Protein 6Q1S (pdb70)

Solvent-accessible surface area: 44877 Å² total; per-residue (Å²): 60,27,14,3,12,15,124,45,94,74,30,146,97,53,44,50,30,4,41,5,10,3,15,1,0,2,64,0,4,0,0,3,0,18,0,1,3,44,87,30,105,2,4,12,24,84,37,2,0,107,32,0,46,80,1,0,173,66,0,68,14,76,150,7,73,42,88,89,1,85,134,2,4,90,57,0,4,50,71,18,15,8,30,28,47,75,41,0,6,0,14,0,1,8,0,50,0,74,49,87,48,107,82,52,25,19,1,0,0,0,11,88,25,44,86,96,0,91,19,10,68,155,75,11,18,22,1,22,29,15,38,70,0,7,17,8,94,2,24,102,63,5,76,33,8,14,26,46,10,18,10,0,19,23,0,45,32,42,6,0,17,51,33,0,68,156,99,66,9,36,7,0,0,6,18,3,55,82,20,58,0,2,28,3,2,79,14,11,0,0,0,3,52,132,100,17,1,4,1,4,4,24,154,20,8,5,25,118,6,15,3,6,69,15,0,1,117,25,0,105,93,133,59,37,104,9,69,76,124,51,3,104,48,64,57,1,44,113,23,84,12,1,6,2,2,21,17,21,13,6,10,3,39,2,62,21,0,62,64,141,201,29,114,136,33,112,23,11,110,51,0,52,112,8,0,58,42,0,2,51,62,75,102,138,18,32,18,1,31,16,89,14,103,56,57,140,102,49,118,38,43,4,36,6,12,3,30,1,0,1,50,0,4,0,0,15,0,24,0,2,3,43,127,32,130,10,5,14,34,82,34,3,2,122,38,0,41,80,1,0,158,56,0,68,13,67,146,4,73,46,92,99,1,95,118,0,6,88,41,0,8,107,119,19,58,92,76,42,108,104,46,0,6,0,18,0,1,9,0,47,0,88,78,85,52,107,81,45,27,21,1,0,0,0,8,83,36,55,86,93,2,108,18,12,58,177,88,16,20,28,2,26,30,18,57,64,1,11,24,14,84,1,19,105,66,12,64,37,13,13,22,48,8,26,10,0,19,27,0,45,35,38,6,0,15,53,28,0,64,156,116,65,7,39,9,0,0,9,15,5,81,82,20,63,0,2,25,4,3,85,13,13,0,0,4,0,48,146,93,14,0,16,2,3,3,45,148,11,7,7,34,124,9,10,3,7,65,9,0,2,114,25,0,118,92,126,63,36,102,14,53,74,118,53,2,101,45,66,60,1,36,118,16,22,5,1,6,3,1,22,16,25,18,5,10,4,47,0,36,18,0,55,67,140,169,16,98,77,39,112,22,20,118,42,0,47,106,5,1,59,48,0,4,56,48,74,93,60,43,33,3,20,10,112,47,106,68,72,74,106,49,130,40,59,4,47,7,11,3,22,1,0,3,63,0,3,0,0,11,0,22,0,1,3,43,124,29,108,2,3,13,28,92,36,3,0,98,41,0,44,53,1,0,129,62,0,64,12,75,146,5,74,46,88,86,2,96,128,3,5,86,54,0,2,81,115,17,49,90,70,42,110,100,41,0,6,0,16,0,0,8,0,48,0,100,46,91,51,107,81,49,28,20,0,0,0,0,12,80,24,51,86,107,0,89,20,13,66,169,79,11,20,27,1,31,32,13,39,73,0,6,20,8,100,2,21,100,66,13,77,35,10,17,23,48,8,21,12,0,20,22,0,44,31,24,5,0,20,48,25,0,66,152,112,67,9,36,7,0,0,9,19,3,62,61,19,67,0,2,23,3,3,80,13,12,0,0,2,0,52,139,96,19,0,7,1,4,4,11,81,16,7,8,35,52,8,9,4,7,53,12,0,2,106,20,0,100,90,135,59,42,104,10,62,27,121,55,5,95,47,66,59,1,43,108,21,70,10,1,6,3,2,21,16,23,16,7,10,4,42,2,59,18,0,64,65,139,201,25,114,170,26,115,18,17,102,50,0,50,111,9,1,60,43,0,2,53,67,68,97,78,32,17,0,17,19,116,50,95,60,48,114,129,63,98,35,36,4,44,7,11,3,16,1,0,1,58,0,3,0,0,8,0,25,0,1,3,43,132,30,113,1,3,13,22,84,34,4,0,119,38,0,42,34,1,0,171,64,0,62,12,76,145,4,69,44,93,109,0,88,56,5,6,101,57,0,3,91,126,18,56,93,77,41,107,106,47,0,5,0,22,0,1,8,0,49,1,86,54,92,51,108,81,46,28,19,2,0,1,0,16,86,34,64,87,101,3,110,22,5,76,162,82,12,21,26,2,29,31,16,75,66,3,11,26,15,92,1,16,106,62,11,71,38,16,15,28,49,10,15,11,0,21,23,0,49,32,30,4,0,22,50,30,0,69,143,109,66,8,38,8,0,0,12,9,2,93,83,17,67,0,3,32,4,3,72,15,11,0,0,1,6,41,154,95,18,1,16,1,3,4,35,148,16,8,5,32,122,7,8,4,8,47,6,0,3,113,18,0,127,90,120,60,35,102,12,56,63,113,51,3,93,42,62,57,0,38,103,6,86,3,0,5,3,3,23,13,28,12,6,11,5,33,1,58,21,0,55,63,143,205,20,86,149,29,107,22,13,86,48,1,45,112,8,1,41,40,0,4,47,48,77,108

Radius of gyration: 37.39 Å; Cα contacts (8 Å, |Δi|>4): 2649; chains: 4; bounding box: 88×108×65 Å

B-factor: mean 25.41, std 7.67, range [14.29, 70.74]

Organism: Mycobacterium tuberculosis (strain ATCC 25618 / H37Rv) (NCBI:txid83332)

Foldseek 3Di:
DWKAWLVGDTDDPPDDDADPQWCCPPPLAWAKFKWKQAPQATFPLVLRLVLNQVLCVLSVHPRDDVVSVVVLRNVQSNVVVVVDNAMKIKMWTWGCTGVVDHDITTMMDIDHQDPLLVCLLVPFWAEEEDEPAAAQQCLVVPVVVVLQHRTSPLPVLVVVCVVVVVVRTRWYFYAYPVFWTEATSAFFKWFCAPLEIEGADSSGSHYDALLVVLLCVLSVVVPYHYDHDGHGVVCVQPTQWIWGAHRRSGTGTHQHYNNRGHDHDPVSVCSSVSSVCSRRVVD/DKWKAFLVGDIDDPPDDDADPQFCCPPPLQWAKFKWKQAPQATFPLVLRLVLRQVLCVLSVHPRDDVVSVVNQRNSVSNVVVVVDNAMKIKMWTWHCTGVPDGDIDIMIMIHHFDPVLVCLLPPFWAEEEDEPAAAQQCVPVPSVVVLQRRTSPLPVLVVVCVVVVVVVTRWYFYAYPVQFTEATSAFFKWFAAPNEIEGADPSGSHYDALLVVLLCVLCVVVPHHYDHDGHGPVNQQPTLWIWGAHNRSGTGIHQHYNNRGHDHDPVSVVSSVSSVCSRVVVD/DWKAWLVGDTDDPPDDDADPQWCCPPPLAWAKFKWKQAPQATFPPVLRLVLNQVLCVLSVHPRDDVVSVVVLRNVRSNVVVVVDNAMKIKMWTWGCTGVVDGDITTMIDIHHQDPLLVCQLPPFWAEEEDEPAAAQQCLVVPSVVVLQHRTSPLPVLVVVCVVVVVVVGRWYFYAYPVFWTEATSAFFKWFAAPNEIEGADSSGSHYDALLVVLLCVLCVVVPYHYDHDGHGPVCVQPTQWIWGAHRHSGTGTHQHYNRRGHDHHPVPVVSSVSSVCSRVVVD/DWKAFLVGDTDDPPDDDADPQFCCNVPLQWAKFKWKQAPQATFPLVLRLVLRQVLCVLSVHPRDPVVSVVSLRNVVSVVVVVVDNAMKIKMWTWGCTGVVDHDIGIMIDIHHDDPVLVCLLPPFWAEEEDEPAAAQQCVPVPSNVVLQRRTSPLPVLVVQQVVVVVVVTRWYWYAYPVAFTEATSAFFKWFCVPVEIEGADCSGSHYDAPLVVLLCVLCVVVPYHYDHDRHGPVNQQPTQWIWGAHNHSGTGIHQHYNNRGHDHDPVSVVSSVSSVCSRVVVD

Sequence (1133 aa):
AMVVTLDGEILQPGMPLLHADDLAAVRGDGVFETLLVRDGRACLVEAHLQRLTQSARLMDLPEPDLPRWRRAVEVATQRWVASTADEGALRLIYSRGREGGSAPTAYVMVSPVPARVIGARRDGVSAITLDRGLPADGGDAMPWLIASAKTLSYAVNMAVLRHAARQGAGDVIFVSTDGYVLEGPRSTVVIATDPCLLTPPPWYPILRGTTQQALFEVARAKGYDCDYRALRVADLFDSQGIWLVSSMTLAARVHTLDGRRLPRTPIAEVFAELVDAAIVSDRNAMVVTLDGEILQPGMPLLHADDLAAVRGDGVFETLLVRDGRACLVEAHLQRLTQSARLMDLPEPDLPRWRRAVEVATQRWVASTADEGALRLIYSRGREGGSAPTAYVMVSPVPARVIGARRDGVSAITLDRGLPADGGDAMPWLIASAKTLSYAVNMAVLRHAARQGAGDVIFVSTDGYVLEGPRSTVVIATDPCLLTPPPWYPILRGTTQQALFEVARAKGYDCDYRALRVADLFDSQGIWLVSSMTLAARVHTLDGRRLPRTPIAEVFAELVDAAIVSDRAMVVTLDGEILQPGMPLLHADDLAAVRGDGVFETLLVRDGRACLVEAHLQRLTQSARLMDLPEPDLPRWRRAVEVATQRWVASTADEGALRLIYSRGREGGSAPTAYVMVSPVPARVIGARRDGVSAITLDRGLPADGGDAMPWLIASAKTLSYAVNMAVLRHAARQGAGDVIFVSTDGYVLEGPRSTVVIATDPCLLTPPPWYPILRGTTQQALFEVARAKGYDCDYRALRVADLFDSQGIWLVSSMTLAARVHTLDGRRLPRTPIAEVFAELVDAAIVSDRAMVVTLDGEILQPGMPLLHADDLAAVRGDGVFETLLVRDGRACLVEAHLQRLTQSARLMDLPEPDLPRWRRAVEVATQRWVASTADEGALRLIYSRGREGGSAPTAYVMVSPVPARVIGARRDGVSAITLDRGLPADGGDAMPWLIASAKTLSYAVNMAVLRHAARQGAGDVIFVSTDGYVLEGPRSTVVIATDPCLLTPPPWYPILRGTTQQALFEVARAKGYDCDYRALRVADLFDSQGIWLVSSMTLAARVHTLDGRRLPRTPIAEVFAELVDAAIVSDR

Structure (mmCIF, N/CA/C/O backbone):
data_6Q1S
#
_entry.id   6Q1S
#
_cell.length_a   66.545
_cell.length_b   202.257
_cell.length_c   48.121
_cell.angle_alpha   90.000
_cell.angle_beta   90.050
_cell.angle_gamma   90.000
#
_symmetry.space_group_name_H-M   'P 1 21 1'
#
loop_
_entity.id
_entity.type
_entity.pdbx_description
1 polymer 'Probable amino acid aminotransferase'
2 non-polymer "4'-DEOXY-4'-AMINOPYRIDOXAL-5'-PHOSPHATE"
3 non-polymer '2-OXOGLUTARIC ACID'
4 non-polymer 'CITRIC ACID'
5 water water
#
loop_
_atom_site.group_PDB
_atom_site.id
_atom_site.type_symbol
_atom_site.label_atom_id
_atom_site.label_alt_id
_atom_site.label_comp_id
_atom_site.label_asym_id
_atom_site.label_entity_id
_atom_site.label_seq_id
_atom_site.pdbx_PDB_ins_code
_atom_site.Cartn_x
_atom_site.Cartn_y
_atom_site.Cartn_z
_atom_site.occupancy
_atom_site.B_iso_or_equiv
_atom_site.auth_seq_id
_atom_site.auth_comp_id
_atom_site.auth_asym_id
_atom_site.auth_atom_id
_atom_site.pdbx_PDB_model_num
ATOM 1 N N . ALA A 1 2 ? 6.902 -14.574 -30.944 1.00 27.25 0 ALA A N 1
ATOM 2 C CA . ALA A 1 2 ? 8.309 -14.461 -31.308 1.00 27.18 0 ALA A CA 1
ATOM 3 C C . ALA A 1 2 ? 8.505 -14.624 -32.811 1.00 27.03 0 ALA A C 1
ATOM 4 O O . ALA A 1 2 ? 7.854 -15.453 -33.447 1.00 31.85 0 ALA A O 1
ATOM 6 N N . MET A 1 3 ? 9.408 -13.823 -33.370 1.00 22.90 1 MET A N 1
ATOM 7 C CA . MET A 1 3 ? 9.721 -13.830 -34.791 1.00 20.76 1 MET A CA 1
ATOM 8 C C . MET A 1 3 ? 11.222 -14.008 -34.950 1.00 17.10 1 MET A C 1
ATOM 9 O O . MET A 1 3 ? 12.001 -13.402 -34.211 1.00 17.22 1 MET A O 1
ATOM 14 N N . VAL A 1 4 ? 11.628 -14.830 -35.913 1.00 16.08 2 VAL A N 1
ATOM 15 C CA . VAL A 1 4 ? 13.031 -15.183 -36.095 1.00 16.26 2 VAL A CA 1
ATOM 16 C C . VAL A 1 4 ? 13.448 -14.870 -37.524 1.00 16.42 2 VAL A C 1
ATOM 17 O O . VAL A 1 4 ? 12.725 -15.193 -38.474 1.00 16.56 2 VAL A O 1
ATOM 21 N N . VAL A 1 5 ? 14.611 -14.239 -37.671 1.00 16.43 3 VAL A N 1
ATOM 22 C CA . VAL A 1 5 ? 15.199 -13.917 -38.966 1.00 16.63 3 VAL A CA 1
ATOM 23 C C . VAL A 1 5 ? 16.655 -14.351 -38.899 1.00 16.87 3 VAL A C 1
ATOM 24 O O . VAL A 1 5 ? 17.456 -13.741 -38.181 1.00 16.76 3 VAL A O 1
ATOM 28 N N . THR A 1 6 ? 17.001 -15.400 -39.639 1.00 18.01 4 THR A N 1
ATOM 29 C CA . THR A 1 6 ? 18.369 -15.889 -39.638 1.00 19.11 4 THR A CA 1
ATOM 30 C C . THR A 1 6 ? 19.252 -15.025 -40.532 1.00 21.60 4 THR A C 1
ATOM 31 O O . THR A 1 6 ? 18.774 -14.296 -41.406 1.00 28.05 4 THR A O 1
ATOM 35 N N . LEU A 1 7 ? 20.566 -15.118 -40.304 1.00 18.07 5 LEU A N 1
ATOM 36 C CA . LEU A 1 7 ? 21.505 -14.376 -41.137 1.00 18.01 5 LEU A CA 1
ATOM 37 C C . LEU A 1 7 ? 21.513 -14.890 -42.566 1.00 20.85 5 LEU A C 1
ATOM 38 O O . LEU A 1 7 ? 21.934 -14.165 -43.474 1.00 21.14 5 LEU A O 1
ATOM 43 N N . ASP A 1 8 ? 21.052 -16.121 -42.780 1.00 25.43 6 ASP A N 1
ATOM 44 C CA . ASP A 1 8 ? 20.873 -16.637 -44.128 1.00 31.01 6 ASP A CA 1
ATOM 45 C C . ASP A 1 8 ? 19.786 -15.884 -44.879 1.00 32.43 6 ASP A C 1
ATOM 46 O O . ASP A 1 8 ? 19.729 -15.958 -46.107 1.00 32.89 6 ASP A O 1
ATOM 51 N N . GLY A 1 9 ? 18.930 -15.162 -44.172 1.00 32.71 7 GLY A N 1
ATOM 52 C CA . GLY A 1 9 ? 17.925 -14.340 -44.802 1.00 32.75 7 GLY A CA 1
ATOM 53 C C . GLY A 1 9 ? 16.514 -14.879 -44.791 1.00 32.74 7 GLY A C 1
ATOM 54 O O . GLY A 1 9 ? 15.646 -14.291 -45.446 1.00 33.77 7 GLY A O 1
ATOM 55 N N . GLU A 1 10 ? 16.246 -15.954 -44.061 1.00 32.56 8 GLU A N 1
ATOM 56 C CA . GLU A 1 10 ? 14.928 -16.565 -44.052 1.00 32.22 8 GLU A CA 1
ATOM 57 C C . GLU A 1 10 ? 14.187 -16.192 -42.780 1.00 30.05 8 GLU A C 1
ATOM 58 O O . GLU A 1 10 ? 14.785 -16.089 -41.706 1.00 27.58 8 GLU A O 1
ATOM 64 N N . ILE A 1 11 ? 12.891 -15.948 -42.923 1.00 32.12 9 ILE A N 1
ATOM 65 C CA . ILE A 1 11 ? 12.011 -15.616 -41.813 1.00 30.84 9 ILE A CA 1
ATOM 66 C C . ILE A 1 11 ? 11.227 -16.880 -41.495 1.00 30.05 9 ILE A C 1
ATOM 67 O O . ILE A 1 11 ? 10.409 -17.330 -42.305 1.00 29.28 9 ILE A O 1
ATOM 72 N N . LEU A 1 12 ? 11.466 -17.464 -40.328 1.00 31.35 10 LEU A N 1
ATOM 73 C CA . LEU A 1 12 ? 10.912 -18.777 -40.047 1.00 32.69 10 LEU A CA 1
ATOM 74 C C . LEU A 1 12 ? 9.448 -18.702 -39.653 1.00 37.35 10 LEU A C 1
ATOM 75 O O . LEU A 1 12 ? 9.006 -17.742 -39.013 1.00 39.36 10 LEU A O 1
ATOM 80 N N . GLN A 1 13 ? 8.698 -19.710 -40.059 1.00 39.58 11 GLN A N 1
ATOM 81 C CA . GLN A 1 13 ? 7.308 -19.780 -39.665 1.00 40.58 11 GLN A CA 1
ATOM 82 C C . GLN A 1 13 ? 7.314 -20.063 -38.170 1.00 42.60 11 GLN A C 1
ATOM 83 O O . GLN A 1 13 ? 7.853 -21.096 -37.753 1.00 45.69 11 GLN A O 1
ATOM 89 N N . PRO A 1 14 ? 6.712 -19.215 -37.341 1.00 41.58 12 PRO A N 1
ATOM 90 C CA . PRO A 1 14 ? 6.794 -19.420 -35.890 1.00 42.65 12 PRO A CA 1
ATOM 91 C C . PRO A 1 14 ? 6.064 -20.672 -35.428 1.00 45.96 12 PRO A C 1
ATOM 92 O O . PRO A 1 14 ? 5.076 -21.112 -36.023 1.00 48.56 12 PRO A O 1
ATOM 96 N N . GLY A 1 15 ? 6.574 -21.245 -34.341 1.00 44.92 13 GLY A N 1
ATOM 97 C CA . GLY A 1 15 ? 6.083 -22.502 -33.822 1.00 42.70 13 GLY A CA 1
ATOM 98 C C . GLY A 1 15 ? 6.747 -23.723 -34.412 1.00 42.27 13 GLY A C 1
ATOM 99 O O . GLY A 1 15 ? 6.282 -24.842 -34.165 1.00 43.96 13 GLY A O 1
ATOM 100 N N . MET A 1 16 ? 7.822 -23.543 -35.179 1.00 40.58 14 MET A N 1
ATOM 101 C CA . MET A 1 16 ? 8.602 -24.591 -35.807 1.00 38.13 14 MET A CA 1
ATOM 102 C C . MET A 1 16 ? 10.029 -24.557 -35.275 1.00 36.42 14 MET A C 1
ATOM 103 O O . MET A 1 16 ? 10.593 -23.472 -35.095 1.00 38.81 14 MET A O 1
ATOM 105 N N . PRO A 1 17 ? 10.634 -25.713 -35.008 1.00 31.49 15 PRO A N 1
ATOM 106 C CA . PRO A 1 17 ? 11.992 -25.715 -34.453 1.00 29.59 15 PRO A CA 1
ATOM 107 C C . PRO A 1 17 ? 13.012 -25.204 -35.458 1.00 30.62 15 PRO A C 1
ATOM 108 O O . PRO A 1 17 ? 12.903 -25.441 -36.663 1.00 34.43 15 PRO A O 1
ATOM 112 N N . LEU A 1 18 ? 14.016 -24.501 -34.942 1.00 27.03 16 LEU A N 1
ATOM 113 C CA . LEU A 1 18 ? 15.109 -23.953 -35.735 1.00 21.98 16 LEU A CA 1
ATOM 114 C C . LEU A 1 18 ? 16.434 -24.653 -35.499 1.00 22.81 16 LEU A C 1
ATOM 115 O O . LEU A 1 18 ? 17.200 -24.855 -36.445 1.00 24.87 16 LEU A O 1
ATOM 120 N N . LEU A 1 19 ? 16.723 -25.030 -34.259 1.00 19.92 17 LEU A N 1
ATOM 121 C CA . LEU A 1 19 ? 18.027 -25.550 -33.882 1.00 19.09 17 LEU A CA 1
ATOM 122 C C . LEU A 1 19 ? 17.994 -27.068 -33.780 1.00 19.58 17 LEU A C 1
ATOM 123 O O . LEU A 1 19 ? 16.997 -27.654 -33.348 1.00 19.64 17 LEU A O 1
ATOM 128 N N . HIS A 1 20 ? 19.089 -27.698 -34.192 1.00 19.96 18 HIS A N 1
ATOM 129 C CA . HIS A 1 20 ? 19.242 -29.133 -34.039 1.00 20.47 18 HIS A CA 1
ATOM 130 C C . HIS A 1 20 ? 19.605 -29.465 -32.595 1.00 20.48 18 HIS A C 1
ATOM 131 O O . HIS A 1 20 ? 19.994 -28.600 -31.805 1.00 21.20 18 HIS A O 1
ATOM 138 N N . ALA A 1 21 ? 19.485 -30.747 -32.254 1.00 20.91 19 ALA A N 1
ATOM 139 C CA . ALA A 1 21 ? 19.732 -31.176 -30.883 1.00 20.99 19 ALA A CA 1
ATOM 140 C C . ALA A 1 21 ? 21.199 -31.067 -30.487 1.00 21.08 19 ALA A C 1
ATOM 141 O O . ALA A 1 21 ? 21.505 -31.092 -29.290 1.00 21.04 19 ALA A O 1
ATOM 143 N N . ASP A 1 22 ? 22.107 -30.942 -31.453 1.00 21.23 20 ASP A N 1
ATOM 144 C CA . ASP A 1 22 ? 23.537 -30.900 -31.175 1.00 23.87 20 ASP A CA 1
ATOM 145 C C . ASP A 1 22 ? 24.134 -29.507 -31.337 1.00 21.84 20 ASP A C 1
ATOM 146 O O . ASP A 1 22 ? 25.360 -29.374 -31.396 1.00 23.20 20 ASP A O 1
ATOM 151 N N . ASP A 1 23 ? 23.305 -28.469 -31.407 1.00 20.50 21 ASP A N 1
ATOM 152 C CA . ASP A 1 23 ? 23.823 -27.110 -31.496 1.00 20.13 21 ASP A CA 1
ATOM 153 C C . ASP A 1 23 ? 24.534 -26.733 -30.202 1.00 21.02 21 ASP A C 1
ATOM 154 O O . ASP A 1 23 ? 24.003 -26.939 -29.107 1.00 24.04 21 ASP A O 1
ATOM 159 N N . LEU A 1 24 ? 25.738 -26.169 -30.334 1.00 20.07 22 LEU A N 1
ATOM 160 C CA . LEU A 1 24 ? 26.563 -25.867 -29.169 1.00 20.05 22 LEU A CA 1
ATOM 161 C C . LEU A 1 24 ? 25.957 -24.793 -28.275 1.00 19.57 22 LEU A C 1
ATOM 162 O O . LEU A 1 24 ? 26.399 -24.642 -27.131 1.00 19.55 22 LEU A O 1
ATOM 167 N N . ALA A 1 25 ? 24.982 -24.029 -28.769 1.00 19.20 23 ALA A N 1
ATOM 168 C CA . ALA A 1 25 ? 24.268 -23.109 -27.892 1.00 18.78 23 ALA A CA 1
ATOM 169 C C . ALA A 1 25 ? 23.444 -23.856 -26.853 1.00 18.81 23 ALA A C 1
ATOM 170 O O . ALA A 1 25 ? 23.308 -23.389 -25.717 1.00 18.64 23 ALA A O 1
ATOM 172 N N . ALA A 1 26 ? 22.899 -25.016 -27.217 1.00 19.07 24 ALA A N 1
ATOM 173 C CA . ALA A 1 26 ? 22.018 -25.763 -26.331 1.00 21.04 24 ALA A CA 1
ATOM 174 C C . ALA A 1 26 ? 22.761 -26.783 -25.477 1.00 23.55 24 ALA A C 1
ATOM 175 O O . ALA A 1 26 ? 22.424 -26.967 -24.302 1.00 24.81 24 ALA A O 1
ATOM 177 N N . VAL A 1 27 ? 23.770 -27.447 -26.037 1.00 22.86 25 VAL A N 1
ATOM 178 C CA . VAL A 1 27 ? 24.453 -28.511 -25.311 1.00 21.01 25 VAL A CA 1
ATOM 179 C C . VAL A 1 27 ? 25.557 -27.974 -24.404 1.00 20.36 25 VAL A C 1
ATOM 180 O O . VAL A 1 27 ? 25.915 -28.628 -23.417 1.00 20.64 25 VAL A O 1
ATOM 184 N N . ARG A 1 28 ? 26.122 -26.802 -24.719 1.00 20.09 26 ARG A N 1
ATOM 185 C CA . ARG A 1 28 ? 27.214 -26.253 -23.924 1.00 20.12 26 ARG A CA 1
ATOM 186 C C . ARG A 1 28 ? 27.049 -24.767 -23.622 1.00 19.66 26 ARG A C 1
ATOM 187 O O . ARG A 1 28 ? 27.965 -24.170 -23.041 1.00 19.68 26 ARG A O 1
ATOM 195 N N . GLY A 1 29 ? 25.923 -24.154 -23.981 1.00 19.28 27 GLY A N 1
ATOM 196 C CA . GLY A 1 29 ? 25.775 -22.718 -23.812 1.00 18.88 27 GLY A CA 1
ATOM 197 C C . GLY A 1 29 ? 26.865 -21.932 -24.502 1.00 18.89 27 GLY A C 1
ATOM 198 O O . GLY A 1 29 ? 27.231 -20.844 -24.044 1.00 19.98 27 GLY A O 1
ATOM 199 N N . ASP A 1 30 ? 27.390 -22.461 -25.606 1.00 19.13 28 ASP A N 1
ATOM 200 C CA . ASP A 1 30 ? 28.612 -21.968 -26.237 1.00 19.28 28 ASP A CA 1
ATOM 201 C C . ASP A 1 30 ? 28.262 -20.970 -27.334 1.00 19.01 28 ASP A C 1
ATOM 202 O O . ASP A 1 30 ? 28.078 -21.331 -28.498 1.00 19.11 28 ASP A O 1
ATOM 207 N N . GLY A 1 31 ? 28.184 -19.699 -26.962 1.00 18.71 29 GLY A N 1
ATOM 208 C CA . GLY A 1 31 ? 27.899 -18.655 -27.931 1.00 18.47 29 GLY A CA 1
ATOM 209 C C . GLY A 1 31 ? 27.824 -17.314 -27.240 1.00 18.18 29 GLY A C 1
ATOM 210 O O . GLY A 1 31 ? 27.941 -17.212 -26.015 1.00 18.16 29 GLY A O 1
ATOM 211 N N . VAL A 1 32 ? 27.627 -16.274 -28.050 1.00 17.99 30 VAL A N 1
ATOM 212 C CA . VAL A 1 32 ? 27.490 -14.910 -27.559 1.00 17.74 30 VAL A CA 1
ATOM 213 C C . VAL A 1 32 ? 26.174 -14.347 -28.076 1.00 17.39 30 VAL A C 1
ATOM 214 O O . VAL A 1 32 ? 25.601 -14.840 -29.051 1.00 17.39 30 VAL A O 1
ATOM 218 N N . PHE A 1 33 ? 25.692 -13.299 -27.412 1.00 17.13 31 PHE A N 1
ATOM 219 C CA . PHE A 1 33 ? 24.437 -12.691 -27.827 1.00 16.82 31 PHE A CA 1
ATOM 220 C C . PHE A 1 33 ? 24.416 -11.213 -27.462 1.00 16.65 31 PHE A C 1
ATOM 221 O O . PHE A 1 33 ? 25.300 -10.705 -26.769 1.00 16.77 31 PHE A O 1
ATOM 229 N N . GLU A 1 34 ? 23.403 -10.522 -27.981 1.00 16.40 32 GLU A N 1
ATOM 230 C CA . GLU A 1 34 ? 23.147 -9.119 -27.697 1.00 16.23 32 GLU A CA 1
ATOM 231 C C . GLU A 1 34 ? 21.644 -8.913 -27.597 1.00 15.95 32 GLU A C 1
ATOM 232 O O . GLU A 1 34 ? 20.866 -9.636 -28.221 1.00 15.88 32 GLU A O 1
ATOM 238 N N . THR A 1 35 ? 21.238 -7.916 -26.815 1.00 15.80 33 THR A N 1
ATOM 239 C CA . THR A 1 35 ? 19.828 -7.580 -26.668 1.00 15.56 33 THR A CA 1
ATOM 240 C C . THR A 1 35 ? 19.641 -6.103 -26.970 1.00 16.17 33 THR A C 1
ATOM 241 O O . THR A 1 35 ? 20.321 -5.254 -26.383 1.00 15.55 33 THR A O 1
ATOM 245 N N . LEU A 1 36 ? 18.720 -5.803 -27.881 1.00 15.32 34 LEU A N 1
ATOM 246 C CA . LEU A 1 36 ? 18.462 -4.445 -28.333 1.00 15.26 34 LEU A CA 1
ATOM 247 C C . LEU A 1 36 ? 16.991 -4.113 -28.147 1.00 15.05 34 LEU A C 1
ATOM 248 O O . LEU A 1 36 ? 16.129 -4.996 -28.170 1.00 14.96 34 LEU A O 1
ATOM 253 N N . LEU A 1 37 ? 16.714 -2.829 -27.959 1.00 15.00 35 LEU A N 1
ATOM 254 C CA . LEU A 1 37 ? 15.355 -2.342 -27.783 1.00 14.84 35 LEU A CA 1
ATOM 255 C C . LEU A 1 37 ? 14.878 -1.702 -29.077 1.00 14.80 35 LEU A C 1
ATOM 256 O O . LEU A 1 37 ? 15.584 -0.874 -29.664 1.00 14.91 35 LEU A O 1
ATOM 261 N N . VAL A 1 38 ? 13.697 -2.106 -29.532 1.00 14.68 36 VAL A N 1
ATOM 262 C CA . VAL A 1 38 ? 13.050 -1.471 -30.671 1.00 14.65 36 VAL A CA 1
ATOM 263 C C . VAL A 1 38 ? 12.121 -0.396 -30.128 1.00 14.57 36 VAL A C 1
ATOM 264 O O . VAL A 1 38 ? 11.189 -0.693 -29.372 1.00 14.47 36 VAL A O 1
ATOM 268 N N . ARG A 1 39 ? 12.390 0.855 -30.488 1.00 14.64 37 ARG A N 1
ATOM 269 C CA . ARG A 1 39 ? 11.593 1.989 -30.037 1.00 14.62 37 ARG A CA 1
ATOM 270 C C . ARG A 1 39 ? 11.481 2.998 -31.167 1.00 18.10 37 ARG A C 1
ATOM 271 O O . ARG A 1 39 ? 12.494 3.384 -31.758 1.00 21.46 37 ARG A O 1
ATOM 279 N N . ASP A 1 40 ? 10.249 3.418 -31.459 1.00 19.09 38 ASP A N 1
ATOM 280 C CA . ASP A 1 40 ? 9.972 4.426 -32.483 1.00 19.95 38 ASP A CA 1
ATOM 281 C C . ASP A 1 40 ? 10.533 4.008 -33.842 1.00 16.74 38 ASP A C 1
ATOM 282 O O . ASP A 1 40 ? 11.216 4.773 -34.525 1.00 15.00 38 ASP A O 1
ATOM 287 N N . GLY A 1 41 ? 10.244 2.765 -34.225 1.00 14.74 39 GLY A N 1
ATOM 288 C CA . GLY A 1 41 ? 10.481 2.283 -35.567 1.00 14.83 39 GLY A CA 1
ATOM 289 C C . GLY A 1 41 ? 11.855 1.712 -35.844 1.00 15.09 39 GLY A C 1
ATOM 290 O O . GLY A 1 41 ? 12.111 1.296 -36.982 1.00 15.08 39 GLY A O 1
ATOM 291 N N . ARG A 1 42 ? 12.750 1.675 -34.860 1.00 18.06 40 ARG A N 1
ATOM 292 C CA . ARG A 1 42 ? 14.094 1.179 -35.120 1.00 19.60 40 ARG A CA 1
ATOM 293 C C . ARG A 1 42 ? 14.707 0.677 -33.819 1.00 15.06 40 ARG A C 1
ATOM 294 O O . ARG A 1 42 ? 14.372 1.157 -32.733 1.00 16.83 40 ARG A O 1
ATOM 302 N N . ALA A 1 43 ? 15.587 -0.315 -33.944 1.00 19.68 41 ALA A N 1
ATOM 303 C CA . ALA A 1 43 ? 16.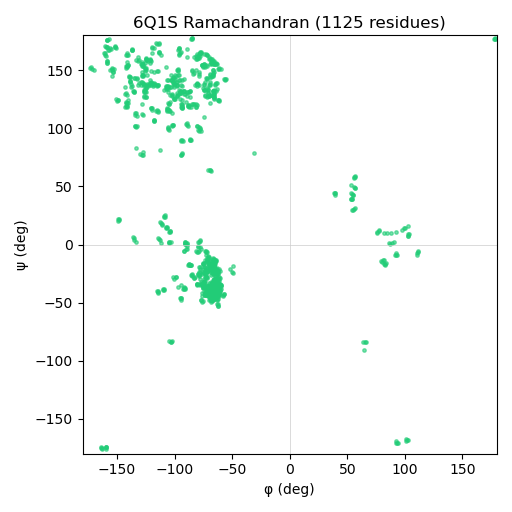357 -0.787 -32.802 1.00 16.82 41 ALA A CA 1
ATOM 304 C C . ALA A 1 43 ? 17.363 0.267 -32.362 1.00 15.32 41 ALA A C 1
ATOM 305 O O . ALA A 1 43 ? 17.942 0.981 -33.185 1.00 15.50 41 ALA A O 1
ATOM 307 N N . CYS A 1 44 ? 17.572 0.359 -31.051 1.00 15.28 42 CYS A N 1
ATOM 308 C CA . CYS A 1 44 ? 18.350 1.439 -30.463 1.00 15.44 42 CYS A CA 1
ATOM 309 C C . CYS A 1 44 ? 19.812 1.034 -30.332 1.00 15.66 42 CYS A C 1
ATOM 310 O O . CYS A 1 44 ? 20.119 -0.054 -29.831 1.00 15.64 42 CYS A O 1
ATOM 313 N N . LEU A 1 45 ? 20.706 1.919 -30.779 1.00 16.11 43 LEU A N 1
ATOM 314 C CA . LEU A 1 45 ? 22.152 1.735 -30.659 1.00 16.18 43 LEU A CA 1
ATOM 315 C C . LEU A 1 45 ? 22.587 0.419 -31.307 1.00 16.21 43 LEU A C 1
ATOM 316 O O . LEU A 1 45 ? 23.176 -0.458 -30.673 1.00 16.26 43 LEU A O 1
ATOM 321 N N . VAL A 1 46 ? 22.268 0.295 -32.596 1.00 16.22 44 VAL A N 1
ATOM 322 C CA . VAL A 1 46 ? 22.600 -0.922 -33.331 1.00 16.29 44 VAL A CA 1
ATOM 323 C C . VAL A 1 46 ? 24.109 -1.063 -33.475 1.00 16.63 44 VAL A C 1
ATOM 324 O O . VAL A 1 46 ? 24.674 -2.137 -33.240 1.00 17.28 44 VAL A O 1
ATOM 328 N N . GLU A 1 47 ? 24.785 0.022 -33.862 1.00 16.88 45 GLU A N 1
ATOM 329 C CA . GLU A 1 47 ? 26.225 -0.047 -34.085 1.00 17.25 45 GLU A CA 1
ATOM 330 C C . GLU A 1 47 ? 26.972 -0.385 -32.799 1.00 17.30 45 GLU A C 1
ATOM 331 O O . GLU A 1 47 ? 27.888 -1.216 -32.806 1.00 22.50 45 GLU A O 1
ATOM 337 N N . ALA A 1 48 ? 26.595 0.245 -31.682 1.00 17.16 46 ALA A N 1
ATOM 338 C CA . ALA A 1 48 ? 27.273 -0.030 -30.419 1.00 17.24 46 ALA A CA 1
ATOM 339 C C . ALA A 1 48 ? 27.065 -1.470 -29.970 1.00 17.08 46 ALA A C 1
ATOM 340 O O . ALA A 1 48 ? 27.935 -2.045 -29.307 1.00 17.25 46 ALA A O 1
ATOM 342 N N . HIS A 1 49 ? 25.922 -2.066 -30.312 1.00 16.79 47 HIS A N 1
ATOM 343 C CA . HIS A 1 49 ? 25.681 -3.464 -29.973 1.00 16.69 47 HIS A CA 1
ATOM 344 C C . HIS A 1 49 ? 26.426 -4.409 -30.905 1.00 16.91 47 HIS A C 1
ATOM 345 O O . HIS A 1 49 ? 26.831 -5.498 -30.483 1.00 16.99 47 HIS A O 1
ATOM 352 N N . LEU A 1 50 ? 26.602 -4.022 -32.170 1.00 17.05 48 LEU A N 1
ATOM 353 C CA . LEU A 1 50 ? 27.386 -4.847 -33.080 1.00 17.32 48 LEU A CA 1
ATOM 354 C C . LEU A 1 50 ? 28.871 -4.745 -32.768 1.00 17.69 48 LEU A C 1
ATOM 355 O O . LEU A 1 50 ? 29.634 -5.670 -33.072 1.00 17.93 48 LEU A O 1
ATOM 360 N N . GLN A 1 51 ? 29.296 -3.635 -32.161 1.00 17.76 49 GLN A N 1
ATOM 361 C CA . GLN A 1 51 ? 30.676 -3.514 -31.703 1.00 18.12 49 GLN A CA 1
ATOM 362 C C . GLN A 1 51 ? 30.946 -4.433 -30.520 1.00 18.09 49 GLN A C 1
ATOM 363 O O . GLN A 1 51 ? 31.961 -5.139 -30.491 1.00 25.73 49 GLN A O 1
ATOM 369 N N . ARG A 1 52 ? 30.046 -4.447 -29.532 1.00 17.78 50 ARG A N 1
ATOM 370 C CA . ARG A 1 52 ? 30.222 -5.356 -28.405 1.00 18.45 50 ARG A CA 1
ATOM 371 C C . ARG A 1 52 ? 30.066 -6.809 -28.836 1.00 18.54 50 ARG A C 1
ATOM 372 O O . ARG A 1 52 ? 30.723 -7.694 -28.276 1.00 18.34 50 ARG A O 1
ATOM 380 N N . LEU A 1 53 ? 29.200 -7.074 -29.818 1.00 18.97 51 LEU A N 1
ATOM 381 C CA . LEU A 1 53 ? 29.094 -8.425 -30.361 1.00 17.65 51 LEU A CA 1
ATOM 382 C C . LEU A 1 53 ? 30.417 -8.869 -30.971 1.00 18.07 51 LEU A C 1
ATOM 383 O O . LEU A 1 53 ? 30.817 -10.030 -30.831 1.00 18.24 51 LEU A O 1
ATOM 388 N N . THR A 1 54 ? 31.114 -7.954 -31.650 1.00 19.65 52 THR A N 1
ATOM 389 C CA . THR A 1 54 ? 32.423 -8.279 -32.206 1.00 22.74 52 THR A CA 1
ATOM 390 C C . THR A 1 54 ? 33.436 -8.567 -31.103 1.00 25.29 52 THR A C 1
ATOM 391 O O . THR A 1 54 ? 34.277 -9.464 -31.242 1.00 28.62 52 THR A O 1
ATOM 395 N N . GLN A 1 55 ? 33.364 -7.827 -29.995 1.00 23.32 53 GLN A N 1
ATOM 396 C CA . GLN A 1 55 ? 34.325 -8.027 -28.916 1.00 22.33 53 GLN A CA 1
ATOM 397 C C . GLN A 1 55 ? 34.047 -9.318 -28.155 1.00 22.28 53 GLN A C 1
ATOM 398 O O . GLN A 1 55 ? 34.980 -10.055 -27.818 1.00 22.86 53 GLN A O 1
ATOM 404 N N . SER A 1 56 ? 32.774 -9.611 -27.875 1.00 21.51 54 SER A N 1
ATOM 405 C CA . SER A 1 56 ? 32.438 -10.864 -27.205 1.00 21.25 54 SER A CA 1
ATOM 406 C C . SER A 1 56 ? 32.820 -12.064 -28.061 1.00 19.49 54 SER A C 1
ATOM 407 O O . SER A 1 56 ? 33.241 -13.103 -27.538 1.00 19.00 54 SER A O 1
ATOM 410 N N . ALA A 1 57 ? 32.675 -11.940 -29.381 1.00 18.82 55 ALA A N 1
ATOM 411 C CA . ALA A 1 57 ? 33.061 -13.024 -30.278 1.00 19.11 55 ALA A CA 1
ATOM 412 C C . ALA A 1 57 ? 34.570 -13.229 -30.279 1.00 19.59 55 ALA A C 1
ATOM 413 O O . ALA A 1 57 ? 35.048 -14.364 -30.390 1.00 19.87 55 ALA A O 1
ATOM 415 N N . ARG A 1 58 ? 35.336 -12.141 -30.167 1.00 26.85 56 ARG A N 1
ATOM 416 C CA . ARG A 1 58 ? 36.790 -12.259 -30.155 1.00 26.94 56 ARG A CA 1
ATOM 417 C C . ARG A 1 58 ? 37.281 -12.941 -28.884 1.00 25.48 56 ARG A C 1
ATOM 418 O O . ARG A 1 58 ? 38.185 -13.783 -28.934 1.00 24.73 56 ARG A O 1
ATOM 426 N N . LEU A 1 59 ? 36.697 -12.590 -27.737 1.00 20.04 57 LEU A N 1
ATOM 427 C CA . LEU A 1 59 ? 37.046 -13.255 -26.487 1.00 20.29 57 LEU A CA 1
ATOM 428 C C . LEU A 1 59 ? 36.656 -14.727 -26.492 1.00 20.34 57 LEU A C 1
ATOM 429 O O . LEU A 1 59 ? 37.214 -15.508 -25.713 1.00 20.77 57 LEU A O 1
ATOM 434 N N . MET A 1 60 ? 35.725 -15.123 -27.358 1.00 19.98 58 MET A N 1
ATOM 435 C CA . MET A 1 60 ? 35.226 -16.489 -27.417 1.00 20.02 58 MET A CA 1
ATOM 436 C C . MET A 1 60 ? 35.790 -17.280 -28.589 1.00 20.38 58 MET A C 1
ATOM 437 O O . MET A 1 60 ? 35.291 -18.373 -28.877 1.00 20.49 58 MET A O 1
ATOM 442 N N . ASP A 1 61 ? 36.810 -16.752 -29.269 1.00 20.67 59 ASP A N 1
ATOM 443 C CA . ASP A 1 61 ? 37.454 -17.440 -30.392 1.00 21.09 59 ASP A CA 1
ATOM 444 C C . ASP A 1 61 ? 36.434 -17.869 -31.443 1.00 20.92 59 ASP A C 1
ATOM 445 O O . ASP A 1 61 ? 36.521 -18.954 -32.023 1.00 21.20 59 ASP A O 1
ATOM 450 N N . LEU A 1 62 ? 35.447 -16.997 -31.691 1.00 20.49 60 LEU A N 1
ATOM 451 C CA . LEU A 1 62 ? 34.400 -17.144 -32.688 1.00 20.29 60 LEU A CA 1
ATOM 452 C C . LEU A 1 62 ? 34.771 -16.398 -33.963 1.00 20.45 60 LEU A C 1
ATOM 453 O O . LEU A 1 62 ? 35.505 -15.405 -33.916 1.00 20.53 60 LEU A O 1
ATOM 458 N N . PRO A 1 63 ? 34.298 -16.867 -35.118 1.00 20.54 61 PRO A N 1
ATOM 459 C CA . PRO A 1 63 ? 34.542 -16.127 -36.361 1.00 20.69 61 PRO A CA 1
ATOM 460 C C . PRO A 1 63 ? 34.031 -14.699 -36.249 1.00 20.30 61 PRO A C 1
ATOM 461 O O . PRO A 1 63 ? 32.987 -14.437 -35.647 1.00 19.86 61 PRO A O 1
ATOM 465 N N . GLU A 1 64 ? 34.786 -13.776 -36.830 1.00 20.52 62 GLU A N 1
ATOM 466 C CA . GLU A 1 64 ? 34.461 -12.362 -36.740 1.00 22.12 62 GLU A CA 1
ATOM 467 C C . GLU A 1 64 ? 33.108 -12.103 -37.395 1.00 21.40 62 GLU A C 1
ATOM 468 O O . GLU A 1 64 ? 32.915 -12.469 -38.565 1.00 24.23 62 GLU A O 1
ATOM 474 N N . PRO A 1 65 ? 32.147 -11.512 -36.684 1.00 19.43 63 PRO A N 1
ATOM 475 C CA . PRO A 1 65 ? 30.794 -11.377 -37.240 1.00 21.26 63 PRO A CA 1
ATOM 476 C C . PRO A 1 65 ? 30.757 -10.477 -38.468 1.00 23.03 63 PRO A C 1
ATOM 477 O O . PRO A 1 65 ? 31.402 -9.427 -38.520 1.00 25.33 63 PRO A O 1
ATOM 481 N N . ASP A 1 66 ? 29.991 -10.913 -39.467 1.00 21.03 64 ASP A N 1
ATOM 482 C CA . ASP A 1 66 ? 29.771 -10.155 -40.697 1.00 19.72 64 ASP A CA 1
ATOM 483 C C . ASP A 1 66 ? 28.728 -9.080 -40.417 1.00 18.91 64 ASP A C 1
ATOM 484 O O . ASP A 1 66 ? 27.525 -9.349 -40.422 1.00 18.61 64 ASP A O 1
ATOM 489 N N . LEU A 1 67 ? 29.186 -7.854 -40.168 1.00 18.91 65 LEU A N 1
ATOM 490 C CA . LEU A 1 67 ? 28.261 -6.797 -39.768 1.00 18.53 65 LEU A CA 1
ATOM 491 C C . LEU A 1 67 ? 27.225 -6.447 -40.834 1.00 19.02 65 LEU A C 1
ATOM 492 O O . LEU A 1 67 ? 26.060 -6.222 -40.463 1.00 19.51 65 LEU A O 1
ATOM 497 N N . PRO A 1 68 ? 27.551 -6.371 -42.132 1.00 18.79 66 PRO A N 1
ATOM 498 C CA . PRO A 1 68 ? 26.483 -6.121 -43.117 1.00 18.71 66 PRO A CA 1
ATOM 499 C C . PRO A 1 68 ? 25.394 -7.181 -43.132 1.00 18.49 66 PRO A C 1
ATOM 500 O O . PRO A 1 68 ? 24.223 -6.843 -43.345 1.00 18.24 66 PRO A O 1
ATOM 504 N N . ARG A 1 69 ? 25.733 -8.457 -42.922 1.00 18.60 67 ARG A N 1
ATOM 505 C CA . ARG A 1 69 ? 24.684 -9.472 -42.866 1.00 18.42 67 ARG A CA 1
ATOM 506 C C . ARG A 1 69 ? 23.889 -9.363 -41.572 1.00 17.96 67 ARG A C 1
ATOM 507 O O . ARG A 1 69 ? 22.674 -9.586 -41.565 1.00 17.72 67 ARG A O 1
ATOM 515 N N . TRP A 1 70 ? 24.560 -9.028 -40.467 1.00 19.06 68 TRP A N 1
ATOM 516 C CA . TRP A 1 70 ? 23.848 -8.853 -39.206 1.00 17.47 68 TRP A CA 1
ATOM 517 C C . TRP A 1 70 ? 22.887 -7.678 -39.287 1.00 17.19 68 TRP A C 1
ATOM 518 O O . TRP A 1 70 ? 21.772 -7.740 -38.757 1.00 16.88 68 TRP A O 1
ATOM 529 N N . ARG A 1 71 ? 23.296 -6.605 -39.966 1.00 17.34 69 ARG A N 1
ATOM 530 C CA . ARG A 1 71 ? 22.438 -5.432 -40.092 1.00 17.13 69 ARG A CA 1
ATOM 531 C C . ARG A 1 71 ? 21.184 -5.744 -40.894 1.00 17.03 69 ARG A C 1
ATOM 532 O O . ARG A 1 71 ? 20.123 -5.166 -40.637 1.00 16.76 69 ARG A O 1
ATOM 540 N N . ARG A 1 72 ? 21.277 -6.665 -41.858 1.00 17.28 70 ARG A N 1
ATOM 541 C CA . ARG A 1 72 ? 20.107 -7.019 -42.651 1.00 17.23 70 ARG A CA 1
ATOM 542 C C . ARG A 1 72 ? 19.107 -7.806 -41.819 1.00 16.94 70 ARG A C 1
ATOM 543 O O . ARG A 1 72 ? 17.902 -7.529 -41.865 1.00 16.73 70 ARG A O 1
ATOM 551 N N . ALA A 1 73 ? 19.587 -8.777 -41.040 1.00 16.95 71 ALA A N 1
ATOM 552 C CA . ALA A 1 73 ? 18.688 -9.539 -40.180 1.00 16.72 71 ALA A CA 1
ATOM 553 C C . ALA A 1 73 ? 18.050 -8.643 -39.129 1.00 16.36 71 ALA A C 1
ATOM 554 O O . ALA A 1 73 ? 16.879 -8.819 -38.777 1.00 16.15 71 ALA A O 1
ATOM 556 N N . VAL A 1 74 ? 18.808 -7.674 -38.616 1.00 16.32 72 VAL A N 1
ATOM 557 C CA . VAL A 1 74 ? 18.258 -6.749 -37.633 1.00 16.03 72 VAL A CA 1
ATOM 558 C C . VAL A 1 74 ? 17.217 -5.841 -38.273 1.00 15.92 72 VAL A C 1
ATOM 559 O O . VAL A 1 74 ? 16.132 -5.635 -37.718 1.00 25.13 72 VAL A O 1
ATOM 563 N N . GLU A 1 75 ? 17.515 -5.303 -39.457 1.00 16.12 73 GLU A N 1
ATOM 564 C CA . GLU A 1 75 ? 16.574 -4.393 -40.103 1.00 16.05 73 GLU A CA 1
ATOM 565 C C . GLU A 1 75 ? 15.316 -5.128 -40.542 1.00 20.92 73 GLU A C 1
ATOM 566 O O . GLU A 1 75 ? 14.204 -4.606 -40.404 1.00 21.98 73 GLU A O 1
ATOM 572 N N . VAL A 1 76 ? 15.474 -6.346 -41.060 1.00 20.96 74 VAL A N 1
ATOM 573 C CA . VAL A 1 76 ? 14.323 -7.138 -41.483 1.00 20.16 74 VAL A CA 1
ATOM 574 C C . VAL A 1 76 ? 13.461 -7.508 -40.281 1.00 21.11 74 VAL A C 1
ATOM 575 O O . VAL A 1 76 ? 12.231 -7.393 -40.318 1.00 24.73 74 VAL A O 1
ATOM 579 N N . ALA A 1 77 ? 14.093 -7.962 -39.197 1.00 15.79 75 ALA A N 1
ATOM 580 C CA . ALA A 1 77 ? 13.334 -8.335 -38.007 1.00 15.57 75 ALA A CA 1
ATOM 581 C C . ALA A 1 77 ? 12.677 -7.123 -37.358 1.00 15.33 75 ALA A C 1
ATOM 582 O O . ALA A 1 77 ? 11.562 -7.222 -36.835 1.00 15.17 75 ALA A O 1
ATOM 584 N N . THR A 1 78 ? 13.352 -5.972 -37.376 1.00 15.32 76 THR A N 1
ATOM 585 C CA . THR A 1 78 ? 12.776 -4.765 -36.790 1.00 15.13 76 THR A CA 1
ATOM 586 C C . THR A 1 78 ? 11.500 -4.351 -37.513 1.00 15.08 76 THR A C 1
ATOM 587 O O . THR A 1 78 ? 10.449 -4.163 -36.888 1.00 25.58 76 THR A O 1
ATOM 591 N N . GLN A 1 79 ? 11.568 -4.221 -38.840 1.00 15.34 77 GLN A N 1
ATOM 592 C CA . GLN A 1 79 ? 10.408 -3.765 -39.601 1.00 15.80 77 GLN A CA 1
ATOM 593 C C . GLN A 1 79 ? 9.257 -4.761 -39.566 1.00 17.21 77 GLN A C 1
ATOM 594 O O . GLN A 1 79 ? 8.100 -4.363 -39.737 1.00 21.78 77 GLN A O 1
ATOM 600 N N . ARG A 1 80 ? 9.538 -6.045 -39.347 1.00 15.27 78 ARG A N 1
ATOM 601 C CA . ARG A 1 80 ? 8.445 -6.997 -39.185 1.00 15.26 78 ARG A CA 1
ATOM 602 C C . ARG A 1 80 ? 7.721 -6.761 -37.867 1.00 15.03 78 ARG A C 1
ATOM 603 O O . ARG A 1 80 ? 6.494 -6.899 -37.789 1.00 15.00 78 ARG A O 1
ATOM 611 N N . TRP A 1 81 ? 8.465 -6.387 -36.823 1.00 14.91 79 TRP A N 1
ATOM 612 C CA . TRP A 1 81 ? 7.831 -6.054 -35.553 1.00 14.74 79 TRP A CA 1
ATOM 613 C C . TRP A 1 81 ? 7.124 -4.709 -35.639 1.00 14.64 79 TRP A C 1
ATOM 614 O O . TRP A 1 81 ? 5.998 -4.559 -35.150 1.00 14.56 79 TRP A O 1
ATOM 625 N N . VAL A 1 82 ? 7.775 -3.718 -36.255 1.00 14.67 80 VAL A N 1
ATOM 626 C CA . VAL A 1 82 ? 7.189 -2.387 -36.382 1.00 14.62 80 VAL A CA 1
ATOM 627 C C . VAL A 1 82 ? 5.921 -2.433 -37.224 1.00 15.79 80 VAL A C 1
ATOM 628 O O . VAL A 1 82 ? 4.973 -1.676 -36.978 1.00 15.78 80 VAL A O 1
ATOM 632 N N . ALA A 1 83 ? 5.872 -3.319 -38.221 1.00 15.60 81 ALA A N 1
ATOM 633 C CA . ALA A 1 83 ? 4.657 -3.455 -39.019 1.00 15.19 81 ALA A CA 1
ATOM 634 C C . ALA A 1 83 ? 3.501 -4.034 -38.211 1.00 14.81 81 ALA A C 1
ATOM 635 O O . ALA A 1 83 ? 2.344 -3.667 -38.443 1.00 14.83 81 ALA A O 1
ATOM 637 N N . SER A 1 84 ? 3.790 -4.919 -37.253 1.00 15.63 82 SER A N 1
ATOM 638 C CA . SER A 1 84 ? 2.731 -5.582 -36.496 1.00 18.67 82 SER A CA 1
ATOM 639 C C . SER A 1 84 ? 2.173 -4.722 -35.369 1.00 18.34 82 SER A C 1
ATOM 640 O O . SER A 1 84 ? 0.980 -4.817 -35.061 1.00 21.79 82 SER A O 1
ATOM 643 N N . THR A 1 85 ? 3.000 -3.897 -34.735 1.00 17.74 83 THR A N 1
ATOM 644 C CA . THR A 1 85 ? 2.548 -3.131 -33.584 1.00 15.20 83 THR A CA 1
ATOM 645 C C . THR A 1 85 ? 3.461 -1.930 -33.400 1.00 14.91 83 THR A C 1
ATOM 646 O O . THR A 1 85 ? 4.603 -1.917 -33.865 1.00 17.07 83 THR A O 1
ATOM 650 N N . ALA A 1 86 ? 2.934 -0.918 -32.719 1.00 14.29 84 ALA A N 1
ATOM 651 C CA . ALA A 1 86 ? 3.718 0.245 -32.331 1.00 14.61 84 ALA A CA 1
ATOM 652 C C . ALA A 1 86 ? 4.374 0.070 -30.970 1.00 15.80 84 ALA A C 1
ATOM 653 O O . ALA A 1 86 ? 5.134 0.946 -30.546 1.00 15.71 84 ALA A O 1
ATOM 655 N N . ASP A 1 87 ? 4.101 -1.034 -30.279 1.00 18.36 85 ASP A N 1
ATOM 656 C CA . ASP A 1 87 ? 4.732 -1.285 -28.995 1.00 18.93 85 ASP A CA 1
ATOM 657 C C . ASP A 1 87 ? 6.222 -1.559 -29.179 1.00 18.16 85 ASP A C 1
ATOM 658 O O . ASP A 1 87 ? 6.690 -1.919 -30.262 1.00 19.31 85 ASP A O 1
ATOM 663 N N . GLU A 1 88 ? 6.967 -1.387 -28.091 1.00 16.94 86 GLU A N 1
ATOM 664 C CA . GLU A 1 88 ? 8.389 -1.685 -28.097 1.00 17.84 86 GLU A CA 1
ATOM 665 C C . GLU A 1 88 ? 8.626 -3.187 -28.240 1.00 18.74 86 GLU A C 1
ATOM 666 O O . GLU A 1 88 ? 7.775 -4.016 -27.904 1.00 24.40 86 GLU A O 1
ATOM 672 N N . GLY A 1 89 ? 9.805 -3.533 -28.758 1.00 14.84 87 GLY A N 1
ATOM 673 C CA . GLY A 1 89 ? 10.160 -4.916 -28.971 1.00 14.44 87 GLY A CA 1
ATOM 674 C C . GLY A 1 89 ? 11.513 -5.237 -28.368 1.00 14.53 87 GLY A C 1
ATOM 675 O O . GLY A 1 89 ? 12.370 -4.369 -28.198 1.00 14.57 87 GLY A O 1
ATOM 676 N N . ALA A 1 90 ? 11.693 -6.517 -28.055 1.00 14.61 88 ALA A N 1
ATOM 677 C CA . ALA A 1 90 ? 12.941 -7.045 -27.510 1.00 14.73 88 ALA A CA 1
ATOM 678 C C . ALA A 1 90 ? 13.636 -7.834 -28.614 1.00 14.85 88 ALA A C 1
ATOM 679 O O . ALA A 1 90 ? 13.265 -8.975 -28.899 1.00 14.92 88 ALA A O 1
ATOM 681 N N . LEU A 1 91 ? 14.631 -7.216 -29.240 1.00 14.91 89 LEU A N 1
ATOM 682 C CA . LEU A 1 91 ? 15.387 -7.828 -30.323 1.00 15.07 89 LEU A CA 1
ATOM 683 C C . LEU A 1 91 ? 16.689 -8.408 -29.780 1.00 15.24 89 LEU A C 1
ATOM 684 O O . LEU A 1 91 ? 17.426 -7.726 -29.059 1.00 15.26 89 LEU A O 1
ATOM 689 N N . ARG A 1 92 ? 16.963 -9.665 -30.121 1.00 15.40 90 ARG A N 1
ATOM 690 C CA . ARG A 1 92 ? 18.146 -10.365 -29.645 1.00 17.92 90 ARG A CA 1
ATOM 691 C C . ARG A 1 92 ? 18.906 -10.968 -30.815 1.00 17.00 90 ARG A C 1
ATOM 692 O O . ARG A 1 92 ? 18.304 -11.494 -31.755 1.00 15.85 90 ARG A O 1
ATOM 700 N N . LEU A 1 93 ? 20.234 -10.875 -30.752 1.00 17.77 91 LEU A N 1
ATOM 701 C CA . LEU A 1 93 ? 21.125 -11.472 -31.741 1.00 16.97 91 LEU A CA 1
ATOM 702 C C . LEU A 1 93 ? 21.747 -12.715 -31.120 1.00 16.49 91 LEU A C 1
ATOM 703 O O . LEU A 1 93 ? 22.502 -12.611 -30.152 1.00 20.64 91 LEU A O 1
ATOM 708 N N . ILE A 1 94 ? 21.443 -13.884 -31.672 1.00 20.55 92 ILE A N 1
ATOM 709 C CA . ILE A 1 94 ? 21.969 -15.142 -31.155 1.00 16.88 92 ILE A CA 1
ATOM 710 C C . ILE A 1 94 ? 23.066 -15.617 -32.097 1.00 17.22 92 ILE A C 1
ATOM 711 O O . ILE A 1 94 ? 22.826 -15.820 -33.293 1.00 17.33 92 ILE A O 1
ATOM 716 N N . TYR A 1 95 ? 24.270 -15.785 -31.555 1.00 17.43 93 TYR A N 1
ATOM 717 C CA . TYR A 1 95 ? 25.459 -16.141 -32.325 1.00 17.80 93 TYR A CA 1
ATOM 718 C C . TYR A 1 95 ? 26.188 -17.255 -31.580 1.00 18.08 93 TYR A C 1
ATOM 719 O O . TYR A 1 95 ? 26.880 -16.996 -30.592 1.00 18.10 93 TYR A O 1
ATOM 728 N N . SER A 1 96 ? 26.033 -18.489 -32.045 1.00 18.32 94 SER A N 1
ATOM 729 C CA . SER A 1 96 ? 26.631 -19.646 -31.397 1.00 19.59 94 SER A CA 1
ATOM 730 C C . SER A 1 96 ? 27.700 -20.256 -32.295 1.00 22.03 94 SER A C 1
ATOM 731 O O . SER A 1 96 ? 27.791 -19.962 -33.490 1.00 23.66 94 SER A O 1
ATOM 734 N N . ARG A 1 97 ? 28.514 -21.128 -31.696 1.00 21.08 95 ARG A N 1
ATOM 735 C CA . ARG A 1 97 ? 29.603 -21.786 -32.410 1.00 19.89 95 ARG A CA 1
ATOM 736 C C . ARG A 1 97 ? 29.109 -22.733 -33.497 1.00 20.13 95 ARG A C 1
ATOM 737 O O . ARG A 1 97 ? 29.916 -23.176 -34.323 1.00 20.54 95 ARG A O 1
ATOM 745 N N . GLY A 1 98 ? 27.822 -23.046 -33.521 1.00 19.92 96 GLY A N 1
ATOM 746 C CA . GLY A 1 98 ? 27.270 -23.952 -34.505 1.00 20.17 96 GLY A CA 1
ATOM 747 C C . GLY A 1 98 ? 27.028 -25.326 -33.919 1.00 20.83 96 GLY A C 1
ATOM 748 O O . GLY A 1 98 ? 27.087 -25.549 -32.707 1.00 23.35 96 GLY A O 1
ATOM 749 N N . ARG A 1 99 ? 26.761 -26.270 -34.812 1.00 21.00 97 ARG A N 1
ATOM 750 C CA . ARG A 1 99 ? 26.471 -27.623 -34.374 1.00 23.38 97 ARG A CA 1
ATOM 751 C C . ARG A 1 99 ? 27.736 -28.300 -33.864 1.00 26.77 97 ARG A C 1
ATOM 752 O O . ARG A 1 99 ? 28.855 -27.957 -34.256 1.00 28.77 97 ARG A O 1
ATOM 760 N N . GLU A 1 100 ? 27.548 -29.265 -32.970 1.00 26.25 98 GLU A N 1
ATOM 761 C CA . GLU A 1 100 ? 28.673 -30.036 -32.464 1.00 30.28 98 GLU A CA 1
ATOM 762 C C . GLU A 1 100 ? 29.271 -30.852 -33.600 1.00 32.60 98 GLU A C 1
ATOM 763 O O . GLU A 1 100 ? 28.562 -31.597 -34.283 1.00 32.02 98 GLU A O 1
ATOM 769 N N . GLY A 1 101 ? 30.577 -30.701 -33.813 1.00 35.61 99 GLY A N 1
ATOM 770 C CA . GLY A 1 101 ? 31.252 -31.349 -34.913 1.00 37.71 99 GLY A CA 1
ATOM 771 C C . GLY A 1 101 ? 31.129 -30.639 -36.242 1.00 39.38 99 GLY A C 1
ATOM 772 O O . GLY A 1 101 ? 31.912 -30.927 -37.156 1.00 42.41 99 GLY A O 1
ATOM 773 N N . GLY A 1 102 ? 30.180 -29.710 -36.379 1.00 38.22 100 GLY A N 1
ATOM 774 C CA . GLY A 1 102 ? 30.029 -28.942 -37.595 1.00 37.59 100 GLY A CA 1
ATOM 775 C C . GLY A 1 102 ? 30.942 -27.730 -37.629 1.00 38.16 100 GLY A C 1
ATOM 776 O O . GLY A 1 102 ? 31.671 -27.430 -36.685 1.00 39.54 100 GLY A O 1
ATOM 777 N N . SER A 1 103 ? 30.885 -27.016 -38.750 1.00 39.15 101 SER A N 1
ATOM 778 C CA . SER A 1 103 ? 31.747 -25.864 -38.983 1.00 41.79 101 SER A CA 1
ATOM 779 C C . SER A 1 103 ? 30.997 -24.545 -39.061 1.00 42.49 101 SER A C 1
ATOM 780 O O . SER A 1 103 ? 31.476 -23.541 -38.527 1.00 46.34 101 SER A O 1
ATOM 783 N N . ALA A 1 104 ? 29.841 -24.513 -39.709 1.00 37.88 102 ALA A N 1
ATOM 784 C CA . ALA A 1 104 ? 29.112 -23.260 -39.863 1.00 34.12 102 ALA A CA 1
ATOM 785 C C . ALA A 1 104 ? 28.558 -22.808 -38.515 1.00 30.63 102 ALA A C 1
ATOM 786 O O . ALA A 1 104 ? 27.897 -23.595 -37.828 1.00 30.71 102 ALA A O 1
ATOM 788 N N . PRO A 1 105 ? 28.805 -21.568 -38.102 1.00 27.69 103 PRO A N 1
ATOM 789 C CA . PRO A 1 105 ? 28.229 -21.078 -36.849 1.00 26.00 103 PRO A CA 1
ATOM 790 C C . PRO A 1 105 ? 26.754 -20.746 -36.997 1.00 24.72 103 PRO A C 1
ATOM 791 O O . PRO A 1 105 ? 26.262 -20.441 -38.085 1.00 26.51 103 PRO A O 1
ATOM 795 N N . THR A 1 106 ? 26.045 -20.821 -35.873 1.00 23.08 104 THR A N 1
ATOM 796 C CA . THR A 1 106 ? 24.626 -20.498 -35.828 1.00 21.36 104 THR A CA 1
ATOM 797 C C . THR A 1 106 ? 24.448 -19.008 -35.576 1.00 18.52 104 THR A C 1
ATOM 798 O O . THR A 1 106 ? 25.064 -18.450 -34.663 1.00 18.40 104 THR A O 1
ATOM 802 N N . ALA A 1 107 ? 23.602 -18.369 -36.380 1.00 18.33 105 ALA A N 1
ATOM 803 C CA . ALA A 1 107 ? 23.396 -16.929 -36.279 1.00 17.99 105 ALA A CA 1
ATOM 804 C C . ALA A 1 107 ? 21.973 -16.605 -36.702 1.00 17.73 105 ALA A C 1
ATOM 805 O O . ALA A 1 107 ? 21.566 -16.944 -37.817 1.00 17.89 105 ALA A O 1
ATOM 807 N N . TYR A 1 108 ? 21.224 -15.951 -35.821 1.00 17.36 106 TYR A N 1
ATOM 808 C CA . TYR A 1 108 ? 19.878 -15.515 -36.162 1.00 17.11 106 TYR A CA 1
ATOM 809 C C . TYR A 1 108 ? 19.485 -14.358 -35.256 1.00 16.75 106 TYR A C 1
ATOM 810 O O . TYR A 1 108 ? 20.133 -14.081 -34.243 1.00 16.69 106 TYR A O 1
ATOM 819 N N . VAL A 1 109 ? 18.400 -13.695 -35.637 1.00 16.53 107 VAL A N 1
ATOM 820 C CA . VAL A 1 109 ? 17.859 -12.552 -34.916 1.00 16.21 107 VAL A CA 1
ATOM 821 C C . VAL A 1 109 ? 16.425 -12.875 -34.531 1.00 16.03 107 VAL A C 1
ATOM 822 O O . VAL A 1 109 ? 15.673 -13.445 -35.327 1.00 16.12 107 VAL A O 1
ATOM 826 N N . MET A 1 110 ? 16.052 -12.519 -33.306 1.00 15.83 108 MET A N 1
ATOM 827 C CA . MET A 1 110 ? 14.737 -12.842 -32.775 1.00 15.69 108 MET A CA 1
ATOM 828 C C . MET A 1 110 ? 14.158 -11.618 -32.088 1.00 15.42 108 MET A C 1
ATOM 829 O O . MET A 1 110 ? 14.840 -10.973 -31.285 1.00 15.36 108 MET A O 1
ATOM 834 N N . VAL A 1 111 ? 12.908 -11.298 -32.408 1.00 15.30 109 VAL A N 1
ATOM 835 C CA . VAL A 1 111 ? 12.179 -10.218 -31.755 1.00 18.16 109 VAL A CA 1
ATOM 836 C C . VAL A 1 111 ? 11.011 -10.822 -30.993 1.00 20.65 109 VAL A C 1
ATOM 837 O O . VAL A 1 111 ? 10.317 -11.713 -31.498 1.00 23.46 109 VAL A O 1
ATOM 841 N N . SER A 1 112 ? 10.794 -10.328 -29.782 1.00 19.35 110 SER A N 1
ATOM 842 C CA . SER A 1 112 ? 9.765 -10.819 -28.879 1.00 19.71 110 SER A CA 1
ATOM 843 C C . SER A 1 112 ? 9.148 -9.623 -28.165 1.00 15.73 110 SER A C 1
ATOM 844 O O . SER A 1 112 ? 9.695 -8.514 -28.232 1.00 14.66 110 SER A O 1
ATOM 847 N N . PRO A 1 113 ? 7.994 -9.783 -27.522 1.00 17.95 111 PRO A N 1
ATOM 848 C CA . PRO A 1 113 ? 7.431 -8.671 -26.753 1.00 18.99 111 PRO A CA 1
ATOM 849 C C . PRO A 1 113 ? 8.299 -8.320 -25.556 1.00 19.67 111 PRO A C 1
ATOM 850 O O . PRO A 1 113 ? 8.965 -9.173 -24.964 1.00 19.75 111 PRO A O 1
ATOM 854 N N . VAL A 1 114 ? 8.283 -7.042 -25.207 1.00 19.75 112 VAL A N 1
ATOM 855 C CA . VAL A 1 114 ? 8.977 -6.600 -23.995 1.00 20.08 112 VAL A CA 1
ATOM 856 C C . VAL A 1 114 ? 8.214 -7.117 -22.780 1.00 21.73 112 VAL A C 1
ATOM 857 O O . VAL A 1 114 ? 6.988 -6.922 -22.696 1.00 25.92 112 VAL A O 1
ATOM 861 N N . PRO A 1 115 ? 8.872 -7.792 -21.839 1.00 16.35 113 PRO A N 1
ATOM 862 C CA . PRO A 1 115 ? 8.149 -8.372 -20.702 1.00 16.73 113 PRO A CA 1
ATOM 863 C C . PRO A 1 115 ? 7.513 -7.301 -19.829 1.00 18.81 113 PRO A C 1
ATOM 864 O O . PRO A 1 115 ? 7.931 -6.141 -19.808 1.00 20.69 113 PRO A O 1
ATOM 868 N N . ALA A 1 116 ? 6.468 -7.711 -19.106 1.00 19.35 114 ALA A N 1
ATOM 869 C CA . ALA A 1 116 ? 5.746 -6.788 -18.240 1.00 19.38 114 ALA A CA 1
ATOM 870 C C . ALA A 1 116 ? 6.593 -6.304 -17.071 1.00 19.09 114 ALA A C 1
ATOM 871 O O . ALA A 1 116 ? 6.308 -5.237 -16.518 1.00 20.01 114 ALA A O 1
ATOM 873 N N . ARG A 1 117 ? 7.618 -7.066 -16.677 1.00 20.17 115 ARG A N 1
ATOM 874 C CA . ARG A 1 117 ? 8.517 -6.621 -15.618 1.00 21.17 115 ARG A CA 1
ATOM 875 C C . ARG A 1 117 ? 9.270 -5.352 -16.001 1.00 21.00 115 ARG A C 1
ATOM 876 O O . ARG A 1 117 ? 9.760 -4.640 -15.117 1.00 21.80 115 ARG A O 1
ATOM 884 N N . VAL A 1 118 ? 9.389 -5.068 -17.298 1.00 18.46 116 VAL A N 1
ATOM 885 C CA . VAL A 1 118 ? 10.152 -3.914 -17.758 1.00 15.91 116 VAL A CA 1
ATOM 886 C C . VAL A 1 118 ? 9.385 -2.623 -17.503 1.00 16.71 116 VAL A C 1
ATOM 887 O O . VAL A 1 118 ? 9.968 -1.607 -17.108 1.00 19.84 116 VAL A O 1
ATOM 891 N N . ILE A 1 119 ? 8.071 -2.637 -17.732 1.00 15.05 117 ILE A N 1
ATOM 892 C CA . ILE A 1 119 ? 7.272 -1.433 -17.534 1.00 22.51 117 ILE A CA 1
ATOM 893 C C . ILE A 1 119 ? 7.242 -1.050 -16.061 1.00 20.81 117 ILE A C 1
ATOM 894 O O . ILE A 1 119 ? 7.263 0.136 -15.712 1.00 21.13 117 ILE A O 1
ATOM 899 N N . GLY A 1 120 ? 7.221 -2.045 -15.173 1.00 21.31 118 GLY A N 1
ATOM 900 C CA . GLY A 1 120 ? 7.238 -1.750 -13.751 1.00 15.71 118 GLY A CA 1
ATOM 901 C C . GLY A 1 120 ? 8.585 -1.257 -13.262 1.00 18.47 118 GLY A C 1
ATOM 902 O O . GLY A 1 120 ? 8.657 -0.334 -12.446 1.00 18.08 118 GLY A O 1
ATOM 903 N N . ALA A 1 121 ? 9.671 -1.856 -13.756 1.00 16.83 119 ALA A N 1
ATOM 904 C CA . ALA A 1 121 ? 11.003 -1.448 -13.317 1.00 21.24 119 ALA A CA 1
ATOM 905 C C . ALA A 1 121 ? 11.316 -0.025 -13.757 1.00 15.86 119 ALA A C 1
ATOM 906 O O . ALA A 1 121 ? 11.933 0.740 -13.007 1.00 16.39 119 ALA A O 1
ATOM 908 N N . ARG A 1 122 ? 10.902 0.351 -14.968 1.00 15.64 120 ARG A N 1
ATOM 909 C CA . ARG A 1 122 ? 11.091 1.728 -15.411 1.00 15.66 120 ARG A CA 1
ATOM 910 C C . ARG A 1 122 ? 10.256 2.681 -14.571 1.00 15.83 120 ARG A C 1
ATOM 911 O O . ARG A 1 122 ? 10.756 3.703 -14.087 1.00 17.99 120 ARG A O 1
ATOM 919 N N . ARG A 1 123 ? 8.982 2.345 -14.369 1.00 15.80 121 ARG A N 1
ATOM 920 C CA . ARG A 1 123 ? 8.064 3.249 -13.691 1.00 15.98 121 ARG A CA 1
ATOM 921 C C . ARG A 1 123 ? 8.310 3.264 -12.190 1.00 16.29 121 ARG A C 1
ATOM 922 O O . ARG A 1 123 ? 8.439 4.333 -11.584 1.00 16.53 121 ARG A O 1
ATOM 930 N N . ASP A 1 124 ? 8.392 2.086 -11.579 1.00 16.34 122 ASP A N 1
ATOM 931 C CA . ASP A 1 124 ? 8.435 1.976 -10.129 1.00 16.67 122 ASP A CA 1
ATOM 932 C C . ASP A 1 124 ? 9.831 1.756 -9.574 1.00 16.91 122 ASP A C 1
ATOM 933 O O . ASP A 1 124 ? 10.108 2.168 -8.443 1.00 18.14 122 ASP A O 1
ATOM 938 N N . GLY A 1 125 ? 10.711 1.122 -10.329 1.00 16.62 123 GLY A N 1
ATOM 939 C CA . GLY A 1 125 ? 11.986 0.734 -9.784 1.00 16.79 123 GLY A CA 1
ATOM 940 C C . GLY A 1 125 ? 11.930 -0.672 -9.228 1.00 16.84 123 GLY A C 1
ATOM 941 O O . GLY A 1 125 ? 10.973 -1.423 -9.432 1.00 16.73 123 GLY A O 1
ATOM 942 N N . VAL A 1 126 ? 12.993 -1.037 -8.509 1.00 17.06 124 VAL A N 1
ATOM 943 C CA . VAL A 1 126 ? 13.156 -2.391 -7.997 1.00 17.16 124 VAL A CA 1
ATOM 944 C C . VAL A 1 126 ? 13.767 -2.347 -6.603 1.00 17.56 124 VAL A C 1
ATOM 945 O O . VAL A 1 126 ? 14.405 -1.371 -6.203 1.00 17.75 124 VAL A O 1
ATOM 949 N N . SER A 1 127 ? 13.527 -3.416 -5.852 1.00 17.74 125 SER A N 1
ATOM 950 C CA . SER A 1 127 ? 14.222 -3.674 -4.602 1.00 18.13 125 SER A CA 1
ATOM 951 C C . SER A 1 127 ? 15.315 -4.696 -4.883 1.00 25.01 125 SER A C 1
ATOM 952 O O . SER A 1 127 ? 15.041 -5.768 -5.432 1.00 27.09 125 SER A O 1
ATOM 955 N N . ALA A 1 128 ? 16.549 -4.358 -4.529 1.00 18.31 126 ALA A N 1
ATOM 956 C CA . ALA A 1 128 ? 17.691 -5.197 -4.849 1.00 18.32 126 ALA A CA 1
ATOM 957 C C . ALA A 1 128 ? 18.418 -5.622 -3.582 1.00 18.76 126 ALA A C 1
ATOM 958 O O . ALA A 1 128 ? 18.309 -4.988 -2.529 1.00 19.08 126 ALA A O 1
ATOM 960 N N . ILE A 1 129 ? 19.167 -6.715 -3.703 1.00 18.82 127 ILE A N 1
ATOM 961 C CA . ILE A 1 129 ? 20.030 -7.196 -2.636 1.00 19.34 127 ILE A CA 1
ATOM 962 C C . ILE A 1 129 ? 21.425 -7.398 -3.204 1.00 19.25 127 ILE A C 1
ATOM 963 O O . ILE A 1 129 ? 21.597 -7.781 -4.365 1.00 18.94 127 ILE A O 1
ATOM 968 N N . THR A 1 130 ? 22.426 -7.126 -2.377 1.00 19.62 128 THR A N 1
ATOM 969 C CA . THR A 1 130 ? 23.802 -7.404 -2.752 1.00 19.72 128 THR A CA 1
ATOM 970 C C . THR A 1 130 ? 24.106 -8.877 -2.524 1.00 19.87 128 THR A C 1
ATOM 971 O O . THR A 1 130 ? 23.705 -9.460 -1.514 1.00 20.15 128 THR A O 1
ATOM 975 N N . LEU A 1 131 ? 24.811 -9.482 -3.473 1.00 19.73 129 LEU A N 1
ATOM 976 C CA . LEU A 1 131 ? 25.165 -10.889 -3.386 1.00 19.89 129 LEU A CA 1
ATOM 977 C C . LEU A 1 131 ? 26.599 -11.067 -3.851 1.00 20.02 129 LEU A C 1
ATOM 978 O O . LEU A 1 131 ? 27.036 -10.421 -4.807 1.00 19.80 129 LEU A O 1
ATOM 983 N N . ASP A 1 132 ? 27.328 -11.938 -3.161 1.00 20.41 130 ASP A N 1
ATOM 984 C CA . ASP A 1 132 ? 28.702 -12.219 -3.542 1.00 20.59 130 ASP A CA 1
ATOM 985 C C . ASP A 1 132 ? 28.726 -12.895 -4.908 1.00 20.28 130 ASP A C 1
ATOM 986 O O . ASP A 1 132 ? 28.019 -13.881 -5.139 1.00 20.18 130 ASP A O 1
ATOM 991 N N . ARG A 1 133 ? 29.548 -12.358 -5.810 1.00 20.18 131 ARG A N 1
ATOM 992 C CA . ARG A 1 133 ? 29.668 -12.898 -7.160 1.00 19.94 131 ARG A CA 1
ATOM 993 C C . ARG A 1 133 ? 30.542 -14.143 -7.197 1.00 20.24 131 ARG A C 1
ATOM 994 O O . ARG A 1 133 ? 30.377 -14.989 -8.085 1.00 20.10 131 ARG A O 1
ATOM 1002 N N . GLY A 1 134 ? 31.464 -14.277 -6.251 1.00 21.22 132 GLY A N 1
ATOM 1003 C CA . GLY A 1 134 ? 32.393 -15.379 -6.239 1.00 23.71 132 GLY A CA 1
ATOM 1004 C C . GLY A 1 134 ? 33.696 -15.098 -6.946 1.00 25.52 132 GLY A C 1
ATOM 1005 O O . GLY A 1 134 ? 34.612 -15.925 -6.872 1.00 28.71 132 GLY A O 1
ATOM 1006 N N . LEU A 1 135 ? 33.799 -13.974 -7.648 1.00 20.91 133 LEU A N 1
ATOM 1007 C CA . LEU A 1 135 ? 34.995 -13.514 -8.325 1.00 21.05 133 LEU A CA 1
ATOM 1008 C C . LEU A 1 135 ? 35.618 -12.352 -7.562 1.00 23.80 133 LEU A C 1
ATOM 1009 O O . LEU A 1 135 ? 34.890 -11.511 -7.024 1.00 26.10 133 LEU A O 1
ATOM 1014 N N . PRO A 1 136 ? 36.942 -12.278 -7.484 1.00 22.37 134 PRO A N 1
ATOM 1015 C CA . PRO A 1 136 ? 37.581 -11.076 -6.942 1.00 21.98 134 PRO A CA 1
ATOM 1016 C C . PRO A 1 136 ? 37.645 -9.976 -7.993 1.00 21.70 134 PRO A C 1
ATOM 1017 O O . PRO A 1 136 ? 37.547 -10.220 -9.197 1.00 21.44 134 PRO A O 1
ATOM 1021 N N . ALA A 1 137 ? 37.806 -8.742 -7.509 1.00 21.83 135 ALA A N 1
ATOM 1022 C CA . ALA A 1 137 ? 37.801 -7.597 -8.413 1.00 21.64 135 ALA A CA 1
ATOM 1023 C C . ALA A 1 137 ? 38.988 -7.617 -9.371 1.00 23.53 135 ALA A C 1
ATOM 1024 O O . ALA A 1 137 ? 38.883 -7.105 -10.492 1.00 21.61 135 ALA A O 1
ATOM 1026 N N . ASP A 1 138 ? 40.115 -8.195 -8.957 1.00 25.77 136 ASP A N 1
ATOM 1027 C CA . ASP A 1 138 ? 41.271 -8.330 -9.835 1.00 24.75 136 ASP A CA 1
ATOM 1028 C C . ASP A 1 138 ? 41.143 -9.495 -10.808 1.00 24.73 136 ASP A C 1
ATOM 1029 O O . ASP A 1 138 ? 42.057 -9.716 -11.609 1.00 24.50 136 ASP A O 1
ATOM 1034 N N . GLY A 1 139 ? 40.047 -10.254 -10.741 1.00 25.34 137 GLY A N 1
ATOM 1035 C CA . GLY A 1 139 ? 39.921 -11.470 -11.523 1.00 26.92 137 GLY A CA 1
ATOM 1036 C C . GLY A 1 139 ? 39.826 -11.242 -13.015 1.00 29.00 137 GLY A C 1
ATOM 1037 O O . GLY A 1 139 ? 40.165 -12.140 -13.794 1.00 33.21 137 GLY A O 1
ATOM 1038 N N . GLY A 1 140 ? 39.372 -10.061 -13.433 1.00 24.73 138 GLY A N 1
ATOM 1039 C CA . GLY A 1 140 ? 39.239 -9.795 -14.853 1.00 24.79 138 GLY A CA 1
ATOM 1040 C C . GLY A 1 140 ? 40.586 -9.731 -15.542 1.00 26.75 138 GLY A C 1
ATOM 1041 O O . GLY A 1 140 ? 40.749 -10.232 -16.658 1.00 28.95 138 GLY A O 1
ATOM 1042 N N . ASP A 1 141 ? 41.572 -9.120 -14.884 1.00 27.70 139 ASP A N 1
ATOM 1043 C CA . ASP A 1 141 ? 42.897 -8.965 -15.463 1.00 30.25 139 ASP A CA 1
ATOM 1044 C C . ASP A 1 141 ? 43.811 -10.128 -15.107 1.00 29.66 139 ASP A C 1
ATOM 1045 O O . ASP A 1 141 ? 44.605 -10.571 -15.944 1.00 31.59 139 ASP A O 1
ATOM 1050 N N . ALA A 1 142 ? 43.709 -10.643 -13.881 1.00 28.67 140 ALA A N 1
ATOM 1051 C CA . ALA A 1 142 ? 44.554 -11.757 -13.476 1.00 28.58 140 ALA A CA 1
ATOM 1052 C C . ALA A 1 142 ? 44.110 -13.066 -14.108 1.00 29.68 140 ALA A C 1
ATOM 1053 O O . ALA A 1 142 ? 44.924 -13.987 -14.238 1.00 32.05 140 ALA A O 1
ATOM 1055 N N . MET A 1 143 ? 42.836 -13.177 -14.483 1.00 28.39 141 MET A N 1
ATOM 1056 C CA . MET A 1 143 ? 42.278 -14.394 -15.070 1.00 27.09 141 MET A CA 1
ATOM 1057 C C . MET A 1 143 ? 41.511 -14.060 -16.343 1.00 26.46 141 MET A C 1
ATOM 1058 O O . MET A 1 143 ? 40.273 -14.024 -16.343 1.00 27.68 141 MET A O 1
ATOM 1063 N N . PRO A 1 144 ? 42.213 -13.821 -17.454 1.00 24.16 142 PRO A N 1
ATOM 1064 C CA . PRO A 1 144 ? 41.503 -13.544 -18.712 1.00 24.05 142 PRO A CA 1
ATOM 1065 C C . PRO A 1 144 ? 40.787 -14.761 -19.262 1.00 23.71 142 PRO A C 1
ATOM 1066 O O . PRO A 1 144 ? 39.865 -14.605 -20.073 1.00 24.26 142 PRO A O 1
ATOM 1070 N N . TRP A 1 145 ? 41.184 -15.965 -18.843 1.00 21.95 143 TRP A N 1
ATOM 1071 C CA . TRP A 1 145 ? 40.548 -17.191 -19.309 1.00 21.85 143 TRP A CA 1
ATOM 1072 C C . TRP A 1 145 ? 39.103 -17.312 -18.848 1.00 26.22 143 TRP A C 1
ATOM 1073 O O . TRP A 1 145 ? 38.348 -18.103 -19.424 1.00 23.73 143 TRP A O 1
ATOM 1084 N N . LEU A 1 146 ? 38.703 -16.558 -17.824 1.00 24.48 144 LEU A N 1
ATOM 1085 C CA . LEU A 1 146 ? 37.325 -16.584 -17.356 1.00 20.82 144 LEU A CA 1
ATOM 1086 C C . LEU A 1 146 ? 36.386 -15.763 -18.225 1.00 20.36 144 LEU A C 1
ATOM 1087 O O . LEU A 1 146 ? 35.173 -15.800 -17.989 1.00 20.02 144 LEU A O 1
ATOM 1092 N N . ILE A 1 147 ? 36.921 -15.034 -19.210 1.00 20.38 145 ILE A N 1
ATOM 1093 C CA . ILE A 1 147 ? 36.177 -14.260 -20.207 1.00 20.02 145 ILE A CA 1
ATOM 1094 C C . ILE A 1 147 ? 34.967 -13.571 -19.589 1.00 20.90 145 ILE A C 1
ATOM 1095 O O . ILE A 1 147 ? 33.881 -13.540 -20.181 1.00 22.39 145 ILE A O 1
ATOM 1100 N N . ALA A 1 148 ? 35.152 -12.998 -18.398 1.00 19.71 146 ALA A N 1
ATOM 1101 C CA . ALA A 1 148 ? 34.050 -12.353 -17.696 1.00 19.37 146 ALA A CA 1
ATOM 1102 C C . ALA A 1 148 ? 33.548 -11.109 -18.416 1.00 19.07 146 ALA A C 1
ATOM 1103 O O . ALA A 1 148 ? 32.455 -10.626 -18.104 1.00 18.77 146 ALA A O 1
ATOM 1105 N N . SER A 1 149 ? 34.318 -10.580 -19.363 1.00 19.20 147 SER A N 1
ATOM 1106 C CA . SER A 1 149 ? 33.919 -9.414 -20.138 1.00 18.98 147 SER A CA 1
ATOM 1107 C C . SER A 1 149 ? 33.148 -9.782 -21.397 1.00 19.17 147 SER A C 1
ATOM 1108 O O . SER A 1 149 ? 32.769 -8.887 -22.161 1.00 20.37 147 SER A O 1
ATOM 1111 N N . ALA A 1 150 ? 32.915 -11.070 -21.634 1.00 18.71 148 ALA A N 1
ATOM 1112 C CA . ALA A 1 150 ? 32.196 -11.548 -22.806 1.00 18.51 148 ALA A CA 1
ATOM 1113 C C . ALA A 1 150 ? 30.729 -11.769 -22.463 1.00 18.15 148 ALA A C 1
ATOM 1114 O O . ALA A 1 150 ? 30.410 -12.381 -21.438 1.00 18.35 148 ALA A O 1
ATOM 1116 N N . LYS A 1 151 ? 29.841 -11.267 -23.320 1.00 17.86 149 LYS A N 1
ATOM 1117 C CA . LYS A 1 151 ? 28.400 -11.476 -23.173 1.00 17.53 149 LYS A CA 1
ATOM 1118 C C . LYS A 1 151 ? 28.046 -12.805 -23.828 1.00 17.57 149 LYS A C 1
ATOM 1119 O O . LYS A 1 151 ? 27.724 -12.872 -25.014 1.00 17.49 149 LYS A O 1
ATOM 1125 N N . THR A 1 152 ? 28.097 -13.875 -23.044 1.00 17.71 150 THR A N 1
ATOM 1126 C CA . THR A 1 152 ? 27.879 -15.218 -23.556 1.00 17.83 150 THR A CA 1
ATOM 1127 C C . THR A 1 152 ? 26.440 -15.667 -23.326 1.00 17.60 150 THR A C 1
ATOM 1128 O O . THR A 1 152 ? 25.678 -15.060 -22.572 1.00 17.38 150 THR A O 1
ATOM 1132 N N . LEU A 1 153 ? 26.083 -16.768 -23.984 1.00 17.69 151 LEU A N 1
ATOM 1133 C CA . LEU A 1 153 ? 24.781 -17.395 -23.811 1.00 17.55 151 LEU A CA 1
ATOM 1134 C C . LEU A 1 153 ? 24.699 -18.242 -22.553 1.00 17.72 151 LEU A C 1
ATOM 1135 O O . LEU A 1 153 ? 23.664 -18.870 -22.320 1.00 19.49 151 LEU A O 1
ATOM 1140 N N . SER A 1 154 ? 25.762 -18.293 -21.751 1.00 17.96 152 SER A N 1
ATOM 1141 C CA . SER A 1 154 ? 25.804 -19.146 -20.565 1.00 18.18 152 SER A CA 1
ATOM 1142 C C . SER A 1 154 ? 25.387 -18.324 -19.348 1.00 18.03 152 SER A C 1
ATOM 1143 O O . SER A 1 154 ? 26.200 -17.920 -18.515 1.00 18.16 152 SER A O 1
ATOM 1146 N N . TYR A 1 155 ? 24.075 -18.112 -19.234 1.00 17.77 153 TYR A N 1
ATOM 1147 C CA . TYR A 1 155 ? 23.484 -17.241 -18.226 1.00 17.60 153 TYR A CA 1
ATOM 1148 C C . TYR A 1 155 ? 22.750 -18.022 -17.138 1.00 17.74 153 TYR A C 1
ATOM 1149 O O . TYR A 1 155 ? 21.841 -17.492 -16.497 1.00 17.58 153 TYR A O 1
ATOM 1158 N N . ALA A 1 156 ? 23.135 -19.282 -16.915 1.00 18.06 154 ALA A N 1
ATOM 1159 C CA . ALA A 1 156 ? 22.448 -20.088 -15.909 1.00 18.24 154 ALA A CA 1
ATOM 1160 C C . ALA A 1 156 ? 22.633 -19.503 -14.516 1.00 18.33 154 ALA A C 1
ATOM 1161 O O . ALA A 1 156 ? 21.692 -19.485 -13.714 1.00 23.77 154 ALA A O 1
ATOM 1163 N N . VAL A 1 157 ? 23.840 -19.029 -14.205 1.00 18.45 155 VAL A N 1
ATOM 1164 C CA . VAL A 1 157 ? 24.081 -18.442 -12.892 1.00 18.57 155 VAL A CA 1
ATOM 1165 C C . VAL A 1 157 ? 23.355 -17.108 -12.765 1.00 18.24 155 VAL A C 1
ATOM 1166 O O . VAL A 1 157 ? 22.785 -16.794 -11.714 1.00 20.59 155 VAL A O 1
ATOM 1170 N N . ASN A 1 158 ? 23.353 -16.309 -13.836 1.00 17.95 156 ASN A N 1
ATOM 1171 C CA . ASN A 1 158 ? 22.652 -15.029 -13.810 1.00 17.66 156 ASN A CA 1
ATOM 1172 C C . ASN A 1 158 ? 21.173 -15.214 -13.496 1.00 17.54 156 ASN A C 1
ATOM 1173 O O . ASN A 1 158 ? 20.603 -14.476 -12.684 1.00 17.49 156 ASN A O 1
ATOM 1178 N N . MET A 1 159 ? 20.535 -16.196 -14.134 1.00 17.51 157 MET A N 1
ATOM 1179 C CA . MET A 1 159 ? 19.109 -16.421 -13.929 1.00 17.42 157 MET A CA 1
ATOM 1180 C C . MET A 1 159 ? 18.825 -17.082 -12.587 1.00 17.72 157 MET A C 1
ATOM 1181 O O . MET A 1 159 ? 17.803 -16.792 -11.957 1.00 17.69 157 MET A O 1
ATOM 1186 N N . ALA A 1 160 ? 19.702 -17.984 -12.141 1.00 18.05 158 ALA A N 1
ATOM 1187 C CA . ALA A 1 160 ? 19.499 -18.613 -10.840 1.00 18.39 158 ALA A CA 1
ATOM 1188 C C . ALA A 1 160 ? 19.633 -17.598 -9.715 1.00 18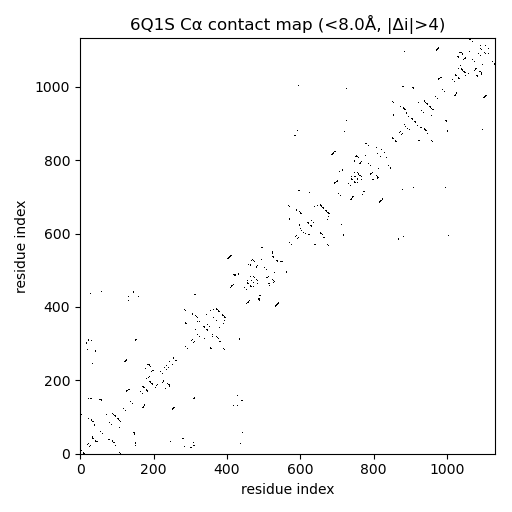.44 158 ALA A C 1
ATOM 1189 O O . ALA A 1 160 ? 18.878 -17.644 -8.736 1.00 24.86 158 ALA A O 1
ATOM 1191 N N . VAL A 1 161 ? 20.577 -16.664 -9.845 1.00 18.35 159 VAL A N 1
ATOM 1192 C CA . VAL A 1 161 ? 20.753 -15.627 -8.832 1.00 20.28 159 VAL A CA 1
ATOM 1193 C C . VAL A 1 161 ? 19.508 -14.752 -8.741 1.00 18.36 159 VAL A C 1
ATOM 1194 O O . VAL A 1 161 ? 19.073 -14.376 -7.645 1.00 18.34 159 VAL A O 1
ATOM 1198 N N . LEU A 1 162 ? 18.898 -14.439 -9.886 1.00 17.83 160 LEU A N 1
ATOM 1199 C CA . LEU A 1 162 ? 17.692 -13.618 -9.872 1.00 17.62 160 LEU A CA 1
ATOM 1200 C C . LEU A 1 162 ? 16.528 -14.356 -9.222 1.00 17.77 160 LEU A C 1
ATOM 1201 O O . LEU A 1 162 ? 15.711 -13.743 -8.526 1.00 19.91 160 LEU A O 1
ATOM 1206 N N . ARG A 1 163 ? 16.428 -15.668 -9.444 1.00 17.91 161 ARG A N 1
ATOM 1207 C CA . ARG A 1 163 ? 15.372 -16.442 -8.798 1.00 18.12 161 ARG A CA 1
ATOM 1208 C C . ARG A 1 163 ? 15.578 -16.518 -7.290 1.00 18.50 161 ARG A C 1
ATOM 1209 O O . ARG A 1 163 ? 14.606 -16.506 -6.525 1.00 18.64 161 ARG A O 1
ATOM 1217 N N . HIS A 1 164 ? 16.834 -16.596 -6.844 1.00 18.69 162 HIS A N 1
ATOM 1218 C CA . HIS A 1 164 ? 17.107 -16.629 -5.410 1.00 19.08 162 HIS A CA 1
ATOM 1219 C C . HIS A 1 164 ? 16.619 -15.355 -4.732 1.00 19.39 162 HIS A C 1
ATOM 1220 O O . HIS A 1 164 ? 16.025 -15.406 -3.649 1.00 19.87 162 HIS A O 1
ATOM 1227 N N . ALA A 1 165 ? 16.853 -14.201 -5.360 1.00 19.20 163 ALA A N 1
ATOM 1228 C CA . ALA A 1 165 ? 16.398 -12.943 -4.781 1.00 18.71 163 ALA A CA 1
ATOM 1229 C C . ALA A 1 165 ? 14.888 -12.792 -4.884 1.00 19.60 163 ALA A C 1
ATOM 1230 O O . ALA A 1 165 ? 14.277 -12.116 -4.049 1.00 19.28 163 ALA A O 1
ATOM 1232 N N . ALA A 1 166 ? 14.269 -13.416 -5.890 1.00 20.34 164 ALA A N 1
ATOM 1233 C CA . ALA A 1 166 ? 12.818 -13.343 -6.017 1.00 19.41 164 ALA A CA 1
ATOM 1234 C C . ALA A 1 166 ? 12.135 -14.014 -4.835 1.00 19.32 164 ALA A C 1
ATOM 1235 O O . ALA A 1 166 ? 11.091 -13.549 -4.363 1.00 21.75 164 ALA A O 1
ATOM 1237 N N . ARG A 1 167 ? 12.708 -15.115 -4.345 1.00 19.05 165 ARG A N 1
ATOM 1238 C CA . ARG A 1 167 ? 12.186 -15.776 -3.158 1.00 19.42 165 ARG A CA 1
ATOM 1239 C C . ARG A 1 167 ? 12.345 -14.932 -1.900 1.00 23.97 165 ARG A C 1
ATOM 1240 O O . ARG A 1 167 ? 11.732 -15.257 -0.878 1.00 27.43 165 ARG A O 1
ATOM 1248 N N . GLN A 1 168 ? 13.137 -13.859 -1.953 1.00 22.92 166 GLN A N 1
ATOM 1249 C CA . GLN A 1 168 ? 13.354 -12.978 -0.813 1.00 19.79 166 GLN A CA 1
ATOM 1250 C C . GLN A 1 168 ? 12.719 -11.606 -1.010 1.00 19.57 166 GLN A C 1
ATOM 1251 O O . GLN A 1 168 ? 13.088 -10.651 -0.319 1.00 37.12 166 GLN A O 1
ATOM 1257 N N . GLY A 1 169 ? 11.783 -11.481 -1.947 1.00 19.23 167 GLY A N 1
ATOM 1258 C CA . GLY A 1 169 ? 11.104 -10.219 -2.148 1.00 19.04 167 GLY A CA 1
ATOM 1259 C C . GLY A 1 169 ? 11.911 -9.163 -2.865 1.00 23.12 167 GLY A C 1
ATOM 1260 O O . GLY A 1 169 ? 11.491 -8.001 -2.896 1.00 24.31 167 GLY A O 1
ATOM 1261 N N . ALA A 1 170 ? 13.054 -9.524 -3.440 1.00 22.19 168 ALA A N 1
ATOM 1262 C CA . ALA A 1 170 ? 13.914 -8.581 -4.139 1.00 20.31 168 ALA A CA 1
ATOM 1263 C C . ALA A 1 170 ? 13.704 -8.702 -5.642 1.00 17.94 168 ALA A C 1
ATOM 1264 O O . ALA A 1 170 ? 13.574 -9.807 -6.175 1.00 17.86 168 ALA A O 1
ATOM 1266 N N . GLY A 1 171 ? 13.675 -7.559 -6.319 1.00 17.69 169 GLY A N 1
ATOM 1267 C CA . GLY A 1 171 ? 13.409 -7.530 -7.743 1.00 17.30 169 GLY A CA 1
ATOM 1268 C C . GLY A 1 171 ? 14.636 -7.692 -8.615 1.00 17.16 169 GLY A C 1
ATOM 1269 O O . GLY A 1 171 ? 14.513 -7.980 -9.811 1.00 16.89 169 GLY A O 1
ATOM 1270 N N . ASP A 1 172 ? 15.821 -7.498 -8.044 1.00 17.37 170 ASP A N 1
ATOM 1271 C CA . ASP A 1 172 ? 17.063 -7.636 -8.797 1.00 17.30 170 ASP A CA 1
ATOM 1272 C C . ASP A 1 172 ? 18.207 -7.856 -7.811 1.00 17.65 170 ASP A C 1
ATOM 1273 O O . ASP A 1 172 ? 17.989 -8.011 -6.604 1.00 17.94 170 ASP A O 1
ATOM 1278 N N . VAL A 1 173 ? 19.435 -7.883 -8.330 1.00 17.66 171 VAL A N 1
ATOM 1279 C CA . VAL A 1 173 ? 20.625 -8.221 -7.555 1.00 18.00 171 VAL A CA 1
ATOM 1280 C C . VAL A 1 173 ? 21.755 -7.287 -7.967 1.00 18.02 171 VAL A C 1
ATOM 1281 O O . VAL A 1 173 ? 21.856 -6.898 -9.135 1.00 17.76 171 VAL A O 1
ATOM 1285 N N . ILE A 1 174 ? 22.599 -6.913 -7.009 1.00 18.36 172 ILE A N 1
ATOM 1286 C CA . ILE A 1 174 ? 23.838 -6.197 -7.287 1.00 18.48 172 ILE A CA 1
ATOM 1287 C C . ILE A 1 174 ? 24.991 -7.107 -6.888 1.00 18.79 172 ILE A C 1
ATOM 1288 O O . ILE A 1 174 ? 25.159 -7.432 -5.706 1.00 19.12 172 ILE A O 1
ATOM 1293 N N . PHE A 1 175 ? 25.790 -7.518 -7.870 1.00 18.71 173 PHE A N 1
ATOM 1294 C CA . PHE A 1 175 ? 26.916 -8.401 -7.598 1.00 19.01 173 PHE A CA 1
ATOM 1295 C C . PHE A 1 175 ? 28.030 -7.633 -6.904 1.00 19.38 173 PHE A C 1
ATOM 1296 O O . PHE A 1 175 ? 28.397 -6.532 -7.324 1.00 19.35 173 PHE A O 1
ATOM 1304 N N . VAL A 1 176 ? 28.565 -8.215 -5.838 1.00 19.76 174 VAL A N 1
ATOM 1305 C CA . VAL A 1 176 ? 29.724 -7.678 -5.142 1.00 21.43 174 VAL A CA 1
ATOM 1306 C C . VAL A 1 176 ? 30.820 -8.730 -5.189 1.00 21.26 174 VAL A C 1
ATOM 1307 O O . VAL A 1 176 ? 30.550 -9.930 -5.061 1.00 20.86 174 VAL A O 1
ATOM 1311 N N . SER A 1 177 ? 32.052 -8.286 -5.406 1.00 20.67 175 SER A N 1
ATOM 1312 C CA . SER A 1 177 ? 33.150 -9.230 -5.454 1.00 20.96 175 SER A CA 1
ATOM 1313 C C . SER A 1 177 ? 33.447 -9.751 -4.054 1.00 21.41 175 SER A C 1
ATOM 1314 O O . SER A 1 177 ? 33.031 -9.173 -3.046 1.00 27.04 175 SER A O 1
ATOM 1317 N N . THR A 1 178 ? 34.175 -10.869 -3.999 1.00 21.66 176 THR A N 1
ATOM 1318 C CA . THR A 1 178 ? 34.596 -11.400 -2.708 1.00 22.80 176 THR A CA 1
ATOM 1319 C C . THR A 1 178 ? 35.456 -10.387 -1.973 1.00 22.89 176 THR A C 1
ATOM 1320 O O . THR A 1 178 ? 35.473 -10.358 -0.737 1.00 22.90 176 THR A O 1
ATOM 1324 N N . ASP A 1 179 ? 36.166 -9.545 -2.725 1.00 24.15 177 ASP A N 1
ATOM 1325 C CA . ASP A 1 179 ? 36.935 -8.448 -2.160 1.00 28.58 177 ASP A CA 1
ATOM 1326 C C . ASP A 1 179 ? 36.040 -7.338 -1.622 1.00 22.77 177 ASP A C 1
ATOM 1327 O O . ASP A 1 179 ? 36.514 -6.492 -0.858 1.00 23.15 177 ASP A O 1
ATOM 1332 N N . GLY A 1 180 ? 34.768 -7.315 -2.005 1.00 22.30 178 GLY A N 1
ATOM 1333 C CA . GLY A 1 180 ? 33.830 -6.332 -1.505 1.00 22.20 178 GLY A CA 1
ATOM 1334 C C . GLY A 1 180 ? 33.554 -5.143 -2.399 1.00 21.90 178 GLY A C 1
ATOM 1335 O O . GLY A 1 180 ? 32.961 -4.167 -1.927 1.00 21.92 178 GLY A O 1
ATOM 1336 N N . TYR A 1 181 ? 33.938 -5.194 -3.669 1.00 21.65 179 TYR A N 1
ATOM 1337 C CA . TYR A 1 181 ? 33.698 -4.099 -4.597 1.00 21.38 179 TYR A CA 1
ATOM 1338 C C . TYR A 1 181 ? 32.437 -4.343 -5.415 1.00 20.82 179 TYR A C 1
ATOM 1339 O O . TYR A 1 181 ? 32.106 -5.481 -5.761 1.00 20.61 179 TYR A O 1
ATOM 1348 N N . VAL A 1 182 ? 31.733 -3.253 -5.722 1.00 20.62 180 VAL A N 1
ATOM 1349 C CA . VAL A 1 182 ? 30.524 -3.348 -6.528 1.00 20.11 180 VAL A CA 1
ATOM 1350 C C . VAL A 1 182 ? 30.914 -3.689 -7.958 1.00 19.86 180 VAL A C 1
ATOM 1351 O O . VAL A 1 182 ? 31.799 -3.054 -8.546 1.00 19.99 180 VAL A O 1
ATOM 1355 N N . LEU A 1 183 ? 30.259 -4.702 -8.522 1.00 19.53 181 LEU A N 1
ATOM 1356 C CA . LEU A 1 183 ? 30.545 -5.137 -9.882 1.00 19.31 181 LEU A CA 1
ATOM 1357 C C . LEU A 1 183 ? 29.458 -4.683 -10.848 1.00 18.87 181 LEU A C 1
ATOM 1358 O O . LEU A 1 183 ? 29.603 -3.666 -11.532 1.00 18.81 181 LEU A O 1
ATOM 1363 N N . GLU A 1 184 ? 28.369 -5.442 -10.912 1.00 18.59 182 GLU A N 1
ATOM 1364 C CA . GLU A 1 184 ? 27.274 -5.170 -11.832 1.00 18.19 182 GLU A CA 1
ATOM 1365 C C . GLU A 1 184 ? 26.059 -5.955 -11.360 1.00 18.02 182 GLU A C 1
ATOM 1366 O O . GLU A 1 184 ? 26.080 -6.595 -10.307 1.00 18.23 182 GLU A O 1
ATOM 1372 N N . GLY A 1 185 ? 24.992 -5.899 -12.149 1.00 17.67 183 GLY A N 1
ATOM 1373 C CA . GLY A 1 185 ? 23.844 -6.739 -11.923 1.00 17.51 183 GLY A CA 1
ATOM 1374 C C . GLY A 1 185 ? 23.924 -7.986 -12.778 1.00 17.41 183 GLY A C 1
ATOM 1375 O O . GLY A 1 185 ? 24.717 -8.065 -13.721 1.00 17.40 183 GLY A O 1
ATOM 1376 N N . PRO A 1 186 ? 23.113 -8.997 -12.456 1.00 17.37 184 PRO A N 1
ATOM 1377 C CA . PRO A 1 186 ? 23.074 -10.197 -13.307 1.00 17.30 184 PRO A CA 1
ATOM 1378 C C . PRO A 1 186 ? 22.541 -9.923 -14.696 1.00 16.98 184 PRO A C 1
ATOM 1379 O O . PRO A 1 186 ? 22.717 -10.761 -15.589 1.00 16.95 184 PRO A O 1
ATOM 1383 N N . ARG A 1 187 ? 21.900 -8.766 -14.910 1.00 16.78 185 ARG A N 1
ATOM 1384 C CA . ARG A 1 187 ? 21.376 -8.426 -16.229 1.00 16.50 185 ARG A CA 1
ATOM 1385 C C . ARG A 1 187 ? 21.404 -6.921 -16.489 1.00 16.78 185 ARG A C 1
ATOM 1386 O O . ARG A 1 187 ? 20.639 -6.442 -17.334 1.00 16.18 185 ARG A O 1
ATOM 1394 N N . SER A 1 188 ? 22.245 -6.163 -15.791 1.00 17.87 186 SER A N 1
ATOM 1395 C CA . SER A 1 188 ? 22.236 -4.712 -15.921 1.00 16.59 186 SER A CA 1
ATOM 1396 C C . SER A 1 188 ? 23.569 -4.155 -15.440 1.00 16.89 186 SER A C 1
ATOM 1397 O O . SER A 1 188 ? 24.396 -4.868 -14.868 1.00 17.12 186 SER A O 1
ATOM 1400 N N . THR A 1 189 ? 23.766 -2.865 -15.696 1.00 16.92 187 THR A N 1
ATOM 1401 C CA . THR A 1 189 ? 24.960 -2.138 -15.288 1.00 17.46 187 THR A CA 1
ATOM 1402 C C . THR A 1 189 ? 24.604 -1.198 -14.143 1.00 17.39 187 THR A C 1
ATOM 1403 O O . THR A 1 189 ? 23.571 -0.523 -14.181 1.00 17.23 187 THR A O 1
ATOM 1407 N N . VAL A 1 190 ? 25.456 -1.162 -13.123 1.00 17.73 188 VAL A N 1
ATOM 1408 C CA . VAL A 1 190 ? 25.204 -0.369 -11.924 1.00 17.94 188 VAL A CA 1
ATOM 1409 C C . VAL A 1 190 ? 25.757 1.038 -12.113 1.00 22.90 188 VAL A C 1
ATOM 1410 O O . VAL A 1 190 ? 26.963 1.221 -12.312 1.00 23.80 188 VAL A O 1
ATOM 1414 N N . VAL A 1 191 ? 24.879 2.034 -12.031 1.00 18.08 189 VAL A N 1
ATOM 1415 C CA . VAL A 1 191 ? 25.261 3.439 -12.079 1.00 18.31 189 VAL A CA 1
ATOM 1416 C C . VAL A 1 191 ? 24.701 4.117 -10.838 1.00 18.53 189 VAL A C 1
ATOM 1417 O O . VAL A 1 191 ? 23.522 3.945 -10.508 1.00 18.34 189 VAL A O 1
ATOM 1421 N N . ILE A 1 192 ? 25.546 4.880 -10.150 1.00 18.96 190 ILE A N 1
ATOM 1422 C CA . ILE A 1 192 ? 25.151 5.601 -8.951 1.00 19.26 190 ILE A CA 1
ATOM 1423 C C . ILE A 1 192 ? 25.352 7.095 -9.182 1.00 19.50 190 ILE A C 1
ATOM 1424 O O . ILE A 1 192 ? 25.966 7.521 -10.160 1.00 19.50 190 ILE A O 1
ATOM 1429 N N . ALA A 1 193 ? 24.829 7.888 -8.249 1.00 19.76 191 ALA A N 1
ATOM 1430 C CA . ALA A 1 193 ? 24.798 9.345 -8.353 1.00 20.03 191 ALA A CA 1
ATOM 1431 C C . ALA A 1 193 ? 25.403 9.937 -7.088 1.00 20.61 191 ALA A C 1
ATOM 1432 O O . ALA A 1 193 ? 24.834 9.800 -6.001 1.00 22.18 191 ALA A O 1
ATOM 1434 N N . THR A 1 194 ? 26.572 10.556 -7.226 1.00 22.51 192 THR A N 1
ATOM 1435 C CA . THR A 1 194 ? 27.298 11.180 -6.131 1.00 26.72 192 THR A CA 1
ATOM 1436 C C . THR A 1 194 ? 27.563 12.639 -6.484 1.00 34.25 192 THR A C 1
ATOM 1437 O O . THR A 1 194 ? 27.502 13.034 -7.651 1.00 38.14 192 THR A O 1
ATOM 1441 N N . ASP A 1 195 ? 27.815 13.453 -5.463 1.00 39.29 193 ASP A N 1
ATOM 1442 C CA . ASP A 1 195 ? 28.118 14.865 -5.667 1.00 43.94 193 ASP A CA 1
ATOM 1443 C C . ASP A 1 195 ? 29.609 15.074 -5.915 1.00 45.52 193 ASP A C 1
ATOM 1444 O O . ASP A 1 195 ? 30.226 14.359 -6.706 1.00 46.97 193 ASP A O 1
ATOM 1449 N N . PRO A 1 203 ? 26.140 16.649 -8.707 1.00 33.98 201 PRO A N 1
ATOM 1450 C CA . PRO A 1 203 ? 25.691 15.990 -9.938 1.00 31.87 201 PRO A CA 1
ATOM 1451 C C . PRO A 1 203 ? 26.804 15.235 -10.665 1.00 31.10 201 PRO A C 1
ATOM 1452 O O . PRO A 1 203 ? 27.352 15.736 -11.646 1.00 30.14 201 PRO A O 1
ATOM 1456 N N . CYS A 1 204 ? 27.133 14.040 -10.177 1.00 31.01 202 CYS A N 1
ATOM 1457 C CA . CYS A 1 204 ? 28.189 13.222 -10.756 1.00 30.89 202 CYS A CA 1
ATOM 1458 C C . CYS A 1 204 ? 27.716 11.778 -10.812 1.00 26.96 202 CYS A C 1
ATOM 1459 O O . CYS A 1 204 ? 27.147 11.266 -9.843 1.00 23.97 202 CYS A O 1
ATOM 1462 N N . LEU A 1 205 ? 27.957 11.125 -11.944 1.00 20.40 203 LEU A N 1
ATOM 1463 C CA . LEU A 1 205 ? 27.549 9.743 -12.158 1.00 19.93 203 LEU A CA 1
ATOM 1464 C C . LEU A 1 205 ? 28.769 8.833 -12.137 1.00 20.05 203 LEU A C 1
ATOM 1465 O O . LEU A 1 205 ? 29.788 9.137 -12.766 1.00 20.28 203 LEU A O 1
ATOM 1470 N N . LEU A 1 206 ? 28.665 7.726 -11.406 1.00 19.94 204 LEU A N 1
ATOM 1471 C CA . LEU A 1 206 ? 29.766 6.789 -11.256 1.00 20.08 204 LEU A CA 1
ATOM 1472 C C . LEU A 1 206 ? 29.302 5.383 -11.603 1.00 19.64 204 LEU A C 1
ATOM 1473 O O . LEU A 1 206 ? 28.121 5.053 -11.481 1.00 19.31 204 LEU A O 1
ATOM 1478 N N . THR A 1 207 ? 30.252 4.556 -12.031 1.00 19.68 205 THR A N 1
ATOM 1479 C CA . THR A 1 207 ? 29.997 3.172 -12.398 1.00 19.35 205 THR A CA 1
ATOM 1480 C C . THR A 1 207 ? 31.292 2.396 -12.216 1.00 20.49 205 THR A C 1
ATOM 1481 O O . THR A 1 207 ? 32.378 2.982 -12.306 1.00 21.05 205 THR A O 1
ATOM 1485 N N . PRO A 1 208 ? 31.217 1.100 -11.919 1.00 19.51 206 PRO A N 1
ATOM 1486 C CA . PRO A 1 208 ? 32.441 0.326 -11.729 1.00 19.81 206 PRO A CA 1
ATOM 1487 C C . PRO A 1 208 ? 33.275 0.303 -12.994 1.00 27.38 206 PRO A C 1
ATOM 1488 O O . PRO A 1 208 ? 32.739 0.370 -14.117 1.00 19.51 206 PRO A O 1
ATOM 1492 N N . PRO A 1 209 ? 34.600 0.193 -12.861 1.00 20.25 207 PRO A N 1
ATOM 1493 C CA . PRO A 1 209 ? 35.461 0.278 -14.039 1.00 20.35 207 PRO A CA 1
ATOM 1494 C C . PRO A 1 209 ? 35.396 -0.995 -14.857 1.00 20.10 207 PRO A C 1
ATOM 1495 O O . PRO A 1 209 ? 35.119 -2.082 -14.323 1.00 20.00 207 PRO A O 1
ATOM 1499 N N . PRO A 1 210 ? 35.646 -0.916 -16.170 1.00 20.03 208 PRO A N 1
ATOM 1500 C CA . PRO A 1 210 ? 35.437 -2.088 -17.035 1.00 19.78 208 PRO A CA 1
ATOM 1501 C C . PRO A 1 210 ? 36.483 -3.175 -16.875 1.00 20.28 208 PRO A C 1
ATOM 1502 O O . PRO A 1 210 ? 36.219 -4.312 -17.282 1.00 22.08 208 PRO A O 1
ATOM 1506 N N . TRP A 1 211 ? 37.662 -2.878 -16.318 1.00 20.55 209 TRP A N 1
ATOM 1507 C CA . TRP A 1 211 ? 38.629 -3.951 -16.112 1.00 20.85 209 TRP A CA 1
ATOM 1508 C C . TRP A 1 211 ? 38.221 -4.889 -14.985 1.00 22.49 209 TRP A C 1
ATOM 1509 O O . TRP A 1 211 ? 38.885 -5.911 -14.779 1.00 21.73 209 TRP A O 1
ATOM 1520 N N . TYR A 1 212 ? 37.157 -4.564 -14.255 1.00 22.49 210 TYR A N 1
ATOM 1521 C CA . TYR A 1 212 ? 36.538 -5.510 -13.350 1.00 20.42 210 TYR A CA 1
ATOM 1522 C C . TYR A 1 212 ? 35.913 -6.643 -14.162 1.00 20.09 210 TYR A C 1
ATOM 1523 O O . TYR A 1 212 ? 35.620 -6.477 -15.348 1.00 19.86 210 TYR A O 1
ATOM 1532 N N . PRO A 1 213 ? 35.705 -7.813 -13.551 1.00 20.11 211 PRO A N 1
ATOM 1533 C CA . PRO A 1 213 ? 35.058 -8.909 -14.285 1.00 19.84 211 PRO A CA 1
ATOM 1534 C C . PRO A 1 213 ? 33.592 -8.626 -14.578 1.00 20.57 211 PRO A C 1
ATOM 1535 O O . PRO A 1 213 ? 32.705 -9.334 -14.091 1.00 20.84 211 PRO A O 1
ATOM 1539 N N . ILE A 1 214 ? 33.326 -7.591 -15.378 1.00 19.17 212 ILE A N 1
ATOM 1540 C CA . ILE A 1 214 ? 31.973 -7.141 -15.679 1.00 18.76 212 ILE A CA 1
ATOM 1541 C C . ILE A 1 214 ? 31.876 -6.840 -17.169 1.00 18.56 212 ILE A C 1
ATOM 1542 O O . ILE A 1 214 ? 32.877 -6.768 -17.883 1.00 18.78 212 ILE A O 1
ATOM 1547 N N . LEU A 1 215 ? 30.642 -6.671 -17.632 1.00 18.19 213 LEU A N 1
ATOM 1548 C CA . LEU A 1 215 ? 30.380 -6.244 -18.998 1.00 18.00 213 LEU A CA 1
ATOM 1549 C C . LEU A 1 215 ? 30.438 -4.725 -19.106 1.00 18.02 213 LEU A C 1
ATOM 1550 O O . LEU A 1 215 ? 30.120 -4.003 -18.157 1.00 19.32 213 LEU A O 1
ATOM 1555 N N . ARG A 1 216 ? 30.841 -4.238 -20.279 1.00 18.05 214 ARG A N 1
ATOM 1556 C CA . ARG A 1 216 ? 30.750 -2.811 -20.565 1.00 18.05 214 ARG A CA 1
ATOM 1557 C C . ARG A 1 216 ? 29.334 -2.518 -21.039 1.00 17.66 214 ARG A C 1
ATOM 1558 O O . ARG A 1 216 ? 28.873 -3.101 -22.027 1.00 20.07 214 ARG A O 1
ATOM 1566 N N . GLY A 1 217 ? 28.636 -1.639 -20.331 1.00 17.57 215 GLY A N 1
ATOM 1567 C CA . GLY A 1 217 ? 27.255 -1.372 -20.670 1.00 17.22 215 GLY A CA 1
ATOM 1568 C C . GLY A 1 217 ? 27.108 -0.395 -21.815 1.00 17.17 215 GLY A C 1
ATOM 1569 O O . GLY A 1 217 ? 27.536 0.757 -21.710 1.00 17.93 215 GLY A O 1
ATOM 1570 N N . THR A 1 218 ? 26.497 -0.842 -22.916 1.00 16.95 216 THR A N 1
ATOM 1571 C CA . THR A 1 218 ? 26.249 0.060 -24.036 1.00 16.91 216 THR A CA 1
ATOM 1572 C C . THR A 1 218 ? 25.337 1.205 -23.621 1.00 16.79 216 THR A C 1
ATOM 1573 O O . THR A 1 218 ? 25.562 2.359 -24.003 1.00 16.94 216 THR A O 1
ATOM 1577 N N . THR A 1 219 ? 24.302 0.905 -22.835 1.00 16.57 217 THR A N 1
ATOM 1578 C CA . THR A 1 219 ? 23.401 1.954 -22.375 1.00 16.50 217 THR A CA 1
ATOM 1579 C C . THR A 1 219 ? 24.107 2.882 -21.397 1.00 19.15 217 THR A C 1
ATOM 1580 O O . THR A 1 219 ? 23.907 4.101 -21.432 1.00 17.80 217 THR A O 1
ATOM 1584 N N . GLN A 1 220 ? 24.943 2.320 -20.521 1.00 20.72 218 GLN A N 1
ATOM 1585 C CA . GLN A 1 220 ? 25.666 3.144 -19.560 1.00 22.92 218 GLN A CA 1
ATOM 1586 C C . GLN A 1 220 ? 26.636 4.086 -20.262 1.00 17.61 218 GLN A C 1
ATOM 1587 O O . GLN A 1 220 ? 26.745 5.263 -19.896 1.00 17.83 218 GLN A O 1
ATOM 1593 N N . GLN A 1 221 ? 27.364 3.585 -21.265 1.00 17.65 219 GLN A N 1
ATOM 1594 C CA . GLN A 1 221 ? 28.319 4.438 -21.968 1.00 17.97 219 GLN A CA 1
ATOM 1595 C C . GLN A 1 221 ? 27.608 5.529 -22.757 1.00 17.90 219 GLN A C 1
ATOM 1596 O O . GLN A 1 221 ? 28.030 6.691 -22.734 1.00 18.34 219 GLN A O 1
ATOM 1602 N N . ALA A 1 222 ? 26.530 5.177 -23.462 1.00 17.54 220 ALA A N 1
ATOM 1603 C CA . ALA A 1 222 ? 25.754 6.194 -24.162 1.00 17.47 220 ALA A CA 1
ATOM 1604 C C . ALA A 1 222 ? 25.150 7.187 -23.182 1.00 20.98 220 ALA A C 1
ATOM 1605 O O . ALA A 1 222 ? 24.962 8.362 -23.520 1.00 21.82 220 ALA A O 1
ATOM 1607 N N . LEU A 1 223 ? 24.828 6.729 -21.971 1.00 17.45 221 LEU A N 1
ATOM 1608 C CA . LEU A 1 223 ? 24.372 7.633 -20.923 1.00 17.57 221 LEU A CA 1
ATOM 1609 C C . LEU A 1 223 ? 25.467 8.602 -20.498 1.00 18.04 221 LEU A C 1
ATOM 1610 O O . LEU A 1 223 ? 25.203 9.793 -20.295 1.00 18.23 221 LEU A O 1
ATOM 1615 N N . PHE A 1 224 ? 26.700 8.114 -20.346 1.00 18.26 222 PHE A N 1
ATOM 1616 C CA . PHE A 1 224 ? 27.793 8.998 -19.951 1.00 18.76 222 PHE A CA 1
ATOM 1617 C C . PHE A 1 224 ? 28.048 10.084 -20.984 1.00 18.97 222 PHE A C 1
ATOM 1618 O O . PHE A 1 224 ? 28.399 11.213 -20.623 1.00 23.56 222 PHE A O 1
ATOM 1626 N N . GLU A 1 225 ? 27.858 9.773 -22.265 1.00 18.76 223 GLU A N 1
ATOM 1627 C CA . GLU A 1 225 ? 28.117 10.755 -23.311 1.00 19.00 223 GLU A CA 1
ATOM 1628 C C . GLU A 1 225 ? 27.109 11.896 -23.256 1.00 18.99 223 GLU A C 1
ATOM 1629 O O . GLU A 1 225 ? 27.484 13.073 -23.312 1.00 19.38 223 GLU A O 1
ATOM 1635 N N . VAL A 1 226 ? 25.821 11.568 -23.145 1.00 18.57 224 VAL A N 1
ATOM 1636 C CA . VAL A 1 226 ? 24.798 12.608 -23.129 1.00 18.56 224 VAL A CA 1
ATOM 1637 C C . VAL A 1 226 ? 24.854 13.396 -21.827 1.00 20.40 224 VAL A C 1
ATOM 1638 O O . VAL A 1 226 ? 24.639 14.613 -21.814 1.00 20.70 224 VAL A O 1
ATOM 1642 N N . ALA A 1 227 ? 25.172 12.722 -20.718 1.00 21.03 225 ALA A N 1
ATOM 1643 C CA . ALA A 1 227 ? 25.186 13.380 -19.414 1.00 20.05 225 ALA A CA 1
ATOM 1644 C C . ALA A 1 227 ? 26.331 14.380 -19.293 1.00 21.20 225 ALA A C 1
ATOM 1645 O O . ALA A 1 227 ? 26.174 15.435 -18.666 1.00 24.22 225 ALA A O 1
ATOM 1647 N N . ARG A 1 228 ? 27.495 14.063 -19.865 1.00 19.89 226 ARG A N 1
ATOM 1648 C CA . ARG A 1 228 ? 28.619 14.992 -19.802 1.00 20.48 226 ARG A CA 1
ATOM 1649 C C . ARG A 1 228 ? 28.306 16.295 -20.526 1.00 20.71 226 ARG A C 1
ATOM 1650 O O . ARG A 1 228 ? 28.712 17.375 -20.082 1.00 22.24 226 ARG A O 1
ATOM 1658 N N . ALA A 1 229 ? 27.584 16.214 -21.643 1.00 22.14 227 ALA A N 1
ATOM 1659 C CA . ALA A 1 229 ? 27.214 17.398 -22.408 1.00 25.28 227 ALA A CA 1
ATOM 1660 C C . ALA A 1 229 ? 26.152 18.245 -21.721 1.00 28.01 227 ALA A C 1
ATOM 1661 O O . ALA A 1 229 ? 25.911 19.374 -22.159 1.00 31.10 227 ALA A O 1
ATOM 1663 N N . LYS A 1 230 ? 25.518 17.737 -20.667 1.00 26.53 228 LYS A N 1
ATOM 1664 C CA . LYS A 1 230 ? 24.485 18.471 -19.951 1.00 25.21 228 LYS A CA 1
ATOM 1665 C C . LYS A 1 230 ? 24.983 19.059 -18.638 1.00 23.58 228 LYS A C 1
ATOM 1666 O O . LYS A 1 230 ? 24.194 19.664 -17.905 1.00 23.00 228 LYS A O 1
ATOM 1672 N N . GLY A 1 231 ? 26.265 18.889 -18.322 1.00 24.15 229 GLY A N 1
ATOM 1673 C CA . GLY A 1 231 ? 26.872 19.459 -17.137 1.00 25.94 229 GLY A CA 1
ATOM 1674 C C . GLY A 1 231 ? 27.247 18.446 -16.080 1.00 27.79 229 GLY A C 1
ATOM 1675 O O . GLY A 1 231 ? 27.916 18.811 -15.105 1.00 27.31 229 GLY A O 1
ATOM 1676 N N . TYR A 1 232 ? 26.838 17.192 -16.236 1.00 28.47 230 TYR A N 1
ATOM 1677 C CA . TYR A 1 232 ? 27.187 16.158 -15.277 1.00 26.37 230 TYR A CA 1
ATOM 1678 C C . TYR A 1 232 ? 28.581 15.621 -15.556 1.00 26.36 230 TYR A C 1
ATOM 1679 O O . TYR A 1 232 ? 28.952 15.383 -16.709 1.00 30.88 230 TYR A O 1
ATOM 1688 N N . ASP A 1 233 ? 29.353 15.426 -14.495 1.00 22.01 231 ASP A N 1
ATOM 1689 C CA . ASP A 1 233 ? 30.645 14.768 -14.603 1.00 23.05 231 ASP A CA 1
ATOM 1690 C C . ASP A 1 233 ? 30.447 13.279 -14.366 1.00 22.20 231 ASP A C 1
ATOM 1691 O O . ASP A 1 233 ? 29.760 12.878 -13.422 1.00 24.06 231 ASP A O 1
ATOM 1696 N N . CYS A 1 234 ? 31.020 12.465 -15.241 1.00 21.83 232 CYS A N 1
ATOM 1697 C CA . CYS A 1 234 ? 30.910 11.022 -15.131 1.00 20.66 232 CYS A CA 1
ATOM 1698 C C . CYS A 1 234 ? 32.309 10.432 -15.089 1.00 20.95 232 CYS A C 1
ATOM 1699 O O . CYS A 1 234 ? 33.237 10.954 -15.714 1.00 27.18 232 CYS A O 1
ATOM 1702 N N . ASP A 1 235 ? 32.461 9.346 -14.339 1.00 20.85 233 ASP A N 1
ATOM 1703 C CA . ASP A 1 235 ? 33.782 8.767 -14.172 1.00 21.17 233 ASP A CA 1
ATOM 1704 C C . ASP A 1 235 ? 33.632 7.335 -13.686 1.00 20.89 233 ASP A C 1
ATOM 1705 O O . ASP A 1 235 ? 32.559 6.918 -13.242 1.00 20.55 233 ASP A O 1
ATOM 1710 N N . TYR A 1 236 ? 34.724 6.586 -13.790 1.00 21.08 234 TYR A N 1
ATOM 1711 C CA . TYR A 1 236 ? 34.780 5.185 -13.394 1.00 20.91 234 TYR A CA 1
ATOM 1712 C C . TYR A 1 236 ? 35.570 5.071 -12.099 1.00 21.36 234 TYR A C 1
ATOM 1713 O O . TYR A 1 236 ? 36.753 5.425 -12.058 1.00 21.83 234 TYR A O 1
ATOM 1722 N N . ARG A 1 237 ? 34.913 4.600 -11.041 1.00 22.21 235 ARG A N 1
ATOM 1723 C CA . ARG A 1 237 ? 35.522 4.539 -9.724 1.00 22.16 235 ARG A CA 1
ATOM 1724 C C . ARG A 1 237 ? 35.301 3.164 -9.108 1.00 21.53 235 ARG A C 1
ATOM 1725 O O . ARG A 1 237 ? 34.387 2.427 -9.485 1.00 21.06 235 ARG A O 1
ATOM 1733 N N . ALA A 1 238 ? 36.165 2.829 -8.151 1.00 27.11 236 ALA A N 1
ATOM 1734 C CA . ALA A 1 238 ? 36.056 1.599 -7.369 1.00 24.94 236 ALA A CA 1
ATOM 1735 C C . ALA A 1 238 ? 35.025 1.815 -6.269 1.00 21.89 236 ALA A C 1
ATOM 1736 O O . ALA A 1 238 ? 35.306 2.456 -5.255 1.00 23.37 236 ALA A O 1
ATOM 1738 N N . LEU A 1 239 ? 33.823 1.283 -6.469 1.00 21.41 237 LEU A N 1
ATOM 1739 C CA . LEU A 1 239 ? 32.715 1.478 -5.545 1.00 21.35 237 LEU A CA 1
ATOM 1740 C C . LEU A 1 239 ? 32.606 0.326 -4.555 1.00 21.44 237 LEU A C 1
ATOM 1741 O O . LEU A 1 239 ? 32.820 -0.838 -4.908 1.00 21.29 237 LEU A O 1
ATOM 1746 N N . ARG A 1 240 ? 32.277 0.662 -3.311 1.00 21.73 238 ARG A N 1
ATOM 1747 C CA . ARG A 1 240 ? 31.978 -0.311 -2.274 1.00 24.62 238 ARG A CA 1
ATOM 1748 C C . ARG A 1 240 ? 30.524 -0.159 -1.843 1.00 22.83 238 ARG A C 1
ATOM 1749 O O . ARG A 1 240 ? 29.822 0.767 -2.259 1.00 23.77 238 ARG A O 1
ATOM 1757 N N . VAL A 1 241 ? 30.077 -1.085 -0.991 1.00 24.15 239 VAL A N 1
ATOM 1758 C CA . VAL A 1 241 ? 28.679 -1.101 -0.566 1.00 24.53 239 VAL A CA 1
ATOM 1759 C C . VAL A 1 241 ? 28.320 0.182 0.171 1.00 26.51 239 VAL A C 1
ATOM 1760 O O . VAL A 1 241 ? 27.190 0.677 0.061 1.00 21.58 239 VAL A O 1
ATOM 1764 N N . ALA A 1 242 ? 29.270 0.751 0.919 1.00 28.38 240 ALA A N 1
ATOM 1765 C CA . ALA A 1 242 ? 29.012 2.018 1.596 1.00 22.66 240 ALA A CA 1
ATOM 1766 C C . ALA A 1 242 ? 28.680 3.115 0.594 1.00 23.57 240 ALA A C 1
ATOM 1767 O O . ALA A 1 242 ? 27.805 3.951 0.845 1.00 26.48 240 ALA A O 1
ATOM 1769 N N . ASP A 1 243 ? 29.362 3.121 -0.554 1.00 22.16 241 ASP A N 1
ATOM 1770 C CA . ASP A 1 243 ? 29.059 4.099 -1.592 1.00 21.90 241 ASP A CA 1
ATOM 1771 C C . ASP A 1 243 ? 27.649 3.927 -2.140 1.00 21.38 241 ASP A C 1
ATOM 1772 O O . ASP A 1 243 ? 27.078 4.889 -2.665 1.00 21.24 241 ASP A O 1
ATOM 1777 N N . LEU A 1 244 ? 27.081 2.723 -2.032 1.00 21.12 242 LEU A N 1
ATOM 1778 C CA . LEU A 1 244 ? 25.714 2.499 -2.490 1.00 20.67 242 LEU A CA 1
ATOM 1779 C C . LEU A 1 244 ? 24.704 3.181 -1.576 1.00 20.85 242 LEU A C 1
ATOM 1780 O O . LEU A 1 244 ? 23.752 3.810 -2.053 1.00 27.43 242 LEU A O 1
ATOM 1785 N N . PHE A 1 245 ? 24.898 3.074 -0.260 1.00 21.31 243 PHE A N 1
ATOM 1786 C CA . PHE A 1 245 ? 23.928 3.632 0.676 1.00 21.54 243 PHE A CA 1
ATOM 1787 C C . PHE A 1 245 ? 24.095 5.134 0.853 1.00 21.86 243 PHE A C 1
ATOM 1788 O O . PHE A 1 245 ? 23.126 5.823 1.191 1.00 21.93 243 PHE A O 1
ATOM 1796 N N . ASP A 1 246 ? 25.295 5.659 0.626 1.00 22.09 244 ASP A N 1
ATOM 1797 C CA . ASP A 1 246 ? 25.553 7.086 0.755 1.00 22.80 244 ASP A CA 1
ATOM 1798 C C . ASP A 1 246 ? 25.350 7.850 -0.546 1.00 24.02 244 ASP A C 1
ATOM 1799 O O . ASP A 1 246 ? 25.597 9.060 -0.580 1.00 27.51 244 ASP A O 1
ATOM 1804 N N . SER A 1 247 ? 24.924 7.178 -1.610 1.00 22.44 245 SER A N 1
ATOM 1805 C CA . SER A 1 247 ? 24.734 7.816 -2.903 1.00 21.21 245 SER A CA 1
ATOM 1806 C C . SER A 1 247 ? 23.401 8.558 -2.951 1.00 21.09 245 SER A C 1
ATOM 1807 O O . SER A 1 247 ? 22.514 8.357 -2.116 1.00 21.15 245 SER A O 1
ATOM 1810 N N . GLN A 1 248 ? 23.274 9.440 -3.944 1.00 20.94 246 GLN A N 1
ATOM 1811 C CA . GLN A 1 248 ? 22.007 10.114 -4.197 1.00 23.21 246 GLN A CA 1
ATOM 1812 C C . GLN A 1 248 ? 21.012 9.229 -4.934 1.00 22.38 246 GLN A C 1
ATOM 1813 O O . GLN A 1 248 ? 19.807 9.497 -4.884 1.00 23.69 246 GLN A O 1
ATOM 1819 N N . GLY A 1 249 ? 21.488 8.194 -5.622 1.00 19.88 247 GLY A N 1
ATOM 1820 C CA . GLY A 1 249 ? 20.611 7.277 -6.320 1.00 19.37 247 GLY A CA 1
ATOM 1821 C C . GLY A 1 249 ? 21.352 6.094 -6.904 1.00 19.13 247 GLY A C 1
ATOM 1822 O O . GLY A 1 249 ? 22.538 6.203 -7.226 1.00 19.27 247 GLY A O 1
ATOM 1823 N N . ILE A 1 250 ? 20.673 4.957 -7.040 1.00 18.81 248 ILE A N 1
ATOM 1824 C CA . ILE A 1 250 ? 21.227 3.778 -7.696 1.00 18.57 248 ILE A CA 1
ATOM 1825 C C . ILE A 1 250 ? 20.279 3.357 -8.808 1.00 18.10 248 ILE A C 1
ATOM 1826 O O . ILE A 1 250 ? 19.058 3.328 -8.615 1.00 17.97 248 ILE A O 1
ATOM 1831 N N . TRP A 1 251 ? 20.840 3.029 -9.969 1.00 17.88 249 TRP A N 1
ATOM 1832 C CA . TRP A 1 251 ? 20.060 2.548 -11.099 1.00 17.46 249 TRP A CA 1
ATOM 1833 C C . TRP A 1 251 ? 20.737 1.332 -11.708 1.00 17.32 249 TRP A C 1
ATOM 1834 O O . TRP A 1 251 ? 21.968 1.262 -11.775 1.00 17.51 249 TRP A O 1
ATOM 1845 N N . LEU A 1 252 ? 19.925 0.379 -12.148 1.00 17.04 250 LEU A N 1
ATOM 1846 C CA . LEU A 1 252 ? 20.390 -0.767 -12.923 1.00 16.89 250 LEU A CA 1
ATOM 1847 C C . LEU A 1 252 ? 20.027 -0.493 -14.380 1.00 16.60 250 LEU A C 1
ATOM 1848 O O . LEU A 1 252 ? 18.866 -0.622 -14.774 1.00 16.36 250 LEU A O 1
ATOM 1853 N N . VAL A 1 253 ? 21.020 -0.095 -15.174 1.00 18.85 251 VAL A N 1
ATOM 1854 C CA . VAL A 1 253 ? 20.803 0.355 -16.545 1.00 16.45 251 VAL A CA 1
ATOM 1855 C C . VAL A 1 253 ? 21.097 -0.789 -17.506 1.00 16.30 251 VAL A C 1
ATOM 1856 O O . VAL A 1 253 ? 22.036 -1.568 -17.299 1.00 32.20 251 VAL A O 1
ATOM 1860 N N . SER A 1 254 ? 20.267 -0.916 -18.540 1.00 16.04 252 SER A N 1
ATOM 1861 C CA . SER A 1 254 ? 20.423 -1.975 -19.530 1.00 15.93 252 SER A CA 1
ATOM 1862 C C . SER A 1 254 ? 19.700 -1.564 -20.809 1.00 17.30 252 SER A C 1
ATOM 1863 O O . SER A 1 254 ? 19.035 -0.529 -20.867 1.00 18.58 252 SER A O 1
ATOM 1866 N N . SER A 1 255 ? 19.828 -2.404 -21.840 1.00 16.47 253 SER A N 1
ATOM 1867 C CA . SER A 1 255 ? 19.352 -2.028 -23.170 1.00 17.09 253 SER A CA 1
ATOM 1868 C C . SER A 1 255 ? 17.834 -2.099 -23.274 1.00 15.26 253 SER A C 1
ATOM 1869 O O . SER A 1 255 ? 17.220 -1.284 -23.973 1.00 15.17 253 SER A O 1
ATOM 1872 N N . MET A 1 256 ? 17.213 -3.078 -22.613 1.00 17.27 254 MET A N 1
ATOM 1873 C CA . MET A 1 256 ? 15.767 -3.261 -22.690 1.00 19.79 254 MET A CA 1
ATOM 1874 C C . MET A 1 256 ? 15.027 -2.573 -21.546 1.00 19.46 254 MET A C 1
ATOM 1875 O O . MET A 1 256 ? 14.022 -1.892 -21.775 1.00 20.26 254 MET A O 1
ATOM 1880 N N . THR A 1 257 ? 15.493 -2.759 -20.309 1.00 15.19 255 THR A N 1
ATOM 1881 C CA . THR A 1 257 ? 14.868 -2.117 -19.157 1.00 15.25 255 THR A CA 1
ATOM 1882 C C . THR A 1 257 ? 15.213 -0.637 -19.055 1.00 15.34 255 THR A C 1
ATOM 1883 O O . THR A 1 257 ? 14.532 0.095 -18.328 1.00 15.39 255 THR A O 1
ATOM 1887 N N . LEU A 1 258 ? 16.246 -0.187 -19.769 1.00 15.40 256 LEU A N 1
ATOM 1888 C CA . LEU A 1 258 ? 16.695 1.202 -19.755 1.00 15.54 256 LEU A CA 1
ATOM 1889 C C . LEU A 1 258 ? 17.245 1.589 -18.389 1.00 17.64 256 LEU A C 1
ATOM 1890 O O . LEU A 1 258 ? 18.460 1.552 -18.176 1.00 17.21 256 LEU A O 1
ATOM 1895 N N . ALA A 1 259 ? 16.370 1.967 -17.462 1.00 19.71 257 ALA A N 1
ATOM 1896 C CA . ALA A 1 259 ? 16.791 2.441 -16.149 1.00 16.10 257 ALA A CA 1
ATOM 1897 C C . ALA A 1 259 ? 15.813 1.933 -15.104 1.00 16.11 257 ALA A C 1
ATOM 1898 O O . ALA A 1 259 ? 14.623 2.257 -15.157 1.00 16.85 257 ALA A O 1
ATOM 1900 N N . ALA A 1 260 ? 16.314 1.139 -14.161 1.00 16.26 258 ALA A N 1
ATOM 1901 C CA . ALA A 1 260 ? 15.520 0.627 -13.050 1.00 16.35 258 ALA A CA 1
ATOM 1902 C C . ALA A 1 260 ? 16.119 1.167 -11.759 1.00 16.70 258 ALA A C 1
ATOM 1903 O O . ALA A 1 260 ? 17.193 0.727 -11.336 1.00 16.87 258 ALA A O 1
ATOM 1905 N N . ARG A 1 261 ? 15.432 2.128 -11.150 1.00 19.04 259 ARG A N 1
ATOM 1906 C CA . ARG A 1 261 ? 15.890 2.704 -9.894 1.00 17.22 259 ARG A CA 1
ATOM 1907 C C . ARG A 1 261 ? 15.758 1.696 -8.761 1.00 17.39 259 ARG A C 1
ATOM 1908 O O . ARG A 1 261 ? 14.754 0.990 -8.649 1.00 17.27 259 ARG A O 1
ATOM 1916 N N . VAL A 1 262 ? 16.776 1.634 -7.909 1.00 17.70 260 VAL A N 1
ATOM 1917 C CA . VAL A 1 262 ? 16.754 0.762 -6.738 1.00 17.93 260 VAL A CA 1
ATOM 1918 C C . VAL A 1 262 ? 16.155 1.566 -5.588 1.00 20.88 260 VAL A C 1
ATOM 1919 O O . VAL A 1 262 ? 16.814 2.433 -5.011 1.00 23.25 260 VAL A O 1
ATOM 1923 N N . HIS A 1 263 ? 14.892 1.287 -5.255 1.00 18.22 261 HIS A N 1
ATOM 1924 C CA . HIS A 1 263 ? 14.253 1.978 -4.142 1.00 19.44 261 HIS A CA 1
ATOM 1925 C C . HIS A 1 263 ? 14.517 1.315 -2.797 1.00 18.95 261 HIS A C 1
ATOM 1926 O O . HIS A 1 263 ? 14.335 1.960 -1.759 1.00 47.99 261 HIS A O 1
ATOM 1933 N N . THR A 1 264 ? 14.949 0.055 -2.788 1.00 18.89 262 THR A N 1
ATOM 1934 C CA . THR A 1 264 ? 15.246 -0.663 -1.553 1.00 19.27 262 THR A CA 1
ATOM 1935 C C . THR A 1 264 ? 16.471 -1.532 -1.784 1.00 26.15 262 THR A C 1
ATOM 1936 O O . THR A 1 264 ? 16.479 -2.362 -2.698 1.00 24.19 262 THR A O 1
ATOM 1940 N N . LEU A 1 265 ? 17.507 -1.336 -0.970 1.00 19.62 263 LEU A N 1
ATOM 1941 C CA . LEU A 1 265 ? 18.749 -2.090 -1.081 1.00 19.66 263 LEU A CA 1
ATOM 1942 C C . LEU A 1 265 ? 18.984 -2.850 0.215 1.00 20.10 263 LEU A C 1
ATOM 1943 O O . LEU A 1 265 ? 19.181 -2.235 1.268 1.00 20.53 263 LEU A O 1
ATOM 1948 N N . ASP A 1 266 ? 18.974 -4.182 0.130 1.00 20.03 264 ASP A N 1
ATOM 1949 C CA . ASP A 1 266 ? 19.169 -5.047 1.294 1.00 20.45 264 ASP A CA 1
ATOM 1950 C C . ASP A 1 266 ? 18.190 -4.687 2.408 1.00 20.78 264 ASP A C 1
ATOM 1951 O O . ASP A 1 266 ? 18.558 -4.574 3.580 1.00 21.26 264 ASP A O 1
ATOM 1956 N N . GLY A 1 267 ? 16.929 -4.471 2.031 1.00 23.17 265 GLY A N 1
ATOM 1957 C CA . GLY A 1 267 ? 15.894 -4.144 2.985 1.00 20.83 265 GLY A CA 1
ATOM 1958 C C . GLY A 1 267 ? 15.833 -2.695 3.417 1.00 21.04 265 GLY A C 1
ATOM 1959 O O . GLY A 1 267 ? 14.840 -2.298 4.041 1.00 21.25 265 GLY A O 1
ATOM 1960 N N . ARG A 1 268 ? 16.854 -1.893 3.127 1.00 21.03 266 ARG A N 1
ATOM 1961 C CA . ARG A 1 268 ? 16.878 -0.497 3.546 1.00 21.28 266 ARG A CA 1
ATOM 1962 C C . ARG A 1 268 ? 16.323 0.378 2.426 1.00 20.86 266 ARG A C 1
ATOM 1963 O O . ARG A 1 268 ? 16.862 0.393 1.315 1.00 20.49 266 ARG A O 1
ATOM 1971 N N . ARG A 1 269 ? 15.244 1.099 2.722 1.00 20.96 267 ARG A N 1
ATOM 1972 C CA . ARG A 1 269 ? 14.608 1.948 1.723 1.00 20.61 267 ARG A CA 1
ATOM 1973 C C . ARG A 1 269 ? 15.435 3.201 1.468 1.00 20.71 267 ARG A C 1
ATOM 1974 O O . ARG A 1 269 ? 15.948 3.826 2.400 1.00 21.18 267 ARG A O 1
ATOM 1982 N N . LEU A 1 270 ? 15.558 3.572 0.191 1.00 29.55 268 LEU A N 1
ATOM 1983 C CA . LEU A 1 270 ? 16.367 4.716 -0.209 1.00 26.01 268 LEU A CA 1
ATOM 1984 C C . LEU A 1 270 ? 15.496 5.895 -0.619 1.00 25.85 268 LEU A C 1
ATOM 1985 O O . LEU A 1 270 ? 14.526 5.718 -1.366 1.00 19.94 268 LEU A O 1
ATOM 1990 N N . PRO A 1 271 ? 15.819 7.101 -0.160 1.00 27.72 269 PRO A N 1
ATOM 1991 C CA . PRO A 1 271 ? 15.008 8.273 -0.503 1.00 29.29 269 PRO A CA 1
ATOM 1992 C C . PRO A 1 271 ? 15.152 8.648 -1.971 1.00 29.15 269 PRO A C 1
ATOM 1993 O O . PRO A 1 271 ? 16.117 8.284 -2.647 1.00 27.92 269 PRO A O 1
ATOM 1997 N N . ARG A 1 272 ? 14.165 9.395 -2.460 1.00 31.06 270 ARG A N 1
ATOM 1998 C CA . ARG A 1 272 ? 14.149 9.853 -3.841 1.00 30.43 270 ARG A CA 1
ATOM 1999 C C . ARG A 1 272 ? 14.760 11.246 -3.936 1.00 29.54 270 ARG A C 1
ATOM 2000 O O . ARG A 1 272 ? 14.484 12.119 -3.109 1.00 30.27 270 ARG A O 1
ATOM 2008 N N . THR A 1 2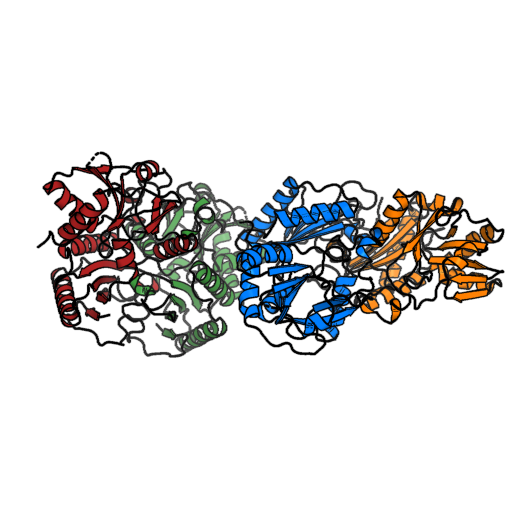73 ? 15.596 11.445 -4.954 1.00 30.01 271 THR A N 1
ATOM 2009 C CA . THR A 1 273 ? 16.361 12.661 -5.178 1.00 30.06 271 THR A CA 1
ATOM 2010 C C . THR A 1 273 ? 15.899 13.324 -6.472 1.00 27.29 271 THR A C 1
ATOM 2011 O O . THR A 1 273 ? 15.441 12.635 -7.389 1.00 25.44 271 THR A O 1
ATOM 2015 N N . PRO A 1 274 ? 15.963 14.664 -6.564 1.00 28.00 272 PRO A N 1
ATOM 2016 C CA . PRO A 1 274 ? 15.637 15.333 -7.833 1.00 28.08 272 PRO A CA 1
ATOM 2017 C C . PRO A 1 274 ? 16.357 14.755 -9.044 1.00 26.91 272 PRO A C 1
ATOM 2018 O O . PRO A 1 274 ? 15.871 14.892 -10.171 1.00 27.92 272 PRO A O 1
ATOM 2022 N N . ILE A 1 275 ? 17.502 14.097 -8.836 1.00 25.56 273 ILE A N 1
ATOM 2023 C CA . ILE A 1 275 ? 18.188 13.467 -9.956 1.00 25.81 273 ILE A CA 1
ATOM 2024 C C . ILE A 1 275 ? 17.416 12.261 -10.471 1.00 26.10 273 ILE A C 1
ATOM 2025 O O . ILE A 1 275 ? 17.647 11.816 -11.602 1.00 29.22 273 ILE A O 1
ATOM 2030 N N . ALA A 1 276 ? 16.477 11.736 -9.683 1.00 22.80 274 ALA A N 1
ATOM 2031 C CA . ALA A 1 276 ? 15.714 10.576 -10.123 1.00 21.12 274 ALA A CA 1
ATOM 2032 C C . ALA A 1 276 ? 14.731 10.969 -11.212 1.00 24.67 274 ALA A C 1
ATOM 2033 O O . ALA A 1 276 ? 14.376 10.143 -12.062 1.00 26.87 274 ALA A O 1
ATOM 2035 N N . GLU A 1 277 ? 14.287 12.227 -11.200 1.00 28.15 275 GLU A N 1
ATOM 2036 C CA . GLU A 1 277 ? 13.357 12.700 -12.215 1.00 31.43 275 GLU A CA 1
ATOM 2037 C C . GLU A 1 277 ? 14.069 12.886 -13.548 1.00 31.04 275 GLU A C 1
ATOM 2038 O O . GLU A 1 277 ? 13.503 12.609 -14.612 1.00 35.25 275 GLU A O 1
ATOM 2044 N N . VAL A 1 278 ? 15.320 13.347 -13.498 1.00 26.80 276 VAL A N 1
ATOM 2045 C CA . VAL A 1 278 ? 16.107 13.637 -14.693 1.00 23.07 276 VAL A CA 1
ATOM 2046 C C . VAL A 1 278 ? 16.769 12.388 -15.279 1.00 22.39 276 VAL A C 1
ATOM 2047 O O . VAL A 1 278 ? 16.975 12.309 -16.498 1.00 25.09 276 VAL A O 1
ATOM 2051 N N . PHE A 1 279 ? 17.061 11.381 -14.450 1.00 17.80 277 PHE A N 1
ATOM 2052 C CA . PHE A 1 279 ? 17.860 10.247 -14.913 1.00 17.60 277 PHE A CA 1
ATOM 2053 C C . PHE A 1 279 ? 17.174 9.482 -16.036 1.00 17.16 277 PHE A C 1
ATOM 2054 O O . PHE A 1 279 ? 17.824 9.087 -17.011 1.00 17.04 277 PHE A O 1
ATOM 2062 N N . ALA A 1 280 ? 15.865 9.258 -15.919 1.00 16.96 278 ALA A N 1
ATOM 2063 C CA . ALA A 1 280 ? 15.150 8.535 -16.964 1.00 16.58 278 ALA A CA 1
ATOM 2064 C C . ALA A 1 280 ? 15.196 9.288 -18.287 1.00 16.54 278 ALA A C 1
ATOM 2065 O O . ALA A 1 280 ? 15.332 8.677 -19.353 1.00 17.14 278 ALA A O 1
ATOM 2067 N N . GLU A 1 281 ? 15.088 10.618 -18.238 1.00 16.78 279 GLU A N 1
ATOM 2068 C CA . GLU A 1 281 ? 15.195 11.419 -19.454 1.00 16.81 279 GLU A CA 1
ATOM 2069 C C . GLU A 1 281 ? 16.580 11.314 -20.077 1.00 16.90 279 GLU A C 1
ATOM 2070 O O . GLU A 1 281 ? 16.718 11.309 -21.305 1.00 16.80 279 GLU A O 1
ATOM 2076 N N . LEU A 1 282 ? 17.619 11.226 -19.246 1.00 17.14 280 LEU A N 1
ATOM 2077 C CA . LEU A 1 282 ? 18.974 11.091 -19.771 1.00 17.27 280 LEU A CA 1
ATOM 2078 C C . LEU A 1 282 ? 19.165 9.770 -20.508 1.00 16.96 280 LEU A C 1
ATOM 2079 O O . LEU A 1 282 ? 19.837 9.723 -21.546 1.00 17.06 280 LEU A O 1
ATOM 2084 N N . VAL A 1 283 ? 18.572 8.688 -20.000 1.00 16.71 281 VAL A N 1
ATOM 2085 C CA . VAL A 1 283 ? 18.710 7.402 -20.674 1.00 16.45 281 VAL A CA 1
ATOM 2086 C C . VAL A 1 283 ? 17.856 7.359 -21.932 1.00 16.83 281 VAL A C 1
ATOM 2087 O O . VAL A 1 283 ? 18.229 6.716 -22.922 1.00 16.22 281 VAL A O 1
ATOM 2091 N N . ASP A 1 284 ? 16.711 8.045 -21.930 1.00 17.23 282 ASP A N 1
ATOM 2092 C CA . ASP A 1 284 ? 15.871 8.077 -23.123 1.00 15.93 282 ASP A CA 1
ATOM 2093 C C . ASP A 1 284 ? 16.599 8.748 -24.280 1.00 16.08 282 ASP A C 1
ATOM 2094 O O . ASP A 1 284 ? 16.609 8.237 -25.406 1.00 16.81 282 ASP A O 1
ATOM 2099 N N . ALA A 1 285 ? 17.224 9.897 -24.020 1.00 16.39 283 ALA A N 1
ATOM 2100 C CA . ALA A 1 285 ? 17.978 10.578 -25.063 1.00 16.60 283 ALA A CA 1
ATOM 2101 C C . ALA A 1 285 ? 19.262 9.841 -25.417 1.00 16.67 283 ALA A C 1
ATOM 2102 O O . ALA A 1 285 ? 19.780 10.019 -26.524 1.00 16.77 283 ALA A O 1
ATOM 2104 N N . ALA A 1 286 ? 19.783 9.021 -24.505 1.00 17.49 284 ALA A N 1
ATOM 2105 C CA . ALA A 1 286 ? 21.011 8.282 -24.774 1.00 18.55 284 ALA A CA 1
ATOM 2106 C C . ALA A 1 286 ? 20.798 7.215 -25.843 1.00 16.50 284 ALA A C 1
ATOM 2107 O O . ALA A 1 286 ? 21.612 7.073 -26.763 1.00 16.62 284 ALA A O 1
ATOM 2109 N N . ILE A 1 287 ? 19.721 6.433 -25.722 1.00 16.17 285 ILE A N 1
ATOM 2110 C CA . ILE A 1 287 ? 19.480 5.320 -26.636 1.00 15.96 285 ILE A CA 1
ATOM 2111 C C . ILE A 1 287 ? 19.086 5.755 -28.041 1.00 15.94 285 ILE A C 1
ATOM 2112 O O . ILE A 1 287 ? 19.010 4.908 -28.938 1.00 15.83 285 ILE A O 1
ATOM 2117 N N . VAL A 1 288 ? 18.800 7.039 -28.254 1.00 16.07 286 VAL A N 1
ATOM 2118 C CA . VAL A 1 288 ? 18.531 7.568 -29.585 1.00 16.12 286 VAL A CA 1
ATOM 2119 C C . VAL A 1 288 ? 19.603 8.556 -30.025 1.00 16.48 286 VAL A C 1
ATOM 2120 O O . VAL A 1 288 ? 19.479 9.168 -31.090 1.00 16.60 286 VAL A O 1
ATOM 2124 N N . SER A 1 289 ? 20.663 8.723 -29.230 1.00 16.70 287 SER A N 1
ATOM 2125 C CA . SER A 1 289 ? 21.729 9.658 -29.570 1.00 17.11 287 SER A CA 1
ATOM 2126 C C . SER A 1 289 ? 22.447 9.286 -30.863 1.00 18.12 287 SER A C 1
ATOM 2127 O O . SER A 1 289 ? 23.032 10.163 -31.510 1.00 17.74 287 SER A O 1
ATOM 2130 N N . ASP A 1 290 ? 22.419 8.008 -31.254 1.00 19.45 288 ASP A N 1
ATOM 2131 C CA . ASP A 1 290 ? 22.965 7.614 -32.549 1.00 19.36 288 ASP A CA 1
ATOM 2132 C C . ASP A 1 290 ? 22.191 8.242 -33.702 1.00 20.01 288 ASP A C 1
ATOM 2133 O O . ASP A 1 290 ? 22.758 8.469 -34.776 1.00 23.87 288 ASP A O 1
ATOM 2138 N N . ARG A 1 291 ? 20.906 8.518 -33.507 1.00 18.02 289 ARG A N 1
ATOM 2139 C CA . ARG A 1 291 ? 20.097 9.163 -34.533 1.00 16.94 289 ARG A CA 1
ATOM 2140 C C . ARG A 1 291 ? 20.235 10.679 -34.473 1.00 17.24 289 ARG A C 1
ATOM 2141 O O . ARG A 1 291 ? 21.266 11.231 -34.853 1.00 17.61 289 ARG A O 1
ATOM 2149 N N . ASN B 1 1 ? 25.080 -39.846 -37.882 1.00 40.66 -1 ASN B N 1
ATOM 2150 C CA . ASN B 1 1 ? 25.859 -38.977 -37.007 1.00 40.39 -1 ASN B CA 1
ATOM 2151 C C . ASN B 1 1 ? 25.264 -38.916 -35.601 1.00 39.82 -1 ASN B C 1
ATOM 2152 O O . ASN B 1 1 ? 25.672 -39.656 -34.706 1.00 39.63 -1 ASN B O 1
ATOM 2157 N N . ALA B 1 2 ? 24.291 -38.032 -35.422 1.00 39.47 0 ALA B N 1
ATOM 2158 C CA . ALA B 1 2 ? 23.671 -37.776 -34.132 1.00 38.23 0 ALA B CA 1
ATOM 2159 C C . ALA B 1 2 ? 22.308 -38.454 -34.062 1.00 37.26 0 ALA B C 1
ATOM 2160 O O . ALA B 1 2 ? 21.570 -38.490 -35.051 1.00 39.79 0 ALA B O 1
ATOM 2162 N N . MET B 1 3 ? 21.979 -38.997 -32.892 1.00 33.05 1 MET B N 1
ATOM 2163 C CA . MET B 1 3 ? 20.712 -39.681 -32.676 1.00 29.65 1 MET B CA 1
ATOM 2164 C C . MET B 1 3 ? 20.000 -39.055 -31.487 1.00 24.59 1 MET B C 1
ATOM 2165 O O . MET B 1 3 ? 20.623 -38.777 -30.459 1.00 24.42 1 MET B O 1
ATOM 2170 N N . VAL B 1 4 ? 18.691 -38.847 -31.626 1.00 24.39 2 VAL B N 1
ATOM 2171 C CA . VAL B 1 4 ? 17.883 -38.149 -30.633 1.00 24.31 2 VAL B CA 1
ATOM 2172 C C . VAL B 1 4 ? 16.720 -39.043 -30.233 1.00 24.57 2 VAL B C 1
ATOM 2173 O O . VAL B 1 4 ? 16.064 -39.642 -31.092 1.00 25.46 2 VAL B O 1
ATOM 2177 N N . VAL B 1 5 ? 16.466 -39.129 -28.930 1.00 24.54 3 VAL B N 1
ATOM 2178 C CA . VAL B 1 5 ? 15.370 -39.920 -28.381 1.00 28.01 3 VAL B CA 1
ATOM 2179 C C . VAL B 1 5 ? 14.636 -39.067 -27.355 1.00 28.99 3 VAL B C 1
ATOM 2180 O O . VAL B 1 5 ? 15.202 -38.723 -26.310 1.00 29.95 3 VAL B O 1
ATOM 2184 N N . THR B 1 6 ? 13.390 -38.715 -27.658 1.00 27.68 4 THR B N 1
ATOM 2185 C CA . THR B 1 6 ? 12.555 -37.937 -26.758 1.00 28.29 4 THR B CA 1
ATOM 2186 C C . THR B 1 6 ? 12.008 -38.824 -25.641 1.00 29.69 4 THR B C 1
ATOM 2187 O O . THR B 1 6 ? 12.043 -40.055 -25.716 1.00 30.50 4 THR B O 1
ATOM 2191 N N . LEU B 1 7 ? 11.497 -38.177 -24.589 1.00 29.04 5 LEU B N 1
ATOM 2192 C CA . LEU B 1 7 ? 10.999 -38.916 -23.432 1.00 28.79 5 LEU B CA 1
ATOM 2193 C C . LEU B 1 7 ? 9.798 -39.796 -23.755 1.00 28.53 5 LEU B C 1
ATOM 2194 O O . LEU B 1 7 ? 9.518 -40.731 -22.998 1.00 28.36 5 LEU B O 1
ATOM 2199 N N . ASP B 1 8 ? 9.071 -39.520 -24.841 1.00 31.28 6 ASP B N 1
ATOM 2200 C CA . ASP B 1 8 ? 8.042 -40.459 -25.270 1.00 34.70 6 ASP B CA 1
ATOM 2201 C C . ASP B 1 8 ? 8.640 -41.760 -25.790 1.00 34.76 6 ASP B C 1
ATOM 2202 O O . ASP B 1 8 ? 7.939 -42.778 -25.829 1.00 37.13 6 ASP B O 1
ATOM 2207 N N . GLY B 1 9 ? 9.912 -41.752 -26.188 1.00 33.06 7 GLY B N 1
ATOM 2208 C CA . GLY B 1 9 ? 10.602 -42.965 -26.583 1.00 34.59 7 GLY B CA 1
ATOM 2209 C C . GLY B 1 9 ? 10.801 -43.219 -28.059 1.00 37.77 7 GLY B C 1
ATOM 2210 O O . GLY B 1 9 ? 11.280 -44.304 -28.416 1.00 39.26 7 GLY B O 1
ATOM 2211 N N . GLU B 1 10 ? 10.476 -42.266 -28.925 1.00 39.83 8 GLU B N 1
ATOM 2212 C CA . GLU B 1 10 ? 10.597 -42.460 -30.365 1.00 40.88 8 GLU B CA 1
ATOM 2213 C C . GLU B 1 10 ? 11.847 -41.744 -30.872 1.00 40.69 8 GLU B C 1
ATOM 2214 O O . GLU B 1 10 ? 12.210 -40.665 -30.380 1.00 37.76 8 GLU B O 1
ATOM 2220 N N . ILE B 1 11 ? 12.477 -42.336 -31.886 1.00 42.85 9 ILE B N 1
ATOM 2221 C CA . ILE B 1 11 ? 13.758 -41.872 -32.391 1.00 42.49 9 ILE B CA 1
ATOM 2222 C C . ILE B 1 11 ? 13.545 -40.914 -33.552 1.00 42.94 9 ILE B C 1
ATOM 2223 O O . ILE B 1 11 ? 12.936 -41.267 -34.566 1.00 45.32 9 ILE B O 1
ATOM 2228 N N . LEU B 1 12 ? 14.050 -39.696 -33.396 1.00 40.12 10 LEU B N 1
ATOM 2229 C CA . LEU B 1 12 ? 13.789 -38.617 -34.335 1.00 37.88 10 LEU B CA 1
ATOM 2230 C C . LEU B 1 12 ? 14.666 -38.761 -35.571 1.00 39.01 10 LEU B C 1
ATOM 2231 O O . LEU B 1 12 ? 15.794 -39.258 -35.509 1.00 40.23 10 LEU B O 1
ATOM 2236 N N . GLN B 1 13 ? 14.127 -38.308 -36.698 1.00 39.35 11 GLN B N 1
ATOM 2237 C CA . GLN B 1 13 ? 14.802 -38.425 -37.984 1.00 41.09 11 GLN B CA 1
ATOM 2238 C C . GLN B 1 13 ? 16.096 -37.620 -38.008 1.00 41.52 11 GLN B C 1
ATOM 2239 O O . GLN B 1 13 ? 16.099 -36.447 -37.606 1.00 43.60 11 GLN B O 1
ATOM 2245 N N . PRO B 1 14 ? 17.203 -38.202 -38.463 1.00 39.42 12 PRO B N 1
ATOM 2246 C CA . PRO B 1 14 ? 18.463 -37.454 -38.503 1.00 38.16 12 PRO B CA 1
ATOM 2247 C C . PRO B 1 14 ? 18.392 -36.316 -39.509 1.00 38.14 12 PRO B C 1
ATOM 2248 O O . PRO B 1 14 ? 17.738 -36.411 -40.551 1.00 39.11 12 PRO B O 1
ATOM 2252 N N . GLY B 1 15 ? 19.076 -35.223 -39.183 1.00 36.36 13 GLY B N 1
ATOM 2253 C CA . GLY B 1 15 ? 19.064 -34.059 -40.042 1.00 35.15 13 GLY B CA 1
ATOM 2254 C C . GLY B 1 15 ? 17.893 -33.123 -39.853 1.00 33.73 13 GLY B C 1
ATOM 2255 O O . GLY B 1 15 ? 17.713 -32.215 -40.673 1.00 33.15 13 GLY B O 1
ATOM 2256 N N . MET B 1 16 ? 17.087 -33.311 -38.810 1.00 34.83 14 MET B N 1
ATOM 2257 C CA . MET B 1 16 ? 15.946 -32.442 -38.591 1.00 35.97 14 MET B CA 1
ATOM 2258 C C . MET B 1 16 ? 16.073 -31.704 -37.264 1.00 33.20 14 MET B C 1
ATOM 2259 O O . MET B 1 16 ? 16.484 -32.296 -36.260 1.00 33.19 14 MET B O 1
ATOM 2264 N N . PRO B 1 17 ? 15.738 -30.416 -37.230 1.00 30.56 15 PRO B N 1
ATOM 2265 C CA . PRO B 1 17 ? 15.858 -29.656 -35.983 1.00 27.57 15 PRO B CA 1
ATOM 2266 C C . PRO B 1 17 ? 14.835 -30.103 -34.952 1.00 27.46 15 PRO B C 1
ATOM 2267 O O . PRO B 1 17 ? 13.713 -30.494 -35.282 1.00 29.98 15 PRO B O 1
ATOM 2271 N N . LEU B 1 18 ? 15.245 -30.055 -33.689 1.00 24.20 16 LEU B N 1
ATOM 2272 C CA . LEU B 1 18 ? 14.378 -30.384 -32.564 1.00 21.61 16 LEU B CA 1
ATOM 2273 C C . LEU B 1 18 ? 14.000 -29.178 -31.721 1.00 19.84 16 LEU B C 1
ATOM 2274 O O . LEU B 1 18 ? 12.856 -29.079 -31.270 1.00 19.72 16 LEU B O 1
ATOM 2279 N N . LEU B 1 19 ? 14.924 -28.246 -31.515 1.00 19.53 17 LEU B N 1
ATOM 2280 C CA . LEU B 1 19 ? 14.732 -27.156 -30.573 1.00 19.11 17 LEU B CA 1
ATOM 2281 C C . LEU B 1 19 ? 14.316 -25.885 -31.298 1.00 20.03 17 LEU B C 1
ATOM 2282 O O . LEU B 1 19 ? 14.793 -25.595 -32.400 1.00 20.20 17 LEU B O 1
ATOM 2287 N N . HIS B 1 20 ? 13.423 -25.130 -30.668 1.00 20.16 18 HIS B N 1
ATOM 2288 C CA . HIS B 1 20 ? 12.992 -23.849 -31.195 1.00 22.34 18 HIS B CA 1
ATOM 2289 C C . HIS B 1 20 ? 14.042 -22.776 -30.913 1.00 22.48 18 HIS B C 1
ATOM 2290 O O . HIS B 1 20 ? 14.954 -22.953 -30.101 1.00 23.60 18 HIS B O 1
ATOM 2297 N N . ALA B 1 21 ? 13.906 -21.646 -31.608 1.00 20.35 19 ALA B N 1
ATOM 2298 C CA . ALA B 1 21 ? 14.874 -20.566 -31.468 1.00 18.39 19 ALA B CA 1
ATOM 2299 C C . ALA B 1 21 ? 14.790 -19.881 -30.112 1.00 16.90 19 ALA B C 1
ATOM 2300 O O . ALA B 1 21 ? 15.730 -19.176 -29.729 1.00 16.79 19 ALA B O 1
ATOM 2302 N N . ASP B 1 22 ? 13.688 -20.064 -29.385 1.00 18.12 20 ASP B N 1
ATOM 2303 C CA . ASP B 1 22 ? 13.484 -19.417 -28.096 1.00 20.26 20 ASP B CA 1
ATOM 2304 C C . ASP B 1 22 ? 13.605 -20.385 -26.925 1.00 20.48 20 ASP B C 1
ATOM 2305 O O . ASP B 1 22 ? 13.188 -20.048 -25.811 1.00 24.46 20 ASP B O 1
ATOM 2310 N N . ASP B 1 23 ? 14.153 -21.578 -27.146 1.00 17.20 21 ASP B N 1
ATOM 2311 C CA . ASP B 1 23 ? 14.379 -22.506 -26.047 1.00 17.46 21 ASP B CA 1
ATOM 2312 C C . ASP B 1 23 ? 15.435 -21.932 -25.113 1.00 17.37 21 ASP B C 1
ATOM 2313 O O . ASP B 1 23 ? 16.483 -21.460 -25.561 1.00 17.33 21 ASP B O 1
ATOM 2318 N N . LEU B 1 24 ? 15.151 -21.961 -23.810 1.00 19.15 22 LEU B N 1
ATOM 2319 C CA . LEU B 1 24 ? 16.036 -21.323 -22.844 1.00 18.19 22 LEU B CA 1
ATOM 2320 C C . LEU B 1 24 ? 17.396 -22.002 -22.752 1.00 17.60 22 LEU B C 1
ATOM 2321 O O . LEU B 1 24 ? 18.340 -21.398 -22.233 1.00 19.17 22 LEU B O 1
ATOM 2326 N N . ALA B 1 25 ? 17.524 -23.234 -23.250 1.00 17.93 23 ALA B N 1
ATOM 2327 C CA . ALA B 1 25 ? 18.840 -23.859 -23.320 1.00 18.22 23 ALA B CA 1
ATOM 2328 C C . ALA B 1 25 ? 19.755 -23.124 -24.285 1.00 18.10 23 ALA B C 1
ATOM 2329 O O . ALA B 1 25 ? 20.969 -23.060 -24.061 1.00 18.23 23 ALA B O 1
ATOM 2331 N N . ALA B 1 26 ? 19.197 -22.566 -25.356 1.00 17.88 24 ALA B N 1
ATOM 2332 C CA . ALA B 1 26 ? 19.996 -21.913 -26.383 1.00 17.81 24 ALA B CA 1
ATOM 2333 C C . ALA B 1 26 ? 20.187 -20.424 -26.128 1.00 18.59 24 ALA B C 1
ATOM 2334 O O . ALA B 1 26 ? 21.270 -19.890 -26.389 1.00 22.29 24 ALA B O 1
ATOM 2336 N N . VAL B 1 27 ? 19.164 -19.734 -25.625 1.00 18.06 25 VAL B N 1
ATOM 2337 C CA . VAL B 1 27 ? 19.287 -18.290 -25.466 1.00 16.88 25 VAL B CA 1
ATOM 2338 C C . VAL B 1 27 ? 19.961 -17.933 -24.146 1.00 18.83 25 VAL B C 1
ATOM 2339 O O . VAL B 1 27 ? 20.587 -16.873 -24.036 1.00 22.38 25 VAL B O 1
ATOM 2343 N N . ARG B 1 28 ? 19.845 -18.789 -23.125 1.00 17.09 26 ARG B N 1
ATOM 2344 C CA . ARG B 1 28 ? 20.416 -18.473 -21.821 1.00 17.15 26 ARG B CA 1
ATOM 2345 C C . ARG B 1 28 ? 21.157 -19.639 -21.173 1.00 17.82 26 ARG B C 1
ATOM 2346 O O . ARG B 1 28 ? 21.596 -19.503 -20.023 1.00 17.62 26 ARG B O 1
ATOM 2354 N N . GLY B 1 29 ? 21.332 -20.762 -21.866 1.00 19.37 27 GLY B N 1
ATOM 2355 C CA . GLY B 1 29 ? 21.957 -21.923 -21.251 1.00 18.15 27 GLY B CA 1
ATOM 2356 C C . GLY B 1 29 ? 21.258 -22.408 -20.002 1.00 18.25 27 GLY B C 1
ATOM 2357 O O . GLY B 1 29 ? 21.913 -22.928 -19.091 1.00 18.54 27 GLY B O 1
ATOM 2358 N N . ASP B 1 30 ? 19.939 -22.248 -19.934 1.00 18.74 28 ASP B N 1
ATOM 2359 C CA . ASP B 1 30 ? 19.178 -22.465 -18.705 1.00 21.07 28 ASP B CA 1
ATOM 2360 C C . ASP B 1 30 ? 18.683 -23.905 -18.697 1.00 20.87 28 ASP B C 1
ATOM 2361 O O . ASP B 1 30 ? 17.584 -24.213 -19.160 1.00 24.22 28 ASP B O 1
ATOM 2366 N N . GLY B 1 31 ? 19.501 -24.796 -18.153 1.00 18.85 29 GLY B N 1
ATOM 2367 C CA . GLY B 1 31 ? 19.126 -26.195 -18.060 1.00 19.25 29 GLY B CA 1
ATOM 2368 C C . GLY B 1 31 ? 20.253 -26.992 -17.446 1.00 19.66 29 GLY B C 1
ATOM 2369 O O . GLY B 1 31 ? 21.328 -26.464 -17.149 1.00 19.63 29 GLY B O 1
ATOM 2370 N N . VAL B 1 32 ? 19.989 -28.284 -17.255 1.00 20.07 30 VAL B N 1
ATOM 2371 C CA . VAL B 1 32 ? 20.970 -29.204 -16.700 1.00 20.54 30 VAL B CA 1
ATOM 2372 C C . VAL B 1 32 ? 21.140 -30.368 -17.666 1.00 20.87 30 VAL B C 1
ATOM 2373 O O . VAL B 1 32 ? 20.279 -30.640 -18.507 1.00 20.82 30 VAL B O 1
ATOM 2377 N N . PHE B 1 33 ? 22.269 -31.063 -17.539 1.00 21.26 31 PHE B N 1
ATOM 2378 C CA . PHE B 1 33 ? 22.530 -32.199 -18.408 1.00 21.65 31 PHE B CA 1
ATOM 2379 C C . PHE B 1 33 ? 23.424 -33.204 -17.698 1.00 22.20 31 PHE B C 1
ATOM 2380 O O . PHE B 1 33 ? 23.973 -32.941 -16.626 1.00 22.26 31 PHE B O 1
ATOM 2388 N N . GLU B 1 34 ? 23.554 -34.374 -18.322 1.00 22.65 32 GLU B N 1
ATOM 2389 C CA . GLU B 1 34 ? 24.415 -35.445 -17.851 1.00 23.24 32 GLU B CA 1
ATOM 2390 C C . GLU B 1 34 ? 25.068 -36.103 -19.054 1.00 23.53 32 GLU B C 1
ATOM 2391 O O . GLU B 1 34 ? 24.520 -36.088 -20.158 1.00 23.39 32 GLU B O 1
ATOM 2397 N N . THR B 1 35 ? 26.244 -36.685 -18.835 1.00 23.96 33 THR B N 1
ATOM 2398 C CA . THR B 1 35 ? 26.977 -37.377 -19.887 1.00 24.33 33 THR B CA 1
ATOM 2399 C C . THR B 1 35 ? 27.282 -38.793 -19.430 1.00 25.05 33 THR B C 1
ATOM 2400 O O . THR B 1 35 ? 27.846 -38.993 -18.350 1.00 25.28 33 THR B O 1
ATOM 2404 N N . LEU B 1 36 ? 26.909 -39.768 -20.255 1.00 25.42 34 LEU B N 1
ATOM 2405 C CA . LEU B 1 36 ? 27.086 -41.173 -19.934 1.00 26.16 34 LEU B CA 1
ATOM 2406 C C . LEU B 1 36 ? 27.870 -41.849 -21.046 1.00 26.88 34 LEU B C 1
ATOM 2407 O O . LEU B 1 36 ? 27.801 -41.446 -22.210 1.00 28.75 34 LEU B O 1
ATOM 2412 N N . LEU B 1 37 ? 28.617 -42.881 -20.673 1.00 27.25 35 LEU B N 1
ATOM 2413 C CA . LEU B 1 37 ? 29.406 -43.661 -21.615 1.00 27.78 35 LEU B CA 1
ATOM 2414 C C . LEU B 1 37 ? 28.713 -44.990 -21.882 1.00 28.39 35 LEU B C 1
ATOM 2415 O O . LEU B 1 37 ? 28.339 -45.701 -20.943 1.00 28.74 35 LEU B O 1
ATOM 2420 N N . VAL B 1 38 ? 28.531 -45.314 -23.157 1.00 28.55 36 VAL B N 1
ATOM 2421 C CA . VAL B 1 38 ? 28.019 -46.616 -23.564 1.00 29.22 36 VAL B CA 1
ATOM 2422 C C . VAL B 1 38 ? 29.211 -47.520 -23.847 1.00 31.84 36 VAL B C 1
ATOM 2423 O O . VAL B 1 38 ? 30.012 -47.240 -24.745 1.00 35.01 36 VAL B O 1
ATOM 2427 N N . ARG B 1 39 ? 29.328 -48.605 -23.085 1.00 31.64 37 ARG B N 1
ATOM 2428 C CA . ARG B 1 39 ? 30.439 -49.535 -23.235 1.00 33.55 37 ARG B CA 1
ATOM 2429 C C . ARG B 1 39 ? 29.930 -50.956 -23.063 1.00 36.39 37 ARG B C 1
ATOM 2430 O O . ARG B 1 39 ? 29.249 -51.259 -22.078 1.00 38.76 37 ARG B O 1
ATOM 2438 N N . ASP B 1 40 ? 30.260 -51.814 -24.030 1.00 37.29 38 ASP B N 1
ATOM 2439 C CA . ASP B 1 40 ? 29.909 -53.234 -23.998 1.00 37.70 38 ASP B CA 1
ATOM 2440 C C . ASP B 1 40 ? 28.403 -53.434 -23.836 1.00 38.39 38 ASP B C 1
ATOM 2441 O O . ASP B 1 40 ? 27.937 -54.195 -22.986 1.00 39.34 38 ASP B O 1
ATOM 2446 N N . GLY B 1 41 ? 27.637 -52.726 -24.663 1.00 38.62 39 GLY B N 1
ATOM 2447 C CA . GLY B 1 41 ? 26.220 -52.978 -24.807 1.00 39.04 39 GLY B CA 1
ATOM 2448 C C . GLY B 1 41 ? 25.299 -52.238 -23.862 1.00 38.32 39 GLY B C 1
ATOM 2449 O O . GLY B 1 41 ? 24.079 -52.425 -23.953 1.00 37.88 39 GLY B O 1
ATOM 2450 N N . ARG B 1 42 ? 25.822 -51.387 -22.981 1.00 37.03 40 ARG B N 1
ATOM 2451 C CA . ARG B 1 42 ? 24.974 -50.718 -22.004 1.00 34.42 40 ARG B CA 1
ATOM 2452 C C . ARG B 1 42 ? 25.598 -49.396 -21.583 1.00 30.57 40 ARG B C 1
ATOM 2453 O O . ARG B 1 42 ? 26.824 -49.249 -21.559 1.00 30.63 40 ARG B O 1
ATOM 2461 N N . ALA B 1 43 ? 24.738 -48.431 -21.265 1.00 29.88 41 ALA B N 1
ATOM 2462 C CA . ALA B 1 43 ? 25.201 -47.196 -20.651 1.00 29.20 41 ALA B CA 1
ATOM 2463 C C . ALA B 1 43 ? 25.619 -47.460 -19.211 1.00 29.45 41 ALA B C 1
ATOM 2464 O O . ALA B 1 43 ? 24.996 -48.255 -18.501 1.00 30.37 41 ALA B O 1
ATOM 2466 N N . CYS B 1 44 ? 26.684 -46.792 -18.782 1.00 29.20 42 CYS B N 1
ATOM 2467 C CA . CYS B 1 44 ? 27.308 -47.074 -17.497 1.00 29.52 42 CYS B CA 1
ATOM 2468 C C . CYS B 1 44 ? 26.773 -46.150 -16.410 1.00 28.99 42 CYS B C 1
ATOM 2469 O O . CYS B 1 44 ? 26.691 -44.934 -16.606 1.00 28.28 42 CYS B O 1
ATOM 2472 N N . LEU B 1 45 ? 26.410 -46.737 -15.267 1.00 29.38 43 LEU B N 1
ATOM 2473 C CA . LEU B 1 45 ? 26.016 -45.995 -14.069 1.00 29.03 43 LEU B CA 1
ATOM 2474 C C . LEU B 1 45 ? 24.851 -45.045 -14.356 1.00 29.56 43 LEU B C 1
ATOM 2475 O O . LEU B 1 45 ? 24.945 -43.829 -14.175 1.00 30.91 43 LEU B O 1
ATOM 2480 N N . VAL B 1 46 ? 23.739 -45.627 -14.808 1.00 28.55 44 VAL B N 1
ATOM 2481 C CA . VAL B 1 46 ? 22.576 -44.817 -15.159 1.00 27.92 44 VAL B CA 1
ATOM 2482 C C . VAL B 1 46 ? 22.000 -44.140 -13.921 1.00 27.63 44 VAL B C 1
ATOM 2483 O O . VAL B 1 46 ? 21.720 -42.935 -13.929 1.00 26.96 44 VAL B O 1
ATOM 2487 N N . GLU B 1 47 ? 21.839 -44.897 -12.832 1.00 28.18 45 GLU B N 1
ATOM 2488 C CA . GLU B 1 47 ? 21.211 -44.350 -11.631 1.00 28.01 45 GLU B CA 1
ATOM 2489 C C . GLU B 1 47 ? 22.015 -43.194 -11.047 1.00 27.77 45 GLU B C 1
ATOM 2490 O O . GLU B 1 47 ? 21.442 -42.173 -10.650 1.00 28.90 45 GLU B O 1
ATOM 2496 N N . ALA B 1 48 ? 23.341 -43.332 -10.985 1.00 27.70 46 ALA B N 1
ATOM 2497 C CA . ALA B 1 48 ? 24.160 -42.265 -10.421 1.00 27.31 46 ALA B CA 1
ATOM 2498 C C . ALA B 1 48 ? 24.070 -40.991 -11.249 1.00 26.52 46 ALA B C 1
ATOM 2499 O O . ALA B 1 48 ? 24.191 -39.887 -10.706 1.00 26.07 46 ALA B O 1
ATOM 2501 N N . HIS B 1 49 ? 23.868 -41.119 -12.561 1.00 26.37 47 HIS B N 1
ATOM 2502 C CA . HIS B 1 49 ? 23.706 -39.936 -13.397 1.00 25.66 47 HIS B CA 1
ATOM 2503 C C . HIS B 1 49 ? 22.306 -39.349 -13.264 1.00 25.26 47 HIS B C 1
ATOM 2504 O O . HIS B 1 49 ? 22.137 -38.126 -13.313 1.00 24.66 47 HIS B O 1
ATOM 2511 N N . LEU B 1 50 ? 21.292 -40.201 -13.094 1.00 25.62 48 LEU B N 1
ATOM 2512 C CA . LEU B 1 50 ? 19.937 -39.706 -12.876 1.00 25.32 48 LEU B CA 1
ATOM 2513 C C . LEU B 1 50 ? 19.741 -39.182 -11.461 1.00 25.37 48 LEU B C 1
ATOM 2514 O O . LEU B 1 50 ? 18.871 -38.334 -11.234 1.00 26.03 48 LEU B O 1
ATOM 2519 N N . GLN B 1 51 ? 20.526 -39.674 -10.501 1.00 26.07 49 GLN B N 1
ATOM 2520 C CA . GLN B 1 51 ? 20.475 -39.117 -9.153 1.00 26.34 49 GLN B CA 1
ATOM 2521 C C . GLN B 1 51 ? 21.041 -37.704 -9.133 1.00 25.06 49 GLN B C 1
ATOM 2522 O O . GLN B 1 51 ? 20.451 -36.794 -8.540 1.00 24.73 49 GLN B O 1
ATOM 2528 N N . ARG B 1 52 ? 22.192 -37.504 -9.776 1.00 24.94 50 ARG B N 1
ATOM 2529 C CA . ARG B 1 52 ? 22.758 -36.166 -9.880 1.00 24.37 50 ARG B CA 1
ATOM 2530 C C . ARG B 1 52 ? 21.901 -35.268 -10.763 1.00 23.76 50 ARG B C 1
ATOM 2531 O O . ARG B 1 52 ? 21.797 -34.063 -10.506 1.00 23.29 50 ARG B O 1
ATOM 2539 N N . LEU B 1 53 ? 21.286 -35.834 -11.805 1.00 23.78 51 LEU B N 1
ATOM 2540 C CA . LEU B 1 53 ? 20.366 -35.060 -12.631 1.00 23.25 51 LEU B CA 1
ATOM 2541 C C . LEU B 1 53 ? 19.180 -34.566 -11.815 1.00 24.24 51 LEU B C 1
ATOM 2542 O O . LEU B 1 53 ? 18.719 -33.432 -11.999 1.00 24.86 51 LEU B O 1
ATOM 2547 N N . THR B 1 54 ? 18.675 -35.401 -10.904 1.00 23.74 52 THR B N 1
ATOM 2548 C CA . THR B 1 54 ? 17.587 -34.969 -10.034 1.00 23.50 52 THR B CA 1
ATOM 2549 C C . THR B 1 54 ? 18.040 -33.834 -9.126 1.00 23.22 52 THR B C 1
ATOM 2550 O O . THR B 1 54 ? 17.285 -32.888 -8.871 1.00 24.82 52 THR B O 1
ATOM 2554 N N . GLN B 1 55 ? 19.286 -33.895 -8.656 1.00 23.40 53 GLN B N 1
ATOM 2555 C CA . GLN B 1 55 ? 19.792 -32.853 -7.771 1.00 23.20 53 GLN B CA 1
ATOM 2556 C C . GLN B 1 55 ? 20.053 -31.562 -8.536 1.00 22.56 53 GLN B C 1
ATOM 2557 O O . GLN B 1 55 ? 19.746 -30.470 -8.044 1.00 22.24 53 GLN B O 1
ATOM 2563 N N . SER B 1 56 ? 20.618 -31.668 -9.742 1.00 22.40 54 SER B N 1
ATOM 2564 C CA . SER B 1 56 ? 20.846 -30.480 -10.558 1.00 21.84 54 SER B CA 1
ATOM 2565 C C . SER B 1 56 ? 19.531 -29.795 -10.904 1.00 21.43 54 SER B C 1
ATOM 2566 O O . SER B 1 56 ? 19.465 -28.563 -10.978 1.00 20.99 54 SER B O 1
ATOM 2569 N N . ALA B 1 57 ? 18.473 -30.578 -11.119 1.00 21.60 55 ALA B N 1
ATOM 2570 C CA . ALA B 1 57 ? 17.167 -29.993 -11.404 1.00 21.27 55 ALA B CA 1
ATOM 2571 C C . ALA B 1 57 ? 16.614 -29.256 -10.189 1.00 24.03 55 ALA B C 1
ATOM 2572 O O . ALA B 1 57 ? 15.970 -28.210 -10.331 1.00 25.56 55 ALA B O 1
ATOM 2574 N N . ARG B 1 58 ? 16.856 -29.784 -8.986 1.00 26.00 56 ARG B N 1
ATOM 2575 C CA . ARG B 1 58 ? 16.368 -29.120 -7.781 1.00 28.19 56 ARG B CA 1
ATOM 2576 C C . ARG B 1 58 ? 17.100 -27.808 -7.538 1.00 28.67 56 ARG B C 1
ATOM 2577 O O . ARG B 1 58 ? 16.477 -26.796 -7.196 1.00 32.04 56 ARG B O 1
ATOM 2585 N N . LEU B 1 59 ? 18.422 -27.805 -7.716 1.00 25.65 57 LEU B N 1
ATOM 2586 C CA . LEU B 1 59 ? 19.200 -26.582 -7.567 1.00 22.93 57 LEU B CA 1
ATOM 2587 C C . LEU B 1 59 ? 18.845 -25.536 -8.611 1.00 22.43 57 LEU B C 1
ATOM 2588 O O . LEU B 1 59 ? 19.103 -24.348 -8.393 1.00 21.71 57 LEU B O 1
ATOM 2593 N N . MET B 1 60 ? 18.259 -25.944 -9.733 1.00 24.13 58 MET B N 1
ATOM 2594 C CA . MET B 1 60 ? 17.924 -25.030 -10.814 1.00 22.00 58 MET B CA 1
ATOM 2595 C C . MET B 1 60 ? 16.439 -24.714 -10.877 1.00 22.04 58 MET B C 1
ATOM 2596 O O . MET B 1 60 ? 15.989 -24.112 -11.858 1.00 23.20 58 MET B O 1
ATOM 2601 N N . ASP B 1 61 ? 15.676 -25.097 -9.852 1.00 20.82 59 ASP B N 1
ATOM 2602 C CA . ASP B 1 61 ? 14.240 -24.827 -9.789 1.00 20.07 59 ASP B CA 1
ATOM 2603 C C . ASP B 1 61 ? 13.536 -25.331 -11.044 1.00 19.69 59 ASP B C 1
ATOM 2604 O O . ASP B 1 61 ? 12.636 -24.686 -11.587 1.00 19.38 59 ASP B O 1
ATOM 2609 N N . LEU B 1 62 ? 13.959 -26.473 -11.505 1.00 19.96 60 LEU B N 1
ATOM 2610 C CA . LEU B 1 62 ? 13.432 -27.214 -12.632 1.00 20.00 60 LEU B CA 1
ATOM 2611 C C . LEU B 1 62 ? 12.464 -28.282 -12.146 1.00 20.44 60 LEU B C 1
ATOM 2612 O O . LEU B 1 62 ? 12.605 -28.793 -11.031 1.00 21.92 60 LEU B O 1
ATOM 2617 N N . PRO B 1 63 ? 11.462 -28.629 -12.953 1.00 20.43 61 PRO B N 1
ATOM 2618 C CA . PRO B 1 63 ? 10.552 -29.710 -12.562 1.00 20.91 61 PRO B CA 1
ATOM 2619 C C . PRO B 1 63 ? 11.322 -30.985 -12.266 1.00 21.42 61 PRO B C 1
ATOM 2620 O O . PRO B 1 63 ? 12.319 -31.299 -12.921 1.00 21.42 61 PRO B O 1
ATOM 2624 N N . GLU B 1 64 ? 10.860 -31.707 -11.257 1.00 22.36 62 GLU B N 1
ATOM 2625 C CA . GLU B 1 64 ? 11.538 -32.912 -10.812 1.00 25.02 62 GLU B CA 1
ATOM 2626 C C . GLU B 1 64 ? 11.561 -33.931 -11.944 1.00 24.69 62 GLU B C 1
ATOM 2627 O O . GLU B 1 64 ? 10.496 -34.272 -12.482 1.00 24.18 62 GLU B O 1
ATOM 2633 N N . PRO B 1 65 ? 12.732 -34.415 -12.356 1.00 23.52 63 PRO B N 1
ATOM 2634 C CA . PRO B 1 65 ? 12.788 -35.301 -13.525 1.00 23.68 63 PRO B CA 1
ATOM 2635 C C . PRO B 1 65 ? 12.059 -36.612 -13.272 1.00 24.84 63 PRO B C 1
ATOM 2636 O O . PRO B 1 65 ? 12.171 -37.218 -12.204 1.00 25.55 63 PRO B O 1
ATOM 2640 N N . ASP B 1 66 ? 11.301 -37.042 -14.277 1.00 25.83 64 ASP B N 1
ATOM 2641 C CA . ASP B 1 66 ? 10.573 -38.307 -14.235 1.00 28.38 64 ASP B CA 1
ATOM 2642 C C . ASP B 1 66 ? 11.558 -39.433 -14.517 1.00 24.86 64 ASP B C 1
ATOM 2643 O O . ASP B 1 66 ? 11.877 -39.717 -15.673 1.00 24.85 64 ASP B O 1
ATOM 2648 N N . LEU B 1 67 ? 12.052 -40.078 -13.460 1.00 25.32 65 LEU B N 1
ATOM 2649 C CA . LEU B 1 67 ? 13.085 -41.094 -13.646 1.00 25.80 65 LEU B CA 1
ATOM 2650 C C . LEU B 1 67 ? 12.618 -42.293 -14.465 1.00 26.34 65 LEU B C 1
ATOM 2651 O O . LEU B 1 67 ? 13.411 -42.777 -15.293 1.00 26.49 65 LEU B O 1
ATOM 2656 N N . PRO B 1 68 ? 11.403 -42.830 -14.293 1.00 26.70 66 PRO B N 1
ATOM 2657 C CA . PRO B 1 68 ? 10.965 -43.909 -15.195 1.00 27.46 66 PRO B CA 1
ATOM 2658 C C . PRO B 1 68 ? 10.919 -43.488 -16.652 1.00 27.19 66 PRO B C 1
ATOM 2659 O O . PRO B 1 68 ? 11.203 -44.307 -17.536 1.00 28.33 66 PRO B O 1
ATOM 2663 N N . ARG B 1 69 ? 10.566 -42.231 -16.929 1.00 26.55 67 ARG B N 1
ATOM 2664 C CA . ARG B 1 69 ? 10.547 -41.743 -18.304 1.00 25.70 67 ARG B CA 1
ATOM 2665 C C . ARG B 1 69 ? 11.960 -41.581 -18.853 1.00 25.52 67 ARG B C 1
ATOM 2666 O O . ARG B 1 69 ? 12.212 -41.864 -20.030 1.00 25.58 67 ARG B O 1
ATOM 2674 N N . TRP B 1 70 ? 12.894 -41.120 -18.017 1.00 25.32 68 TRP B N 1
ATOM 2675 C CA . TRP B 1 70 ? 14.281 -40.985 -18.454 1.00 25.20 68 TRP B CA 1
ATOM 2676 C C . TRP B 1 70 ? 14.935 -42.343 -18.685 1.00 25.91 68 TRP B C 1
ATOM 2677 O O . TRP B 1 70 ? 15.736 -42.499 -19.612 1.00 25.95 68 TRP B O 1
ATOM 2688 N N . ARG B 1 71 ? 14.626 -43.335 -17.842 1.00 26.53 69 ARG B N 1
ATOM 2689 C CA . ARG B 1 71 ? 15.235 -44.652 -18.013 1.00 27.26 69 ARG B CA 1
ATOM 2690 C C . ARG B 1 71 ? 14.795 -45.318 -19.311 1.00 28.30 69 ARG B C 1
ATOM 2691 O O . ARG B 1 71 ? 15.549 -46.111 -19.884 1.00 30.37 69 ARG B O 1
ATOM 2699 N N . ARG B 1 72 ? 13.576 -45.040 -19.774 1.00 27.43 70 ARG B N 1
ATOM 2700 C CA . ARG B 1 72 ? 13.136 -45.617 -21.040 1.00 28.59 70 ARG B CA 1
ATOM 2701 C C . ARG B 1 72 ? 13.835 -44.954 -22.221 1.00 27.22 70 ARG B C 1
ATOM 2702 O O . ARG B 1 72 ? 14.240 -45.635 -23.170 1.00 27.60 70 ARG B O 1
ATOM 2710 N N . ALA B 1 73 ? 13.969 -43.625 -22.189 1.00 26.45 71 ALA B N 1
ATOM 2711 C CA . ALA B 1 73 ? 14.638 -42.926 -23.281 1.00 26.03 71 ALA B CA 1
ATOM 2712 C C . ALA B 1 73 ? 16.099 -43.346 -23.401 1.00 26.29 71 ALA B C 1
ATOM 2713 O O . ALA B 1 73 ? 16.617 -43.499 -24.513 1.00 26.48 71 ALA B O 1
ATOM 2715 N N . VAL B 1 74 ? 16.778 -43.546 -22.268 1.00 26.44 72 VAL B N 1
ATOM 2716 C CA . VAL B 1 74 ? 18.164 -44.003 -22.317 1.00 26.75 72 VAL B CA 1
ATOM 2717 C C . VAL B 1 74 ? 18.233 -45.445 -22.806 1.00 27.58 72 VAL B C 1
ATOM 2718 O O . VAL B 1 74 ? 19.134 -45.813 -23.568 1.00 27.84 72 VAL B O 1
ATOM 2722 N N . GLU B 1 75 ? 17.293 -46.289 -22.368 1.00 29.34 73 GLU B N 1
ATOM 2723 C CA . GLU B 1 75 ? 17.305 -47.688 -22.782 1.00 30.79 73 GLU B CA 1
ATOM 2724 C C . GLU B 1 75 ? 17.018 -47.822 -24.271 1.00 31.10 73 GLU B C 1
ATOM 2725 O O . GLU B 1 75 ? 17.638 -48.643 -24.958 1.00 33.46 73 GLU B O 1
ATOM 2731 N N . VAL B 1 76 ? 16.088 -47.020 -24.787 1.00 29.13 74 VAL B N 1
ATOM 2732 C CA . VAL B 1 76 ? 15.796 -47.043 -26.216 1.00 30.54 74 VAL B CA 1
ATOM 2733 C C . VAL B 1 76 ? 17.004 -46.554 -27.005 1.00 31.05 74 VAL B C 1
ATOM 2734 O O . VAL B 1 76 ? 17.408 -47.167 -28.001 1.00 31.96 74 VAL B O 1
ATOM 2738 N N . ALA B 1 77 ? 17.604 -45.447 -26.564 1.00 31.04 75 ALA B N 1
ATOM 2739 C CA . ALA B 1 77 ? 18.771 -44.910 -27.254 1.00 31.83 75 ALA B CA 1
ATOM 2740 C C . ALA B 1 77 ? 19.964 -45.851 -27.144 1.00 34.77 75 ALA B C 1
ATOM 2741 O O . ALA B 1 77 ? 20.743 -45.988 -28.094 1.00 37.61 75 ALA B O 1
ATOM 2743 N N . THR B 1 78 ? 20.121 -46.510 -25.993 1.00 33.29 76 THR B N 1
ATOM 2744 C CA . THR B 1 78 ? 21.223 -47.452 -25.820 1.00 31.01 76 THR B CA 1
ATOM 2745 C C . THR B 1 78 ? 21.108 -48.618 -26.793 1.00 31.43 76 THR B C 1
ATOM 2746 O O . THR B 1 78 ? 22.067 -48.949 -27.499 1.00 31.05 76 THR B O 1
ATOM 2750 N N . GLN B 1 79 ? 19.935 -49.257 -26.845 1.00 33.08 77 GLN B N 1
ATOM 2751 C CA . GLN B 1 79 ? 19.766 -50.407 -27.727 1.00 35.06 77 GLN B CA 1
ATOM 2752 C C . GLN B 1 79 ? 19.879 -50.019 -29.194 1.00 35.32 77 GLN B C 1
ATOM 2753 O O . GLN B 1 79 ? 20.251 -50.852 -30.027 1.00 35.63 77 GLN B O 1
ATOM 2759 N N . ARG B 1 80 ? 19.563 -48.767 -29.528 1.00 34.78 78 ARG B N 1
ATOM 2760 C CA . ARG B 1 80 ? 19.718 -48.313 -30.904 1.00 36.01 78 ARG B CA 1
ATOM 2761 C C . ARG B 1 80 ? 21.185 -48.113 -31.262 1.00 36.20 78 ARG B C 1
ATOM 2762 O O . ARG B 1 80 ? 21.602 -48.412 -32.388 1.00 37.51 78 ARG B O 1
ATOM 2770 N N . TRP B 1 81 ? 21.986 -47.623 -30.315 1.00 35.23 79 TRP B N 1
ATOM 2771 C CA . TRP B 1 81 ? 23.408 -47.430 -30.579 1.00 33.98 79 TRP B CA 1
ATOM 2772 C C . TRP B 1 81 ? 24.152 -48.758 -30.615 1.00 34.24 79 TRP B C 1
ATOM 2773 O O . TRP B 1 81 ? 24.999 -48.977 -31.490 1.00 35.37 79 TRP B O 1
ATOM 2784 N N . VAL B 1 82 ? 23.860 -49.652 -29.668 1.00 33.16 80 VAL B N 1
ATOM 2785 C CA . VAL B 1 82 ? 24.551 -50.937 -29.622 1.00 34.78 80 VAL B CA 1
ATOM 2786 C C . VAL B 1 82 ? 24.234 -51.756 -30.867 1.00 36.44 80 VAL B C 1
ATOM 2787 O O . VAL B 1 82 ? 25.091 -52.480 -31.389 1.00 39.19 80 VAL B O 1
ATOM 2791 N N . ALA B 1 83 ? 23.003 -51.647 -31.369 1.00 34.51 81 ALA B N 1
ATOM 2792 C CA . ALA B 1 83 ? 22.651 -52.328 -32.608 1.00 33.37 81 ALA B CA 1
ATOM 2793 C C . ALA B 1 83 ? 23.377 -51.724 -33.802 1.00 34.50 81 ALA B C 1
ATOM 2794 O O . ALA B 1 83 ? 23.696 -52.440 -34.759 1.00 37.61 81 ALA B O 1
ATOM 2796 N N . SER B 1 84 ? 23.648 -50.419 -33.765 1.00 33.03 82 SER B N 1
ATOM 2797 C CA . SER B 1 84 ? 24.275 -49.750 -34.898 1.00 32.95 82 SER B CA 1
ATOM 2798 C C . SER B 1 84 ? 25.783 -49.963 -34.941 1.00 33.60 82 SER B C 1
ATOM 2799 O O . SER B 1 84 ? 26.359 -50.049 -36.031 1.00 35.15 82 SER B O 1
ATOM 2802 N N . THR B 1 85 ? 26.441 -50.049 -33.787 1.00 31.95 83 THR B N 1
ATOM 2803 C CA . THR B 1 85 ? 27.893 -50.158 -33.766 1.00 32.24 83 THR B CA 1
ATOM 2804 C C . THR B 1 85 ? 28.339 -50.754 -32.440 1.00 32.51 83 THR B C 1
ATOM 2805 O O . THR B 1 85 ? 27.631 -50.682 -31.432 1.00 32.22 83 THR B O 1
ATOM 2809 N N . ALA B 1 86 ? 29.530 -51.352 -32.463 1.00 33.10 84 ALA B N 1
ATOM 2810 C CA . ALA B 1 86 ? 30.171 -51.853 -31.256 1.00 33.39 84 ALA B CA 1
ATOM 2811 C C . ALA B 1 86 ? 31.093 -50.833 -30.604 1.00 32.81 84 ALA B C 1
ATOM 2812 O O . ALA B 1 86 ? 31.617 -51.102 -29.518 1.00 32.96 84 ALA B O 1
ATOM 2814 N N . ASP B 1 87 ? 31.303 -49.679 -31.232 1.00 32.20 85 ASP B N 1
ATOM 2815 C CA . ASP B 1 87 ? 32.135 -48.648 -30.634 1.00 31.65 85 ASP B CA 1
ATOM 2816 C C . ASP B 1 87 ? 31.447 -48.049 -29.415 1.00 31.02 85 ASP B C 1
ATOM 2817 O O . ASP B 1 87 ? 30.227 -48.135 -29.248 1.00 30.82 85 ASP B O 1
ATOM 2822 N N . GLU B 1 88 ? 32.251 -47.430 -28.556 1.00 30.73 86 GLU B N 1
ATOM 2823 C CA . GLU B 1 88 ? 31.690 -46.729 -27.416 1.00 30.11 86 GLU B CA 1
ATOM 2824 C C . GLU B 1 88 ? 30.911 -45.510 -27.898 1.00 29.30 86 GLU B C 1
ATOM 2825 O O . GLU B 1 88 ? 31.148 -44.978 -28.987 1.00 29.75 86 GLU B O 1
ATOM 2831 N N . GLY B 1 89 ? 29.958 -45.073 -27.075 1.00 28.81 87 GLY B N 1
ATOM 2832 C CA . GLY B 1 89 ? 29.118 -43.955 -27.428 1.00 28.06 87 GLY B CA 1
ATOM 2833 C C . GLY B 1 89 ? 29.099 -42.910 -26.330 1.00 27.43 87 GLY B C 1
ATOM 2834 O O . GLY B 1 89 ? 29.349 -43.195 -25.159 1.00 27.58 87 GLY B O 1
ATOM 2835 N N . ALA B 1 90 ? 28.800 -41.684 -26.739 1.00 26.76 88 ALA B N 1
ATOM 2836 C CA . ALA B 1 90 ? 28.665 -40.551 -25.830 1.00 26.12 88 ALA B CA 1
ATOM 2837 C C . ALA B 1 90 ? 27.177 -40.248 -25.707 1.00 26.25 88 ALA B C 1
ATOM 2838 O O . ALA B 1 90 ? 26.595 -39.591 -26.574 1.00 27.32 88 ALA B O 1
ATOM 2840 N N . LEU B 1 91 ? 26.565 -40.731 -24.630 1.00 26.08 89 LEU B N 1
ATOM 2841 C CA . LEU B 1 91 ? 25.144 -40.537 -24.379 1.00 25.69 89 LEU B CA 1
ATOM 2842 C C . LEU B 1 91 ? 24.961 -39.363 -23.427 1.00 25.73 89 LEU B C 1
ATOM 2843 O O . LEU B 1 91 ? 25.573 -39.327 -22.354 1.00 26.74 89 LEU B O 1
ATOM 2848 N N . ARG B 1 92 ? 24.116 -38.412 -23.818 1.00 24.95 90 ARG B N 1
ATOM 2849 C CA . ARG B 1 92 ? 23.897 -37.203 -23.038 1.00 24.83 90 ARG B CA 1
ATOM 2850 C C . ARG B 1 92 ? 22.406 -36.982 -22.830 1.00 23.47 90 ARG B C 1
ATOM 2851 O O . ARG B 1 92 ? 21.605 -37.207 -23.740 1.00 23.48 90 ARG B O 1
ATOM 2859 N N . LEU B 1 93 ? 22.043 -36.558 -21.621 1.00 23.26 91 LEU B N 1
ATOM 2860 C CA . LEU B 1 93 ? 20.670 -36.214 -21.265 1.00 22.99 91 LEU B CA 1
ATOM 2861 C C . LEU B 1 93 ? 20.550 -34.699 -21.181 1.00 22.31 91 LEU B C 1
ATOM 2862 O O . LEU B 1 93 ? 21.184 -34.078 -20.326 1.00 22.15 91 LEU B O 1
ATOM 2867 N N . ILE B 1 94 ? 19.737 -34.108 -22.050 1.00 21.96 92 ILE B N 1
ATOM 2868 C CA . ILE B 1 94 ? 19.552 -32.661 -22.085 1.00 21.34 92 ILE B CA 1
ATOM 2869 C C . ILE B 1 94 ? 18.207 -32.334 -21.452 1.00 21.13 92 ILE B C 1
ATOM 2870 O O . ILE B 1 94 ? 17.165 -32.822 -21.903 1.00 21.25 92 ILE B O 1
ATOM 2875 N N . TYR B 1 95 ? 18.228 -31.508 -20.407 1.00 20.86 93 TYR B N 1
ATOM 2876 C CA . TYR B 1 95 ? 17.033 -31.157 -19.641 1.00 20.69 93 TYR B CA 1
ATOM 2877 C C . TYR B 1 95 ? 17.036 -29.642 -19.458 1.00 20.14 93 TYR B C 1
ATOM 2878 O O . TYR B 1 95 ? 17.755 -29.114 -18.605 1.00 20.06 93 TYR B O 1
ATOM 2887 N N . SER B 1 96 ? 16.227 -28.950 -20.253 1.00 21.61 94 SER B N 1
ATOM 2888 C CA . SER B 1 96 ? 16.181 -27.498 -20.261 1.00 22.95 94 SER B CA 1
ATOM 2889 C C . SER B 1 96 ? 14.854 -26.998 -19.711 1.00 23.29 94 SER B C 1
ATOM 2890 O O . SER B 1 96 ? 13.873 -27.741 -19.623 1.00 25.06 94 SER B O 1
ATOM 2893 N N . ARG B 1 97 ? 14.835 -25.713 -19.351 1.00 21.60 95 ARG B N 1
ATOM 2894 C CA . ARG B 1 97 ? 13.629 -25.102 -18.806 1.00 21.62 95 ARG B CA 1
ATOM 2895 C C . ARG B 1 97 ? 12.518 -24.970 -19.840 1.00 22.53 95 ARG B C 1
ATOM 2896 O O . ARG B 1 97 ? 11.370 -24.714 -19.460 1.00 25.98 95 ARG B O 1
ATOM 2904 N N . GLY B 1 98 ? 12.820 -25.137 -21.120 1.00 19.50 96 GLY B N 1
ATOM 2905 C CA . GLY B 1 98 ? 11.808 -25.041 -22.150 1.00 18.33 96 GLY B CA 1
ATOM 2906 C C . GLY B 1 98 ? 11.837 -23.712 -22.872 1.00 18.65 96 GLY B C 1
ATOM 2907 O O . GLY B 1 98 ? 12.778 -22.919 -22.773 1.00 20.49 96 GLY B O 1
ATOM 2908 N N . ARG B 1 99 ? 10.772 -23.482 -23.634 1.00 18.46 97 ARG B N 1
ATOM 2909 C CA . ARG B 1 99 ? 10.651 -22.256 -24.405 1.00 19.50 97 ARG B CA 1
ATOM 2910 C C . ARG B 1 99 ? 10.339 -21.082 -23.482 1.00 21.12 97 ARG B C 1
ATOM 2911 O O . ARG B 1 99 ? 9.765 -21.247 -22.403 1.00 23.37 97 ARG B O 1
ATOM 2919 N N . GLU B 1 100 ? 10.737 -19.886 -23.911 1.00 22.51 98 GLU B N 1
ATOM 2920 C CA . GLU B 1 100 ? 10.434 -18.682 -23.149 1.00 26.05 98 GLU B CA 1
ATOM 2921 C C . GLU B 1 100 ? 8.933 -18.419 -23.151 1.00 29.37 98 GLU B C 1
ATOM 2922 O O . GLU B 1 100 ? 8.302 -18.363 -24.211 1.00 29.00 98 GLU B O 1
ATOM 2928 N N . GLY B 1 101 ? 8.362 -18.244 -21.960 1.00 34.82 99 GLY B N 1
ATOM 2929 C CA . GLY B 1 101 ? 6.935 -18.067 -21.806 1.00 37.76 99 GLY B CA 1
ATOM 2930 C C . GLY B 1 101 ? 6.130 -19.346 -21.755 1.00 39.84 99 GLY B C 1
ATOM 2931 O O . GLY B 1 101 ? 4.969 -19.312 -21.329 1.00 38.68 99 GLY B O 1
ATOM 2932 N N . GLY B 1 102 ? 6.704 -20.473 -22.170 1.00 40.90 100 GLY B N 1
ATOM 2933 C CA . GLY B 1 102 ? 6.029 -21.748 -22.077 1.00 39.64 100 GLY B CA 1
ATOM 2934 C C . GLY B 1 102 ? 6.209 -22.377 -20.711 1.00 39.55 100 GLY B C 1
ATOM 2935 O O . GLY B 1 102 ? 6.897 -21.859 -19.832 1.00 40.25 100 GLY B O 1
ATOM 2936 N N . SER B 1 103 ? 5.569 -23.529 -20.534 1.00 39.58 101 SER B N 1
ATOM 2937 C CA . SER B 1 103 ? 5.589 -24.240 -19.261 1.00 39.77 101 SER B CA 1
ATOM 2938 C C . SER B 1 103 ? 6.307 -25.576 -19.324 1.00 39.91 101 SER B C 1
ATOM 2939 O O . SER B 1 103 ? 7.030 -25.924 -18.388 1.00 43.16 101 SER B O 1
ATOM 2942 N N . ALA B 1 104 ? 6.124 -26.336 -20.394 1.00 36.15 102 ALA B N 1
ATOM 2943 C CA . ALA B 1 104 ? 6.741 -27.652 -20.485 1.00 30.95 102 ALA B CA 1
ATOM 2944 C C . ALA B 1 104 ? 8.250 -27.515 -20.650 1.00 26.85 102 ALA B C 1
ATOM 2945 O O . ALA B 1 104 ? 8.708 -26.781 -21.533 1.00 26.41 102 ALA B O 1
ATOM 2947 N N . PRO B 1 105 ? 9.049 -28.184 -19.824 1.00 23.17 103 PRO B N 1
ATOM 2948 C CA . PRO B 1 105 ? 10.500 -28.149 -20.012 1.00 22.11 103 PRO B CA 1
ATOM 2949 C C . PRO B 1 105 ? 10.937 -29.043 -21.161 1.00 22.15 103 PRO B C 1
ATOM 2950 O O . PRO B 1 105 ? 10.275 -30.022 -21.510 1.00 24.47 103 PRO B O 1
ATOM 2954 N N . THR B 1 106 ? 12.080 -28.693 -21.746 1.00 20.59 104 THR B N 1
ATOM 2955 C CA . THR B 1 106 ? 12.658 -29.458 -22.842 1.00 19.72 104 THR B CA 1
ATOM 2956 C C . THR B 1 106 ? 13.516 -30.583 -22.278 1.00 20.19 104 THR B C 1
ATOM 2957 O O . THR B 1 106 ? 14.327 -30.360 -21.374 1.00 20.17 104 THR B O 1
ATOM 2961 N N . ALA B 1 107 ? 13.321 -31.793 -22.800 1.00 20.65 105 ALA B N 1
ATOM 2962 C CA . ALA B 1 107 ? 14.023 -32.965 -22.293 1.00 21.16 105 ALA B CA 1
ATOM 2963 C C . ALA B 1 107 ? 14.201 -33.974 -23.416 1.00 21.56 105 ALA B C 1
ATOM 2964 O O . ALA B 1 107 ? 13.220 -34.364 -24.054 1.00 21.71 105 ALA B O 1
ATOM 2966 N N . TYR B 1 108 ? 15.442 -34.391 -23.661 1.00 21.78 106 TYR B N 1
ATOM 2967 C CA . TYR B 1 108 ? 15.694 -35.424 -24.657 1.00 22.24 106 TYR B CA 1
ATOM 2968 C C . TYR B 1 108 ? 17.017 -36.112 -24.350 1.00 23.01 106 TYR B C 1
ATOM 2969 O O . TYR B 1 108 ? 17.803 -35.660 -23.513 1.00 23.28 106 TYR B O 1
ATOM 2978 N N . VAL B 1 109 ? 17.248 -37.220 -25.051 1.00 23.49 107 VAL B N 1
ATOM 2979 C CA . VAL B 1 109 ? 18.439 -38.045 -24.897 1.00 23.62 107 VAL B CA 1
ATOM 2980 C C . VAL B 1 109 ? 19.161 -38.097 -26.235 1.00 25.45 107 VAL B C 1
ATOM 2981 O O . VAL B 1 109 ? 18.529 -38.250 -27.286 1.00 26.35 107 VAL B O 1
ATOM 2985 N N . MET B 1 110 ? 20.486 -37.967 -26.196 1.00 26.03 108 MET B N 1
ATOM 2986 C CA . MET B 1 110 ? 21.290 -37.877 -27.407 1.00 26.13 108 MET B CA 1
ATOM 2987 C C . MET B 1 110 ? 22.530 -38.748 -27.288 1.00 26.92 108 MET B C 1
ATOM 2988 O O . MET B 1 110 ? 23.236 -38.689 -26.277 1.00 28.75 108 MET B O 1
ATOM 2993 N N . VAL B 1 111 ? 22.794 -39.547 -28.321 1.00 26.80 109 VAL B N 1
ATOM 2994 C CA . VAL B 1 111 ? 23.999 -40.363 -28.405 1.00 26.32 109 VAL B CA 1
ATOM 2995 C C . VAL B 1 111 ? 24.832 -39.870 -29.579 1.00 26.21 109 VAL B C 1
ATOM 2996 O O . VAL B 1 111 ? 24.299 -39.605 -30.663 1.00 25.29 109 VAL B O 1
ATOM 3000 N N . SER B 1 112 ? 26.136 -39.760 -29.368 1.00 26.94 110 SER B N 1
ATOM 3001 C CA . SER B 1 112 ? 27.065 -39.249 -30.363 1.00 27.98 110 SER B CA 1
ATOM 3002 C C . SER B 1 112 ? 28.354 -40.050 -30.284 1.00 29.14 110 SER B C 1
ATOM 3003 O O . SER B 1 112 ? 28.604 -40.734 -29.286 1.00 31.62 110 SER B O 1
ATOM 3006 N N . PRO B 1 113 ? 29.193 -39.988 -31.318 1.00 26.60 111 PRO B N 1
ATOM 3007 C CA . PRO B 1 113 ? 30.474 -40.701 -31.263 1.00 26.96 111 PRO B CA 1
ATOM 3008 C C . PRO B 1 113 ? 31.413 -40.121 -30.217 1.00 26.76 111 PRO B C 1
ATOM 3009 O O . PRO B 1 113 ? 31.437 -38.914 -29.965 1.00 26.30 111 PRO B O 1
ATOM 3013 N N . VAL B 1 114 ? 32.200 -41.004 -29.616 1.00 27.31 112 VAL B N 1
ATOM 3014 C CA . VAL B 1 114 ? 33.222 -40.585 -28.649 1.00 27.25 112 VAL B CA 1
ATOM 3015 C C . VAL B 1 114 ? 34.380 -39.930 -29.394 1.00 30.45 112 VAL B C 1
ATOM 3016 O O . VAL B 1 114 ? 34.919 -40.528 -30.344 1.00 33.13 112 VAL B O 1
ATOM 3020 N N . PRO B 1 115 ? 34.801 -38.726 -29.009 1.00 30.19 113 PRO B N 1
ATOM 3021 C CA . PRO B 1 115 ? 35.864 -38.039 -29.752 1.00 31.45 113 PRO B CA 1
ATOM 3022 C C . PRO B 1 115 ? 37.190 -38.785 -29.672 1.00 33.12 113 PRO B C 1
ATOM 3023 O O . PRO B 1 115 ? 37.455 -39.549 -28.742 1.00 33.38 113 PRO B O 1
ATOM 3027 N N . ALA B 1 116 ? 38.034 -38.545 -30.680 1.00 34.12 114 ALA B N 1
ATOM 3028 C CA . ALA B 1 116 ? 39.336 -39.201 -30.747 1.00 32.60 114 ALA B CA 1
ATOM 3029 C C . ALA B 1 116 ? 40.266 -38.761 -29.626 1.00 30.92 114 ALA B C 1
ATOM 3030 O O . ALA B 1 116 ? 41.197 -39.498 -29.285 1.00 29.67 114 ALA B O 1
ATOM 3032 N N . ARG B 1 117 ? 40.037 -37.578 -29.051 1.00 31.15 115 ARG B N 1
ATOM 3033 C CA . ARG B 1 117 ? 40.832 -37.120 -27.918 1.00 30.30 115 ARG B CA 1
ATOM 3034 C C . ARG B 1 117 ? 40.712 -38.042 -26.711 1.00 31.68 115 ARG B C 1
ATOM 3035 O O . ARG B 1 117 ? 41.596 -38.036 -25.848 1.00 34.09 115 ARG B O 1
ATOM 3043 N N . VAL B 1 118 ? 39.648 -38.843 -26.636 1.00 30.87 116 VAL B N 1
ATOM 3044 C CA . VAL B 1 118 ? 39.444 -39.695 -25.469 1.00 29.39 116 VAL B CA 1
ATOM 3045 C C . VAL B 1 118 ? 40.420 -40.864 -25.481 1.00 30.72 116 VAL B C 1
ATOM 3046 O O . VAL B 1 118 ? 41.003 -41.212 -24.446 1.00 33.38 116 VAL B O 1
ATOM 3050 N N . ILE B 1 119 ? 40.628 -41.481 -26.646 1.00 29.54 117 ILE B N 1
ATOM 3051 C CA . ILE B 1 119 ? 41.523 -42.632 -26.709 1.00 30.80 117 ILE B CA 1
ATOM 3052 C C . ILE B 1 119 ? 42.960 -42.214 -26.420 1.00 31.18 117 ILE B C 1
ATOM 3053 O O . ILE B 1 119 ? 43.731 -42.983 -25.830 1.00 33.39 117 ILE B O 1
ATOM 3058 N N . GLY B 1 120 ? 43.346 -40.998 -26.815 1.00 30.21 118 GLY B N 1
ATOM 3059 C CA . GLY B 1 120 ? 44.681 -40.521 -26.499 1.00 30.43 118 GLY B CA 1
ATOM 3060 C C . GLY B 1 120 ? 44.846 -40.191 -25.028 1.00 30.23 118 GLY B C 1
ATOM 3061 O O . GLY B 1 120 ? 45.888 -40.474 -24.432 1.00 32.08 118 GLY B O 1
ATOM 3062 N N . ALA B 1 121 ? 43.819 -39.591 -24.422 1.00 29.56 119 ALA B N 1
ATOM 3063 C CA . ALA B 1 121 ? 43.897 -39.237 -23.008 1.00 29.38 119 ALA B CA 1
ATOM 3064 C C . ALA B 1 121 ? 43.964 -40.479 -22.127 1.00 29.93 119 ALA B C 1
ATOM 3065 O O . ALA B 1 121 ? 44.690 -40.499 -21.127 1.00 30.18 119 ALA B O 1
ATOM 3067 N N . ARG B 1 122 ? 43.207 -41.521 -22.475 1.00 30.18 120 ARG B N 1
ATOM 3068 C CA . ARG B 1 122 ? 43.269 -42.767 -21.718 1.00 30.78 120 ARG B CA 1
ATOM 3069 C C . ARG B 1 122 ? 44.625 -43.440 -21.884 1.00 32.82 120 ARG B C 1
ATOM 3070 O O . ARG B 1 122 ? 45.248 -43.864 -20.903 1.00 35.89 120 ARG B O 1
ATOM 3078 N N . ARG B 1 123 ? 45.097 -43.547 -23.126 1.00 35.15 121 ARG B N 1
ATOM 3079 C CA . ARG B 1 123 ? 46.327 -44.276 -23.415 1.00 35.69 121 ARG B CA 1
ATOM 3080 C C . ARG B 1 123 ? 47.564 -43.471 -23.039 1.00 33.64 121 ARG B C 1
ATOM 3081 O O . ARG B 1 123 ? 48.477 -43.989 -22.386 1.00 33.27 121 ARG B O 1
ATOM 3089 N N . ASP B 1 124 ? 47.613 -42.203 -23.443 1.00 32.11 122 ASP B N 1
ATOM 3090 C CA . ASP B 1 124 ? 48.826 -41.407 -23.308 1.00 32.20 122 ASP B CA 1
ATOM 3091 C C . ASP B 1 124 ? 48.817 -40.488 -22.096 1.00 32.56 122 ASP B C 1
ATOM 3092 O O . ASP B 1 124 ? 49.888 -40.176 -21.565 1.00 34.30 122 ASP B O 1
ATOM 3097 N N . GLY B 1 125 ? 47.651 -40.050 -21.648 1.00 31.07 123 GLY B N 1
ATOM 3098 C CA . GLY B 1 125 ? 47.585 -39.062 -20.594 1.00 30.60 123 GLY B CA 1
ATOM 3099 C C . GLY B 1 125 ? 47.512 -37.663 -21.162 1.00 29.99 123 GLY B C 1
ATOM 3100 O O . GLY B 1 125 ? 47.347 -37.450 -22.368 1.00 29.86 123 GLY B O 1
ATOM 3101 N N . VAL B 1 126 ? 47.649 -36.684 -20.270 1.00 29.64 124 VAL B N 1
ATOM 3102 C CA . VAL B 1 126 ? 47.488 -35.285 -20.641 1.00 29.04 124 VAL B CA 1
ATOM 3103 C C . VAL B 1 126 ? 48.526 -34.445 -19.916 1.00 29.14 124 VAL B C 1
ATOM 3104 O O . VAL B 1 126 ? 49.018 -34.810 -18.844 1.00 29.48 124 VAL B O 1
ATOM 3108 N N . SER B 1 127 ? 48.855 -33.309 -20.519 1.00 28.87 125 SER B N 1
ATOM 3109 C CA . SER B 1 127 ? 49.642 -32.273 -19.873 1.00 28.85 125 SER B CA 1
ATOM 3110 C C . SER B 1 127 ? 48.681 -31.196 -19.396 1.00 28.11 125 SER B C 1
ATOM 3111 O O . SER B 1 127 ? 47.885 -30.674 -20.184 1.00 29.36 125 SER B O 1
ATOM 3114 N N . ALA B 1 128 ? 48.739 -30.881 -18.109 1.00 28.06 126 ALA B N 1
ATOM 3115 C CA . ALA B 1 128 ? 47.804 -29.950 -17.503 1.00 29.26 126 ALA B CA 1
ATOM 3116 C C . ALA B 1 128 ? 48.557 -28.778 -16.895 1.00 29.22 126 ALA B C 1
ATOM 3117 O O . ALA B 1 128 ? 49.755 -28.857 -16.614 1.00 31.23 126 ALA B O 1
ATOM 3119 N N . ILE B 1 129 ? 47.837 -27.677 -16.710 1.00 26.96 127 ILE B N 1
ATOM 3120 C CA . ILE B 1 129 ? 48.363 -26.501 -16.034 1.00 26.79 127 ILE B CA 1
ATOM 3121 C C . ILE B 1 129 ? 47.389 -26.108 -14.935 1.00 26.38 127 ILE B C 1
ATOM 3122 O O . ILE B 1 129 ? 46.171 -26.254 -15.090 1.00 25.92 127 ILE B O 1
ATOM 3127 N N . THR B 1 130 ? 47.924 -25.618 -13.820 1.00 26.57 128 THR B N 1
ATOM 3128 C CA . THR B 1 130 ? 47.082 -25.083 -12.761 1.00 26.22 128 THR B CA 1
ATOM 3129 C C . THR B 1 130 ? 46.673 -23.661 -13.113 1.00 25.83 128 THR B C 1
ATOM 3130 O O . THR B 1 130 ? 47.487 -22.864 -13.588 1.00 25.87 128 THR B O 1
ATOM 3134 N N . LEU B 1 131 ? 45.405 -23.342 -12.871 1.00 25.18 129 LEU B N 1
ATOM 3135 C CA . LEU B 1 131 ? 44.872 -22.034 -13.215 1.00 31.04 129 LEU B CA 1
ATOM 3136 C C . LEU B 1 131 ? 43.973 -21.536 -12.096 1.00 29.80 129 LEU B C 1
ATOM 3137 O O . LEU B 1 131 ? 43.210 -22.311 -11.512 1.00 30.04 129 LEU B O 1
ATOM 3142 N N . ASP B 1 132 ? 44.068 -20.240 -11.802 1.00 28.97 130 ASP B N 1
ATOM 3143 C CA . ASP B 1 132 ? 43.214 -19.646 -10.784 1.00 29.82 130 ASP B CA 1
ATOM 3144 C C . ASP B 1 132 ? 41.763 -19.683 -11.241 1.00 30.54 130 ASP B C 1
ATOM 3145 O O . ASP B 1 132 ? 41.428 -19.197 -12.325 1.00 32.06 130 ASP B O 1
ATOM 3150 N N . ARG B 1 133 ? 40.901 -20.266 -10.409 1.00 29.89 131 ARG B N 1
ATOM 3151 C CA . ARG B 1 133 ? 39.480 -20.313 -10.725 1.00 26.38 131 ARG B CA 1
ATOM 3152 C C . ARG B 1 133 ? 38.772 -19.027 -10.321 1.00 25.15 131 ARG B C 1
ATOM 3153 O O . ARG B 1 133 ? 37.782 -18.638 -10.953 1.00 23.94 131 ARG B O 1
ATOM 3161 N N . GLY B 1 134 ? 39.270 -18.348 -9.291 1.00 27.12 132 GLY B N 1
ATOM 3162 C CA . GLY B 1 134 ? 38.632 -17.162 -8.777 1.00 27.93 132 GLY B CA 1
ATOM 3163 C C . GLY B 1 134 ? 37.641 -17.414 -7.668 1.00 27.75 132 GLY B C 1
ATOM 3164 O O . GLY B 1 134 ? 37.195 -16.455 -7.028 1.00 25.11 132 GLY B O 1
ATOM 3165 N N . LEU B 1 135 ? 37.317 -18.673 -7.392 1.00 28.93 133 LEU B N 1
ATOM 3166 C CA . LEU B 1 135 ? 36.391 -19.003 -6.325 1.00 30.49 133 LEU B CA 1
ATOM 3167 C C . LEU B 1 135 ? 37.149 -19.464 -5.095 1.00 31.44 133 LEU B C 1
ATOM 3168 O O . LEU B 1 135 ? 38.136 -20.194 -5.214 1.00 34.10 133 LEU B O 1
ATOM 3173 N N . PRO B 1 136 ? 36.718 -19.035 -3.918 1.00 29.90 134 PRO B N 1
ATOM 3174 C CA . PRO B 1 136 ? 37.246 -19.607 -2.680 1.00 29.94 134 PRO B CA 1
ATOM 3175 C C . PRO B 1 136 ? 36.547 -20.916 -2.341 1.00 32.76 134 PRO B C 1
ATOM 3176 O O . PRO B 1 136 ? 35.463 -21.228 -2.838 1.00 36.56 134 PRO B O 1
ATOM 3180 N N . ALA B 1 137 ? 37.199 -21.686 -1.468 1.00 33.20 135 ALA B N 1
ATOM 3181 C CA . ALA B 1 137 ? 36.713 -23.014 -1.111 1.00 35.23 135 ALA B CA 1
ATOM 3182 C C . ALA B 1 137 ? 35.347 -22.982 -0.435 1.00 41.46 135 ALA B C 1
ATOM 3183 O O . ALA B 1 137 ? 34.640 -23.995 -0.448 1.00 45.78 135 ALA B O 1
ATOM 3185 N N . ASP B 1 138 ? 34.968 -21.858 0.173 1.00 43.17 136 ASP B N 1
ATOM 3186 C CA . ASP B 1 138 ? 33.669 -21.727 0.823 1.00 42.86 136 ASP B CA 1
ATOM 3187 C C . ASP B 1 138 ? 32.514 -21.522 -0.150 1.00 42.54 136 ASP B C 1
ATOM 3188 O O . ASP B 1 138 ? 31.359 -21.492 0.288 1.00 45.89 136 ASP B O 1
ATOM 3193 N N . GLY B 1 139 ? 32.788 -21.407 -1.450 1.00 40.27 137 GLY B N 1
ATOM 3194 C CA . GLY B 1 139 ? 31.769 -20.947 -2.380 1.00 40.23 137 GLY B CA 1
ATOM 3195 C C . GLY B 1 139 ? 30.605 -21.890 -2.612 1.00 41.60 137 GLY B C 1
ATOM 3196 O O . GLY B 1 139 ? 29.510 -21.443 -2.968 1.00 44.67 137 GLY B O 1
ATOM 3197 N N . GLY B 1 140 ? 30.806 -23.194 -2.420 1.00 40.08 138 GLY B N 1
ATOM 3198 C CA . GLY B 1 140 ? 29.744 -24.132 -2.754 1.00 38.90 138 GLY B CA 1
ATOM 3199 C C . GLY B 1 140 ? 28.552 -24.058 -1.818 1.00 38.07 138 GLY B C 1
ATOM 3200 O O . GLY B 1 140 ? 27.402 -23.995 -2.262 1.00 37.72 138 GLY B O 1
ATOM 3201 N N . ASP B 1 141 ? 28.805 -24.052 -0.512 1.00 38.31 139 ASP B N 1
ATOM 3202 C CA . ASP B 1 141 ? 27.731 -24.041 0.474 1.00 36.50 139 ASP B CA 1
ATOM 3203 C C . ASP B 1 141 ? 27.402 -22.652 1.007 1.00 32.11 139 ASP B C 1
ATOM 3204 O O . ASP B 1 141 ? 26.229 -22.356 1.254 1.00 30.36 139 ASP B O 1
ATOM 3209 N N . ALA B 1 142 ? 28.403 -21.787 1.188 1.00 32.41 140 ALA B N 1
ATOM 3210 C CA . ALA B 1 142 ? 28.133 -20.455 1.718 1.00 32.77 140 ALA B CA 1
ATOM 3211 C C . ALA B 1 142 ? 27.452 -19.560 0.693 1.00 33.43 140 ALA B C 1
ATOM 3212 O O . ALA B 1 142 ? 26.759 -18.612 1.077 1.00 34.27 140 ALA B O 1
ATOM 3214 N N . MET B 1 143 ? 27.623 -19.847 -0.595 1.00 32.18 141 MET B N 1
ATOM 3215 C CA . MET B 1 143 ? 27.039 -19.059 -1.678 1.00 32.24 141 MET B CA 1
ATOM 3216 C C . MET B 1 143 ? 26.283 -20.022 -2.582 1.00 33.07 141 MET B C 1
ATOM 3217 O O . MET B 1 143 ? 26.755 -20.384 -3.668 1.00 35.18 141 MET B O 1
ATOM 3222 N N . PRO B 1 144 ? 25.090 -20.456 -2.160 1.00 31.00 142 PRO B N 1
ATOM 3223 C CA . PRO B 1 144 ? 24.319 -21.403 -2.978 1.00 30.41 142 PRO B CA 1
ATOM 3224 C C . PRO B 1 144 ? 23.764 -20.794 -4.249 1.00 32.09 142 PRO B C 1
ATOM 3225 O O . PRO B 1 144 ? 23.456 -21.540 -5.187 1.00 36.28 142 PRO B O 1
ATOM 3229 N N . TRP B 1 145 ? 23.633 -19.466 -4.318 1.00 28.05 143 TRP B N 1
ATOM 3230 C CA . TRP B 1 145 ? 23.089 -18.840 -5.516 1.00 22.20 143 TRP B CA 1
ATOM 3231 C C . TRP B 1 145 ? 23.990 -19.036 -6.726 1.00 19.87 143 TRP B C 1
ATOM 3232 O O . TRP B 1 145 ? 23.521 -18.896 -7.860 1.00 19.77 143 TRP B O 1
ATOM 3243 N N . LEU B 1 146 ? 25.269 -19.347 -6.514 1.00 20.16 144 LEU B N 1
ATOM 3244 C CA . LEU B 1 146 ? 26.167 -19.634 -7.624 1.00 20.10 144 LEU B CA 1
ATOM 3245 C C . LEU B 1 146 ? 26.033 -21.057 -8.146 1.00 20.26 144 LEU B C 1
ATOM 3246 O O . LEU B 1 146 ? 26.671 -21.381 -9.154 1.0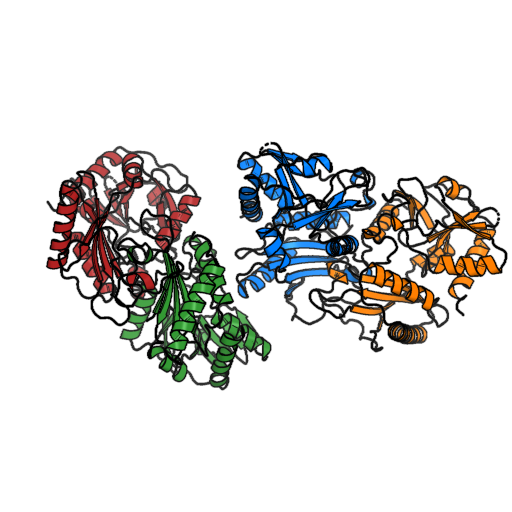0 22.43 144 LEU B O 1
ATOM 3251 N N . ILE B 1 147 ? 25.233 -21.901 -7.483 1.00 20.80 145 ILE B N 1
ATOM 3252 C CA . ILE B 1 147 ? 24.892 -23.266 -7.896 1.00 20.64 145 ILE B CA 1
ATOM 3253 C C . ILE B 1 147 ? 26.089 -24.001 -8.491 1.00 20.88 145 ILE B C 1
ATOM 3254 O O . ILE B 1 147 ? 25.967 -24.690 -9.510 1.00 20.83 145 ILE B O 1
ATOM 3259 N N . ALA B 1 148 ? 27.252 -23.877 -7.844 1.00 22.50 146 ALA B N 1
ATOM 3260 C CA . ALA B 1 148 ? 28.472 -24.473 -8.376 1.00 22.19 146 ALA B CA 1
ATOM 3261 C C . ALA B 1 148 ? 28.435 -25.996 -8.398 1.00 26.23 146 ALA B C 1
ATOM 3262 O O . ALA B 1 148 ? 29.242 -26.609 -9.104 1.00 30.78 146 ALA B O 1
ATOM 3264 N N . SER B 1 149 ? 27.526 -26.620 -7.655 1.00 27.05 147 SER B N 1
ATOM 3265 C CA . SER B 1 149 ? 27.402 -28.072 -7.657 1.00 27.34 147 SER B CA 1
ATOM 3266 C C . SER B 1 149 ? 26.422 -28.582 -8.703 1.00 25.60 147 SER B C 1
ATOM 3267 O O . SER B 1 149 ? 26.226 -29.797 -8.804 1.00 24.34 147 SER B O 1
ATOM 3270 N N . ALA B 1 150 ? 25.808 -27.694 -9.481 1.00 23.46 148 ALA B N 1
ATOM 3271 C CA . ALA B 1 150 ? 24.842 -28.079 -10.499 1.00 21.47 148 ALA B CA 1
ATOM 3272 C C . ALA B 1 150 ? 25.539 -28.198 -11.846 1.00 21.38 148 ALA B C 1
ATOM 3273 O O . ALA B 1 150 ? 26.267 -27.288 -12.259 1.00 21.15 148 ALA B O 1
ATOM 3275 N N . LYS B 1 151 ? 25.310 -29.319 -12.528 1.00 21.61 149 LYS B N 1
ATOM 3276 C CA . LYS B 1 151 ? 25.851 -29.553 -13.865 1.00 21.59 149 LYS B CA 1
ATOM 3277 C C . LYS B 1 151 ? 24.880 -28.957 -14.874 1.00 21.12 149 LYS B C 1
ATOM 3278 O O . LYS B 1 151 ? 23.954 -29.617 -15.344 1.00 21.17 149 LYS B O 1
ATOM 3284 N N . THR B 1 152 ? 25.094 -27.690 -15.211 1.00 20.70 150 THR B N 1
ATOM 3285 C CA . THR B 1 152 ? 24.197 -26.959 -16.091 1.00 20.25 150 THR B CA 1
ATOM 3286 C C . THR B 1 152 ? 24.712 -26.983 -17.525 1.00 20.19 150 THR B C 1
ATOM 3287 O O . THR B 1 152 ? 25.838 -27.394 -17.807 1.00 20.47 150 THR B O 1
ATOM 3291 N N . LEU B 1 153 ? 23.854 -26.538 -18.439 1.00 19.86 151 LEU B N 1
ATOM 3292 C CA . LEU B 1 153 ? 24.206 -26.414 -19.847 1.00 19.78 151 LEU B CA 1
ATOM 3293 C C . LEU B 1 153 ? 25.028 -25.169 -20.147 1.00 19.52 151 LEU B C 1
ATOM 3294 O O . LEU B 1 153 ? 25.347 -24.928 -21.314 1.00 19.45 151 LEU B O 1
ATOM 3299 N N . SER B 1 154 ? 25.370 -24.372 -19.135 1.00 19.42 152 SER B N 1
ATOM 3300 C CA . SER B 1 154 ? 26.099 -23.122 -19.343 1.00 19.20 152 SER B CA 1
ATOM 3301 C C . SER B 1 154 ? 27.591 -23.386 -19.164 1.00 19.55 152 SER B C 1
ATOM 3302 O O . SER B 1 154 ? 28.205 -23.042 -18.152 1.00 19.66 152 SER B O 1
ATOM 3305 N N . TYR B 1 155 ? 28.188 -23.996 -20.188 1.00 19.77 153 TYR B N 1
ATOM 3306 C CA . TYR B 1 155 ? 29.573 -24.446 -20.131 1.00 20.17 153 TYR B CA 1
ATOM 3307 C C . TYR B 1 155 ? 30.507 -23.610 -20.999 1.00 20.13 153 TYR B C 1
ATOM 3308 O O . TYR B 1 155 ? 31.571 -24.093 -21.396 1.00 20.48 153 TYR B O 1
ATOM 3317 N N . ALA B 1 156 ? 30.141 -22.361 -21.292 1.00 19.73 154 ALA B N 1
ATOM 3318 C CA . ALA B 1 156 ? 30.983 -21.539 -22.157 1.00 19.72 154 ALA B CA 1
ATOM 3319 C C . ALA B 1 156 ? 32.333 -21.252 -21.513 1.00 20.00 154 ALA B C 1
ATOM 3320 O O . ALA B 1 156 ? 33.369 -21.298 -22.186 1.00 20.27 154 ALA B O 1
ATOM 3322 N N . VAL B 1 157 ? 32.344 -20.963 -20.210 1.00 19.99 155 VAL B N 1
ATOM 3323 C CA . VAL B 1 157 ? 33.599 -20.649 -19.533 1.00 20.28 155 VAL B CA 1
ATOM 3324 C C . VAL B 1 157 ? 34.482 -21.886 -19.433 1.00 20.78 155 VAL B C 1
ATOM 3325 O O . VAL B 1 157 ? 35.703 -21.809 -19.618 1.00 21.10 155 VAL B O 1
ATOM 3329 N N . ASN B 1 158 ? 33.881 -23.045 -19.150 1.00 20.90 156 ASN B N 1
ATOM 3330 C CA . ASN B 1 158 ? 34.649 -24.284 -19.074 1.00 21.40 156 ASN B CA 1
ATOM 3331 C C . ASN B 1 158 ? 35.392 -24.556 -20.376 1.00 21.62 156 ASN B C 1
ATOM 3332 O O . ASN B 1 158 ? 36.565 -24.946 -20.362 1.00 22.05 156 ASN B O 1
ATOM 3337 N N . MET B 1 159 ? 34.728 -24.341 -21.513 1.00 21.35 157 MET B N 1
ATOM 3338 C CA . MET B 1 159 ? 35.361 -24.604 -22.800 1.00 21.58 157 MET B CA 1
ATOM 3339 C C . MET B 1 159 ? 36.424 -23.559 -23.117 1.00 22.48 157 MET B C 1
ATOM 3340 O O . MET B 1 159 ? 37.462 -23.882 -23.707 1.00 22.21 157 MET B O 1
ATOM 3345 N N . ALA B 1 160 ? 36.185 -22.303 -22.732 1.00 22.62 158 ALA B N 1
ATOM 3346 C CA . ALA B 1 160 ? 37.171 -21.252 -22.968 1.00 21.35 158 ALA B CA 1
ATOM 3347 C C . ALA B 1 160 ? 38.438 -21.492 -22.156 1.00 24.96 158 ALA B C 1
ATOM 3348 O O . ALA B 1 160 ? 39.547 -21.217 -22.630 1.00 23.56 158 ALA B O 1
ATOM 3350 N N . VAL B 1 161 ? 38.293 -21.998 -20.929 1.00 25.18 159 VAL B N 1
ATOM 3351 C CA . VAL B 1 161 ? 39.457 -22.309 -20.104 1.00 22.47 159 VAL B CA 1
ATOM 3352 C C . VAL B 1 161 ? 40.298 -23.394 -20.764 1.00 22.84 159 VAL B C 1
ATOM 3353 O O . VAL B 1 161 ? 41.535 -23.343 -20.745 1.00 24.24 159 VAL B O 1
ATOM 3357 N N . LEU B 1 162 ? 39.644 -24.386 -21.371 1.00 22.84 160 LEU B N 1
ATOM 3358 C CA . LEU B 1 162 ? 40.378 -25.443 -22.058 1.00 23.35 160 LEU B CA 1
ATOM 3359 C C . LEU B 1 162 ? 41.078 -24.910 -23.303 1.00 23.46 160 LEU B C 1
ATOM 3360 O O . LEU B 1 162 ? 42.200 -25.323 -23.614 1.00 25.51 160 LEU B O 1
ATOM 3365 N N . ARG B 1 163 ? 40.429 -23.997 -24.031 1.00 23.17 161 ARG B N 1
ATOM 3366 C CA . ARG B 1 163 ? 41.071 -23.391 -25.193 1.00 23.14 161 ARG B CA 1
ATOM 3367 C C . ARG B 1 163 ? 42.245 -22.514 -24.781 1.00 23.36 161 ARG B C 1
ATOM 3368 O O . ARG B 1 163 ? 43.245 -22.435 -25.505 1.00 33.72 161 ARG B O 1
ATOM 3376 N N . HIS B 1 164 ? 42.138 -21.844 -23.631 1.00 23.15 162 HIS B N 1
ATOM 3377 C CA . HIS B 1 164 ? 43.245 -21.037 -23.128 1.00 23.40 162 HIS B CA 1
ATOM 3378 C C . HIS B 1 164 ? 44.472 -21.897 -22.859 1.00 24.03 162 HIS B C 1
ATOM 3379 O O . HIS B 1 164 ? 45.597 -21.510 -23.195 1.00 24.41 162 HIS B O 1
ATOM 3386 N N . ALA B 1 165 ? 44.275 -23.073 -22.258 1.00 24.19 163 ALA B N 1
ATOM 3387 C CA . ALA B 1 165 ? 45.399 -23.963 -21.988 1.00 24.97 163 ALA B CA 1
ATOM 3388 C C . ALA B 1 165 ? 45.915 -24.624 -23.257 1.00 25.57 163 ALA B C 1
ATOM 3389 O O . ALA B 1 165 ? 47.096 -24.979 -23.331 1.00 25.77 163 ALA B O 1
ATOM 3391 N N . ALA B 1 166 ? 45.050 -24.809 -24.255 1.00 24.93 164 ALA B N 1
ATOM 3392 C CA . ALA B 1 166 ? 45.497 -25.403 -25.509 1.00 25.30 164 ALA B CA 1
ATOM 3393 C C . ALA B 1 166 ? 46.482 -24.494 -26.231 1.00 25.53 164 ALA B C 1
ATOM 3394 O O . ALA B 1 166 ? 47.469 -24.970 -26.804 1.00 27.77 164 ALA B O 1
ATOM 3396 N N . ARG B 1 167 ? 46.255 -23.179 -26.186 1.00 25.14 165 ARG B N 1
ATOM 3397 C CA . ARG B 1 167 ? 47.184 -22.246 -26.812 1.00 25.37 165 ARG B CA 1
ATOM 3398 C C . ARG B 1 167 ? 48.551 -22.248 -26.148 1.00 27.89 165 ARG B C 1
ATOM 3399 O O . ARG B 1 167 ? 49.499 -21.695 -26.716 1.00 30.78 165 ARG B O 1
ATOM 3407 N N . GLN B 1 168 ? 48.677 -22.854 -24.969 1.00 27.09 166 GLN B N 1
ATOM 3408 C CA . GLN B 1 168 ? 49.950 -22.951 -24.272 1.00 26.63 166 GLN B CA 1
ATOM 3409 C C . GLN B 1 168 ? 50.457 -24.388 -24.206 1.00 27.37 166 GLN B C 1
ATOM 3410 O O . GLN B 1 168 ? 51.316 -24.705 -23.377 1.00 29.11 166 GLN B O 1
ATOM 3416 N N . GLY B 1 169 ? 49.944 -25.262 -25.069 1.00 28.65 167 GLY B N 1
ATOM 3417 C CA . GLY B 1 169 ? 50.402 -26.635 -25.125 1.00 27.68 167 GLY B CA 1
ATOM 3418 C C . GLY B 1 169 ? 49.873 -27.547 -24.044 1.00 30.49 167 GLY B C 1
ATOM 3419 O O . GLY B 1 169 ? 50.393 -28.658 -23.889 1.00 32.42 167 GLY B O 1
ATOM 3420 N N . ALA B 1 170 ? 48.865 -27.122 -23.289 1.00 27.04 168 ALA B N 1
ATOM 3421 C CA . ALA B 1 170 ? 48.304 -27.930 -22.216 1.00 26.99 168 ALA B CA 1
ATOM 3422 C C . ALA B 1 170 ? 47.019 -28.602 -22.683 1.00 26.66 168 ALA B C 1
ATOM 3423 O O . ALA B 1 170 ? 46.191 -27.985 -23.359 1.00 26.17 168 ALA B O 1
ATOM 3425 N N . GLY B 1 171 ? 46.857 -29.868 -22.310 1.00 26.96 169 GLY B N 1
ATOM 3426 C CA . GLY B 1 171 ? 45.715 -30.644 -22.747 1.00 26.77 169 GLY B CA 1
ATOM 3427 C C . GLY B 1 171 ? 44.505 -30.516 -21.848 1.00 26.25 169 GLY B C 1
ATOM 3428 O O . GLY B 1 171 ? 43.389 -30.860 -22.250 1.00 25.96 169 GLY B O 1
ATOM 3429 N N . ASP B 1 172 ? 44.705 -30.029 -20.629 1.00 26.17 170 ASP B N 1
ATOM 3430 C CA . ASP B 1 172 ? 43.605 -29.858 -19.689 1.00 25.73 170 ASP B CA 1
ATOM 3431 C C . ASP B 1 172 ? 44.029 -28.849 -18.628 1.00 25.62 170 ASP B C 1
ATOM 3432 O O . ASP B 1 172 ? 45.109 -28.254 -18.708 1.00 25.84 170 ASP B O 1
ATOM 3437 N N . VAL B 1 173 ? 43.174 -28.662 -17.627 1.00 25.30 171 VAL B N 1
ATOM 3438 C CA . VAL B 1 173 ? 43.363 -27.640 -16.605 1.00 25.13 171 VAL B CA 1
ATOM 3439 C C . VAL B 1 173 ? 42.985 -28.235 -15.258 1.00 25.27 171 VAL B C 1
ATOM 3440 O O . VAL B 1 173 ? 42.067 -29.056 -15.165 1.00 25.20 171 VAL B O 1
ATOM 3444 N N . ILE B 1 174 ? 43.712 -27.839 -14.219 1.00 25.50 172 ILE B N 1
ATOM 3445 C CA . ILE B 1 174 ? 43.335 -28.112 -12.840 1.00 25.59 172 ILE B CA 1
ATOM 3446 C C . ILE B 1 174 ? 43.048 -26.767 -12.190 1.00 25.20 172 ILE B C 1
ATOM 3447 O O . ILE B 1 174 ? 43.948 -25.927 -12.062 1.00 25.32 172 ILE B O 1
ATOM 3452 N N . PHE B 1 175 ? 41.793 -26.551 -11.806 1.00 24.77 173 PHE B N 1
ATOM 3453 C CA . PHE B 1 175 ? 41.399 -25.296 -11.184 1.00 24.41 173 PHE B CA 1
ATOM 3454 C C . PHE B 1 175 ? 41.903 -25.238 -9.750 1.00 24.78 173 PHE B C 1
ATOM 3455 O O . PHE B 1 175 ? 41.741 -26.193 -8.984 1.00 25.08 173 PHE B O 1
ATOM 3463 N N . VAL B 1 176 ? 42.502 -24.112 -9.380 1.00 25.38 174 VAL B N 1
ATOM 3464 C CA . VAL B 1 176 ? 42.945 -23.876 -8.014 1.00 26.90 174 VAL B CA 1
ATOM 3465 C C . VAL B 1 176 ? 42.202 -22.659 -7.489 1.00 29.16 174 VAL B C 1
ATOM 3466 O O . VAL B 1 176 ? 42.055 -21.655 -8.195 1.00 30.53 174 VAL B O 1
ATOM 3470 N N . SER B 1 177 ? 41.731 -22.759 -6.252 1.00 28.92 175 SER B N 1
ATOM 3471 C CA . SER B 1 177 ? 40.983 -21.685 -5.624 1.00 29.21 175 SER B CA 1
ATOM 3472 C C . SER B 1 177 ? 41.903 -20.540 -5.207 1.00 31.71 175 SER B C 1
ATOM 3473 O O . SER B 1 177 ? 43.126 -20.686 -5.121 1.00 31.20 175 SER B O 1
ATOM 3476 N N . THR B 1 178 ? 41.291 -19.382 -4.941 1.00 34.03 176 THR B N 1
ATOM 3477 C CA . THR B 1 178 ? 42.054 -18.239 -4.444 1.00 35.04 176 THR B CA 1
ATOM 3478 C C . THR B 1 178 ? 42.709 -18.553 -3.105 1.00 36.06 176 THR B C 1
ATOM 3479 O O . THR B 1 178 ? 43.759 -17.993 -2.772 1.00 36.59 176 THR B O 1
ATOM 3483 N N . ASP B 1 179 ? 42.104 -19.449 -2.330 1.00 35.88 177 ASP B N 1
ATOM 3484 C CA . ASP B 1 179 ? 42.675 -19.902 -1.071 1.00 36.62 177 ASP B CA 1
ATOM 3485 C C . ASP B 1 179 ? 43.911 -20.763 -1.282 1.00 33.45 177 ASP B C 1
ATOM 3486 O O . ASP B 1 179 ? 44.709 -20.928 -0.352 1.00 36.95 177 ASP B O 1
ATOM 3491 N N . GLY B 1 180 ? 44.093 -21.293 -2.488 1.00 27.99 178 GLY B N 1
ATOM 3492 C CA . GLY B 1 180 ? 45.227 -22.134 -2.801 1.00 26.68 178 GLY B CA 1
ATOM 3493 C C . GLY B 1 180 ? 44.926 -23.609 -2.724 1.00 26.87 178 GLY B C 1
ATOM 3494 O O . GLY B 1 180 ? 45.861 -24.417 -2.732 1.00 27.37 178 GLY B O 1
ATOM 3495 N N . TYR B 1 181 ? 43.653 -23.981 -2.635 1.00 26.52 179 TYR B N 1
ATOM 3496 C CA . TYR B 1 181 ? 43.233 -25.371 -2.548 1.00 26.70 179 TYR B CA 1
ATOM 3497 C C . TYR B 1 181 ? 42.780 -25.875 -3.913 1.00 26.35 179 TYR B C 1
ATOM 3498 O O . TYR B 1 181 ? 42.203 -25.128 -4.710 1.00 28.06 179 TYR B O 1
ATOM 3507 N N . VAL B 1 182 ? 43.046 -27.154 -4.175 1.00 26.69 180 VAL B N 1
ATOM 3508 C CA . VAL B 1 182 ? 42.657 -27.766 -5.441 1.00 26.45 180 VAL B CA 1
ATOM 3509 C C . VAL B 1 182 ? 41.145 -27.943 -5.487 1.00 29.84 180 VAL B C 1
ATOM 3510 O O . VAL B 1 182 ? 40.527 -28.428 -4.528 1.00 32.29 180 VAL B O 1
ATOM 3514 N N . LEU B 1 183 ? 40.540 -27.552 -6.610 1.00 26.45 181 LEU B N 1
ATOM 3515 C CA . LEU B 1 183 ? 39.099 -27.662 -6.783 1.00 25.05 181 LEU B CA 1
ATOM 3516 C C . LEU B 1 183 ? 38.744 -28.852 -7.669 1.00 25.12 181 LEU B C 1
ATOM 3517 O O . LEU B 1 183 ? 38.449 -29.941 -7.166 1.00 25.46 181 LEU B O 1
ATOM 3522 N N . GLU B 1 184 ? 38.780 -28.657 -8.983 1.00 24.84 182 GLU B N 1
ATOM 3523 C CA . GLU B 1 184 ? 38.422 -29.702 -9.934 1.00 24.90 182 GLU B CA 1
ATOM 3524 C C . GLU B 1 184 ? 38.948 -29.292 -11.303 1.00 24.72 182 GLU B C 1
ATOM 3525 O O . GLU B 1 184 ? 39.637 -28.279 -11.446 1.00 24.99 182 GLU B O 1
ATOM 3531 N N . GLY B 1 185 ? 38.625 -30.095 -12.312 1.00 24.74 183 GLY B N 1
ATOM 3532 C CA . GLY B 1 185 ? 38.888 -29.723 -13.680 1.00 24.54 183 GLY B CA 1
ATOM 3533 C C . GLY B 1 185 ? 37.659 -29.112 -14.321 1.00 23.93 183 GLY B C 1
ATOM 3534 O O . GLY B 1 185 ? 36.538 -29.259 -13.826 1.00 23.72 183 GLY B O 1
ATOM 3535 N N . PRO B 1 186 ? 37.842 -28.420 -15.449 1.00 23.67 184 PRO B N 1
ATOM 3536 C CA . PRO B 1 186 ? 36.680 -27.879 -16.175 1.00 23.12 184 PRO B CA 1
ATOM 3537 C C . PRO B 1 186 ? 35.759 -28.953 -16.730 1.00 23.38 184 PRO B C 1
ATOM 3538 O O . PRO B 1 186 ? 34.628 -28.636 -17.122 1.00 25.00 184 PRO B O 1
ATOM 3542 N N . ARG B 1 187 ? 36.210 -30.212 -16.780 1.00 23.67 185 ARG B N 1
ATOM 3543 C CA . ARG B 1 187 ? 35.362 -31.294 -17.266 1.00 23.78 185 ARG B CA 1
ATOM 3544 C C . ARG B 1 187 ? 35.690 -32.622 -16.587 1.00 24.37 185 ARG B C 1
ATOM 3545 O O . ARG B 1 187 ? 35.361 -33.679 -17.139 1.00 24.64 185 ARG B O 1
ATOM 3553 N N . SER B 1 188 ? 36.313 -32.604 -15.410 1.00 24.62 186 SER B N 1
ATOM 3554 C CA . SER B 1 188 ? 36.763 -33.838 -14.783 1.00 25.25 186 SER B CA 1
ATOM 3555 C C . SER B 1 188 ? 36.945 -33.617 -13.289 1.00 25.37 186 SER B C 1
ATOM 3556 O O . SER B 1 188 ? 36.904 -32.488 -12.792 1.00 25.01 186 SER B O 1
ATOM 3559 N N . THR B 1 189 ? 37.149 -34.724 -12.580 1.00 25.92 187 THR B N 1
ATOM 3560 C CA . THR B 1 189 ? 37.381 -34.738 -11.144 1.00 26.17 187 THR B CA 1
ATOM 3561 C C . THR B 1 189 ? 38.841 -35.067 -10.872 1.00 26.72 187 THR B C 1
ATOM 3562 O O . THR B 1 189 ? 39.413 -35.962 -11.503 1.00 28.85 187 THR B O 1
ATOM 3566 N N . VAL B 1 190 ? 39.443 -34.339 -9.937 1.00 26.75 188 VAL B N 1
ATOM 3567 C CA . VAL B 1 190 ? 40.852 -34.514 -9.602 1.00 27.28 188 VAL B CA 1
ATOM 3568 C C . VAL B 1 190 ? 40.976 -35.594 -8.535 1.00 27.89 188 VAL B C 1
ATOM 3569 O O . VAL B 1 190 ? 40.414 -35.470 -7.442 1.00 27.86 188 VAL B O 1
ATOM 3573 N N . VAL B 1 191 ? 41.700 -36.661 -8.860 1.00 28.47 189 VAL B N 1
ATOM 3574 C CA . VAL B 1 191 ? 42.019 -37.728 -7.920 1.00 29.14 189 VAL B CA 1
ATOM 3575 C C . VAL B 1 191 ? 43.528 -37.915 -7.924 1.00 29.69 189 VAL B C 1
ATOM 3576 O O . VAL B 1 191 ? 44.142 -38.004 -8.994 1.00 29.75 189 VAL B O 1
ATOM 3580 N N . ILE B 1 192 ? 44.124 -37.978 -6.736 1.00 30.11 190 ILE B N 1
ATOM 3581 C CA . ILE B 1 192 ? 45.558 -38.176 -6.596 1.00 30.68 190 ILE B CA 1
ATOM 3582 C C . ILE B 1 192 ? 45.795 -39.482 -5.847 1.00 31.44 190 ILE B C 1
ATOM 3583 O O . ILE B 1 192 ? 44.880 -40.081 -5.285 1.00 31.50 190 ILE B O 1
ATOM 3588 N N . ALA B 1 193 ? 47.054 -39.908 -5.842 1.00 32.05 191 ALA B N 1
ATOM 3589 C CA . ALA B 1 193 ? 47.468 -41.193 -5.287 1.00 32.86 191 ALA B CA 1
ATOM 3590 C C . ALA B 1 193 ? 48.615 -40.955 -4.318 1.00 33.35 191 ALA B C 1
ATOM 3591 O O . ALA B 1 193 ? 49.697 -40.527 -4.731 1.00 33.48 191 ALA B O 1
ATOM 3593 N N . THR B 1 194 ? 48.369 -41.188 -3.035 1.00 33.63 192 THR B N 1
ATOM 3594 C CA . THR B 1 194 ? 49.386 -41.026 -2.011 1.00 35.22 192 THR B CA 1
ATOM 3595 C C . THR B 1 194 ? 49.543 -42.334 -1.246 1.00 37.54 192 THR B C 1
ATOM 3596 O O . THR B 1 194 ? 48.652 -43.190 -1.246 1.00 37.23 192 THR B O 1
ATOM 3600 N N . ASP B 1 195 ? 50.705 -42.497 -0.619 1.00 39.67 193 ASP B N 1
ATOM 3601 C CA . ASP B 1 195 ? 50.995 -43.699 0.158 1.00 41.12 193 ASP B CA 1
ATOM 3602 C C . ASP B 1 195 ? 50.548 -43.556 1.609 1.00 39.29 193 ASP B C 1
ATOM 3603 O O . ASP B 1 195 ? 49.789 -42.650 1.951 1.00 37.53 193 ASP B O 1
ATOM 3608 N N . PRO B 1 203 ? 48.837 -47.192 0.242 1.00 43.35 201 PRO B N 1
ATOM 3609 C CA . PRO B 1 203 ? 48.377 -46.383 -0.891 1.00 42.76 201 PRO B CA 1
ATOM 3610 C C . PRO B 1 203 ? 46.969 -45.845 -0.685 1.00 43.66 201 PRO B C 1
ATOM 3611 O O . PRO B 1 203 ? 46.032 -46.607 -0.443 1.00 46.22 201 PRO B O 1
ATOM 3615 N N . CYS B 1 204 ? 46.833 -44.527 -0.783 1.00 42.20 202 CYS B N 1
ATOM 3616 C CA . CYS B 1 204 ? 45.581 -43.843 -0.513 1.00 42.14 202 CYS B CA 1
ATOM 3617 C C . CYS B 1 204 ? 45.273 -42.874 -1.643 1.00 39.50 202 CYS B C 1
ATOM 3618 O O . CYS B 1 204 ? 46.160 -42.172 -2.138 1.00 39.50 202 CYS B O 1
ATOM 3621 N N . LEU B 1 205 ? 44.009 -42.860 -2.054 1.00 36.12 203 LEU B N 1
ATOM 3622 C CA . LEU B 1 205 ? 43.523 -42.006 -3.128 1.00 32.85 203 LEU B CA 1
ATOM 3623 C C . LEU B 1 205 ? 42.716 -40.873 -2.511 1.00 31.89 203 LEU B C 1
ATOM 3624 O O . LEU B 1 205 ? 41.867 -41.110 -1.644 1.00 32.82 203 LEU B O 1
ATOM 3629 N N . LEU B 1 206 ? 42.976 -39.650 -2.960 1.00 31.21 204 LEU B N 1
ATOM 3630 C CA . LEU B 1 206 ? 42.352 -38.472 -2.381 1.00 30.67 204 LEU B CA 1
ATOM 3631 C C . LEU B 1 206 ? 41.662 -37.648 -3.455 1.00 29.88 204 LEU B C 1
ATOM 3632 O O . LEU B 1 206 ? 42.006 -37.704 -4.638 1.00 29.75 204 LEU B O 1
ATOM 3637 N N . THR B 1 207 ? 40.676 -36.873 -3.012 1.00 29.39 205 THR B N 1
ATOM 3638 C CA . THR B 1 207 ? 39.886 -36.011 -3.874 1.00 28.64 205 THR B CA 1
ATOM 3639 C C . THR B 1 207 ? 39.391 -34.845 -3.033 1.00 28.26 205 THR B C 1
ATOM 3640 O O . THR B 1 207 ? 39.241 -34.985 -1.813 1.00 28.57 205 THR B O 1
ATOM 3644 N N . PRO B 1 208 ? 39.175 -33.679 -3.639 1.00 27.64 206 PRO B N 1
ATOM 3645 C CA . PRO B 1 208 ? 38.708 -32.533 -2.866 1.00 27.30 206 PRO B CA 1
ATOM 3646 C C . PRO B 1 208 ? 37.360 -32.815 -2.235 1.00 27.21 206 PRO B C 1
ATOM 3647 O O . PRO B 1 208 ? 36.559 -33.612 -2.760 1.00 27.16 206 PRO B O 1
ATOM 3651 N N . PRO B 1 209 ? 37.064 -32.181 -1.105 1.00 27.21 207 PRO B N 1
ATOM 3652 C CA . PRO B 1 209 ? 35.831 -32.480 -0.377 1.00 27.22 207 PRO B CA 1
ATOM 3653 C C . PRO B 1 209 ? 34.622 -31.893 -1.081 1.00 27.81 207 PRO B C 1
ATOM 3654 O O . PRO B 1 209 ? 34.742 -30.914 -1.833 1.00 31.08 207 PRO B O 1
ATOM 3658 N N . PRO B 1 210 ? 33.433 -32.462 -0.859 1.00 26.56 208 PRO B N 1
ATOM 3659 C CA . PRO B 1 210 ? 32.266 -32.055 -1.656 1.00 25.97 208 PRO B CA 1
ATOM 3660 C C . PRO B 1 210 ? 31.729 -30.676 -1.321 1.00 26.11 208 PRO B C 1
ATOM 3661 O O . PRO B 1 210 ? 31.041 -30.086 -2.164 1.00 26.48 208 PRO B O 1
ATOM 3665 N N . TRP B 1 211 ? 32.016 -30.134 -0.137 1.00 28.28 209 TRP B N 1
ATOM 3666 C CA . TRP B 1 211 ? 31.520 -28.800 0.172 1.00 26.82 209 TRP B CA 1
ATOM 3667 C C . TRP B 1 211 ? 32.265 -27.708 -0.582 1.00 26.95 209 TRP B C 1
ATOM 3668 O O . TRP B 1 211 ? 31.868 -26.540 -0.496 1.00 27.22 209 TRP B O 1
ATOM 3679 N N . TYR B 1 212 ? 33.321 -28.053 -1.316 1.00 25.95 210 TYR B N 1
ATOM 3680 C CA . TYR B 1 212 ? 33.944 -27.100 -2.216 1.00 25.14 210 TYR B CA 1
ATOM 3681 C C . TYR B 1 212 ? 32.987 -26.741 -3.353 1.00 25.82 210 TYR B C 1
ATOM 3682 O O . TYR B 1 212 ? 32.094 -27.520 -3.694 1.00 27.58 210 TYR B O 1
ATOM 3691 N N . PRO B 1 213 ? 33.156 -25.561 -3.962 1.00 25.24 211 PRO B N 1
ATOM 3692 C CA . PRO B 1 213 ? 32.306 -25.187 -5.102 1.00 24.75 211 PRO B CA 1
ATOM 3693 C C . PRO B 1 213 ? 32.611 -25.993 -6.356 1.00 24.18 211 PRO B C 1
ATOM 3694 O O . PRO B 1 213 ? 33.043 -25.426 -7.364 1.00 22.79 211 PRO B O 1
ATOM 3698 N N . ILE B 1 214 ? 32.391 -27.308 -6.315 1.00 26.23 212 ILE B N 1
ATOM 3699 C CA . ILE B 1 214 ? 32.741 -28.199 -7.415 1.00 26.84 212 ILE B CA 1
ATOM 3700 C C . ILE B 1 214 ? 31.600 -29.183 -7.643 1.00 26.57 212 ILE B C 1
ATOM 3701 O O . ILE B 1 214 ? 30.679 -29.306 -6.833 1.00 23.51 212 ILE B O 1
ATOM 3706 N N . LEU B 1 215 ? 31.676 -29.890 -8.767 1.00 25.70 213 LEU B N 1
ATOM 3707 C CA . LEU B 1 215 ? 30.730 -30.955 -9.059 1.00 25.89 213 LEU B CA 1
ATOM 3708 C C . LEU B 1 215 ? 31.156 -32.250 -8.377 1.00 28.40 213 LEU B C 1
ATOM 3709 O O . LEU B 1 215 ? 32.346 -32.530 -8.211 1.00 30.85 213 LEU B O 1
ATOM 3714 N N . ARG B 1 216 ? 30.164 -33.049 -7.991 1.00 28.06 214 ARG B N 1
ATOM 3715 C CA . ARG B 1 216 ? 30.415 -34.382 -7.456 1.00 27.40 214 ARG B CA 1
ATOM 3716 C C . ARG B 1 216 ? 30.556 -35.373 -8.603 1.00 25.32 214 ARG B C 1
ATOM 3717 O O . ARG B 1 216 ? 29.627 -35.548 -9.399 1.00 25.70 214 ARG B O 1
ATOM 3725 N N . GLY B 1 217 ? 31.707 -36.030 -8.678 1.00 25.79 215 GLY B N 1
ATOM 3726 C CA . GLY B 1 217 ? 31.978 -36.927 -9.781 1.00 26.03 215 GLY B CA 1
ATOM 3727 C C . GLY B 1 217 ? 31.341 -38.289 -9.615 1.00 26.52 215 GLY B C 1
ATOM 3728 O O . GLY B 1 217 ? 31.617 -38.994 -8.640 1.00 27.06 215 GLY B O 1
ATOM 3729 N N . THR B 1 218 ? 30.471 -38.661 -10.559 1.00 26.39 216 THR B N 1
ATOM 3730 C CA . THR B 1 218 ? 29.883 -39.996 -10.529 1.00 26.91 216 THR B CA 1
ATOM 3731 C C . THR B 1 218 ? 30.965 -41.061 -10.628 1.00 29.29 216 THR B C 1
ATOM 3732 O O . THR B 1 218 ? 30.901 -42.090 -9.945 1.00 32.82 216 THR B O 1
ATOM 3736 N N . THR B 1 219 ? 31.971 -40.826 -11.472 1.00 27.53 217 THR B N 1
ATOM 3737 C CA . THR B 1 219 ? 33.058 -41.787 -11.614 1.00 28.19 217 THR B CA 1
ATOM 3738 C C . THR B 1 219 ? 33.918 -41.840 -10.358 1.00 28.56 217 THR B C 1
ATOM 3739 O O . THR B 1 219 ? 34.380 -42.916 -9.962 1.00 29.25 217 THR B O 1
ATOM 3743 N N . GLN B 1 220 ? 34.155 -40.687 -9.724 1.00 28.15 218 GLN B N 1
ATOM 3744 C CA . GLN B 1 220 ? 34.993 -40.667 -8.529 1.00 28.52 218 GLN B CA 1
ATOM 3745 C C . GLN B 1 220 ? 34.355 -41.455 -7.392 1.00 28.95 218 GLN B C 1
ATOM 3746 O O . GLN B 1 220 ? 35.034 -42.230 -6.707 1.00 29.68 218 GLN B O 1
ATOM 3752 N N . GLN B 1 221 ? 33.050 -41.277 -7.176 1.00 28.65 219 GLN B N 1
ATOM 3753 C CA . GLN B 1 221 ? 32.386 -41.986 -6.087 1.00 30.80 219 GLN B CA 1
ATOM 3754 C C . GLN B 1 221 ? 32.368 -43.488 -6.338 1.00 30.41 219 GLN B C 1
ATOM 3755 O O . GLN B 1 221 ? 32.626 -44.279 -5.423 1.00 34.20 219 GLN B O 1
ATOM 3761 N N . ALA B 1 222 ? 32.053 -43.900 -7.568 1.00 29.70 220 ALA B N 1
ATOM 3762 C CA . ALA B 1 222 ? 32.104 -45.318 -7.900 1.00 30.40 220 ALA B CA 1
ATOM 3763 C C . ALA B 1 222 ? 33.522 -45.860 -7.800 1.00 30.97 220 ALA B C 1
ATOM 3764 O O . ALA B 1 222 ? 33.715 -47.028 -7.444 1.00 31.71 220 ALA B O 1
ATOM 3766 N N . LEU B 1 223 ? 34.525 -45.030 -8.104 1.00 30.67 221 LEU B N 1
ATOM 3767 C CA . LEU B 1 223 ? 35.911 -45.444 -7.914 1.00 31.21 221 LEU B CA 1
ATOM 3768 C C . LEU B 1 223 ? 36.213 -45.666 -6.440 1.00 31.65 221 LEU B C 1
ATOM 3769 O O . LEU B 1 223 ? 36.902 -46.626 -6.078 1.00 32.39 221 LEU B O 1
ATOM 3774 N N . PHE B 1 224 ? 35.711 -44.786 -5.573 1.00 31.25 222 PHE B N 1
ATOM 3775 C CA . PHE B 1 224 ? 35.915 -44.981 -4.142 1.00 31.70 222 PHE B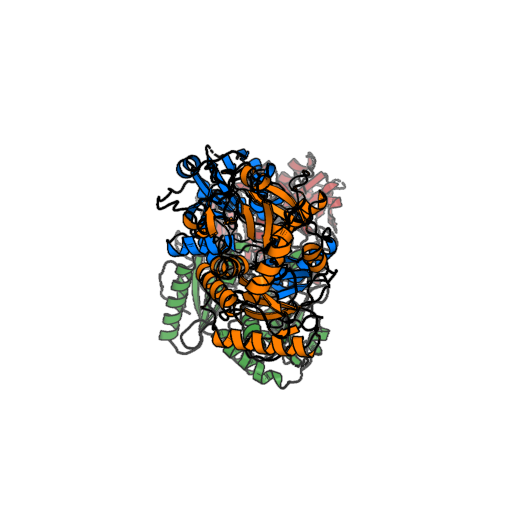 CA 1
ATOM 3776 C C . PHE B 1 224 ? 35.271 -46.271 -3.654 1.00 32.36 222 PHE B C 1
ATOM 3777 O O . PHE B 1 224 ? 35.781 -46.906 -2.728 1.00 33.02 222 PHE B O 1
ATOM 3785 N N . GLU B 1 225 ? 34.151 -46.673 -4.254 1.00 32.23 223 GLU B N 1
ATOM 3786 C CA . GLU B 1 225 ? 33.489 -47.896 -3.816 1.00 32.89 223 GLU B CA 1
ATOM 3787 C C . GLU B 1 225 ? 34.317 -49.130 -4.162 1.00 33.67 223 GLU B C 1
ATOM 3788 O O . GLU B 1 225 ? 34.507 -50.021 -3.325 1.00 34.42 223 GLU B O 1
ATOM 3794 N N . VAL B 1 226 ? 34.802 -49.213 -5.402 1.00 33.55 224 VAL B N 1
ATOM 3795 C CA . VAL B 1 226 ? 35.546 -50.400 -5.809 1.00 34.32 224 VAL B CA 1
ATOM 3796 C C . VAL B 1 226 ? 36.909 -50.431 -5.135 1.00 34.92 224 VAL B C 1
ATOM 3797 O O . VAL B 1 226 ? 37.404 -51.499 -4.760 1.00 37.55 224 VAL B O 1
ATOM 3801 N N . ALA B 1 227 ? 37.533 -49.263 -4.962 1.00 34.23 225 ALA B N 1
ATOM 3802 C CA . ALA B 1 227 ? 38.858 -49.217 -4.351 1.00 34.62 225 ALA B CA 1
ATOM 3803 C C . ALA B 1 227 ? 38.796 -49.556 -2.866 1.00 35.13 225 ALA B C 1
ATOM 3804 O O . ALA B 1 227 ? 39.672 -50.257 -2.345 1.00 37.43 225 ALA B O 1
ATOM 3806 N N . ARG B 1 228 ? 37.766 -49.072 -2.172 1.00 34.78 226 ARG B N 1
ATOM 3807 C CA . ARG B 1 228 ? 37.610 -49.382 -0.754 1.00 35.27 226 ARG B CA 1
ATOM 3808 C C . ARG B 1 228 ? 37.357 -50.869 -0.537 1.00 36.14 226 ARG B C 1
ATOM 3809 O O . ARG B 1 228 ? 37.844 -51.453 0.439 1.00 36.85 226 ARG B O 1
ATOM 3817 N N . ALA B 1 229 ? 36.600 -51.499 -1.437 1.00 36.15 227 ALA B N 1
ATOM 3818 C CA . ALA B 1 229 ? 36.327 -52.925 -1.329 1.00 37.00 227 ALA B CA 1
ATOM 3819 C C . ALA B 1 229 ? 37.542 -53.782 -1.651 1.00 37.71 227 ALA B C 1
ATOM 3820 O O . ALA B 1 229 ? 37.520 -54.984 -1.367 1.00 38.55 227 ALA B O 1
ATOM 3822 N N . LYS B 1 230 ? 38.589 -53.203 -2.235 1.00 37.42 228 LYS B N 1
ATOM 3823 C CA . LYS B 1 230 ? 39.806 -53.935 -2.556 1.00 38.09 228 LYS B CA 1
ATOM 3824 C C . LYS B 1 230 ? 40.956 -53.628 -1.608 1.00 38.38 228 LYS B C 1
ATOM 3825 O O . LYS B 1 230 ? 42.043 -54.188 -1.778 1.00 38.96 228 LYS B O 1
ATOM 3831 N N . GLY B 1 231 ? 40.745 -52.777 -0.606 1.00 38.04 229 GLY B N 1
ATOM 3832 C CA . GLY B 1 231 ? 41.774 -52.473 0.368 1.00 38.35 229 GLY B CA 1
ATOM 3833 C C . GLY B 1 231 ? 42.326 -51.065 0.301 1.00 37.63 229 GLY B C 1
ATOM 3834 O O . GLY B 1 231 ? 43.132 -50.698 1.165 1.00 38.71 229 GLY B O 1
ATOM 3835 N N . TYR B 1 232 ? 41.935 -50.267 -0.690 1.00 36.81 230 TYR B N 1
ATOM 3836 C CA . TYR B 1 232 ? 42.435 -48.903 -0.791 1.00 36.15 230 TYR B CA 1
ATOM 3837 C C . TYR B 1 232 ? 41.698 -47.993 0.180 1.00 35.69 230 TYR B C 1
ATOM 3838 O O . TYR B 1 232 ? 40.473 -48.066 0.319 1.00 35.46 230 TYR B O 1
ATOM 3847 N N . ASP B 1 233 ? 42.452 -47.123 0.846 1.00 35.60 231 ASP B N 1
ATOM 3848 C CA . ASP B 1 233 ? 41.870 -46.116 1.719 1.00 35.16 231 ASP B CA 1
ATOM 3849 C C . ASP B 1 233 ? 41.636 -44.840 0.922 1.00 35.08 231 ASP B C 1
ATOM 3850 O O . ASP B 1 233 ? 42.539 -44.354 0.233 1.00 36.32 231 ASP B O 1
ATOM 3855 N N . CYS B 1 234 ? 40.419 -44.312 1.007 1.00 33.67 232 CYS B N 1
ATOM 3856 C CA . CYS B 1 234 ? 40.038 -43.105 0.292 1.00 32.79 232 CYS B CA 1
ATOM 3857 C C . CYS B 1 234 ? 39.428 -42.109 1.267 1.00 33.47 232 CYS B C 1
ATOM 3858 O O . CYS B 1 234 ? 38.790 -42.493 2.251 1.00 36.33 232 CYS B O 1
ATOM 3861 N N . ASP B 1 235 ? 39.627 -40.824 0.987 1.00 32.74 233 ASP B N 1
ATOM 3862 C CA . ASP B 1 235 ? 39.155 -39.784 1.889 1.00 35.91 233 ASP B CA 1
ATOM 3863 C C . ASP B 1 235 ? 39.067 -38.467 1.132 1.00 35.82 233 ASP B C 1
ATOM 3864 O O . ASP B 1 235 ? 39.634 -38.312 0.047 1.00 37.82 233 ASP B O 1
ATOM 3869 N N . TYR B 1 236 ? 38.334 -37.524 1.716 1.00 33.47 234 TYR B N 1
ATOM 3870 C CA . TYR B 1 236 ? 38.142 -36.197 1.148 1.00 29.56 234 TYR B CA 1
ATOM 3871 C C . TYR B 1 236 ? 38.973 -35.224 1.969 1.00 30.57 234 TYR B C 1
ATOM 3872 O O . TYR B 1 236 ? 38.711 -35.032 3.161 1.00 29.87 234 TYR B O 1
ATOM 3881 N N . ARG B 1 237 ? 39.971 -34.616 1.334 1.00 31.83 235 ARG B N 1
ATOM 3882 C CA . ARG B 1 237 ? 40.927 -33.771 2.028 1.00 32.00 235 ARG B CA 1
ATOM 3883 C C . ARG B 1 237 ? 41.088 -32.455 1.284 1.00 31.05 235 ARG B C 1
ATOM 3884 O O . ARG B 1 237 ? 40.714 -32.323 0.116 1.00 29.07 235 ARG B O 1
ATOM 3892 N N . ALA B 1 238 ? 41.610 -31.462 1.995 1.00 30.98 236 ALA B N 1
ATOM 3893 C CA . ALA B 1 238 ? 41.955 -30.180 1.389 1.00 29.24 236 ALA B CA 1
ATOM 3894 C C . ALA B 1 238 ? 43.304 -30.331 0.697 1.00 28.88 236 ALA B C 1
ATOM 3895 O O . ALA B 1 238 ? 44.352 -30.312 1.345 1.00 29.40 236 ALA B O 1
ATOM 3897 N N . LEU B 1 239 ? 43.287 -30.476 -0.626 1.00 28.55 237 LEU B N 1
ATOM 3898 C CA . LEU B 1 239 ? 44.516 -30.661 -1.384 1.00 28.81 237 LEU B CA 1
ATOM 3899 C C . LEU B 1 239 ? 45.035 -29.311 -1.850 1.00 28.48 237 LEU B C 1
ATOM 3900 O O . LEU B 1 239 ? 44.259 -28.425 -2.219 1.00 29.68 237 LEU B O 1
ATOM 3905 N N . ARG B 1 240 ? 46.352 -29.164 -1.826 1.00 28.91 238 ARG B N 1
ATOM 3906 C CA . ARG B 1 240 ? 47.030 -27.970 -2.300 1.00 30.35 238 ARG B CA 1
ATOM 3907 C C . ARG B 1 240 ? 47.853 -28.307 -3.533 1.00 33.16 238 ARG B C 1
ATOM 3908 O O . ARG B 1 240 ? 47.981 -29.471 -3.925 1.00 34.50 238 ARG B O 1
ATOM 3916 N N . VAL B 1 241 ? 48.400 -27.264 -4.161 1.00 34.21 239 VAL B N 1
ATOM 3917 C CA . VAL B 1 241 ? 49.214 -27.478 -5.353 1.00 28.77 239 VAL B CA 1
ATOM 3918 C C . VAL B 1 241 ? 50.457 -28.282 -4.998 1.00 40.36 239 VAL B C 1
ATOM 3919 O O . VAL B 1 241 ? 50.920 -29.112 -5.791 1.00 38.73 239 VAL B O 1
ATOM 3923 N N . ALA B 1 242 ? 51.003 -28.069 -3.797 1.00 29.97 240 ALA B N 1
ATOM 3924 C CA . ALA B 1 242 ? 52.155 -28.848 -3.354 1.00 30.74 240 ALA B CA 1
ATOM 3925 C C . ALA B 1 242 ? 51.819 -30.331 -3.251 1.00 31.02 240 ALA B C 1
ATOM 3926 O O . ALA B 1 242 ? 52.627 -31.186 -3.634 1.00 43.52 240 ALA B O 1
ATOM 3928 N N . ASP B 1 243 ? 50.629 -30.656 -2.740 1.00 30.74 241 ASP B N 1
ATOM 3929 C CA . ASP B 1 243 ? 50.196 -32.047 -2.660 1.00 31.26 241 ASP B CA 1
ATOM 3930 C C . ASP B 1 243 ? 50.018 -32.678 -4.034 1.00 31.17 241 ASP B C 1
ATOM 3931 O O . ASP B 1 243 ? 50.051 -33.908 -4.149 1.00 33.71 241 ASP B O 1
ATOM 3936 N N . LEU B 1 244 ? 49.813 -31.869 -5.074 1.00 31.17 242 LEU B N 1
ATOM 3937 C CA . LEU B 1 244 ? 49.692 -32.419 -6.418 1.00 31.58 242 LEU B CA 1
ATOM 3938 C C . LEU B 1 244 ? 51.026 -32.967 -6.910 1.00 35.62 242 LEU B C 1
ATOM 3939 O O . LEU B 1 244 ? 51.071 -34.019 -7.557 1.00 40.08 242 LEU B O 1
ATOM 3944 N N . PHE B 1 245 ? 52.122 -32.272 -6.611 1.00 34.11 243 PHE B N 1
ATOM 3945 C CA . PHE B 1 245 ? 53.428 -32.666 -7.124 1.00 33.54 243 PHE B CA 1
ATOM 3946 C C . PHE B 1 245 ? 54.044 -33.835 -6.363 1.00 34.17 243 PHE B C 1
ATOM 3947 O O . PHE B 1 245 ? 54.893 -34.536 -6.926 1.00 35.61 243 PHE B O 1
ATOM 3955 N N . ASP B 1 246 ? 53.653 -34.058 -5.109 1.00 32.56 244 ASP B N 1
ATOM 3956 C CA . ASP B 1 246 ? 54.194 -35.154 -4.311 1.00 33.32 244 ASP B CA 1
ATOM 3957 C C . ASP B 1 246 ? 53.390 -36.446 -4.414 1.00 34.63 244 ASP B C 1
ATOM 3958 O O . ASP B 1 246 ? 53.751 -37.432 -3.762 1.00 35.76 244 ASP B O 1
ATOM 3963 N N . SER B 1 247 ? 52.337 -36.482 -5.223 1.00 33.24 245 SER B N 1
ATOM 3964 C CA . SER B 1 247 ? 51.501 -37.668 -5.296 1.00 32.92 245 SER B CA 1
ATOM 3965 C C . SER B 1 247 ? 52.172 -38.736 -6.163 1.00 34.88 245 SER B C 1
ATOM 3966 O O . SER B 1 247 ? 53.121 -38.470 -6.905 1.00 35.95 245 SER B O 1
ATOM 3969 N N . GLN B 1 248 ? 51.677 -39.962 -6.040 1.00 33.77 246 GLN B N 1
ATOM 3970 C CA . GLN B 1 248 ? 52.110 -41.025 -6.921 1.00 34.26 246 GLN B CA 1
ATOM 3971 C C . GLN B 1 248 ? 51.501 -40.890 -8.308 1.00 33.74 246 GLN B C 1
ATOM 3972 O O . GLN B 1 248 ? 52.040 -41.450 -9.271 1.00 35.67 246 GLN B O 1
ATOM 3974 N N . GLY B 1 249 ? 50.390 -40.169 -8.427 1.00 32.98 247 GLY B N 1
ATOM 3975 C CA . GLY B 1 249 ? 49.752 -39.932 -9.705 1.00 32.46 247 GLY B CA 1
ATOM 3976 C C . GLY B 1 249 ? 48.612 -38.944 -9.588 1.00 31.62 247 GLY B C 1
ATOM 3977 O O . GLY B 1 249 ? 48.005 -38.821 -8.522 1.00 31.50 247 GLY B O 1
ATOM 3978 N N . ILE B 1 250 ? 48.323 -38.226 -10.669 1.00 31.09 248 ILE B N 1
ATOM 3979 C CA . ILE B 1 250 ? 47.165 -37.346 -10.751 1.00 30.29 248 ILE B CA 1
ATOM 3980 C C . ILE B 1 250 ? 46.346 -37.788 -11.951 1.00 30.04 248 ILE B C 1
ATOM 3981 O O . ILE B 1 250 ? 46.900 -38.069 -13.018 1.00 30.25 248 ILE B O 1
ATOM 3986 N N . TRP B 1 251 ? 45.031 -37.847 -11.779 1.00 29.62 249 TRP B N 1
ATOM 3987 C CA . TRP B 1 251 ? 44.133 -38.225 -12.857 1.00 29.36 249 TRP B CA 1
ATOM 3988 C C . TRP B 1 251 ? 42.975 -37.248 -12.928 1.00 28.58 249 TRP B C 1
ATOM 3989 O O . TRP B 1 251 ? 42.487 -36.769 -11.900 1.00 28.34 249 TRP B O 1
ATOM 4000 N N . LEU B 1 252 ? 42.545 -36.959 -14.148 1.00 28.21 250 LEU B N 1
ATOM 4001 C CA . LEU B 1 252 ? 41.344 -36.173 -14.397 1.00 27.49 250 LEU B CA 1
ATOM 4002 C C . LEU B 1 252 ? 40.251 -37.172 -14.755 1.00 28.48 250 LEU B C 1
ATOM 4003 O O . LEU B 1 252 ? 40.214 -37.702 -15.869 1.00 31.58 250 LEU B O 1
ATOM 4008 N N . VAL B 1 253 ? 39.375 -37.443 -13.795 1.00 27.48 251 VAL B N 1
ATOM 4009 C CA . VAL B 1 253 ? 38.383 -38.503 -13.905 1.00 27.65 251 VAL B CA 1
ATOM 4010 C C . VAL B 1 253 ? 37.047 -37.915 -14.335 1.00 27.00 251 VAL B C 1
ATOM 4011 O O . VAL B 1 253 ? 36.618 -36.873 -13.824 1.00 28.23 251 VAL B O 1
ATOM 4015 N N . SER B 1 254 ? 36.379 -38.595 -15.262 1.00 27.05 252 SER B N 1
ATOM 4016 C CA . SER B 1 254 ? 35.085 -38.163 -15.772 1.00 26.51 252 SER B CA 1
ATOM 4017 C C . SER B 1 254 ? 34.387 -39.376 -16.376 1.00 26.84 252 SER B C 1
ATOM 4018 O O . SER B 1 254 ? 34.951 -40.471 -16.442 1.00 27.48 252 SER B O 1
ATOM 4021 N N . SER B 1 255 ? 33.147 -39.172 -16.823 1.00 26.45 253 SER B N 1
ATOM 4022 C CA . SER B 1 255 ? 32.324 -40.298 -17.252 1.00 26.78 253 SER B CA 1
ATOM 4023 C C . SER B 1 255 ? 32.742 -40.833 -18.618 1.00 27.05 253 SER B C 1
ATOM 4024 O O . SER B 1 255 ? 32.727 -42.049 -18.837 1.00 27.64 253 SER B O 1
ATOM 4027 N N . MET B 1 256 ? 33.127 -39.954 -19.542 1.00 26.67 254 MET B N 1
ATOM 4028 C CA . MET B 1 256 ? 33.473 -40.389 -20.892 1.00 26.93 254 MET B CA 1
ATOM 4029 C C . MET B 1 256 ? 34.972 -40.622 -21.063 1.00 27.38 254 MET B C 1
ATOM 4030 O O . MET B 1 256 ? 35.382 -41.637 -21.634 1.00 27.97 254 MET B O 1
ATOM 4035 N N . THR B 1 257 ? 35.802 -39.691 -20.586 1.00 27.15 255 THR B N 1
ATOM 4036 C CA . THR B 1 257 ? 37.248 -39.847 -20.688 1.00 27.59 255 THR B CA 1
ATOM 4037 C C . THR B 1 257 ? 37.795 -40.860 -19.688 1.00 28.51 255 THR B C 1
ATOM 4038 O O . THR B 1 257 ? 38.923 -41.337 -19.859 1.00 30.99 255 THR B O 1
ATOM 4042 N N . LEU B 1 258 ? 37.011 -41.206 -18.665 1.00 28.69 256 LEU B N 1
ATOM 4043 C CA . LEU B 1 258 ? 37.404 -42.145 -17.618 1.00 28.82 256 LEU B CA 1
ATOM 4044 C C . LEU B 1 258 ? 38.574 -41.610 -16.801 1.00 29.18 256 LEU B C 1
ATOM 4045 O O . LEU B 1 258 ? 38.360 -40.914 -15.806 1.00 30.24 256 LEU B O 1
ATOM 4050 N N . ALA B 1 259 ? 39.808 -41.912 -17.196 1.00 29.93 257 ALA B N 1
ATOM 4051 C CA . ALA B 1 259 ? 40.970 -41.521 -16.403 1.00 29.57 257 ALA B CA 1
ATOM 4052 C C . ALA B 1 259 ? 42.100 -41.087 -17.320 1.00 30.06 257 ALA B C 1
ATOM 4053 O O . ALA B 1 259 ? 42.599 -41.888 -18.117 1.00 32.43 257 ALA B O 1
ATOM 4055 N N . ALA B 1 260 ? 42.506 -39.826 -17.195 1.00 29.21 258 ALA B N 1
ATOM 4056 C CA . ALA B 1 260 ? 43.633 -39.263 -17.931 1.00 29.30 258 ALA B CA 1
ATOM 4057 C C . ALA B 1 260 ? 44.676 -38.827 -16.910 1.00 29.51 258 ALA B C 1
ATOM 4058 O O . ALA B 1 260 ? 44.485 -37.826 -16.211 1.00 29.06 258 ALA B O 1
ATOM 4060 N N . ARG B 1 261 ? 45.768 -39.579 -16.817 1.00 30.22 259 ARG B N 1
ATOM 4061 C CA . ARG B 1 261 ? 46.819 -39.240 -15.869 1.00 30.50 259 ARG B CA 1
ATOM 4062 C C . ARG B 1 261 ? 47.533 -37.965 -16.299 1.00 30.21 259 ARG B C 1
ATOM 4063 O O . ARG B 1 261 ? 47.795 -37.751 -17.485 1.00 30.74 259 ARG B O 1
ATOM 4071 N N . VAL B 1 262 ? 47.846 -37.115 -15.324 1.00 30.04 260 VAL B N 1
ATOM 4072 C CA . VAL B 1 262 ? 48.579 -35.880 -15.576 1.00 29.83 260 VAL B CA 1
ATOM 4073 C C . VAL B 1 262 ? 50.065 -36.215 -15.477 1.00 33.34 260 VAL B C 1
ATOM 4074 O O . VAL B 1 262 ? 50.616 -36.345 -14.383 1.00 35.36 260 VAL B O 1
ATOM 4078 N N . HIS B 1 263 ? 50.719 -36.356 -16.631 1.00 34.01 261 HIS B N 1
ATOM 4079 C CA . HIS B 1 263 ? 52.148 -36.637 -16.664 1.00 31.53 261 HIS B CA 1
ATOM 4080 C C . HIS B 1 263 ? 52.999 -35.376 -16.621 1.00 31.44 261 HIS B C 1
ATOM 4081 O O . HIS B 1 263 ? 54.195 -35.462 -16.322 1.00 32.02 261 HIS B O 1
ATOM 4088 N N . THR B 1 264 ? 52.412 -34.217 -16.911 1.00 30.76 262 THR B N 1
ATOM 4089 C CA . THR B 1 264 ? 53.122 -32.944 -16.889 1.00 30.65 262 THR B CA 1
ATOM 4090 C C . THR B 1 264 ? 52.185 -31.896 -16.311 1.00 29.92 262 THR B C 1
ATOM 4091 O O . THR B 1 264 ? 51.089 -31.685 -16.838 1.00 29.35 262 THR B O 1
ATOM 4095 N N . LEU B 1 265 ? 52.609 -31.256 -15.226 1.00 29.97 263 LEU B N 1
ATOM 4096 C CA . LEU B 1 265 ? 51.815 -30.239 -14.547 1.00 29.36 263 LEU B CA 1
ATOM 4097 C C . LEU B 1 265 ? 52.590 -28.930 -14.549 1.00 30.73 263 LEU B C 1
ATOM 4098 O O . LEU B 1 265 ? 53.681 -28.853 -13.972 1.00 32.92 263 LEU B O 1
ATOM 4103 N N . ASP B 1 266 ? 52.026 -27.909 -15.199 1.00 30.21 264 ASP B N 1
ATOM 4104 C CA . ASP B 1 266 ? 52.647 -26.586 -15.300 1.00 28.72 264 ASP B CA 1
ATOM 4105 C C . ASP B 1 266 ? 54.054 -26.668 -15.889 1.00 29.36 264 ASP B C 1
ATOM 4106 O O . ASP B 1 266 ? 54.987 -26.022 -15.408 1.00 29.69 264 ASP B O 1
ATOM 4111 N N . GLY B 1 267 ? 54.211 -27.479 -16.935 1.00 29.58 265 GLY B N 1
ATOM 4112 C CA . GLY B 1 267 ? 55.487 -27.631 -17.602 1.00 30.22 265 GLY B CA 1
ATOM 4113 C C . GLY B 1 267 ? 56.469 -28.550 -16.911 1.00 31.73 265 GLY B C 1
ATOM 4114 O O . GLY B 1 267 ? 57.470 -28.936 -17.527 1.00 34.45 265 GLY B O 1
ATOM 4115 N N . ARG B 1 268 ? 56.229 -28.899 -15.650 1.00 32.18 266 ARG B N 1
ATOM 4116 C CA . ARG B 1 268 ? 57.114 -29.773 -14.889 1.00 32.68 266 ARG B CA 1
ATOM 4117 C C . ARG B 1 268 ? 56.612 -31.209 -14.988 1.00 34.99 266 ARG B C 1
ATOM 4118 O O . ARG B 1 268 ? 55.480 -31.501 -14.588 1.00 35.48 266 ARG B O 1
ATOM 4126 N N . ARG B 1 269 ? 57.446 -32.103 -15.512 1.00 37.55 267 ARG B N 1
ATOM 4127 C CA . ARG B 1 269 ? 57.033 -33.494 -15.640 1.00 32.73 267 ARG B CA 1
ATOM 4128 C C . ARG B 1 269 ? 57.021 -34.186 -14.285 1.00 33.92 267 ARG B C 1
ATOM 4129 O O . ARG B 1 269 ? 57.901 -33.973 -13.447 1.00 33.44 267 ARG B O 1
ATOM 4137 N N . LEU B 1 270 ? 56.006 -35.020 -14.078 1.00 35.18 268 LEU B N 1
ATOM 4138 C CA . LEU B 1 270 ? 55.698 -35.794 -12.888 1.00 34.51 268 LEU B CA 1
ATOM 4139 C C . LEU B 1 270 ? 56.066 -37.257 -13.102 1.00 35.34 268 LEU B C 1
ATOM 4140 O O . LEU B 1 270 ? 55.777 -37.819 -14.165 1.00 36.55 268 LEU B O 1
ATOM 4145 N N . PRO B 1 271 ? 56.711 -37.897 -12.131 1.00 34.36 269 PRO B N 1
ATOM 4146 C CA . PRO B 1 271 ? 57.137 -39.286 -12.324 1.00 39.68 269 PRO B CA 1
ATOM 4147 C C . PRO B 1 271 ? 55.955 -40.244 -12.380 1.00 39.74 269 PRO B C 1
ATOM 4148 O O . PRO B 1 271 ? 54.870 -39.981 -11.855 1.00 40.30 269 PRO B O 1
ATOM 4152 N N . ARG B 1 272 ? 56.191 -41.375 -13.041 1.00 39.92 270 ARG B N 1
ATOM 4153 C CA . ARG B 1 272 ? 55.195 -42.424 -13.222 1.00 39.17 270 ARG B CA 1
ATOM 4154 C C . ARG B 1 272 ? 55.372 -43.530 -12.188 1.00 39.80 270 ARG B C 1
ATOM 4155 O O . ARG B 1 272 ? 56.494 -43.959 -11.905 1.00 40.52 270 ARG B O 1
ATOM 4157 N N . THR B 1 273 ? 54.254 -43.993 -11.634 1.00 40.09 271 THR B N 1
ATOM 4158 C CA . THR B 1 273 ? 54.247 -44.981 -10.566 1.00 40.63 271 THR B CA 1
ATOM 4159 C C . THR B 1 273 ? 53.531 -46.257 -10.998 1.00 39.86 271 THR B C 1
ATOM 4160 O O . THR B 1 273 ? 52.591 -46.203 -11.798 1.00 39.22 271 THR B O 1
ATOM 4164 N N . PRO B 1 274 ? 53.956 -47.430 -10.484 1.00 41.03 272 PRO B N 1
ATOM 4165 C CA . PRO B 1 274 ? 53.206 -48.675 -10.722 1.00 41.06 272 PRO B CA 1
ATOM 4166 C C . PRO B 1 274 ? 51.720 -48.606 -10.394 1.00 40.05 272 PRO B C 1
ATOM 4167 O O . PRO B 1 274 ? 50.950 -49.450 -10.861 1.00 40.29 272 PRO B O 1
ATOM 4171 N N . ILE B 1 275 ? 51.301 -47.654 -9.557 1.00 38.70 273 ILE B N 1
ATOM 4172 C CA . ILE B 1 275 ? 49.876 -47.524 -9.279 1.00 36.19 273 ILE B CA 1
ATOM 4173 C C . ILE B 1 275 ? 49.123 -47.002 -10.496 1.00 35.49 273 ILE B C 1
ATOM 4174 O O . ILE B 1 275 ? 47.891 -47.069 -10.536 1.00 35.09 273 ILE B O 1
ATOM 4179 N N . ALA B 1 276 ? 49.837 -46.466 -11.489 1.00 35.56 274 ALA B N 1
ATOM 4180 C CA . ALA B 1 276 ? 49.173 -45.878 -12.647 1.00 36.69 274 ALA B CA 1
ATOM 4181 C C . ALA B 1 276 ? 48.583 -46.938 -13.571 1.00 39.98 274 ALA B C 1
ATOM 4182 O O . ALA B 1 276 ? 47.559 -46.687 -14.217 1.00 39.39 274 ALA B O 1
ATOM 4184 N N . GLU B 1 277 ? 49.199 -48.122 -13.655 1.00 43.21 275 GLU B N 1
ATOM 4185 C CA . GLU B 1 277 ? 48.619 -49.162 -14.501 1.00 43.94 275 GLU B CA 1
ATOM 4186 C C . GLU B 1 277 ? 47.382 -49.772 -13.857 1.00 43.12 275 GLU B C 1
ATOM 4187 O O . GLU B 1 277 ? 46.451 -50.169 -14.567 1.00 44.93 275 GLU B O 1
ATOM 4193 N N . VAL B 1 278 ? 47.350 -49.861 -12.527 1.00 41.08 276 VAL B N 1
ATOM 4194 C CA . VAL B 1 278 ? 46.175 -50.422 -11.873 1.00 39.96 276 VAL B CA 1
ATOM 4195 C C . VAL B 1 278 ? 45.059 -49.384 -11.805 1.00 41.11 276 VAL B C 1
ATOM 4196 O O . VAL B 1 278 ? 43.875 -49.742 -11.770 1.00 43.91 276 VAL B O 1
ATOM 4200 N N . PHE B 1 279 ? 45.408 -48.093 -11.809 1.00 38.21 277 PHE B N 1
ATOM 4201 C CA . PHE B 1 279 ? 44.398 -47.053 -11.638 1.00 33.80 277 PHE B CA 1
ATOM 4202 C C . PHE B 1 279 ? 43.384 -47.078 -12.771 1.00 33.39 277 PHE B C 1
ATOM 4203 O O . PHE B 1 279 ? 42.178 -46.942 -12.536 1.00 32.98 277 PHE B O 1
ATOM 4211 N N . ALA B 1 280 ? 43.853 -47.248 -14.009 1.00 33.52 278 ALA B N 1
ATOM 4212 C CA . ALA B 1 280 ? 42.931 -47.322 -15.136 1.00 33.20 278 ALA B CA 1
ATOM 4213 C C . ALA B 1 280 ? 42.010 -48.526 -14.998 1.00 33.61 278 ALA B C 1
ATOM 4214 O O . ALA B 1 280 ? 40.815 -48.444 -15.307 1.00 36.23 278 ALA B O 1
ATOM 4216 N N . GLU B 1 281 ? 42.550 -49.653 -14.530 1.00 34.45 279 GLU B N 1
ATOM 4217 C CA . GLU B 1 281 ? 41.715 -50.818 -14.262 1.00 34.92 279 GLU B CA 1
ATOM 4218 C C . GLU B 1 281 ? 40.726 -50.548 -13.136 1.00 34.58 279 GLU B C 1
ATOM 4219 O O . GLU B 1 281 ? 39.598 -51.052 -13.167 1.00 34.58 279 GLU B O 1
ATOM 4225 N N . LEU B 1 282 ? 41.128 -49.759 -12.135 1.00 34.31 280 LEU B N 1
ATOM 4226 C CA . LEU B 1 282 ? 40.211 -49.407 -11.055 1.00 33.98 280 LEU B CA 1
ATOM 4227 C C . LEU B 1 282 ? 39.047 -48.572 -11.573 1.00 33.14 280 LEU B C 1
ATOM 4228 O O . LEU B 1 282 ? 37.909 -48.720 -11.110 1.00 33.01 280 LEU B O 1
ATOM 4233 N N . VAL B 1 283 ? 39.315 -47.679 -12.527 1.00 32.60 281 VAL B N 1
ATOM 4234 C CA . VAL B 1 283 ? 38.236 -46.894 -13.111 1.00 31.83 281 VAL B CA 1
ATOM 4235 C C . VAL B 1 283 ? 37.409 -47.767 -14.044 1.00 32.54 281 VAL B C 1
ATOM 4236 O O . VAL B 1 283 ? 36.201 -47.550 -14.206 1.00 32.88 281 VAL B O 1
ATOM 4240 N N . ASP B 1 284 ? 38.036 -48.770 -14.663 1.00 34.04 282 ASP B N 1
ATOM 4241 C CA . ASP B 1 284 ? 37.305 -49.690 -15.528 1.00 34.10 282 ASP B CA 1
ATOM 4242 C C . ASP B 1 284 ? 36.256 -50.462 -14.739 1.00 33.30 282 ASP B C 1
ATOM 4243 O O . ASP B 1 284 ? 35.114 -50.618 -15.186 1.00 33.12 282 ASP B O 1
ATOM 4248 N N . ALA B 1 285 ? 36.632 -50.975 -13.566 1.00 33.80 283 ALA B N 1
ATOM 4249 C CA . ALA B 1 285 ? 35.669 -51.676 -12.727 1.00 34.11 283 ALA B CA 1
ATOM 4250 C C . ALA B 1 285 ? 34.653 -50.729 -12.101 1.00 33.38 283 ALA B C 1
ATOM 4251 O O . ALA B 1 285 ? 33.562 -51.171 -11.729 1.00 33.49 283 ALA B O 1
ATOM 4253 N N . ALA B 1 286 ? 34.983 -49.442 -11.981 1.00 32.68 284 ALA B N 1
ATOM 4254 C CA . ALA B 1 286 ? 34.058 -48.490 -11.374 1.00 32.01 284 ALA B CA 1
ATOM 4255 C C . ALA B 1 286 ? 32.820 -48.292 -12.241 1.00 31.56 284 ALA B C 1
ATOM 4256 O O . ALA B 1 286 ? 31.687 -48.347 -11.747 1.00 31.46 284 ALA B O 1
ATOM 4258 N N . ILE B 1 287 ? 33.017 -48.068 -13.543 1.00 31.33 285 ILE B N 1
ATOM 4259 C CA . ILE B 1 287 ? 31.904 -47.801 -14.447 1.00 30.88 285 ILE B CA 1
ATOM 4260 C C . ILE B 1 287 ? 31.033 -49.021 -14.687 1.00 31.43 285 ILE B C 1
ATOM 4261 O O . ILE B 1 287 ? 29.940 -48.892 -15.250 1.00 31.13 285 ILE B O 1
ATOM 4266 N N . VAL B 1 288 ? 31.487 -50.200 -14.266 1.00 32.26 286 VAL B N 1
ATOM 4267 C CA . VAL B 1 288 ? 30.717 -51.434 -14.336 1.00 32.91 286 VAL B CA 1
ATOM 4268 C C . VAL B 1 288 ? 30.349 -51.940 -12.950 1.00 33.31 286 VAL B C 1
ATOM 4269 O O . VAL B 1 288 ? 29.704 -52.991 -12.823 1.00 33.92 286 VAL B O 1
ATOM 4273 N N . SER B 1 289 ? 30.691 -51.187 -11.901 1.00 33.00 287 SER B N 1
ATOM 4274 C CA . SER B 1 289 ? 30.340 -51.596 -10.547 1.00 33.39 287 SER B CA 1
ATOM 4275 C C . SER B 1 289 ? 28.830 -51.666 -10.358 1.00 33.26 287 SER B C 1
ATOM 4276 O O . SER B 1 289 ? 28.348 -52.388 -9.477 1.00 34.09 287 SER B O 1
ATOM 4279 N N . ASP B 1 290 ? 28.072 -50.908 -11.156 1.00 32.57 288 ASP B N 1
ATOM 4280 C CA . ASP B 1 290 ? 26.621 -51.049 -11.138 1.00 32.50 288 ASP B CA 1
ATOM 4281 C C . ASP B 1 290 ? 26.188 -52.421 -11.636 1.00 33.27 288 ASP B C 1
ATOM 4282 O O . ASP B 1 290 ? 25.168 -52.952 -11.181 1.00 35.79 288 ASP B O 1
ATOM 4287 N N . ARG B 1 291 ? 26.940 -53.007 -12.564 1.00 33.62 289 ARG B N 1
ATOM 4288 C CA . ARG B 1 291 ? 26.638 -54.346 -13.060 1.00 34.43 289 ARG B CA 1
ATOM 4289 C C . ARG B 1 291 ? 27.304 -55.408 -12.194 1.00 35.33 289 ARG B C 1
ATOM 4290 O O . ARG B 1 291 ? 26.743 -55.847 -11.192 1.00 36.95 289 ARG B O 1
ATOM 4298 N N . ALA C 1 2 ? -26.840 12.819 -27.030 1.00 27.73 0 ALA C N 1
ATOM 4299 C CA . ALA C 1 2 ? -25.411 12.930 -26.767 1.00 25.73 0 ALA C CA 1
ATOM 4300 C C . ALA C 1 2 ? -25.132 13.104 -25.277 1.00 28.69 0 ALA C C 1
ATOM 4301 O O . ALA C 1 2 ? -25.848 13.824 -24.583 1.00 32.33 0 ALA C O 1
ATOM 4303 N N . MET C 1 3 ? -24.085 12.438 -24.793 1.00 27.61 1 MET C N 1
ATOM 4304 C CA . MET C 1 3 ? -23.689 12.482 -23.393 1.00 26.78 1 MET C CA 1
ATOM 4305 C C . MET C 1 3 ? -22.217 12.848 -23.289 1.00 26.39 1 MET C C 1
ATOM 4306 O O . MET C 1 3 ? -21.393 12.341 -24.056 1.00 29.33 1 MET C O 1
ATOM 4311 N N . VAL C 1 4 ? -21.887 13.721 -22.338 1.00 23.75 2 VAL C N 1
ATOM 4312 C CA . VAL C 1 4 ? -20.528 14.223 -22.162 1.00 19.70 2 VAL C CA 1
ATOM 4313 C C . VAL C 1 4 ? -20.105 13.991 -20.718 1.00 20.81 2 VAL C C 1
ATOM 4314 O O . VAL C 1 4 ? -20.859 14.300 -19.788 1.00 24.49 2 VAL C O 1
ATOM 4318 N N . VAL C 1 5 ? -18.901 13.452 -20.532 1.00 19.01 3 VAL C N 1
ATOM 4319 C CA . VAL C 1 5 ? -18.323 13.203 -19.214 1.00 19.06 3 VAL C CA 1
ATOM 4320 C C . VAL C 1 5 ? -16.882 13.696 -19.252 1.00 18.80 3 VAL C C 1
ATOM 4321 O O . VAL C 1 5 ? -16.043 13.107 -19.945 1.00 19.79 3 VAL C O 1
ATOM 4325 N N . THR C 1 6 ? -16.591 14.773 -18.526 1.00 19.06 4 THR C N 1
ATOM 4326 C CA . THR C 1 6 ? -15.223 15.264 -18.508 1.00 18.87 4 THR C CA 1
ATOM 4327 C C . THR C 1 6 ? -14.378 14.432 -17.550 1.00 20.13 4 THR C C 1
ATOM 4328 O O . THR C 1 6 ? -14.892 13.751 -16.657 1.00 20.34 4 THR C O 1
ATOM 4332 N N . LEU C 1 7 ? -13.058 14.505 -17.733 1.00 20.56 5 LEU C N 1
ATOM 4333 C CA . LEU C 1 7 ? -12.166 13.781 -16.839 1.00 19.65 5 LEU C CA 1
ATOM 4334 C C . LEU C 1 7 ? -12.206 14.342 -15.428 1.00 20.52 5 LEU C C 1
ATOM 4335 O O . LEU C 1 7 ? -11.834 13.639 -14.482 1.00 18.77 5 LEU C O 1
ATOM 4340 N N . ASP C 1 8 ? -12.653 15.590 -15.269 1.00 24.73 6 ASP C N 1
ATOM 4341 C CA . ASP C 1 8 ? -12.856 16.154 -13.944 1.00 29.92 6 ASP C CA 1
ATOM 4342 C C . ASP C 1 8 ? -13.987 15.465 -13.197 1.00 29.73 6 ASP C C 1
ATOM 4343 O O . ASP C 1 8 ? -14.065 15.586 -11.969 1.00 32.98 6 ASP C O 1
ATOM 4348 N N . GLY C 1 9 ? -14.875 14.775 -13.906 1.00 26.72 7 GLY C N 1
ATOM 4349 C CA . GLY C 1 9 ? -15.919 14.008 -13.266 1.00 26.94 7 GLY C CA 1
ATOM 4350 C C . GLY C 1 9 ? -17.311 14.596 -13.261 1.00 28.03 7 GLY C C 1
ATOM 4351 O O . GLY C 1 9 ? -18.190 14.043 -12.590 1.00 32.97 7 GLY C O 1
ATOM 4352 N N . GLU C 1 10 ? -17.554 15.682 -13.985 1.00 25.95 8 GLU C N 1
ATOM 4353 C CA . GLU C 1 10 ? -18.873 16.297 -13.973 1.00 28.26 8 GLU C CA 1
ATOM 4354 C C . GLU C 1 10 ? -19.653 15.898 -15.218 1.00 24.49 8 GLU C C 1
ATOM 4355 O O . GLU C 1 10 ? -19.112 15.878 -16.331 1.00 20.33 8 GLU C O 1
ATOM 4361 N N . ILE C 1 11 ? -20.923 15.547 -15.002 1.00 30.70 9 ILE C N 1
ATOM 4362 C CA . ILE C 1 11 ? -21.831 15.100 -16.047 1.00 34.19 9 ILE C CA 1
ATOM 4363 C C . ILE C 1 11 ? -22.931 16.138 -16.231 1.00 35.74 9 ILE C C 1
ATOM 4364 O O . ILE C 1 11 ? -24.036 15.989 -15.697 1.00 35.00 9 ILE C O 1
ATOM 4369 N N . LEU C 1 12 ? -22.645 17.202 -16.977 1.00 37.90 10 LEU C N 1
ATOM 4370 C CA . LEU C 1 12 ? -23.560 18.330 -17.073 1.00 39.20 10 LEU C CA 1
ATOM 4371 C C . LEU C 1 12 ? -24.665 18.046 -18.083 1.00 41.38 10 LEU C C 1
ATOM 4372 O O . LEU C 1 12 ? -24.478 17.302 -19.052 1.00 43.43 10 LEU C O 1
ATOM 4374 N N . GLN C 1 13 ? -25.824 18.645 -17.837 1.00 42.02 11 GLN C N 1
ATOM 4375 C CA . GLN C 1 13 ? -26.982 18.464 -18.701 1.00 43.63 11 GLN C CA 1
ATOM 4376 C C . GLN C 1 13 ? -26.689 19.001 -20.100 1.00 47.55 11 GLN C C 1
ATOM 4377 O O . GLN C 1 13 ? -26.149 20.108 -20.237 1.00 50.33 11 GLN C O 1
ATOM 4379 N N . PRO C 1 14 ? -27.024 18.254 -21.153 1.00 47.77 12 PRO C N 1
ATOM 4380 C CA . PRO C 1 14 ? -26.712 18.698 -22.518 1.00 47.27 12 PRO C CA 1
ATOM 4381 C C . PRO C 1 14 ? -27.429 19.991 -22.882 1.00 48.81 12 PRO C C 1
ATOM 4382 O O . PRO C 1 14 ? -28.476 20.333 -22.327 1.00 50.01 12 PRO C O 1
ATOM 4386 N N . GLY C 1 15 ? -26.840 20.714 -23.831 1.00 48.06 13 GLY C N 1
ATOM 4387 C CA . GLY C 1 15 ? -27.306 22.027 -24.224 1.00 45.89 13 GLY C CA 1
ATOM 4388 C C . GLY C 1 15 ? -26.652 23.180 -23.499 1.00 44.07 13 GLY C C 1
ATOM 4389 O O . GLY C 1 15 ? -27.117 24.319 -23.632 1.00 46.67 13 GLY C O 1
ATOM 4390 N N . MET C 1 16 ? -25.588 22.924 -22.743 1.00 40.87 14 MET C N 1
ATOM 4391 C CA . MET C 1 16 ? -24.806 23.927 -22.053 1.00 38.90 14 MET C CA 1
ATOM 4392 C C . MET C 1 16 ? -23.384 23.896 -22.600 1.00 34.57 14 MET C C 1
ATOM 4393 O O . MET C 1 16 ? -22.836 22.811 -22.820 1.00 35.38 14 MET C O 1
ATOM 4398 N N . PRO C 1 17 ? -22.767 25.050 -22.843 1.00 30.08 15 PRO C N 1
ATOM 4399 C CA . PRO C 1 17 ? -21.411 25.042 -23.403 1.00 28.75 15 PRO C CA 1
ATOM 4400 C C . PRO C 1 17 ? -20.400 24.501 -22.405 1.00 28.00 15 PRO C C 1
ATOM 4401 O O . PRO C 1 17 ? -20.514 24.713 -21.195 1.00 29.30 15 PRO C O 1
ATOM 4405 N N . LEU C 1 18 ? -19.410 23.785 -22.929 1.00 26.22 16 LEU C N 1
ATOM 4406 C CA . LEU C 1 18 ? -18.332 23.206 -22.137 1.00 23.38 16 LEU C CA 1
ATOM 4407 C C . LEU C 1 18 ? -16.990 23.878 -22.370 1.00 24.21 16 LEU C C 1
ATOM 4408 O O . LEU C 1 18 ? -16.225 24.069 -21.422 1.00 24.46 16 LEU C O 1
ATOM 4413 N N . LEU C 1 19 ? -16.693 24.244 -23.613 1.00 25.57 17 LEU C N 1
ATOM 4414 C CA . LEU C 1 19 ? -15.383 24.745 -23.999 1.00 23.73 17 LEU C CA 1
ATOM 4415 C C . LEU C 1 19 ? -15.403 26.263 -24.113 1.00 25.00 17 LEU C C 1
ATOM 4416 O O . LEU C 1 19 ? -16.403 26.854 -24.532 1.00 26.45 17 LEU C O 1
ATOM 4421 N N . HIS C 1 20 ? -14.293 26.888 -23.732 1.00 25.00 18 HIS C N 1
ATOM 4422 C CA . HIS C 1 20 ? -14.154 28.322 -23.904 1.00 24.44 18 HIS C CA 1
ATOM 4423 C C . HIS C 1 20 ? -13.841 28.648 -25.364 1.00 22.23 18 HIS C C 1
ATOM 4424 O O . HIS C 1 20 ? -13.469 27.781 -26.160 1.00 21.60 18 HIS C O 1
ATOM 4431 N N . ALA C 1 21 ? -13.991 29.927 -25.712 1.00 21.93 19 ALA C N 1
ATOM 4432 C CA . ALA C 1 21 ? -13.818 30.348 -27.097 1.00 21.93 19 ALA C CA 1
ATOM 4433 C C . ALA C 1 21 ? -12.373 30.258 -27.572 1.00 22.17 19 ALA C C 1
ATOM 4434 O O . ALA C 1 21 ? -12.134 30.268 -28.784 1.00 22.93 19 ALA C O 1
ATOM 4436 N N . ASP C 1 22 ? -11.410 30.164 -26.656 1.00 21.75 20 ASP C N 1
ATOM 4437 C CA . ASP C 1 22 ? -9.994 30.149 -27.003 1.00 22.58 20 ASP C CA 1
ATOM 4438 C C . ASP C 1 22 ? -9.359 28.772 -26.838 1.00 20.81 20 ASP C C 1
ATOM 4439 O O . ASP C 1 22 ? -8.129 28.659 -26.817 1.00 20.66 20 ASP C O 1
ATOM 4444 N N . ASP C 1 23 ? -10.169 27.723 -26.719 1.00 20.50 21 ASP C N 1
ATOM 4445 C CA . ASP C 1 23 ? -9.634 26.372 -26.609 1.00 19.96 21 ASP C CA 1
ATOM 4446 C C . ASP C 1 23 ? -8.946 25.970 -27.908 1.00 22.04 21 ASP C C 1
ATOM 4447 O O . ASP C 1 23 ? -9.506 26.130 -28.996 1.00 25.00 21 ASP C O 1
ATOM 4452 N N . LEU C 1 24 ? -7.728 25.430 -27.787 1.00 20.80 22 LEU C N 1
ATOM 4453 C CA . LEU C 1 24 ? -6.932 25.106 -28.966 1.00 19.11 22 LEU C CA 1
ATOM 4454 C C . LEU C 1 24 ? -7.546 23.993 -29.802 1.00 18.75 22 LEU C C 1
ATOM 4455 O O . LEU C 1 24 ? -7.157 23.823 -30.962 1.00 18.63 22 LEU C O 1
ATOM 4460 N N . ALA C 1 25 ? -8.488 23.227 -29.248 1.00 18.61 23 ALA C N 1
ATOM 4461 C CA . ALA C 1 25 ? -9.217 22.276 -30.076 1.00 18.35 23 ALA C CA 1
ATOM 4462 C C . ALA C 1 25 ? -10.077 22.991 -31.106 1.00 21.07 23 ALA C C 1
ATOM 4463 O O . ALA C 1 25 ? -10.227 22.509 -32.234 1.00 23.29 23 ALA C O 1
ATOM 4465 N N . ALA C 1 26 ? -10.635 24.143 -30.741 1.00 21.50 24 ALA C N 1
ATOM 4466 C CA . ALA C 1 26 ? -11.541 24.875 -31.613 1.00 25.95 24 ALA C CA 1
ATOM 4467 C C . ALA C 1 26 ? -10.823 25.911 -32.468 1.00 28.45 24 ALA C C 1
ATOM 4468 O O . ALA C 1 26 ? -11.174 26.094 -33.638 1.00 30.32 24 ALA C O 1
ATOM 4470 N N . VAL C 1 27 ? -9.828 26.598 -31.914 1.00 27.48 25 VAL C N 1
ATOM 4471 C CA . VAL C 1 27 ? -9.175 27.669 -32.656 1.00 25.24 25 VAL C CA 1
ATOM 4472 C C . VAL C 1 27 ? -8.051 27.153 -33.553 1.00 23.25 25 VAL C C 1
ATOM 4473 O O . VAL C 1 27 ? -7.736 27.787 -34.566 1.00 23.66 25 VAL C O 1
ATOM 4477 N N . ARG C 1 28 ? -7.439 26.014 -33.212 1.00 21.73 26 ARG C N 1
ATOM 4478 C CA . ARG C 1 28 ? -6.307 25.497 -33.971 1.00 22.45 26 ARG C CA 1
ATOM 4479 C C . ARG C 1 28 ? -6.398 24.001 -34.255 1.00 22.11 26 ARG C C 1
ATOM 4480 O O . ARG C 1 28 ? -5.464 23.444 -34.844 1.00 22.84 26 ARG C O 1
ATOM 4488 N N . GLY C 1 29 ? -7.491 23.340 -33.871 1.00 19.46 27 GLY C N 1
ATOM 4489 C CA . GLY C 1 29 ? -7.617 21.904 -34.023 1.00 18.05 27 GLY C CA 1
ATOM 4490 C C . GLY C 1 29 ? -6.484 21.145 -33.365 1.00 17.74 27 GLY C C 1
ATOM 4491 O O . GLY C 1 29 ? -6.127 20.043 -33.795 1.00 17.42 27 GLY C O 1
ATOM 4492 N N . ASP C 1 30 ? -5.929 21.718 -32.297 1.00 17.87 28 ASP C N 1
ATOM 4493 C CA . ASP C 1 30 ? -4.678 21.246 -31.705 1.00 17.67 28 ASP C CA 1
ATOM 4494 C C . ASP C 1 30 ? -4.999 20.264 -30.587 1.00 17.43 28 ASP C C 1
ATOM 4495 O O . ASP C 1 30 ? -5.150 20.633 -29.421 1.00 17.57 28 ASP C O 1
ATOM 4500 N N . GLY C 1 31 ? -5.090 18.992 -30.949 1.00 17.08 29 GLY C N 1
ATOM 4501 C CA . GLY C 1 31 ? -5.375 17.953 -29.979 1.00 16.86 29 GLY C CA 1
ATOM 4502 C C . GLY C 1 31 ? -5.455 16.616 -30.676 1.00 16.54 29 GLY C C 1
ATOM 4503 O O . GLY C 1 31 ? -5.310 16.516 -31.897 1.00 16.49 29 GLY C O 1
ATOM 4504 N N . VAL C 1 32 ? -5.669 15.578 -29.872 1.00 16.34 30 VAL C N 1
ATOM 4505 C CA . VAL C 1 32 ? -5.819 14.216 -30.363 1.00 16.07 30 VAL C CA 1
ATOM 4506 C C . VAL C 1 32 ? -7.145 13.673 -29.853 1.00 16.10 30 VAL C C 1
ATOM 4507 O O . VAL C 1 32 ? -7.726 14.186 -28.894 1.00 16.29 30 VAL C O 1
ATOM 4511 N N . PHE C 1 33 ? -7.627 12.622 -30.512 1.00 15.95 31 PHE C N 1
ATOM 4512 C CA . PHE C 1 33 ? -8.887 12.024 -30.101 1.00 16.00 31 PHE C CA 1
ATOM 4513 C C . PHE C 1 33 ? -8.904 10.543 -30.452 1.00 15.79 31 PHE C C 1
ATOM 4514 O O . PHE C 1 33 ? -8.010 10.023 -31.124 1.00 15.62 31 PHE C O 1
ATOM 4522 N N . GLU C 1 34 ? -9.930 9.862 -29.942 1.00 16.85 32 GLU C N 1
ATOM 4523 C CA . GLU C 1 34 ? -10.181 8.456 -30.214 1.00 16.50 32 GLU C CA 1
ATOM 4524 C C . GLU C 1 34 ? -11.682 8.256 -30.345 1.00 15.92 32 GLU C C 1
ATOM 4525 O O . GLU C 1 34 ? -12.471 9.008 -29.772 1.00 16.14 32 GLU C O 1
ATOM 4531 N N . THR C 1 35 ? -12.075 7.241 -31.109 1.00 15.88 33 THR C N 1
ATOM 4532 C CA . THR C 1 35 ? -13.482 6.901 -31.274 1.00 16.10 33 THR C CA 1
ATOM 4533 C C . THR C 1 35 ? -13.671 5.430 -30.947 1.00 17.70 33 THR C C 1
ATOM 4534 O O . THR C 1 35 ? -12.965 4.574 -31.489 1.00 17.60 33 THR C O 1
ATOM 4538 N N . LEU C 1 36 ? -14.613 5.142 -30.055 1.00 17.82 34 LEU C N 1
ATOM 4539 C CA . LEU C 1 36 ? -14.866 3.783 -29.610 1.00 19.28 34 LEU C CA 1
ATOM 4540 C C . LEU C 1 36 ? -16.331 3.444 -29.815 1.00 21.98 34 LEU C C 1
ATOM 4541 O O . LEU C 1 36 ? -17.203 4.316 -29.767 1.00 21.59 34 LEU C O 1
ATOM 4546 N N . LEU C 1 37 ? -16.591 2.160 -30.033 1.00 16.60 35 LEU C N 1
ATOM 4547 C CA . LEU C 1 37 ? -17.940 1.658 -30.229 1.00 16.92 35 LEU C CA 1
ATOM 4548 C C . LEU C 1 37 ? -18.416 0.999 -28.945 1.00 17.10 35 LEU C C 1
ATOM 4549 O O . LEU C 1 37 ? -17.723 0.142 -28.386 1.00 16.98 35 LEU C O 1
ATOM 4554 N N . VAL C 1 38 ? -19.591 1.404 -28.481 1.00 17.42 36 VAL C N 1
ATOM 4555 C CA . VAL C 1 38 ? -20.232 0.769 -27.339 1.00 17.68 36 VAL C CA 1
ATOM 4556 C C . VAL C 1 38 ? -21.167 -0.303 -27.876 1.00 17.95 36 VAL C C 1
ATOM 4557 O O . VAL C 1 38 ? -22.113 -0.002 -28.611 1.00 18.17 36 VAL C O 1
ATOM 4561 N N . ARG C 1 39 ? -20.899 -1.553 -27.521 1.00 17.96 37 ARG C N 1
ATOM 4562 C CA . ARG C 1 39 ? -21.712 -2.668 -27.978 1.00 18.25 37 ARG C CA 1
ATOM 4563 C C . ARG C 1 39 ? -21.853 -3.676 -26.853 1.00 18.46 37 ARG C C 1
ATOM 4564 O O . ARG C 1 39 ? -20.856 -4.063 -26.235 1.00 18.25 37 ARG C O 1
ATOM 4572 N N . ASP C 1 40 ? -23.095 -4.079 -26.586 1.00 22.12 38 ASP C N 1
ATOM 4573 C CA . ASP C 1 40 ? -23.397 -5.107 -25.594 1.00 22.68 38 ASP C CA 1
ATOM 4574 C C . ASP C 1 40 ? -22.843 -4.727 -24.222 1.00 20.25 38 ASP C C 1
ATOM 4575 O O . ASP C 1 40 ? -22.173 -5.516 -23.553 1.00 19.07 38 ASP C O 1
ATOM 4580 N N . GLY C 1 41 ? -23.114 -3.490 -23.813 1.00 19.14 39 GLY C N 1
ATOM 4581 C CA . GLY C 1 41 ? -22.855 -3.070 -22.455 1.00 19.19 39 GLY C CA 1
ATOM 4582 C C . GLY C 1 41 ? -21.458 -2.562 -22.182 1.00 21.28 39 GLY C C 1
ATOM 4583 O O . GLY C 1 41 ? -21.166 -2.200 -21.036 1.00 22.79 39 GLY C O 1
ATOM 4584 N N . ARG C 1 42 ? -20.591 -2.505 -23.191 1.00 18.35 40 ARG C N 1
ATOM 4585 C CA . ARG C 1 42 ? -19.205 -2.119 -22.976 1.00 22.35 40 ARG C CA 1
ATOM 4586 C C . ARG C 1 42 ? -18.629 -1.508 -24.243 1.00 17.61 40 ARG C C 1
ATOM 4587 O O . ARG C 1 42 ? -19.018 -1.865 -25.358 1.00 17.63 40 ARG C O 1
ATOM 4595 N N . ALA C 1 43 ? -17.705 -0.570 -24.054 1.00 17.35 41 ALA C N 1
ATOM 4596 C CA . ALA C 1 43 ? -16.920 -0.058 -25.166 1.00 17.02 41 ALA C CA 1
ATOM 4597 C C . ALA C 1 43 ? -15.920 -1.114 -25.621 1.00 18.98 41 ALA C C 1
ATOM 4598 O O . ALA C 1 43 ? -15.367 -1.860 -24.809 1.00 16.75 41 ALA C O 1
ATOM 4600 N N . CYS C 1 44 ? -15.692 -1.173 -26.930 1.00 16.63 42 CYS C N 1
ATOM 4601 C CA . CYS C 1 44 ? -14.902 -2.237 -27.532 1.00 16.47 42 CYS C CA 1
ATOM 4602 C C . CYS C 1 44 ? -13.441 -1.818 -27.644 1.00 16.12 42 CYS C C 1
ATOM 4603 O O . CYS C 1 44 ? -13.142 -0.712 -28.105 1.00 15.99 42 CYS C O 1
ATOM 4606 N N . LEU C 1 45 ? -12.541 -2.704 -27.211 1.00 16.01 43 LEU C N 1
ATOM 4607 C CA . LEU C 1 45 ? -11.094 -2.520 -27.345 1.00 15.72 43 LEU C CA 1
ATOM 4608 C C . LEU C 1 45 ? -10.638 -1.204 -26.714 1.00 15.62 43 LEU C C 1
ATOM 4609 O O . LEU C 1 45 ? -10.037 -0.344 -27.360 1.00 15.45 43 LEU C O 1
ATOM 4614 N N . VAL C 1 46 ? -10.938 -1.063 -25.422 1.00 17.00 44 VAL C N 1
ATOM 4615 C CA . VAL C 1 46 ? -10.578 0.157 -24.705 1.00 15.72 44 VAL C CA 1
ATOM 4616 C C . VAL C 1 46 ? -9.064 0.273 -24.574 1.00 15.48 44 VAL C C 1
ATOM 4617 O O . VAL C 1 46 ? -8.484 1.338 -24.816 1.00 20.64 44 VAL C O 1
ATOM 4621 N N . GLU C 1 47 ? -8.402 -0.821 -24.191 1.00 15.43 45 GLU C N 1
ATOM 4622 C CA . GLU C 1 47 ? -6.960 -0.773 -23.971 1.00 15.23 45 GLU C CA 1
ATOM 4623 C C . GLU C 1 47 ? -6.221 -0.406 -25.248 1.00 19.05 45 GLU C C 1
ATOM 4624 O O . GLU C 1 47 ? -5.295 0.414 -25.228 1.00 20.98 45 GLU C O 1
ATOM 4630 N N . ALA C 1 48 ? -6.611 -1.009 -26.371 1.00 17.37 46 ALA C N 1
ATOM 4631 C CA . ALA C 1 48 ? -5.956 -0.704 -27.635 1.00 14.87 46 ALA C CA 1
ATOM 4632 C C . ALA C 1 48 ? -6.201 0.735 -28.071 1.00 14.87 46 ALA C C 1
ATOM 4633 O O . ALA C 1 48 ? -5.335 1.341 -28.711 1.00 14.76 46 ALA C O 1
ATOM 4635 N N . HIS C 1 49 ? -7.358 1.307 -27.726 1.00 15.03 47 HIS C N 1
ATOM 4636 C CA . HIS C 1 49 ? -7.634 2.691 -28.095 1.00 15.08 47 HIS C CA 1
ATOM 4637 C C . HIS C 1 49 ? -6.906 3.691 -27.207 1.00 15.06 47 HIS C C 1
ATOM 4638 O O . HIS C 1 49 ? -6.515 4.762 -27.684 1.00 15.05 47 HIS C O 1
ATOM 4645 N N . LEU C 1 50 ? -6.724 3.381 -25.925 1.00 15.10 48 LEU C N 1
ATOM 4646 C CA . LEU C 1 50 ? -5.964 4.280 -25.068 1.00 15.12 48 LEU C CA 1
ATOM 4647 C C . LEU C 1 50 ? -4.465 4.205 -25.326 1.00 14.94 48 LEU C C 1
ATOM 4648 O O . LEU C 1 50 ? -3.756 5.177 -25.045 1.00 14.96 48 LEU C O 1
ATOM 4653 N N . GLN C 1 51 ? -3.966 3.088 -25.865 1.00 14.80 49 GLN C N 1
ATOM 4654 C CA . GLN C 1 51 ? -2.564 3.046 -26.273 1.00 15.46 49 GLN C CA 1
ATOM 4655 C C . GLN C 1 51 ? -2.313 3.963 -27.461 1.00 17.37 49 GLN C C 1
ATOM 4656 O O . GLN C 1 51 ? -1.310 4.685 -27.490 1.00 20.90 49 GLN C O 1
ATOM 4662 N N . ARG C 1 52 ? -3.198 3.941 -28.460 1.00 15.96 50 ARG C N 1
ATOM 4663 C CA . ARG C 1 52 ? -3.038 4.859 -29.582 1.00 14.67 50 ARG C CA 1
ATOM 4664 C C . ARG C 1 52 ? -3.220 6.301 -29.130 1.00 14.80 50 ARG C C 1
ATOM 4665 O O . ARG C 1 52 ? -2.533 7.203 -29.624 1.00 14.83 50 ARG C O 1
ATOM 4673 N N . LEU C 1 53 ? -4.129 6.534 -28.180 1.00 14.92 51 LEU C N 1
ATOM 4674 C CA . LEU C 1 53 ? -4.275 7.870 -27.613 1.00 16.58 51 LEU C CA 1
ATOM 4675 C C . LEU C 1 53 ? -2.991 8.299 -26.918 1.00 19.01 51 LEU C C 1
ATOM 4676 O O . LEU C 1 53 ? -2.576 9.460 -27.016 1.00 22.12 51 LEU C O 1
ATOM 4681 N N . THR C 1 54 ? -2.342 7.366 -26.216 1.00 18.40 52 THR C N 1
ATOM 4682 C CA . THR C 1 54 ? -1.061 7.667 -25.586 1.00 18.38 52 THR C CA 1
ATOM 4683 C C . THR C 1 54 ? 0.006 7.955 -26.634 1.00 20.32 52 THR C C 1
ATOM 4684 O O . THR C 1 54 ? 0.841 8.849 -26.452 1.00 22.27 52 THR C O 1
ATOM 4688 N N . GLN C 1 55 ? -0.017 7.218 -27.747 1.00 19.01 53 GLN C N 1
ATOM 4689 C CA . GLN C 1 55 ? 0.985 7.424 -28.788 1.00 18.34 53 GLN C CA 1
ATOM 4690 C C . GLN C 1 55 ? 0.721 8.709 -29.562 1.00 18.93 53 GLN C C 1
ATOM 4691 O O . GLN C 1 55 ? 1.656 9.456 -29.871 1.00 22.80 53 GLN C O 1
ATOM 4697 N N . SER C 1 56 ? -0.546 8.979 -29.891 1.00 14.94 54 SER C N 1
ATOM 4698 C CA . SER C 1 56 ? -0.881 10.211 -30.599 1.00 15.11 54 SER C CA 1
ATOM 4699 C C . SER C 1 56 ? -0.556 11.442 -29.763 1.00 15.30 54 SER C C 1
ATOM 4700 O O . SER C 1 56 ? -0.120 12.468 -30.298 1.00 16.84 54 SER C O 1
ATOM 4703 N N . ALA C 1 57 ? -0.758 11.359 -28.447 1.00 15.33 55 ALA C N 1
ATOM 4704 C CA . ALA C 1 57 ? -0.463 12.496 -27.583 1.00 15.55 55 ALA C CA 1
ATOM 4705 C C . ALA C 1 57 ? 1.033 12.772 -27.504 1.00 15.58 55 ALA C C 1
ATOM 4706 O O . ALA C 1 57 ? 1.453 13.935 -27.466 1.00 15.80 55 ALA C O 1
ATOM 4708 N N . ARG C 1 58 ? 1.857 11.721 -27.470 1.00 15.38 56 ARG C N 1
ATOM 4709 C CA . ARG C 1 58 ? 3.300 11.934 -27.405 1.00 16.45 56 ARG C CA 1
ATOM 4710 C C . ARG C 1 58 ? 3.823 12.486 -28.725 1.00 15.50 56 ARG C C 1
ATOM 4711 O O . ARG C 1 58 ? 4.714 13.344 -28.734 1.00 16.75 56 ARG C O 1
ATOM 4719 N N . LEU C 1 59 ? 3.284 12.007 -29.850 1.00 15.38 57 LEU C N 1
ATOM 4720 C CA . LEU C 1 59 ? 3.634 12.581 -31.145 1.00 15.97 57 LEU C CA 1
ATOM 4721 C C . LEU C 1 59 ? 3.207 14.039 -31.249 1.00 16.14 57 LEU C C 1
ATOM 4722 O O . LEU C 1 59 ? 3.736 14.774 -32.091 1.00 15.95 57 LEU C O 1
ATOM 4727 N N . MET C 1 60 ? 2.262 14.468 -30.417 1.00 18.44 58 MET C N 1
ATOM 4728 C CA . MET C 1 60 ? 1.731 15.823 -30.430 1.00 17.07 58 MET C CA 1
ATOM 4729 C C . MET C 1 60 ? 2.269 16.678 -29.295 1.00 17.79 58 MET C C 1
ATOM 4730 O O . MET C 1 60 ? 1.748 17.774 -29.064 1.00 22.88 58 MET C O 1
ATOM 4735 N N . ASP C 1 61 ? 3.300 16.208 -28.591 1.00 16.29 59 ASP C N 1
ATOM 4736 C CA . ASP C 1 61 ? 3.891 16.940 -27.470 1.00 16.53 59 ASP C CA 1
ATOM 4737 C C . ASP C 1 61 ? 2.826 17.315 -26.443 1.00 16.65 59 ASP C C 1
ATOM 4738 O O . ASP C 1 61 ? 2.829 18.410 -25.876 1.00 16.98 59 ASP C O 1
ATOM 4743 N N . LEU C 1 62 ? 1.897 16.404 -26.220 1.00 16.43 60 LEU C N 1
ATOM 4744 C CA . LEU C 1 62 ? 0.854 16.538 -25.221 1.00 16.53 60 LEU C CA 1
ATOM 4745 C C . LEU C 1 62 ? 1.243 15.784 -23.957 1.00 16.45 60 LEU C C 1
ATOM 4746 O O . LEU C 1 62 ? 1.982 14.797 -24.021 1.00 16.22 60 LEU C O 1
ATOM 4751 N N . PRO C 1 63 ? 0.791 16.233 -22.788 1.00 16.68 61 PRO C N 1
ATOM 4752 C CA . PRO C 1 63 ? 1.056 15.469 -21.565 1.00 16.64 61 PRO C CA 1
ATOM 4753 C C . PRO C 1 63 ? 0.532 14.048 -21.695 1.00 16.32 61 PRO C C 1
ATOM 4754 O O . PRO C 1 63 ? -0.514 13.805 -22.301 1.00 16.23 61 PRO C O 1
ATOM 4758 N N . GLU C 1 64 ? 1.284 13.106 -21.141 1.00 16.73 62 GLU C N 1
ATOM 4759 C CA . GLU C 1 64 ? 0.915 11.702 -21.234 1.00 19.11 62 GLU C CA 1
ATOM 4760 C C . GLU C 1 64 ? -0.420 11.486 -20.531 1.00 16.80 62 GLU C C 1
ATOM 4761 O O . GLU C 1 64 ? -0.552 11.840 -19.349 1.00 17.85 62 GLU C O 1
ATOM 4767 N N . PRO C 1 65 ? -1.426 10.934 -21.207 1.00 16.95 63 PRO C N 1
ATOM 4768 C CA . PRO C 1 65 ? -2.758 10.837 -20.595 1.00 16.02 63 PRO C CA 1
ATOM 4769 C C . PRO C 1 65 ? -2.761 9.939 -19.366 1.00 16.06 63 PRO C C 1
ATOM 4770 O O . PRO C 1 65 ? -2.128 8.881 -19.337 1.00 15.86 63 PRO C O 1
ATOM 4774 N N . ASP C 1 66 ? -3.483 10.385 -18.339 1.00 17.98 64 ASP C N 1
ATOM 4775 C CA . ASP C 1 66 ? -3.650 9.641 -17.093 1.00 18.23 64 ASP C CA 1
ATOM 4776 C C . ASP C 1 66 ? -4.681 8.546 -17.341 1.00 16.37 64 ASP C C 1
ATOM 4777 O O . ASP C 1 66 ? -5.888 8.796 -17.319 1.00 16.54 64 ASP C O 1
ATOM 4782 N N . LEU C 1 67 ? -4.204 7.326 -17.584 1.00 16.13 65 LEU C N 1
ATOM 4783 C CA . LEU C 1 67 ? -5.103 6.247 -17.990 1.00 16.05 65 LEU C CA 1
ATOM 4784 C C . LEU C 1 67 ? -6.152 5.872 -16.945 1.00 16.33 65 LEU C C 1
ATOM 4785 O O . LEU C 1 67 ? -7.302 5.615 -17.343 1.00 16.38 65 LEU C O 1
ATOM 4790 N N . PRO C 1 68 ? -5.855 5.801 -15.639 1.00 16.53 66 PRO C N 1
ATOM 4791 C CA . PRO C 1 68 ? -6.942 5.526 -14.680 1.00 16.86 66 PRO C CA 1
ATOM 4792 C C . PRO C 1 68 ? -8.046 6.568 -14.714 1.00 17.10 66 PRO C C 1
ATOM 4793 O O . PRO C 1 68 ? -9.222 6.231 -14.528 1.00 17.30 66 PRO C O 1
ATOM 4797 N N . ARG C 1 69 ? -7.694 7.834 -14.944 1.00 17.13 67 ARG C N 1
ATOM 4798 C CA . ARG C 1 69 ? -8.702 8.879 -15.079 1.00 17.38 67 ARG C CA 1
ATOM 4799 C C . ARG C 1 69 ? -9.468 8.741 -16.386 1.00 17.20 67 ARG C C 1
ATOM 4800 O O . ARG C 1 69 ? -10.686 8.955 -16.424 1.00 17.42 67 ARG C O 1
ATOM 4808 N N . TRP C 1 70 ? -8.775 8.376 -17.466 1.00 16.85 68 TRP C N 1
ATOM 4809 C CA . TRP C 1 70 ? -9.457 8.167 -18.738 1.00 16.70 68 TRP C CA 1
ATOM 4810 C C . TRP C 1 70 ? -10.381 6.961 -18.673 1.00 16.74 68 TRP C C 1
ATOM 4811 O O . TRP C 1 70 ? -11.484 6.987 -19.230 1.00 16.84 68 TRP C O 1
ATOM 4822 N N . ARG C 1 71 ? -9.952 5.896 -17.996 1.00 16.70 69 ARG C N 1
ATOM 4823 C CA . ARG C 1 71 ? -10.806 4.721 -17.889 1.00 16.78 69 ARG C CA 1
ATOM 4824 C C . ARG C 1 71 ? -12.059 5.030 -17.086 1.00 17.19 69 ARG C C 1
ATOM 4825 O O . ARG C 1 71 ? -13.122 4.461 -17.357 1.00 17.31 69 ARG C O 1
ATOM 4833 N N . ARG C 1 72 ? -11.966 5.945 -16.117 1.00 18.18 70 ARG C N 1
ATOM 4834 C CA . ARG C 1 72 ? -13.144 6.283 -15.328 1.00 18.40 70 ARG C CA 1
ATOM 4835 C C . ARG C 1 72 ? -14.151 7.077 -16.147 1.00 17.96 70 ARG C C 1
ATOM 4836 O O . ARG C 1 72 ? -15.354 6.796 -16.098 1.00 18.21 70 ARG C O 1
ATOM 4844 N N . ALA C 1 73 ? -13.686 8.068 -16.908 1.00 17.79 71 ALA C N 1
ATOM 4845 C CA . ALA C 1 73 ? -14.604 8.841 -17.737 1.00 17.90 71 ALA C CA 1
ATOM 4846 C C . ALA C 1 73 ? -15.261 7.963 -18.791 1.00 17.76 71 ALA C C 1
ATOM 4847 O O . ALA C 1 73 ? -16.452 8.120 -19.089 1.00 18.64 71 ALA C O 1
ATOM 4849 N N . VAL C 1 74 ? -14.510 7.009 -19.344 1.00 17.42 72 VAL C N 1
ATOM 4850 C CA . VAL C 1 74 ? -15.067 6.113 -20.351 1.00 17.31 72 VAL C CA 1
ATOM 4851 C C . VAL C 1 74 ? -16.113 5.197 -19.734 1.00 26.42 72 VAL C C 1
ATOM 4852 O O . VAL C 1 74 ? -17.207 5.016 -20.283 1.00 26.01 72 VAL C O 1
ATOM 4856 N N . GLU C 1 75 ? -15.804 4.627 -18.571 1.00 17.69 73 GLU C N 1
ATOM 4857 C CA . GLU C 1 75 ? -16.721 3.678 -17.954 1.00 21.32 73 GLU C CA 1
ATOM 4858 C C . GLU C 1 75 ? -17.984 4.373 -17.456 1.00 18.43 73 GLU C C 1
ATOM 4859 O O . GLU C 1 75 ? -19.089 3.833 -17.587 1.00 34.14 73 GLU C O 1
ATOM 4865 N N . VAL C 1 76 ? -17.842 5.573 -16.888 1.00 18.57 74 VAL C N 1
ATOM 4866 C CA . VAL C 1 76 ? -19.009 6.326 -16.434 1.00 19.02 74 VAL C CA 1
ATOM 4867 C C . VAL C 1 76 ? -19.883 6.720 -17.619 1.00 19.04 74 VAL C C 1
ATOM 4868 O O . VAL C 1 76 ? -21.109 6.563 -17.588 1.00 19.38 74 VAL C O 1
ATOM 4872 N N . ALA C 1 77 ? -19.263 7.233 -18.684 1.00 18.70 75 ALA C N 1
ATOM 4873 C CA . ALA C 1 77 ? -20.026 7.615 -19.868 1.00 18.72 75 ALA C CA 1
ATOM 4874 C C . ALA C 1 77 ? -20.645 6.396 -20.536 1.00 19.72 75 ALA C C 1
ATOM 4875 O O . ALA C 1 77 ? -21.753 6.474 -21.080 1.00 18.93 75 ALA C O 1
ATOM 4877 N N . THR C 1 78 ? -19.939 5.264 -20.515 1.00 19.73 76 THR C N 1
ATOM 4878 C CA . THR C 1 78 ? -20.479 4.040 -21.096 1.00 18.46 76 THR C CA 1
ATOM 4879 C C . THR C 1 78 ? -21.743 3.602 -20.367 1.00 18.94 76 THR C C 1
ATOM 4880 O O . THR C 1 78 ? -22.792 3.394 -20.987 1.00 19.60 76 THR C O 1
ATOM 4884 N N . GLN C 1 79 ? -21.668 3.480 -19.041 1.00 19.14 77 GLN C N 1
ATOM 4885 C CA . GLN C 1 79 ? -22.818 3.022 -18.271 1.00 20.23 77 GLN C CA 1
ATOM 4886 C C . GLN C 1 79 ? -23.974 4.012 -18.304 1.00 20.02 77 GLN C C 1
ATOM 4887 O O . GLN C 1 79 ? -25.121 3.611 -18.086 1.00 20.44 77 GLN C O 1
ATOM 4893 N N . ARG C 1 80 ? -23.701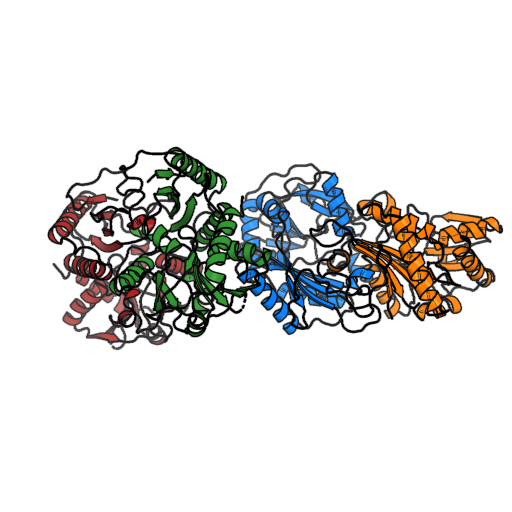 5.293 -18.552 1.00 19.92 78 ARG C N 1
ATOM 4894 C CA . ARG C 1 80 ? -24.792 6.249 -18.702 1.00 20.29 78 ARG C CA 1
ATOM 4895 C C . ARG C 1 80 ? -25.518 6.044 -20.026 1.00 20.27 78 ARG C C 1
ATOM 4896 O O . ARG C 1 80 ? -26.741 6.211 -20.102 1.00 34.16 78 ARG C O 1
ATOM 4904 N N . TRP C 1 81 ? -24.783 5.680 -21.080 1.00 19.83 79 TRP C N 1
ATOM 4905 C CA . TRP C 1 81 ? -25.429 5.370 -22.351 1.00 19.84 79 TRP C CA 1
ATOM 4906 C C . TRP C 1 81 ? -26.156 4.036 -22.278 1.00 20.07 79 TRP C C 1
ATOM 4907 O O . TRP C 1 81 ? -27.287 3.911 -22.762 1.00 20.39 79 TRP C O 1
ATOM 4918 N N . VAL C 1 82 ? -25.522 3.029 -21.672 1.00 19.94 80 VAL C N 1
ATOM 4919 C CA . VAL C 1 82 ? -26.135 1.710 -21.566 1.00 20.18 80 VAL C CA 1
ATOM 4920 C C . VAL C 1 82 ? -27.408 1.776 -20.735 1.00 20.77 80 VAL C C 1
ATOM 4921 O O . VAL C 1 82 ? -28.379 1.060 -21.010 1.00 21.11 80 VAL C O 1
ATOM 4925 N N . ALA C 1 83 ? -27.438 2.645 -19.720 1.00 21.18 81 ALA C N 1
ATOM 4926 C CA . ALA C 1 83 ? -28.651 2.804 -18.925 1.00 21.56 81 ALA C CA 1
ATOM 4927 C C . ALA C 1 83 ? -29.781 3.430 -19.730 1.00 21.83 81 ALA C C 1
ATOM 4928 O O . ALA C 1 83 ? -30.952 3.100 -19.510 1.00 22.35 81 ALA C O 1
ATOM 4930 N N . SER C 1 84 ? -29.459 4.319 -20.672 1.00 21.54 82 SER C N 1
ATOM 4931 C CA . SER C 1 84 ? -30.503 5.005 -21.425 1.00 21.82 82 SER C CA 1
ATOM 4932 C C . SER C 1 84 ? -31.064 4.149 -22.553 1.00 21.85 82 SER C C 1
ATOM 4933 O O . SER C 1 84 ? -32.255 4.252 -22.864 1.00 22.29 82 SER C O 1
ATOM 4936 N N . THR C 1 85 ? -30.236 3.316 -23.178 1.00 21.44 83 THR C N 1
ATOM 4937 C CA . THR C 1 85 ? -30.679 2.549 -24.334 1.00 21.46 83 THR C CA 1
ATOM 4938 C C . THR C 1 85 ? -29.769 1.347 -24.526 1.00 21.12 83 THR C C 1
ATOM 4939 O O . THR C 1 85 ? -28.627 1.322 -24.058 1.00 20.74 83 THR C O 1
ATOM 4943 N N . ALA C 1 86 ? -30.298 0.348 -25.228 1.00 21.29 84 ALA C N 1
ATOM 4944 C CA . ALA C 1 86 ? -29.532 -0.819 -25.634 1.00 21.01 84 ALA C CA 1
ATOM 4945 C C . ALA C 1 86 ? -28.860 -0.632 -26.986 1.00 20.61 84 ALA C C 1
ATOM 4946 O O . ALA C 1 86 ? -28.115 -1.517 -27.420 1.00 23.16 84 ALA C O 1
ATOM 4948 N N . ASP C 1 87 ? -29.097 0.495 -27.654 1.00 22.03 85 ASP C N 1
ATOM 4949 C CA . ASP C 1 87 ? -28.466 0.757 -28.937 1.00 21.75 85 ASP C CA 1
ATOM 4950 C C . ASP C 1 87 ? -26.965 0.962 -28.770 1.00 19.69 85 ASP C C 1
ATOM 4951 O O . ASP C 1 87 ? -26.463 1.267 -27.684 1.00 19.58 85 ASP C O 1
ATOM 4956 N N . GLU C 1 88 ? -26.247 0.790 -29.876 1.00 20.11 86 GLU C N 1
ATOM 4957 C CA . GLU C 1 88 ? -24.821 1.057 -29.897 1.00 18.90 86 GLU C CA 1
ATOM 4958 C C . GLU C 1 88 ? -24.569 2.555 -29.744 1.00 22.90 86 GLU C C 1
ATOM 4959 O O . GLU C 1 88 ? -25.426 3.390 -30.047 1.00 23.86 86 GLU C O 1
ATOM 4965 N N . GLY C 1 89 ? -23.373 2.895 -29.265 1.00 18.44 87 GLY C N 1
ATOM 4966 C CA . GLY C 1 89 ? -23.025 4.276 -29.034 1.00 18.35 87 GLY C CA 1
ATOM 4967 C C . GLY C 1 89 ? -21.716 4.641 -29.705 1.00 20.03 87 GLY C C 1
ATOM 4968 O O . GLY C 1 89 ? -20.859 3.795 -29.965 1.00 19.61 87 GLY C O 1
ATOM 4969 N N . ALA C 1 90 ? -21.577 5.933 -29.981 1.00 18.19 88 ALA C N 1
ATOM 4970 C CA . ALA C 1 90 ? -20.366 6.497 -30.565 1.00 19.55 88 ALA C CA 1
ATOM 4971 C C . ALA C 1 90 ? -19.648 7.224 -29.438 1.00 19.96 88 ALA C C 1
ATOM 4972 O O . ALA C 1 90 ? -19.986 8.363 -29.105 1.00 19.30 88 ALA C O 1
ATOM 4974 N N . LEU C 1 91 ? -18.653 6.563 -28.858 1.00 21.89 89 LEU C N 1
ATOM 4975 C CA . LEU C 1 91 ? -17.901 7.103 -27.738 1.00 17.18 89 LEU C CA 1
ATOM 4976 C C . LEU C 1 91 ? -16.613 7.727 -28.259 1.00 17.52 89 LEU C C 1
ATOM 4977 O O . LEU C 1 91 ? -15.860 7.082 -28.996 1.00 17.89 89 LEU C O 1
ATOM 4982 N N . ARG C 1 92 ? -16.365 8.978 -27.878 1.00 17.61 90 ARG C N 1
ATOM 4983 C CA . ARG C 1 92 ? -15.204 9.718 -28.348 1.00 16.78 90 ARG C CA 1
ATOM 4984 C C . ARG C 1 92 ? -14.450 10.315 -27.173 1.00 16.78 90 ARG C C 1
ATOM 4985 O O . ARG C 1 92 ? -15.055 10.859 -26.245 1.00 17.04 90 ARG C O 1
ATOM 4993 N N . LEU C 1 93 ? -13.125 10.221 -27.232 1.00 16.52 91 LEU C N 1
ATOM 4994 C CA . LEU C 1 93 ? -12.234 10.799 -26.237 1.00 16.52 91 LEU C CA 1
ATOM 4995 C C . LEU C 1 93 ? -11.600 12.043 -26.841 1.00 16.55 91 LEU C C 1
ATOM 4996 O O . LEU C 1 93 ? -10.871 11.944 -27.829 1.00 16.58 91 LEU C O 1
ATOM 5001 N N . ILE C 1 94 ? -11.885 13.208 -26.270 1.00 16.82 92 ILE C N 1
ATOM 5002 C CA . ILE C 1 94 ? -11.355 14.469 -26.776 1.00 16.92 92 ILE C CA 1
ATOM 5003 C C . ILE C 1 94 ? -10.258 14.945 -25.834 1.00 16.94 92 ILE C C 1
ATOM 5004 O O . ILE C 1 94 ? -10.496 15.144 -24.638 1.00 17.12 92 ILE C O 1
ATOM 5009 N N . TYR C 1 95 ? -9.054 15.120 -26.377 1.00 16.77 93 TYR C N 1
ATOM 5010 C CA . TYR C 1 95 ? -7.868 15.501 -25.612 1.00 16.78 93 TYR C CA 1
ATOM 5011 C C . TYR C 1 95 ? -7.156 16.604 -26.391 1.00 16.88 93 TYR C C 1
ATOM 5012 O O . TYR C 1 95 ? -6.478 16.326 -27.382 1.00 16.69 93 TYR C O 1
ATOM 5021 N N . SER C 1 96 ? -7.319 17.850 -25.959 1.00 17.22 94 SER C N 1
ATOM 5022 C CA . SER C 1 96 ? -6.739 18.995 -26.645 1.00 17.40 94 SER C CA 1
ATOM 5023 C C . SER C 1 96 ? -5.669 19.648 -25.781 1.00 18.34 94 SER C C 1
ATOM 5024 O O . SER C 1 96 ? -5.559 19.391 -24.581 1.00 18.26 94 SER C O 1
ATOM 5027 N N . ARG C 1 97 ? -4.872 20.512 -26.416 1.00 19.95 95 ARG C N 1
ATOM 5028 C CA . ARG C 1 97 ? -3.791 21.197 -25.717 1.00 19.67 95 ARG C CA 1
ATOM 5029 C C . ARG C 1 97 ? -4.294 22.178 -24.666 1.00 23.77 95 ARG C C 1
ATOM 5030 O O . ARG C 1 97 ? -3.501 22.617 -23.825 1.00 27.17 95 ARG C O 1
ATOM 5038 N N . GLY C 1 98 ? -5.575 22.519 -24.678 1.00 23.51 96 GLY C N 1
ATOM 5039 C CA . GLY C 1 98 ? -6.128 23.438 -23.706 1.00 25.14 96 GLY C CA 1
ATOM 5040 C C . GLY C 1 98 ? -6.330 24.830 -24.267 1.00 25.68 96 GLY C C 1
ATOM 5041 O O . GLY C 1 98 ? -6.238 25.083 -25.470 1.00 26.48 96 GLY C O 1
ATOM 5042 N N . ARG C 1 99 ? -6.603 25.755 -23.352 1.00 27.50 97 ARG C N 1
ATOM 5043 C CA . ARG C 1 99 ? -6.878 27.130 -23.739 1.00 27.07 97 ARG C CA 1
ATOM 5044 C C . ARG C 1 99 ? -5.605 27.837 -24.189 1.00 28.20 97 ARG C C 1
ATOM 5045 O O . ARG C 1 99 ? -4.493 27.488 -23.784 1.00 28.99 97 ARG C O 1
ATOM 5053 N N . GLU C 1 100 ? -5.784 28.848 -25.038 1.00 27.99 98 GLU C N 1
ATOM 5054 C CA . GLU C 1 100 ? -4.660 29.655 -25.492 1.00 29.80 98 GLU C CA 1
ATOM 5055 C C . GLU C 1 100 ? -4.073 30.430 -24.320 1.00 30.72 98 GLU C C 1
ATOM 5056 O O . GLU C 1 100 ? -4.793 31.130 -23.602 1.00 30.72 98 GLU C O 1
ATOM 5058 N N . GLY C 1 101 ? -2.763 30.295 -24.123 1.00 32.02 99 GLY C N 1
ATOM 5059 C CA . GLY C 1 101 ? -2.079 30.902 -23.003 1.00 34.84 99 GLY C CA 1
ATOM 5060 C C . GLY C 1 101 ? -2.149 30.125 -21.708 1.00 37.68 99 GLY C C 1
ATOM 5061 O O . GLY C 1 101 ? -1.340 30.378 -20.806 1.00 39.42 99 GLY C O 1
ATOM 5062 N N . GLY C 1 102 ? -3.083 29.178 -21.585 1.00 39.34 100 GLY C N 1
ATOM 5063 C CA . GLY C 1 102 ? -3.169 28.334 -20.414 1.00 40.91 100 GLY C CA 1
ATOM 5064 C C . GLY C 1 102 ? -2.269 27.115 -20.516 1.00 42.21 100 GLY C C 1
ATOM 5065 O O . GLY C 1 102 ? -1.598 26.875 -21.518 1.00 43.63 100 GLY C O 1
ATOM 5066 N N . SER C 1 103 ? -2.261 26.334 -19.441 1.00 41.04 101 SER C N 1
ATOM 5067 C CA . SER C 1 103 ? -1.421 25.145 -19.351 1.00 40.40 101 SER C CA 1
ATOM 5068 C C . SER C 1 103 ? -2.210 23.849 -19.261 1.00 38.93 101 SER C C 1
ATOM 5069 O O . SER C 1 103 ? -1.817 22.853 -19.875 1.00 41.37 101 SER C O 1
ATOM 5072 N N . ALA C 1 104 ? -3.311 23.832 -18.518 1.00 33.22 102 ALA C N 1
ATOM 5073 C CA . ALA C 1 104 ? -4.059 22.595 -18.318 1.00 28.11 102 ALA C CA 1
ATOM 5074 C C . ALA C 1 104 ? -4.708 22.152 -19.624 1.00 20.37 102 ALA C C 1
ATOM 5075 O O . ALA C 1 104 ? -5.398 22.949 -20.271 1.00 22.94 102 ALA C O 1
ATOM 5077 N N . PRO C 1 105 ? -4.516 20.904 -20.042 1.00 18.54 103 PRO C N 1
ATOM 5078 C CA . PRO C 1 105 ? -5.158 20.424 -21.267 1.00 18.33 103 PRO C CA 1
ATOM 5079 C C . PRO C 1 105 ? -6.637 20.139 -21.066 1.00 19.75 103 PRO C C 1
ATOM 5080 O O . PRO C 1 105 ? -7.104 19.867 -19.958 1.00 22.49 103 PRO C O 1
ATOM 5084 N N . THR C 1 106 ? -7.377 20.228 -22.167 1.00 18.27 104 THR C N 1
ATOM 5085 C CA . THR C 1 106 ? -8.800 19.926 -22.174 1.00 18.34 104 THR C CA 1
ATOM 5086 C C . THR C 1 106 ? -8.993 18.439 -22.440 1.00 17.93 104 THR C C 1
ATOM 5087 O O . THR C 1 106 ? -8.415 17.892 -23.385 1.00 17.61 104 THR C O 1
ATOM 5091 N N . ALA C 1 107 ? -9.814 17.791 -21.618 1.00 17.99 105 ALA C N 1
ATOM 5092 C CA . ALA C 1 107 ? -10.008 16.349 -21.726 1.00 17.67 105 ALA C CA 1
ATOM 5093 C C . ALA C 1 107 ? -11.417 15.999 -21.281 1.00 17.86 105 ALA C C 1
ATOM 5094 O O . ALA C 1 107 ? -11.816 16.331 -20.161 1.00 18.17 105 ALA C O 1
ATOM 5096 N N . TYR C 1 108 ? -12.161 15.320 -22.150 1.00 17.71 106 TYR C N 1
ATOM 5097 C CA . TYR C 1 108 ? -13.495 14.854 -21.810 1.00 17.90 106 TYR C CA 1
ATOM 5098 C C . TYR C 1 108 ? -13.838 13.661 -22.688 1.00 17.62 106 TYR C C 1
ATOM 5099 O O . TYR C 1 108 ? -13.144 13.353 -23.659 1.00 17.32 106 TYR C O 1
ATOM 5108 N N . VAL C 1 109 ? -14.920 12.983 -22.318 1.00 17.77 107 VAL C N 1
ATOM 5109 C CA . VAL C 1 109 ? -15.421 11.812 -23.024 1.00 17.60 107 VAL C CA 1
ATOM 5110 C C . VAL C 1 109 ? -16.848 12.110 -23.454 1.00 17.89 107 VAL C C 1
ATOM 5111 O O . VAL C 1 109 ? -17.616 12.718 -22.701 1.00 19.01 107 VAL C O 1
ATOM 5115 N N . MET C 1 110 ? -17.193 11.709 -24.673 1.00 17.76 108 MET C N 1
ATOM 5116 C CA . MET C 1 110 ? -18.487 12.044 -25.247 1.00 18.04 108 MET C CA 1
ATOM 5117 C C . MET C 1 110 ? -19.085 10.818 -25.919 1.00 17.96 108 MET C C 1
ATOM 5118 O O . MET C 1 110 ? -18.405 10.143 -26.699 1.00 18.18 108 MET C O 1
ATOM 5123 N N . VAL C 1 111 ? -20.350 10.533 -25.616 1.00 18.28 109 VAL C N 1
ATOM 5124 C CA . VAL C 1 111 ? -21.097 9.449 -26.245 1.00 20.28 109 VAL C CA 1
ATOM 5125 C C . VAL C 1 111 ? -22.240 10.049 -27.051 1.00 22.69 109 VAL C C 1
ATOM 5126 O O . VAL C 1 111 ? -22.926 10.968 -26.589 1.00 23.35 109 VAL C O 1
ATOM 5130 N N . SER C 1 112 ? -22.451 9.517 -28.245 1.00 23.34 110 SER C N 1
ATOM 5131 C CA . SER C 1 112 ? -23.459 9.996 -29.174 1.00 23.52 110 SER C CA 1
ATOM 5132 C C . SER C 1 112 ? -24.094 8.793 -29.850 1.00 20.61 110 SER C C 1
ATOM 5133 O O . SER C 1 112 ? -23.547 7.686 -29.795 1.00 21.25 110 SER C O 1
ATOM 5136 N N . PRO C 1 113 ? -25.258 8.968 -30.474 1.00 19.16 111 PRO C N 1
ATOM 5137 C CA . PRO C 1 113 ? -25.858 7.860 -31.222 1.00 19.24 111 PRO C CA 1
ATOM 5138 C C . PRO C 1 113 ? -25.021 7.495 -32.435 1.00 18.92 111 PRO C C 1
ATOM 5139 O O . PRO C 1 113 ? -24.322 8.331 -33.012 1.00 18.75 111 PRO C O 1
ATOM 5143 N N . VAL C 1 114 ? -25.074 6.222 -32.803 1.00 18.88 112 VAL C N 1
ATOM 5144 C CA . VAL C 1 114 ? -24.408 5.796 -34.038 1.00 18.65 112 VAL C CA 1
ATOM 5145 C C . VAL C 1 114 ? -25.195 6.328 -35.231 1.00 18.92 112 VAL C C 1
ATOM 5146 O O . VAL C 1 114 ? -26.419 6.113 -35.308 1.00 19.30 112 VAL C O 1
ATOM 5150 N N . PRO C 1 115 ? -24.560 7.035 -36.164 1.00 18.77 113 PRO C N 1
ATOM 5151 C CA . PRO C 1 115 ? -25.305 7.614 -37.288 1.00 19.06 113 PRO C CA 1
ATOM 5152 C C . PRO C 1 115 ? -25.884 6.546 -38.202 1.00 19.24 113 PRO C C 1
ATOM 5153 O O . PRO C 1 115 ? -25.374 5.427 -38.295 1.00 19.06 113 PRO C O 1
ATOM 5157 N N . ALA C 1 116 ? -26.961 6.918 -38.902 1.00 20.15 114 ALA C N 1
ATOM 5158 C CA . ALA C 1 116 ? -27.628 5.986 -39.803 1.00 22.98 114 ALA C CA 1
ATOM 5159 C C . ALA C 1 116 ? -26.762 5.610 -40.997 1.00 23.01 114 ALA C C 1
ATOM 5160 O O . ALA C 1 116 ? -26.980 4.549 -41.592 1.00 23.29 114 ALA C O 1
ATOM 5162 N N . ARG C 1 117 ? -25.797 6.456 -41.368 1.00 22.28 115 ARG C N 1
ATOM 5163 C CA . ARG C 1 117 ? -24.871 6.105 -42.439 1.00 19.26 115 ARG C CA 1
ATOM 5164 C C . ARG C 1 117 ? -24.035 4.880 -42.090 1.00 20.73 115 ARG C C 1
ATOM 5165 O O . ARG C 1 117 ? -23.506 4.222 -42.994 1.00 20.96 115 ARG C O 1
ATOM 5173 N N . VAL C 1 118 ? -23.881 4.577 -40.800 1.00 18.79 116 VAL C N 1
ATOM 5174 C CA . VAL C 1 118 ? -23.071 3.437 -40.383 1.00 18.53 116 VAL C CA 1
ATOM 5175 C C . VAL C 1 118 ? -23.821 2.129 -40.608 1.00 18.79 116 VAL C C 1
ATOM 5176 O O . VAL C 1 118 ? -23.242 1.140 -41.072 1.00 18.70 116 VAL C O 1
ATOM 5180 N N . ILE C 1 119 ? -25.118 2.103 -40.289 1.00 19.15 117 ILE C N 1
ATOM 5181 C CA . ILE C 1 119 ? -25.896 0.877 -40.439 1.00 19.46 117 ILE C CA 1
ATOM 5182 C C . ILE C 1 119 ? -26.007 0.495 -41.906 1.00 19.65 117 ILE C C 1
ATOM 5183 O O . ILE C 1 119 ? -26.000 -0.694 -42.251 1.00 19.77 117 ILE C O 1
ATOM 5188 N N . GLY C 1 120 ? -26.091 1.483 -42.795 1.00 19.73 118 GLY C N 1
ATOM 5189 C CA . GLY C 1 120 ? -26.094 1.180 -44.214 1.00 19.92 118 GLY C CA 1
ATOM 5190 C C . GLY C 1 120 ? -24.733 0.721 -44.695 1.00 19.60 118 GLY C C 1
ATOM 5191 O O . GLY C 1 120 ? -24.631 -0.197 -45.513 1.00 19.75 118 GLY C O 1
ATOM 5192 N N . ALA C 1 121 ? -23.668 1.340 -44.178 1.00 19.18 119 ALA C N 1
ATOM 5193 C CA . ALA C 1 121 ? -22.318 0.972 -44.591 1.00 18.89 119 ALA C CA 1
ATOM 5194 C C . ALA C 1 121 ? -21.973 -0.449 -44.164 1.00 18.81 119 ALA C C 1
ATOM 5195 O O . ALA C 1 121 ? -21.329 -1.188 -44.917 1.00 18.81 119 ALA C O 1
ATOM 5197 N N . ARG C 1 122 ? -22.392 -0.853 -42.963 1.00 18.79 120 ARG C N 1
ATOM 5198 C CA . ARG C 1 122 ? -22.156 -2.225 -42.527 1.00 18.78 120 ARG C CA 1
ATOM 5199 C C . ARG C 1 122 ? -22.948 -3.211 -43.370 1.00 19.21 120 ARG C C 1
ATOM 5200 O O . ARG C 1 122 ? -22.413 -4.230 -43.823 1.00 19.24 120 ARG C O 1
ATOM 5208 N N . ARG C 1 123 ? -24.230 -2.923 -43.588 1.00 19.59 121 ARG C N 1
ATOM 5209 C CA . ARG C 1 123 ? -25.111 -3.872 -44.255 1.00 20.06 121 ARG C CA 1
ATOM 5210 C C . ARG C 1 123 ? -24.859 -3.919 -45.755 1.00 20.21 121 ARG C C 1
ATOM 5211 O O . ARG C 1 123 ? -24.712 -5.000 -46.334 1.00 20.41 121 ARG C O 1
ATOM 5219 N N . ASP C 1 124 ? -24.794 -2.756 -46.399 1.00 20.17 122 ASP C N 1
ATOM 5220 C CA . ASP C 1 124 ? -24.761 -2.685 -47.853 1.00 20.41 122 ASP C CA 1
ATOM 5221 C C . ASP C 1 124 ? -23.367 -2.498 -48.427 1.00 23.51 122 ASP C C 1
ATOM 5222 O O . ASP C 1 124 ? -23.111 -2.933 -49.554 1.00 25.66 122 ASP C O 1
ATOM 5227 N N . GLY C 1 125 ? -22.467 -1.874 -47.690 1.00 20.10 123 GLY C N 1
ATOM 5228 C CA . GLY C 1 125 ? -21.188 -1.519 -48.246 1.00 19.38 123 GLY C CA 1
ATOM 5229 C C . GLY C 1 125 ? -21.204 -0.110 -48.795 1.00 19.39 123 GLY C C 1
ATOM 5230 O O . GLY C 1 125 ? -22.151 0.661 -48.610 1.00 19.55 123 GLY C O 1
ATOM 5231 N N . VAL C 1 126 ? -20.129 0.230 -49.501 1.00 19.37 124 VAL C N 1
ATOM 5232 C CA . VAL C 1 126 ? -19.920 1.600 -49.944 1.00 19.23 124 VAL C CA 1
ATOM 5233 C C . VAL C 1 126 ? -19.302 1.617 -51.336 1.00 19.41 124 VAL C C 1
ATOM 5234 O O . VAL C 1 126 ? -18.630 0.670 -51.755 1.00 19.41 124 VAL C O 1
ATOM 5238 N N . SER C 1 127 ? -19.550 2.707 -52.057 1.00 19.60 125 SER C N 1
ATOM 5239 C CA . SER C 1 127 ? -18.854 3.008 -53.299 1.00 19.76 125 SER C CA 1
ATOM 5240 C C . SER C 1 127 ? -17.775 4.037 -52.993 1.00 19.45 125 SER C C 1
ATOM 5241 O O . SER C 1 127 ? -18.055 5.074 -52.382 1.00 19.36 125 SER C O 1
ATOM 5244 N N . ALA C 1 128 ? -16.540 3.729 -53.372 1.00 19.32 126 ALA C N 1
ATOM 5245 C CA . ALA C 1 128 ? -15.401 4.575 -53.058 1.00 19.04 126 ALA C CA 1
ATOM 5246 C C . ALA C 1 128 ? -14.699 5.009 -54.336 1.00 19.28 126 ALA C C 1
ATOM 5247 O O . ALA C 1 128 ? -14.824 4.375 -55.387 1.00 20.17 126 ALA C O 1
ATOM 5249 N N . ILE C 1 129 ? -13.951 6.104 -54.228 1.00 19.16 127 ILE C N 1
ATOM 5250 C CA . ILE C 1 129 ? -13.111 6.594 -55.311 1.00 19.37 127 ILE C CA 1
ATOM 5251 C C . ILE C 1 129 ? -11.705 6.790 -54.769 1.00 19.04 127 ILE C C 1
ATOM 5252 O O . ILE C 1 129 ? -11.509 7.137 -53.600 1.00 18.71 127 ILE C O 1
ATOM 5257 N N . THR C 1 130 ? -10.719 6.542 -55.624 1.00 19.18 128 THR C N 1
ATOM 5258 C CA . THR C 1 130 ? -9.334 6.810 -55.274 1.00 18.95 128 THR C CA 1
ATOM 5259 C C . THR C 1 130 ? -9.031 8.290 -55.463 1.00 19.07 128 THR C C 1
ATOM 5260 O O . THR C 1 130 ? -9.477 8.911 -56.432 1.00 19.45 128 THR C O 1
ATOM 5264 N N . LEU C 1 131 ? -8.288 8.858 -54.516 1.00 18.95 129 LEU C N 1
ATOM 5265 C CA . LEU C 1 131 ? -7.923 10.265 -54.562 1.00 20.58 129 LEU C CA 1
ATOM 5266 C C . LEU C 1 131 ? -6.477 10.435 -54.128 1.00 20.91 129 LEU C C 1
ATOM 5267 O O . LEU C 1 131 ? -6.015 9.763 -53.202 1.00 18.34 129 LEU C O 1
ATOM 5272 N N . ASP C 1 132 ? -5.769 11.330 -54.808 1.00 18.97 130 ASP C N 1
ATOM 5273 C CA . ASP C 1 132 ? -4.402 11.641 -54.422 1.00 18.85 130 ASP C CA 1
ATOM 5274 C C . ASP C 1 132 ? -4.408 12.316 -53.055 1.00 18.56 130 ASP C C 1
ATOM 5275 O O . ASP C 1 132 ? -5.136 13.289 -52.833 1.00 18.66 130 ASP C O 1
ATOM 5280 N N . ARG C 1 133 ? -3.589 11.794 -52.142 1.00 18.22 131 ARG C N 1
ATOM 5281 C CA . ARG C 1 133 ? -3.487 12.333 -50.791 1.00 17.95 131 ARG C CA 1
ATOM 5282 C C . ARG C 1 133 ? -2.618 13.583 -50.732 1.00 21.62 131 ARG C C 1
ATOM 5283 O O . ARG C 1 133 ? -2.824 14.439 -49.863 1.00 22.30 131 ARG C O 1
ATOM 5291 N N . GLY C 1 134 ? -1.669 13.720 -51.651 1.00 18.37 132 GLY C N 1
ATOM 5292 C CA . GLY C 1 134 ? -0.733 14.818 -51.630 1.00 19.98 132 GLY C CA 1
ATOM 5293 C C . GLY C 1 134 ? 0.555 14.519 -50.901 1.00 19.01 132 GLY C C 1
ATOM 5294 O O . GLY C 1 134 ? 1.484 15.334 -50.955 1.00 20.01 132 GLY C O 1
ATOM 5295 N N . LEU C 1 135 ? 0.632 13.390 -50.204 1.00 17.98 133 LEU C N 1
ATOM 5296 C CA . LEU C 1 135 ? 1.809 12.892 -49.519 1.00 18.67 133 LEU C CA 1
ATOM 5297 C C . LEU C 1 135 ? 2.396 11.708 -50.277 1.00 20.05 133 LEU C C 1
ATOM 5298 O O . LEU C 1 135 ? 1.643 10.892 -50.820 1.00 19.57 133 LEU C O 1
ATOM 5303 N N . PRO C 1 136 ? 3.718 11.589 -50.351 1.00 20.75 134 PRO C N 1
ATOM 5304 C CA . PRO C 1 136 ? 4.316 10.364 -50.886 1.00 20.46 134 PRO C CA 1
ATOM 5305 C C . PRO C 1 136 ? 4.360 9.268 -49.829 1.00 18.10 134 PRO C C 1
ATOM 5306 O O . PRO C 1 136 ? 4.285 9.524 -48.626 1.00 17.83 134 PRO C O 1
ATOM 5310 N N . ALA C 1 137 ? 4.473 8.022 -50.304 1.00 17.42 135 ALA C N 1
ATOM 5311 C CA . ALA C 1 137 ? 4.450 6.892 -49.378 1.00 17.08 135 ALA C CA 1
ATOM 5312 C C . ALA C 1 137 ? 5.659 6.891 -48.454 1.00 16.92 135 ALA C C 1
ATOM 5313 O O . ALA C 1 137 ? 5.565 6.424 -47.313 1.00 16.61 135 ALA C O 1
ATOM 5315 N N . ASP C 1 138 ? 6.793 7.419 -48.913 1.00 17.17 136 ASP C N 1
ATOM 5316 C CA . ASP C 1 138 ? 7.958 7.545 -48.049 1.00 18.71 136 ASP C CA 1
ATOM 5317 C C . ASP C 1 138 ? 7.841 8.728 -47.099 1.00 21.36 136 ASP C C 1
ATOM 5318 O O . ASP C 1 138 ? 8.742 8.944 -46.283 1.00 25.80 136 ASP C O 1
ATOM 5323 N N . GLY C 1 139 ? 6.756 9.499 -47.198 1.00 21.74 137 GLY C N 1
ATOM 5324 C CA . GLY C 1 139 ? 6.593 10.701 -46.404 1.00 24.23 137 GLY C CA 1
ATOM 5325 C C . GLY C 1 139 ? 6.413 10.432 -44.926 1.00 28.81 137 GLY C C 1
ATOM 5326 O O . GLY C 1 139 ? 6.682 11.317 -44.109 1.00 30.55 137 GLY C O 1
ATOM 5327 N N . GLY C 1 140 ? 5.953 9.234 -44.565 1.00 30.71 138 GLY C N 1
ATOM 5328 C CA . GLY C 1 140 ? 5.719 8.941 -43.161 1.00 31.48 138 GLY C CA 1
ATOM 5329 C C . GLY C 1 140 ? 7.006 8.880 -42.362 1.00 32.94 138 GLY C C 1
ATOM 5330 O O . GLY C 1 140 ? 7.082 9.409 -41.250 1.00 36.10 138 GLY C O 1
ATOM 5331 N N . ASP C 1 141 ? 8.040 8.251 -42.920 1.00 30.35 139 ASP C N 1
ATOM 5332 C CA . ASP C 1 141 ? 9.310 8.131 -42.217 1.00 27.83 139 ASP C CA 1
ATOM 5333 C C . ASP C 1 141 ? 10.252 9.278 -42.555 1.00 26.50 139 ASP C C 1
ATOM 5334 O O . ASP C 1 141 ? 10.983 9.756 -41.682 1.00 29.92 139 ASP C O 1
ATOM 5339 N N . ALA C 1 142 ? 10.238 9.740 -43.805 1.00 24.58 140 ALA C N 1
ATOM 5340 C CA . ALA C 1 142 ? 11.117 10.828 -44.214 1.00 27.23 140 ALA C CA 1
ATOM 5341 C C . ALA C 1 142 ? 10.668 12.178 -43.672 1.00 31.42 140 ALA C C 1
ATOM 5342 O O . ALA C 1 142 ? 11.483 13.104 -43.603 1.00 36.95 140 ALA C O 1
ATOM 5344 N N . MET C 1 143 ? 9.393 12.322 -43.311 1.00 28.76 141 MET C N 1
ATOM 5345 C CA . MET C 1 143 ? 8.833 13.599 -42.870 1.00 26.54 141 MET C CA 1
ATOM 5346 C C . MET C 1 143 ? 8.124 13.408 -41.535 1.00 22.70 141 MET C C 1
ATOM 5347 O O . MET C 1 143 ? 6.888 13.344 -41.476 1.00 23.74 141 MET C O 1
ATOM 5352 N N . PRO C 1 144 ? 8.878 13.311 -40.434 1.00 18.37 142 PRO C N 1
ATOM 5353 C CA . PRO C 1 144 ? 8.236 13.114 -39.124 1.00 17.09 142 PRO C CA 1
ATOM 5354 C C . PRO C 1 144 ? 7.510 14.340 -38.591 1.00 17.16 142 PRO C C 1
ATOM 5355 O O . PRO C 1 144 ? 6.611 14.182 -37.755 1.00 17.08 142 PRO C O 1
ATOM 5359 N N . TRP C 1 145 ? 7.865 15.549 -39.034 1.00 16.84 143 TRP C N 1
ATOM 5360 C CA . TRP C 1 145 ? 7.197 16.750 -38.538 1.00 17.01 143 TRP C CA 1
ATOM 5361 C C . TRP C 1 145 ? 5.743 16.847 -38.980 1.00 16.97 143 TRP C C 1
ATOM 5362 O O . TRP C 1 145 ? 4.987 17.632 -38.399 1.00 17.05 143 TRP C O 1
ATOM 5373 N N . LEU C 1 146 ? 5.339 16.103 -40.011 1.00 16.88 144 LEU C N 1
ATOM 5374 C CA . LEU C 1 146 ? 3.945 16.109 -40.435 1.00 16.85 144 LEU C CA 1
ATOM 5375 C C . LEU C 1 146 ? 3.050 15.223 -39.579 1.00 16.51 144 LEU C C 1
ATOM 5376 O O . LEU C 1 146 ? 1.830 15.248 -39.775 1.00 16.50 144 LEU C O 1
ATOM 5381 N N . ILE C 1 147 ? 3.626 14.456 -38.646 1.00 17.16 145 ILE C N 1
ATOM 5382 C CA . ILE C 1 147 ? 2.924 13.614 -37.671 1.00 17.20 145 ILE C CA 1
ATOM 5383 C C . ILE C 1 147 ? 1.714 12.915 -38.283 1.00 15.88 145 ILE C C 1
ATOM 5384 O O . ILE C 1 147 ? 0.641 12.857 -37.672 1.00 17.83 145 ILE C O 1
ATOM 5389 N N . ALA C 1 148 ? 1.885 12.358 -39.482 1.00 15.91 146 ALA C N 1
ATOM 5390 C CA . ALA C 1 148 ? 0.779 11.712 -40.178 1.00 17.08 146 ALA C CA 1
ATOM 5391 C C . ALA C 1 148 ? 0.255 10.483 -39.446 1.00 19.91 146 ALA C C 1
ATOM 5392 O O . ALA C 1 148 ? -0.829 9.998 -39.787 1.00 24.34 146 ALA C O 1
ATOM 5394 N N . SER C 1 149 ? 0.990 9.966 -38.465 1.00 18.67 147 SER C N 1
ATOM 5395 C CA . SER C 1 149 ? 0.553 8.820 -37.680 1.00 16.86 147 SER C CA 1
ATOM 5396 C C . SER C 1 149 ? -0.264 9.215 -36.458 1.00 15.16 147 SER C C 1
ATOM 5397 O O . SER C 1 149 ? -0.706 8.333 -35.713 1.00 15.02 147 SER C O 1
ATOM 5400 N N . ALA C 1 150 ? -0.488 10.508 -36.241 1.00 15.33 148 ALA C N 1
ATOM 5401 C CA . ALA C 1 150 ? -1.232 10.997 -35.089 1.00 15.35 148 ALA C CA 1
ATOM 5402 C C . ALA C 1 150 ? -2.692 11.210 -35.464 1.00 15.45 148 ALA C C 1
ATOM 5403 O O . ALA C 1 150 ? -2.993 11.806 -36.503 1.00 15.61 148 ALA C O 1
ATOM 5405 N N . LYS C 1 151 ? -3.595 10.703 -34.626 1.00 15.38 149 LYS C N 1
ATOM 5406 C CA . LYS C 1 151 ? -5.029 10.912 -34.812 1.00 15.51 149 LYS C CA 1
ATOM 5407 C C . LYS C 1 151 ? -5.383 12.225 -34.129 1.00 15.70 149 LYS C C 1
ATOM 5408 O O . LYS C 1 151 ? -5.720 12.266 -32.946 1.00 15.71 149 LYS C O 1
ATOM 5414 N N . THR C 1 152 ? -5.300 13.312 -34.885 1.00 15.91 150 THR C N 1
ATOM 5415 C CA . THR C 1 152 ? -5.518 14.648 -34.356 1.00 16.15 150 THR C CA 1
ATOM 5416 C C . THR C 1 152 ? -6.949 15.105 -34.608 1.00 16.35 150 THR C C 1
ATOM 5417 O O . THR C 1 152 ? -7.702 14.505 -35.377 1.00 16.33 150 THR C O 1
ATOM 5421 N N . LEU C 1 153 ? -7.309 16.204 -33.954 1.00 16.59 151 LEU C N 1
ATOM 5422 C CA . LEU C 1 153 ? -8.607 16.832 -34.141 1.00 16.85 151 LEU C CA 1
ATOM 5423 C C . LEU C 1 153 ? -8.676 17.649 -35.421 1.00 17.07 151 LEU C C 1
ATOM 5424 O O . LEU C 1 153 ? -9.701 18.288 -35.674 1.00 17.33 151 LEU C O 1
ATOM 5429 N N . SER C 1 154 ? -7.614 17.644 -36.229 1.00 17.01 152 SER C N 1
ATOM 5430 C CA . SER C 1 154 ? -7.539 18.469 -37.433 1.00 17.26 152 SER C CA 1
ATOM 5431 C C . SER C 1 154 ? -8.024 17.658 -38.632 1.00 20.00 152 SER C C 1
ATOM 5432 O O . SER C 1 154 ? -7.252 17.174 -39.463 1.00 25.97 152 SER C O 1
ATOM 5435 N N . TYR C 1 155 ? -9.349 17.533 -38.724 1.00 19.81 153 TYR C N 1
ATOM 5436 C CA . TYR C 1 155 ? -10.009 16.695 -39.717 1.00 17.27 153 TYR C CA 1
ATOM 5437 C C . TYR C 1 155 ? -10.720 17.503 -40.797 1.00 17.61 153 TYR C C 1
ATOM 5438 O O . TYR C 1 155 ? -11.664 17.002 -41.414 1.00 19.00 153 TYR C O 1
ATOM 5447 N N . ALA C 1 156 ? -10.295 18.746 -41.035 1.00 17.87 154 ALA C N 1
ATOM 5448 C CA . ALA C 1 156 ? -10.962 19.557 -42.049 1.00 18.24 154 ALA C CA 1
ATOM 5449 C C . ALA C 1 156 ? -10.776 18.961 -43.438 1.00 19.37 154 ALA C C 1
ATOM 5450 O O . ALA C 1 156 ? -11.715 18.937 -44.241 1.00 20.57 154 ALA C O 1
ATOM 5452 N N . VAL C 1 157 ? -9.570 18.475 -43.737 1.00 18.73 155 VAL C N 1
ATOM 5453 C CA . VAL C 1 157 ? -9.312 17.895 -45.051 1.00 18.11 155 VAL C CA 1
ATOM 5454 C C . VAL C 1 157 ? -10.052 16.573 -45.201 1.00 20.16 155 VAL C C 1
ATOM 5455 O O . VAL C 1 157 ? -10.610 16.277 -46.264 1.00 23.43 155 VAL C O 1
ATOM 5459 N N . ASN C 1 158 ? -10.078 15.763 -44.140 1.00 19.52 156 ASN C N 1
ATOM 5460 C CA . ASN C 1 158 ? -10.800 14.496 -44.191 1.00 19.29 156 ASN C CA 1
ATOM 5461 C C . ASN C 1 158 ? -12.273 14.714 -44.516 1.00 17.72 156 ASN C C 1
ATOM 5462 O O . ASN C 1 158 ? -12.847 13.997 -45.343 1.00 17.81 156 ASN C O 1
ATOM 5467 N N . MET C 1 159 ? -12.898 15.710 -43.884 1.00 17.89 157 MET C N 1
ATOM 5468 C CA . MET C 1 159 ? -14.309 15.972 -44.146 1.00 18.17 157 MET C CA 1
ATOM 5469 C C . MET C 1 159 ? -14.505 16.608 -45.514 1.00 18.52 157 MET C C 1
ATOM 5470 O O . MET C 1 159 ? -15.489 16.319 -46.204 1.00 18.72 157 MET C O 1
ATOM 5475 N N . ALA C 1 160 ? -13.580 17.478 -45.924 1.00 18.62 158 ALA C N 1
ATOM 5476 C CA . ALA C 1 160 ? -13.683 18.086 -47.245 1.00 18.99 158 ALA C CA 1
ATOM 5477 C C . ALA C 1 160 ? -13.518 17.038 -48.337 1.00 18.95 158 ALA C C 1
ATOM 5478 O O . ALA C 1 160 ? -14.202 17.090 -49.366 1.00 20.59 158 ALA C O 1
ATOM 5480 N N . VAL C 1 161 ? -12.618 16.076 -48.123 1.00 18.62 159 VAL C N 1
ATOM 5481 C CA . VAL C 1 161 ? -12.431 14.993 -49.084 1.00 18.60 159 VAL C CA 1
ATOM 5482 C C . VAL C 1 161 ? -13.698 14.154 -49.196 1.00 18.65 159 VAL C C 1
ATOM 5483 O O . VAL C 1 161 ? -14.094 13.740 -50.293 1.00 18.88 159 VAL C O 1
ATOM 5487 N N . LEU C 1 162 ? -14.361 13.898 -48.066 1.00 18.48 160 LEU C N 1
ATOM 5488 C CA . LEU C 1 162 ? -15.596 13.121 -48.097 1.00 18.56 160 LEU C CA 1
ATOM 5489 C C . LEU C 1 162 ? -16.727 13.894 -48.764 1.00 18.98 160 LEU C C 1
ATOM 5490 O O . LEU C 1 162 ? -17.533 13.312 -49.500 1.00 20.01 160 LEU C O 1
ATOM 5495 N N . ARG C 1 163 ? -16.809 15.204 -48.520 1.00 19.82 161 ARG C N 1
ATOM 5496 C CA . ARG C 1 163 ? -17.835 16.006 -49.178 1.00 19.59 161 ARG C CA 1
ATOM 5497 C C . ARG C 1 163 ? -17.583 16.094 -50.676 1.00 19.87 161 ARG C C 1
ATOM 5498 O O . ARG C 1 163 ? -18.529 16.133 -51.472 1.00 20.22 161 ARG C O 1
ATOM 5506 N N . HIS C 1 164 ? -16.311 16.138 -51.076 1.00 19.76 162 HIS C N 1
ATOM 5507 C CA . HIS C 1 164 ? -15.981 16.156 -52.496 1.00 20.04 162 HIS C CA 1
ATOM 5508 C C . HIS C 1 164 ? -16.470 14.889 -53.185 1.00 20.08 162 HIS C C 1
ATOM 5509 O O . HIS C 1 164 ? -17.028 14.947 -54.287 1.00 20.46 162 HIS C O 1
ATOM 5516 N N . ALA C 1 165 ? -16.279 13.734 -52.544 1.00 19.72 163 ALA C N 1
ATOM 5517 C CA . ALA C 1 165 ? -16.738 12.476 -53.123 1.00 19.78 163 ALA C CA 1
ATOM 5518 C C . ALA C 1 165 ? -18.251 12.326 -53.037 1.00 20.00 163 ALA C C 1
ATOM 5519 O O . ALA C 1 165 ? -18.849 11.634 -53.868 1.00 20.25 163 ALA C O 1
ATOM 5521 N N . ALA C 1 166 ? -18.882 12.944 -52.036 1.00 19.95 164 ALA C N 1
ATOM 5522 C CA . ALA C 1 166 ? -20.336 12.871 -51.923 1.00 20.21 164 ALA C CA 1
ATOM 5523 C C . ALA C 1 166 ? -21.023 13.587 -53.079 1.00 20.71 164 ALA C C 1
ATOM 5524 O O . ALA C 1 166 ? -22.059 13.128 -53.573 1.00 22.76 164 ALA C O 1
ATOM 5526 N N . ARG C 1 167 ? -20.465 14.717 -53.522 1.00 20.85 165 ARG C N 1
ATOM 5527 C CA . ARG C 1 167 ? -21.014 15.429 -54.671 1.00 21.36 165 ARG C CA 1
ATOM 5528 C C . ARG C 1 167 ? -20.878 14.650 -55.969 1.00 21.57 165 ARG C C 1
ATOM 5529 O O . ARG C 1 167 ? -21.508 15.023 -56.964 1.00 22.04 165 ARG C O 1
ATOM 5537 N N . GLN C 1 168 ? -20.072 13.590 -55.986 1.00 21.28 166 GLN C N 1
ATOM 5538 C CA . GLN C 1 168 ? -19.872 12.762 -57.167 1.00 21.49 166 GLN C CA 1
ATOM 5539 C C . GLN C 1 168 ? -20.451 11.363 -56.994 1.00 21.41 166 GLN C C 1
ATOM 5540 O O . GLN C 1 168 ? -20.075 10.443 -57.729 1.00 21.48 166 GLN C O 1
ATOM 5546 N N . GLY C 1 169 ? -21.356 11.185 -56.035 1.00 21.31 167 GLY C N 1
ATOM 5547 C CA . GLY C 1 169 ? -22.008 9.911 -55.822 1.00 21.29 167 GLY C CA 1
ATOM 5548 C C . GLY C 1 169 ? -21.189 8.866 -55.102 1.00 23.42 167 GLY C C 1
ATOM 5549 O O . GLY C 1 169 ? -21.601 7.701 -55.067 1.00 21.31 167 GLY C O 1
ATOM 5550 N N . ALA C 1 170 ? -20.052 9.235 -54.521 1.00 20.47 168 ALA C N 1
ATOM 5551 C CA . ALA C 1 170 ? -19.199 8.285 -53.821 1.00 20.05 168 ALA C CA 1
ATOM 5552 C C . ALA C 1 170 ? -19.416 8.391 -52.317 1.00 19.72 168 ALA C C 1
ATOM 5553 O O . ALA C 1 170 ? -19.509 9.492 -51.766 1.00 19.68 168 ALA C O 1
ATOM 5555 N N . GLY C 1 171 ? -19.484 7.237 -51.657 1.00 19.53 169 GLY C N 1
ATOM 5556 C CA . GLY C 1 171 ? -19.756 7.185 -50.234 1.00 19.26 169 GLY C CA 1
ATOM 5557 C C . GLY C 1 171 ? -18.518 7.269 -49.367 1.00 18.82 169 GLY C C 1
ATOM 5558 O O . GLY C 1 171 ? -18.614 7.547 -48.168 1.00 18.62 169 GLY C O 1
ATOM 5559 N N . ASP C 1 172 ? -17.350 7.019 -49.952 1.00 18.70 170 ASP C N 1
ATOM 5560 C CA . ASP C 1 172 ? -16.102 7.103 -49.206 1.00 18.32 170 ASP C CA 1
ATOM 5561 C C . ASP C 1 172 ? -14.954 7.272 -50.193 1.00 18.35 170 ASP C C 1
ATOM 5562 O O . ASP C 1 172 ? -15.157 7.382 -51.406 1.00 18.67 170 ASP C O 1
ATOM 5567 N N . VAL C 1 173 ? -13.736 7.276 -49.658 1.00 18.04 171 VAL C N 1
ATOM 5568 C CA . VAL C 1 173 ? -12.532 7.579 -50.423 1.00 18.06 171 VAL C CA 1
ATOM 5569 C C . VAL C 1 173 ? -11.431 6.623 -49.991 1.00 17.76 171 VAL C C 1
ATOM 5570 O O . VAL C 1 173 ? -11.351 6.241 -48.819 1.00 17.48 171 VAL C O 1
ATOM 5574 N N . ILE C 1 174 ? -10.594 6.221 -50.941 1.00 17.87 172 ILE C N 1
ATOM 5575 C CA . ILE C 1 174 ? -9.365 5.490 -50.657 1.00 17.64 172 ILE C CA 1
ATOM 5576 C C . ILE C 1 174 ? -8.211 6.393 -51.061 1.00 17.67 172 ILE C C 1
ATOM 5577 O O . ILE C 1 174 ? -8.040 6.704 -52.245 1.00 17.98 172 ILE C O 1
ATOM 5582 N N . PHE C 1 175 ? -7.424 6.827 -50.080 1.00 17.39 173 PHE C N 1
ATOM 5583 C CA . PHE C 1 175 ? -6.295 7.699 -50.370 1.00 17.44 173 PHE C CA 1
ATOM 5584 C C . PHE C 1 175 ? -5.164 6.899 -50.999 1.00 17.47 173 PHE C C 1
ATOM 5585 O O . PHE C 1 175 ? -4.803 5.824 -50.513 1.00 17.27 173 PHE C O 1
ATOM 5593 N N . VAL C 1 176 ? -4.613 7.423 -52.087 1.00 17.77 174 VAL C N 1
ATOM 5594 C CA . VAL C 1 176 ? -3.454 6.847 -52.754 1.00 17.87 174 VAL C CA 1
ATOM 5595 C C . VAL C 1 176 ? -2.349 7.894 -52.766 1.00 17.93 174 VAL C C 1
ATOM 5596 O O . VAL C 1 176 ? -2.617 9.091 -52.921 1.00 18.09 174 VAL C O 1
ATOM 5600 N N . SER C 1 177 ? -1.114 7.446 -52.566 1.00 17.82 175 SER C N 1
ATOM 5601 C CA . SER C 1 177 ? 0.014 8.362 -52.553 1.00 17.91 175 SER C CA 1
ATOM 5602 C C . SER C 1 177 ? 0.303 8.877 -53.960 1.00 18.37 175 SER C C 1
ATOM 5603 O O . SER C 1 177 ? -0.142 8.313 -54.964 1.00 18.62 175 SER C O 1
ATOM 5606 N N . THR C 1 178 ? 1.069 9.971 -54.025 1.00 18.54 176 THR C N 1
ATOM 5607 C CA . THR C 1 178 ? 1.458 10.517 -55.321 1.00 23.10 176 THR C CA 1
ATOM 5608 C C . THR C 1 178 ? 2.284 9.521 -56.123 1.00 23.33 176 THR C C 1
ATOM 5609 O O . THR C 1 178 ? 2.215 9.509 -57.357 1.00 24.98 176 THR C O 1
ATOM 5613 N N . ASP C 1 179 ? 3.069 8.680 -55.445 1.00 22.02 177 ASP C N 1
ATOM 5614 C CA . ASP C 1 179 ? 3.799 7.599 -56.102 1.00 22.44 177 ASP C CA 1
ATOM 5615 C C . ASP C 1 179 ? 2.893 6.448 -56.527 1.00 19.06 177 ASP C C 1
ATOM 5616 O O . ASP C 1 179 ? 3.346 5.577 -57.276 1.00 21.13 177 ASP C O 1
ATOM 5621 N N . GLY C 1 180 ? 1.654 6.400 -56.046 1.00 18.85 178 GLY C N 1
ATOM 5622 C CA . GLY C 1 180 ? 0.707 5.383 -56.461 1.00 18.90 178 GLY C CA 1
ATOM 5623 C C . GLY C 1 180 ? 0.443 4.219 -55.524 1.00 19.24 178 GLY C C 1
ATOM 5624 O O . GLY C 1 180 ? -0.126 3.217 -55.971 1.00 19.00 178 GLY C O 1
ATOM 5625 N N . TYR C 1 181 ? 0.821 4.311 -54.254 1.00 18.14 179 TYR C N 1
ATOM 5626 C CA . TYR C 1 181 ? 0.550 3.245 -53.301 1.00 18.06 179 TYR C CA 1
ATOM 5627 C C . TYR C 1 181 ? -0.709 3.551 -52.497 1.00 17.59 179 TYR C C 1
ATOM 5628 O O . TYR C 1 181 ? -1.013 4.708 -52.197 1.00 17.55 179 TYR C O 1
ATOM 5637 N N . VAL C 1 182 ? -1.448 2.492 -52.162 1.00 17.48 180 VAL C N 1
ATOM 5638 C CA . VAL C 1 182 ? -2.671 2.643 -51.383 1.00 17.30 180 VAL C CA 1
ATOM 5639 C C . VAL C 1 182 ? -2.315 3.015 -49.952 1.00 26.01 180 VAL C C 1
ATOM 5640 O O . VAL C 1 182 ? -1.468 2.373 -49.316 1.00 24.93 180 VAL C O 1
ATOM 5644 N N . LEU C 1 183 ? -2.971 4.049 -49.430 1.00 16.85 181 LEU C N 1
ATOM 5645 C CA . LEU C 1 183 ? -2.705 4.493 -48.070 1.00 16.54 181 LEU C CA 1
ATOM 5646 C C . LEU C 1 183 ? -3.817 4.034 -47.135 1.00 16.37 181 LEU C C 1
ATOM 5647 O O . LEU C 1 183 ? -3.699 2.990 -46.484 1.00 16.20 181 LEU C O 1
ATOM 5652 N N . GLU C 1 184 ? -4.902 4.797 -47.069 1.00 16.44 182 GLU C N 1
ATOM 5653 C CA . GLU C 1 184 ? -6.019 4.488 -46.185 1.00 16.33 182 GLU C CA 1
ATOM 5654 C C . GLU C 1 184 ? -7.221 5.304 -46.640 1.00 16.55 182 GLU C C 1
ATOM 5655 O O . GLU C 1 184 ? -7.179 5.988 -47.667 1.00 18.99 182 GLU C O 1
ATOM 5661 N N . GLY C 1 185 ? -8.299 5.228 -45.872 1.00 16.50 183 GLY C N 1
ATOM 5662 C CA . GLY C 1 185 ? -9.435 6.088 -46.079 1.00 16.70 183 GLY C CA 1
ATOM 5663 C C . GLY C 1 185 ? -9.337 7.301 -45.180 1.00 16.60 183 GLY C C 1
ATOM 5664 O O . GLY C 1 185 ? -8.528 7.344 -44.249 1.00 16.37 183 GLY C O 1
ATOM 5665 N N . PRO C 1 186 ? -10.149 8.326 -45.452 1.00 16.82 184 PRO C N 1
ATOM 5666 C CA . PRO C 1 186 ? -10.175 9.496 -44.562 1.00 16.78 184 PRO C CA 1
ATOM 5667 C C . PRO C 1 186 ? -10.661 9.172 -43.161 1.00 16.60 184 PRO C C 1
ATOM 5668 O O . PRO C 1 186 ? -10.490 9.998 -42.256 1.00 19.32 184 PRO C O 1
ATOM 5672 N N . ARG C 1 187 ? -11.261 7.993 -42.958 1.00 16.54 185 ARG C N 1
ATOM 5673 C CA . ARG C 1 187 ? -11.739 7.607 -41.636 1.00 16.41 185 ARG C CA 1
ATOM 5674 C C . ARG C 1 187 ? -11.672 6.098 -41.414 1.00 16.28 185 ARG C C 1
ATOM 5675 O O . ARG C 1 187 ? -12.378 5.587 -40.535 1.00 16.26 185 ARG C O 1
ATOM 5683 N N . SER C 1 188 ? -10.849 5.371 -42.168 1.00 16.22 186 SER C N 1
ATOM 5684 C CA . SER C 1 188 ? -10.840 3.917 -42.080 1.00 16.17 186 SER C CA 1
ATOM 5685 C C . SER C 1 188 ? -9.520 3.378 -42.615 1.00 16.05 186 SER C C 1
ATOM 5686 O O . SER C 1 188 ? -8.719 4.101 -43.212 1.00 16.06 186 SER C O 1
ATOM 5689 N N . THR C 1 189 ? -9.317 2.082 -42.395 1.00 15.99 187 THR C N 1
ATOM 5690 C CA . THR C 1 189 ? -8.140 1.353 -42.842 1.00 15.92 187 THR C CA 1
ATOM 5691 C C . THR C 1 189 ? -8.525 0.473 -44.021 1.00 16.16 187 THR C C 1
ATOM 5692 O O . THR C 1 189 ? -9.580 -0.167 -44.007 1.00 21.12 187 THR C O 1
ATOM 5696 N N . VAL C 1 190 ? -7.681 0.453 -45.045 1.00 16.24 188 VAL C N 1
ATOM 5697 C CA . VAL C 1 190 ? -7.955 -0.316 -46.252 1.00 16.52 188 VAL C CA 1
ATOM 5698 C C . VAL C 1 190 ? -7.424 -1.730 -46.056 1.00 16.49 188 VAL C C 1
ATOM 5699 O O . VAL C 1 190 ? -6.219 -1.930 -45.864 1.00 16.34 188 VAL C O 1
ATOM 5703 N N . VAL C 1 191 ? -8.322 -2.711 -46.109 1.00 16.66 189 VAL C N 1
ATOM 5704 C CA . VAL C 1 191 ? -7.966 -4.121 -46.028 1.00 16.71 189 VAL C CA 1
ATOM 5705 C C . VAL C 1 191 ? -8.554 -4.824 -47.242 1.00 17.10 189 VAL C C 1
ATOM 5706 O O . VAL C 1 191 ? -9.734 -4.638 -47.560 1.00 17.30 189 VAL C O 1
ATOM 5710 N N . ILE C 1 192 ? -7.734 -5.621 -47.924 1.00 17.23 190 ILE C N 1
ATOM 5711 C CA . ILE C 1 192 ? -8.172 -6.372 -49.089 1.00 17.64 190 ILE C CA 1
ATOM 5712 C C . ILE C 1 192 ? -7.977 -7.860 -48.816 1.00 17.75 190 ILE C C 1
ATOM 5713 O O . ILE C 1 192 ? -7.319 -8.263 -47.857 1.00 17.51 190 ILE C O 1
ATOM 5718 N N . ALA C 1 193 ? -8.548 -8.674 -49.701 1.00 18.16 191 ALA C N 1
ATOM 5719 C CA . ALA C 1 193 ? -8.589 -10.125 -49.558 1.00 18.37 191 ALA C CA 1
ATOM 5720 C C . ALA C 1 193 ? -8.067 -10.759 -50.838 1.00 22.11 191 ALA C C 1
ATOM 5721 O O . ALA C 1 193 ? -8.603 -10.503 -51.920 1.00 25.45 191 ALA C O 1
ATOM 5723 N N . THR C 1 194 ? -7.005 -11.549 -50.723 1.00 21.10 192 THR C N 1
ATOM 5724 C CA . THR C 1 194 ? -6.407 -12.222 -51.864 1.00 23.08 192 THR C CA 1
ATOM 5725 C C . THR C 1 194 ? -6.414 -13.728 -51.621 1.00 23.35 192 THR C C 1
ATOM 5726 O O . THR C 1 194 ? -6.478 -14.194 -50.480 1.00 23.78 192 THR C O 1
ATOM 5730 N N . ASP C 1 195 ? -6.365 -14.486 -52.713 1.00 25.00 193 ASP C N 1
ATOM 5731 C CA . ASP C 1 195 ? -6.383 -15.943 -52.644 1.00 27.81 193 ASP C CA 1
ATOM 5732 C C . ASP C 1 195 ? -4.975 -16.521 -52.512 1.00 29.68 193 ASP C C 1
ATOM 5733 O O . ASP C 1 195 ? -4.012 -15.796 -52.266 1.00 30.30 193 ASP C O 1
ATOM 5738 N N . PRO C 1 203 ? -6.663 -17.787 -49.229 1.00 36.56 201 PRO C N 1
ATOM 5739 C CA . PRO C 1 203 ? -7.229 -16.752 -48.357 1.00 35.20 201 PRO C CA 1
ATOM 5740 C C . PRO C 1 203 ? -6.147 -15.974 -47.612 1.00 32.75 201 PRO C C 1
ATOM 5741 O O . PRO C 1 203 ? -5.506 -16.500 -46.701 1.00 32.51 201 PRO C O 1
ATOM 5745 N N . CYS C 1 204 ? -5.976 -14.710 -47.994 1.00 30.08 202 CYS C N 1
ATOM 5746 C CA . CYS C 1 204 ? -4.949 -13.847 -47.433 1.00 26.57 202 CYS C CA 1
ATOM 5747 C C . CYS C 1 204 ? -5.497 -12.433 -47.301 1.00 24.16 202 CYS C C 1
ATOM 5748 O O . CYS C 1 204 ? -6.147 -11.930 -48.222 1.00 24.98 202 CYS C O 1
ATOM 5751 N N . LEU C 1 205 ? -5.245 -11.797 -46.160 1.00 21.07 203 LEU C N 1
ATOM 5752 C CA . LEU C 1 205 ? -5.679 -10.428 -45.907 1.00 19.57 203 LEU C CA 1
ATOM 5753 C C . LEU C 1 205 ? -4.471 -9.500 -45.914 1.00 16.99 203 LEU C C 1
ATOM 5754 O O . LEU C 1 205 ? -3.454 -9.798 -45.280 1.00 16.82 203 LEU C O 1
ATOM 5759 N N . LEU C 1 206 ? -4.582 -8.378 -46.622 1.00 16.98 204 LEU C N 1
ATOM 5760 C CA . LEU C 1 206 ? -3.475 -7.443 -46.754 1.00 16.80 204 LEU C CA 1
ATOM 5761 C C . LEU C 1 206 ? -3.913 -6.036 -46.372 1.00 16.58 204 LEU C C 1
ATOM 5762 O O . LEU C 1 206 ? -5.089 -5.679 -46.480 1.00 16.66 204 LEU C O 1
ATOM 5767 N N . THR C 1 207 ? -2.945 -5.235 -45.934 1.00 16.34 205 THR C N 1
ATOM 5768 C CA . THR C 1 207 ? -3.182 -3.853 -45.545 1.00 16.17 205 THR C CA 1
ATOM 5769 C C . THR C 1 207 ? -1.886 -3.076 -45.715 1.00 16.08 205 THR C C 1
ATOM 5770 O O . THR C 1 207 ? -0.801 -3.656 -45.601 1.00 16.05 205 THR C O 1
ATOM 5774 N N . PRO C 1 208 ? -1.963 -1.779 -46.012 1.00 16.07 206 PRO C N 1
ATOM 5775 C CA . PRO C 1 208 ? -0.741 -1.001 -46.206 1.00 16.04 206 PRO C CA 1
ATOM 5776 C C . PRO C 1 208 ? 0.092 -0.966 -44.943 1.00 15.77 206 PRO C C 1
ATOM 5777 O O . PRO C 1 208 ? -0.443 -1.022 -43.819 1.00 15.57 206 PRO C O 1
ATOM 5781 N N . PRO C 1 209 ? 1.412 -0.850 -45.075 1.00 15.77 207 PRO C N 1
ATOM 5782 C CA . PRO C 1 209 ? 2.290 -0.910 -43.902 1.00 15.55 207 PRO C CA 1
ATOM 5783 C C . PRO C 1 209 ? 2.229 0.377 -43.099 1.00 15.40 207 PRO C C 1
ATOM 5784 O O . PRO C 1 209 ? 1.949 1.452 -43.649 1.00 15.50 207 PRO C O 1
ATOM 5788 N N . PRO C 1 210 ? 2.501 0.308 -41.791 1.00 15.18 208 PRO C N 1
ATOM 5789 C CA . PRO C 1 210 ? 2.291 1.484 -40.929 1.00 16.73 208 PRO C CA 1
ATOM 5790 C C . PRO C 1 210 ? 3.324 2.588 -41.093 1.00 20.50 208 PRO C C 1
ATOM 5791 O O . PRO C 1 210 ? 3.051 3.718 -40.669 1.00 21.17 208 PRO C O 1
ATOM 5795 N N . TRP C 1 211 ? 4.503 2.312 -41.657 1.00 15.23 209 TRP C N 1
ATOM 5796 C CA . TRP C 1 211 ? 5.452 3.403 -41.855 1.00 15.34 209 TRP C CA 1
ATOM 5797 C C . TRP C 1 211 ? 5.027 4.347 -42.972 1.00 15.56 209 TRP C C 1
ATOM 5798 O O . TRP C 1 211 ? 5.673 5.382 -43.166 1.00 15.70 209 TRP C O 1
ATOM 5809 N N . TYR C 1 212 ? 3.965 4.018 -43.704 1.00 15.63 210 TYR C N 1
ATOM 5810 C CA . TYR C 1 212 ? 3.357 4.964 -44.616 1.00 15.84 210 TYR C CA 1
ATOM 5811 C C . TYR C 1 212 ? 2.740 6.110 -43.817 1.00 15.76 210 TYR C C 1
ATOM 5812 O O . TYR C 1 212 ? 2.416 5.948 -42.639 1.00 17.27 210 TYR C O 1
ATOM 5821 N N . PRO C 1 213 ? 2.554 7.280 -44.434 1.00 15.97 211 PRO C N 1
ATOM 5822 C CA . PRO C 1 213 ? 1.925 8.391 -43.706 1.00 15.95 211 PRO C CA 1
ATOM 5823 C C . PRO C 1 213 ? 0.457 8.122 -43.416 1.00 24.26 211 PRO C C 1
ATOM 5824 O O . PRO C 1 213 ? -0.423 8.833 -43.910 1.00 25.99 211 PRO C O 1
ATOM 5828 N N . ILE C 1 214 ? 0.183 7.088 -42.618 1.00 19.91 212 ILE C N 1
ATOM 5829 C CA . ILE C 1 214 ? -1.176 6.654 -42.324 1.00 15.56 212 ILE C CA 1
ATOM 5830 C C . ILE C 1 214 ? -1.282 6.338 -40.838 1.00 15.33 212 ILE C C 1
ATOM 5831 O O . ILE C 1 214 ? -0.284 6.239 -40.123 1.00 15.21 212 ILE C O 1
ATOM 5836 N N . LEU C 1 215 ? -2.520 6.186 -40.384 1.00 15.31 213 LEU C N 1
ATOM 5837 C CA . LEU C 1 215 ? -2.800 5.758 -39.023 1.00 15.14 213 LEU C CA 1
ATOM 5838 C C . LEU C 1 215 ? -2.771 4.239 -38.914 1.00 15.03 213 LEU C C 1
ATOM 5839 O O . LEU C 1 215 ? -3.064 3.520 -39.872 1.00 15.13 213 LEU C O 1
ATOM 5844 N N . ARG C 1 216 ? -2.405 3.755 -37.731 1.00 14.88 214 ARG C N 1
ATOM 5845 C CA . ARG C 1 216 ? -2.508 2.333 -37.427 1.00 18.44 214 ARG C CA 1
ATOM 5846 C C . ARG C 1 216 ? -3.930 2.033 -36.974 1.00 25.06 214 ARG C C 1
ATOM 5847 O O . ARG C 1 216 ? -4.412 2.615 -35.996 1.00 29.63 214 ARG C O 1
ATOM 5855 N N . GLY C 1 217 ? -4.609 1.145 -37.691 1.00 14.96 215 GLY C N 1
ATOM 5856 C CA . GLY C 1 217 ? -5.991 0.861 -37.374 1.00 15.06 215 GLY C CA 1
ATOM 5857 C C . GLY C 1 217 ? -6.137 -0.123 -36.234 1.00 15.00 215 GLY C C 1
ATOM 5858 O O . GLY C 1 217 ? -5.698 -1.271 -36.340 1.00 14.99 215 GLY C O 1
ATOM 5859 N N . THR C 1 218 ? -6.766 0.314 -35.140 1.00 15.00 216 THR C N 1
ATOM 5860 C CA . THR C 1 218 ? -7.002 -0.580 -34.011 1.00 14.99 216 THR C CA 1
ATOM 5861 C C . THR C 1 218 ? -7.891 -1.754 -34.402 1.00 15.15 216 THR C C 1
ATOM 5862 O O . THR C 1 218 ? -7.631 -2.897 -34.008 1.00 16.26 216 THR C O 1
ATOM 5866 N N . THR C 1 219 ? -8.935 -1.495 -35.191 1.00 15.32 217 THR C N 1
ATOM 5867 C CA . THR C 1 219 ? -9.849 -2.563 -35.582 1.00 15.53 217 THR C CA 1
ATOM 5868 C C . THR C 1 219 ? -9.166 -3.554 -36.515 1.00 15.56 217 THR C C 1
ATOM 5869 O O . THR C 1 219 ? -9.382 -4.766 -36.410 1.00 15.68 217 THR C O 1
ATOM 5873 N N . GLN C 1 220 ? -8.331 -3.053 -37.426 1.00 15.48 218 GLN C N 1
ATOM 5874 C CA . GLN C 1 220 ? -7.619 -3.927 -38.351 1.00 18.30 218 GLN C CA 1
ATOM 5875 C C . GLN C 1 220 ? -6.672 -4.863 -37.609 1.00 15.42 218 GLN C C 1
ATOM 5876 O O . GLN C 1 220 ? -6.560 -6.045 -37.958 1.00 15.55 218 GLN C O 1
ATOM 5882 N N . GLN C 1 221 ? -5.986 -4.357 -36.580 1.00 15.21 219 GLN C N 1
ATOM 5883 C CA . GLN C 1 221 ? -5.038 -5.189 -35.842 1.00 15.12 219 GLN C CA 1
ATOM 5884 C C . GLN C 1 221 ? -5.751 -6.335 -35.138 1.00 15.26 219 GLN C C 1
ATOM 5885 O O . GLN C 1 221 ? -5.298 -7.485 -35.182 1.00 15.34 219 GLN C O 1
ATOM 5891 N N . ALA C 1 222 ? -6.871 -6.037 -34.474 1.00 15.33 220 ALA C N 1
ATOM 5892 C CA . ALA C 1 222 ? -7.654 -7.095 -33.848 1.00 15.52 220 ALA C CA 1
ATOM 5893 C C . ALA C 1 222 ? -8.215 -8.049 -34.889 1.00 16.05 220 ALA C C 1
ATOM 5894 O O . ALA C 1 222 ? -8.359 -9.248 -34.624 1.00 18.52 220 ALA C O 1
ATOM 5896 N N . LEU C 1 223 ? -8.525 -7.536 -36.081 1.00 16.20 221 LEU C N 1
ATOM 5897 C CA . LEU C 1 223 ? -8.957 -8.395 -37.175 1.00 16.10 221 LEU C CA 1
ATOM 5898 C C . LEU C 1 223 ? -7.852 -9.355 -37.589 1.00 16.11 221 LEU C C 1
ATOM 5899 O O . LEU C 1 223 ? -8.110 -10.536 -37.848 1.00 16.37 221 LEU C O 1
ATOM 5904 N N . PHE C 1 224 ? -6.612 -8.864 -37.663 1.00 15.88 222 PHE C N 1
ATOM 5905 C CA . PHE C 1 224 ? -5.496 -9.739 -38.003 1.00 15.91 222 PHE C CA 1
ATOM 5906 C C . PHE C 1 224 ? -5.298 -10.832 -36.963 1.00 15.96 222 PHE C C 1
ATOM 5907 O O . PHE C 1 224 ? -4.903 -11.950 -37.310 1.00 16.14 222 PHE C O 1
ATOM 5915 N N . GLU C 1 225 ? -5.566 -10.532 -35.690 1.00 15.84 223 GLU C N 1
ATOM 5916 C CA . GLU C 1 225 ? -5.388 -11.531 -34.640 1.00 19.98 223 GLU C CA 1
ATOM 5917 C C . GLU C 1 225 ? -6.418 -12.648 -34.758 1.00 16.43 223 GLU C C 1
ATOM 5918 O O . GLU C 1 225 ? -6.076 -13.833 -34.669 1.00 16.45 223 GLU C O 1
ATOM 5924 N N . VAL C 1 226 ? -7.690 -12.290 -34.945 1.00 16.39 224 VAL C N 1
ATOM 5925 C CA . VAL C 1 226 ? -8.734 -13.306 -35.035 1.00 16.76 224 VAL C CA 1
ATOM 5926 C C . VAL C 1 226 ? -8.606 -14.087 -36.335 1.00 19.79 224 VAL C C 1
ATOM 5927 O O . VAL C 1 226 ? -8.827 -15.304 -36.369 1.00 22.85 224 VAL C O 1
ATOM 5931 N N . ALA C 1 227 ? -8.225 -13.409 -37.421 1.00 16.89 225 ALA C N 1
ATOM 5932 C CA . ALA C 1 227 ? -8.098 -14.092 -38.703 1.00 17.15 225 ALA C CA 1
ATOM 5933 C C . ALA C 1 227 ? -6.912 -15.046 -38.698 1.00 18.39 225 ALA C C 1
ATOM 5934 O O . ALA C 1 227 ? -6.990 -16.147 -39.257 1.00 19.97 225 ALA C O 1
ATOM 5936 N N . ARG C 1 228 ? -5.802 -14.639 -38.078 1.00 16.88 226 ARG C N 1
ATOM 5937 C CA . ARG C 1 228 ? -4.655 -15.532 -37.957 1.00 19.04 226 ARG C CA 1
ATOM 5938 C C . ARG C 1 228 ? -4.992 -16.731 -37.082 1.00 25.45 226 ARG C C 1
ATOM 5939 O O . ARG C 1 228 ? -4.555 -17.855 -37.359 1.00 26.80 226 ARG C O 1
ATOM 5947 N N . ALA C 1 229 ? -5.777 -16.513 -36.025 1.00 25.98 227 ALA C N 1
ATOM 5948 C CA . ALA C 1 229 ? -6.180 -17.604 -35.149 1.00 26.79 227 ALA C CA 1
ATOM 5949 C C . ALA C 1 229 ? -7.193 -18.530 -35.803 1.00 29.36 227 ALA C C 1
ATOM 5950 O O . ALA C 1 229 ? -7.421 -19.630 -35.290 1.00 32.05 227 ALA C O 1
ATOM 5952 N N . LYS C 1 230 ? -7.794 -18.118 -36.918 1.00 28.34 228 LYS C N 1
ATOM 5953 C CA . LYS C 1 230 ? -8.753 -18.937 -37.642 1.00 28.90 228 LYS C CA 1
ATOM 5954 C C . LYS C 1 230 ? -8.180 -19.533 -38.920 1.00 28.33 228 LYS C C 1
ATOM 5955 O O . LYS C 1 230 ? -8.912 -20.210 -39.652 1.00 27.88 228 LYS C O 1
ATOM 5961 N N . GLY C 1 231 ? -6.903 -19.296 -39.216 1.00 28.37 229 GLY C N 1
ATOM 5962 C CA . GLY C 1 231 ? -6.247 -19.886 -40.367 1.00 29.52 229 GLY C CA 1
ATOM 5963 C C . GLY C 1 231 ? -5.892 -18.923 -41.479 1.00 29.15 229 GLY C C 1
ATOM 5964 O O . GLY C 1 231 ? -5.209 -19.330 -42.428 1.00 31.75 229 GLY C O 1
ATOM 5965 N N . TYR C 1 232 ? -6.324 -17.668 -41.405 1.00 25.80 230 TYR C N 1
ATOM 5966 C CA . TYR C 1 232 ? -6.004 -16.698 -42.443 1.00 23.43 230 TYR C CA 1
ATOM 5967 C C . TYR C 1 232 ? -4.601 -16.141 -42.251 1.00 22.21 230 TYR C C 1
ATOM 5968 O O . TYR C 1 232 ? -4.182 -15.848 -41.128 1.00 25.28 230 TYR C O 1
ATOM 5977 N N . ASP C 1 233 ? -3.875 -15.995 -43.356 1.00 19.23 231 ASP C N 1
ATOM 5978 C CA . ASP C 1 233 ? -2.574 -15.345 -43.332 1.00 19.15 231 ASP C CA 1
ATOM 5979 C C . ASP C 1 233 ? -2.776 -13.862 -43.603 1.00 20.48 231 ASP C C 1
ATOM 5980 O O . ASP C 1 233 ? -3.458 -13.487 -44.561 1.00 24.12 231 ASP C O 1
ATOM 5985 N N . CYS C 1 234 ? -2.203 -13.024 -42.747 1.00 16.82 232 CYS C N 1
ATOM 5986 C CA . CYS C 1 234 ? -2.338 -11.584 -42.880 1.00 16.59 232 CYS C CA 1
ATOM 5987 C C . CYS C 1 234 ? -0.962 -10.937 -42.863 1.00 18.17 232 CYS C C 1
ATOM 5988 O O . CYS C 1 234 ? -0.054 -11.396 -42.165 1.00 16.82 232 CYS C O 1
ATOM 5991 N N . ASP C 1 235 ? -0.819 -9.851 -43.618 1.00 16.33 233 ASP C N 1
ATOM 5992 C CA . ASP C 1 235 ? 0.487 -9.220 -43.723 1.00 16.72 233 ASP C CA 1
ATOM 5993 C C . ASP C 1 235 ? 0.318 -7.790 -44.214 1.00 16.12 233 ASP C C 1
ATOM 5994 O O . ASP C 1 235 ? -0.738 -7.407 -44.723 1.00 16.21 233 ASP C O 1
ATOM 5999 N N . TYR C 1 236 ? 1.381 -7.007 -44.049 1.00 15.97 234 TYR C N 1
ATOM 6000 C CA . TYR C 1 236 ? 1.417 -5.601 -44.430 1.00 15.90 234 TYR C CA 1
ATOM 6001 C C . TYR C 1 236 ? 2.266 -5.454 -45.684 1.00 16.14 234 TYR C C 1
ATOM 6002 O O . TYR C 1 236 ? 3.473 -5.722 -45.653 1.00 16.15 234 TYR C O 1
ATOM 6011 N N . ARG C 1 237 ? 1.642 -5.039 -46.784 1.00 16.34 235 ARG C N 1
ATOM 6012 C CA . ARG C 1 237 ? 2.330 -4.955 -48.062 1.00 16.63 235 ARG C CA 1
ATOM 6013 C C . ARG C 1 237 ? 2.041 -3.628 -48.749 1.00 16.71 235 ARG C C 1
ATOM 6014 O O . ARG C 1 237 ? 1.042 -2.958 -48.473 1.00 16.60 235 ARG C O 1
ATOM 6022 N N . ALA C 1 238 ? 2.933 -3.273 -49.672 1.00 16.93 236 ALA C N 1
ATOM 6023 C CA . ALA C 1 238 ? 2.792 -2.080 -50.503 1.00 17.09 236 ALA C CA 1
ATOM 6024 C C . ALA C 1 238 ? 1.807 -2.380 -51.624 1.00 17.57 236 ALA C C 1
ATOM 6025 O O . ALA C 1 238 ? 2.148 -3.033 -52.612 1.00 23.41 236 ALA C O 1
ATOM 6027 N N . LEU C 1 239 ? 0.575 -1.911 -51.466 1.00 17.33 237 LEU C N 1
ATOM 6028 C CA . LEU C 1 239 ? -0.496 -2.173 -52.414 1.00 17.63 237 LEU C CA 1
ATOM 6029 C C . LEU C 1 239 ? -0.641 -1.016 -53.394 1.00 17.87 237 LEU C C 1
ATOM 6030 O O . LEU C 1 239 ? -0.505 0.153 -53.018 1.00 17.72 237 LEU C O 1
ATOM 6035 N N . ARG C 1 240 ? -0.916 -1.344 -54.652 1.00 18.27 238 ARG C N 1
ATOM 6036 C CA . ARG C 1 240 ? -1.225 -0.343 -55.660 1.00 21.93 238 ARG C CA 1
ATOM 6037 C C . ARG C 1 240 ? -2.666 -0.532 -56.118 1.00 18.75 238 ARG C C 1
ATOM 6038 O O . ARG C 1 240 ? -3.328 -1.511 -55.766 1.00 18.70 238 ARG C O 1
ATOM 6046 N N . VAL C 1 241 ? -3.142 0.410 -56.937 1.00 19.01 239 VAL C N 1
ATOM 6047 C CA . VAL C 1 241 ? -4.551 0.415 -57.327 1.00 19.20 239 VAL C CA 1
ATOM 6048 C C . VAL C 1 241 ? -4.925 -0.865 -58.062 1.00 19.53 239 VAL C C 1
ATOM 6049 O O . VAL C 1 241 ? -6.045 -1.370 -57.911 1.00 20.10 239 VAL C O 1
ATOM 6053 N N . ALA C 1 242 ? -3.998 -1.428 -58.839 1.00 19.79 240 ALA C N 1
ATOM 6054 C CA . ALA C 1 242 ? -4.272 -2.694 -59.511 1.00 20.13 240 ALA C CA 1
ATOM 6055 C C . ALA C 1 242 ? -4.581 -3.795 -58.504 1.00 19.87 240 ALA C C 1
ATOM 6056 O O . ALA C 1 242 ? -5.457 -4.634 -58.741 1.00 21.73 240 ALA C O 1
ATOM 6058 N N . ASP C 1 243 ? -3.876 -3.806 -57.370 1.00 19.43 241 ASP C N 1
ATOM 6059 C CA . ASP C 1 243 ? -4.156 -4.790 -56.331 1.00 19.18 241 ASP C CA 1
ATOM 6060 C C . ASP C 1 243 ? -5.549 -4.625 -55.740 1.00 19.17 241 ASP C C 1
ATOM 6061 O O . ASP C 1 243 ? -6.109 -5.594 -55.218 1.00 19.26 241 ASP C O 1
ATOM 6066 N N . LEU C 1 244 ? -6.121 -3.422 -55.811 1.00 19.01 242 LEU C N 1
ATOM 6067 C CA . LEU C 1 244 ? -7.476 -3.221 -55.313 1.00 21.85 242 LEU C CA 1
ATOM 6068 C C . LEU C 1 244 ? -8.499 -3.897 -56.214 1.00 21.77 242 LEU C C 1
ATOM 6069 O O . LEU C 1 244 ? -9.431 -4.548 -55.728 1.00 22.32 242 LEU C O 1
ATOM 6074 N N . PHE C 1 245 ? -8.329 -3.773 -57.532 1.00 19.81 243 PHE C N 1
ATOM 6075 C CA . PHE C 1 245 ? -9.317 -4.302 -58.465 1.00 21.95 243 PHE C CA 1
ATOM 6076 C C . PHE C 1 245 ? -9.184 -5.804 -58.675 1.00 24.74 243 PHE C C 1
ATOM 6077 O O . PHE C 1 245 ? -10.170 -6.462 -59.023 1.00 28.23 243 PHE C O 1
ATOM 6085 N N . ASP C 1 246 ? -7.996 -6.366 -58.473 1.00 25.16 244 ASP C N 1
ATOM 6086 C CA . ASP C 1 246 ? -7.793 -7.798 -58.647 1.00 26.91 244 ASP C CA 1
ATOM 6087 C C . ASP C 1 246 ? -8.024 -8.587 -57.368 1.00 24.74 244 ASP C C 1
ATOM 6088 O O . ASP C 1 246 ? -7.867 -9.812 -57.378 1.00 27.17 244 ASP C O 1
ATOM 6093 N N . SER C 1 247 ? -8.404 -7.923 -56.282 1.00 22.64 245 SER C N 1
ATOM 6094 C CA . SER C 1 247 ? -8.582 -8.592 -55.005 1.00 19.64 245 SER C CA 1
ATOM 6095 C C . SER C 1 247 ? -9.920 -9.321 -54.958 1.00 19.91 245 SER C C 1
ATOM 6096 O O . SER C 1 247 ? -10.817 -9.087 -55.773 1.00 20.25 245 SER C O 1
ATOM 6099 N N . GLN C 1 248 ? -10.036 -10.234 -53.993 1.00 19.80 246 GLN C N 1
ATOM 6100 C CA . GLN C 1 248 ? -11.301 -10.910 -53.744 1.00 24.73 246 GLN C CA 1
ATOM 6101 C C . GLN C 1 248 ? -12.277 -10.048 -52.953 1.00 27.30 246 GLN C C 1
ATOM 6102 O O . GLN C 1 248 ? -13.481 -10.317 -52.980 1.00 29.85 246 GLN C O 1
ATOM 6108 N N . GLY C 1 249 ? -11.790 -9.022 -52.258 1.00 19.34 247 GLY C N 1
ATOM 6109 C CA . GLY C 1 249 ? -12.661 -8.127 -51.521 1.00 19.14 247 GLY C CA 1
ATOM 6110 C C . GLY C 1 249 ? -11.924 -6.924 -50.975 1.00 18.69 247 GLY C C 1
ATOM 6111 O O . GLY C 1 249 ? -10.721 -7.000 -50.716 1.00 18.46 247 GLY C O 1
ATOM 6112 N N . ILE C 1 250 ? -12.623 -5.802 -50.824 1.00 18.62 248 ILE C N 1
ATOM 6113 C CA . ILE C 1 250 ? -12.076 -4.598 -50.208 1.00 18.24 248 ILE C CA 1
ATOM 6114 C C . ILE C 1 250 ? -13.001 -4.163 -49.081 1.00 18.08 248 ILE C C 1
ATOM 6115 O O . ILE C 1 250 ? -14.226 -4.161 -49.242 1.00 18.32 248 ILE C O 1
ATOM 6120 N N . TRP C 1 251 ? -12.417 -3.793 -47.941 1.00 17.69 249 TRP C N 1
ATOM 6121 C CA . TRP C 1 251 ? -13.181 -3.295 -46.806 1.00 17.54 249 TRP C CA 1
ATOM 6122 C C . TRP C 1 251 ? -12.524 -2.061 -46.209 1.00 17.22 249 TRP C C 1
ATOM 6123 O O . TRP C 1 251 ? -11.295 -1.971 -46.136 1.00 17.01 249 TRP C O 1
ATOM 6134 N N . LEU C 1 252 ? -13.356 -1.125 -45.765 1.00 17.45 250 LEU C N 1
ATOM 6135 C CA . LEU C 1 252 ? -12.917 0.047 -45.010 1.00 16.95 250 LEU C CA 1
ATOM 6136 C C . LEU C 1 252 ? -13.212 -0.230 -43.539 1.00 16.78 250 LEU C C 1
ATOM 6137 O O . LEU C 1 252 ? -14.361 -0.143 -43.097 1.00 16.92 250 LEU C O 1
ATOM 6142 N N . VAL C 1 253 ? -12.172 -0.573 -42.785 1.00 16.51 251 VAL C N 1
ATOM 6143 C CA . VAL C 1 253 ? -12.307 -1.033 -41.408 1.00 16.37 251 VAL C CA 1
ATOM 6144 C C . VAL C 1 253 ? -12.042 0.122 -40.454 1.00 16.17 251 VAL C C 1
ATOM 6145 O O . VAL C 1 253 ? -11.084 0.885 -40.634 1.00 16.02 251 VAL C O 1
ATOM 6149 N N . SER C 1 254 ? -12.878 0.238 -39.424 1.00 16.20 252 SER C N 1
ATOM 6150 C CA . SER C 1 254 ? -12.763 1.305 -38.436 1.00 16.06 252 SER C CA 1
ATOM 6151 C C . SER C 1 254 ? -13.484 0.870 -37.163 1.00 16.10 252 SER C C 1
ATOM 6152 O O . SER C 1 254 ? -14.112 -0.190 -37.112 1.00 16.25 252 SER C O 1
ATOM 6155 N N . SER C 1 255 ? -13.395 1.713 -36.129 1.00 16.01 253 SER C N 1
ATOM 6156 C CA . SER C 1 255 ? -13.859 1.330 -34.798 1.00 18.23 253 SER C CA 1
ATOM 6157 C C . SER C 1 255 ? -15.379 1.346 -34.681 1.00 18.23 253 SER C C 1
ATOM 6158 O O . SER C 1 255 ? -15.955 0.497 -33.990 1.00 17.32 253 SER C O 1
ATOM 6161 N N . MET C 1 256 ? -16.045 2.304 -35.323 1.00 20.35 254 MET C N 1
ATOM 6162 C CA . MET C 1 256 ? -17.495 2.421 -35.225 1.00 21.73 254 MET C CA 1
ATOM 6163 C C . MET C 1 256 ? -18.223 1.733 -36.376 1.00 17.03 254 MET C C 1
ATOM 6164 O O . MET C 1 256 ? -19.203 1.019 -36.149 1.00 17.28 254 MET C O 1
ATOM 6169 N N . THR C 1 257 ? -17.773 1.950 -37.613 1.00 16.99 255 THR C N 1
ATOM 6170 C CA . THR C 1 257 ? -18.385 1.309 -38.771 1.00 17.23 255 THR C CA 1
ATOM 6171 C C . THR C 1 257 ? -18.001 -0.161 -38.896 1.00 17.21 255 THR C C 1
ATOM 6172 O O . THR C 1 257 ? -18.669 -0.904 -39.621 1.00 17.47 255 THR C O 1
ATOM 6176 N N . LEU C 1 258 ? -16.946 -0.588 -38.199 1.00 16.93 256 LEU C N 1
ATOM 6177 C CA . LEU C 1 258 ? -16.446 -1.961 -38.225 1.00 16.91 256 LEU C CA 1
ATOM 6178 C C . LEU C 1 258 ? -15.910 -2.343 -39.600 1.00 16.94 256 LEU C C 1
ATOM 6179 O O . LEU C 1 258 ? -14.703 -2.256 -39.838 1.00 18.61 256 LEU C O 1
ATOM 6184 N N . ALA C 1 259 ? -16.781 -2.770 -40.510 1.00 17.25 257 ALA C N 1
ATOM 6185 C CA . ALA C 1 259 ? -16.346 -3.246 -41.819 1.00 17.35 257 ALA C CA 1
ATOM 6186 C C . ALA C 1 259 ? -17.334 -2.785 -42.876 1.00 17.67 257 ALA C C 1
ATOM 6187 O O . ALA C 1 259 ? -18.517 -3.134 -42.816 1.00 17.97 257 ALA C O 1
ATOM 6189 N N . ALA C 1 260 ? -16.851 -1.997 -43.832 1.00 17.63 258 ALA C N 1
ATOM 6190 C CA . ALA C 1 260 ? -17.650 -1.526 -44.959 1.00 17.95 258 ALA C CA 1
ATOM 6191 C C . ALA C 1 260 ? -17.029 -2.060 -46.242 1.00 18.07 258 ALA C C 1
ATOM 6192 O O . ALA C 1 260 ? -15.963 -1.594 -46.661 1.00 17.89 258 ALA C O 1
ATOM 6194 N N . ARG C 1 261 ? -17.681 -3.043 -46.854 1.00 18.41 259 ARG C N 1
ATOM 6195 C CA . ARG C 1 261 ? -17.191 -3.584 -48.112 1.00 18.61 259 ARG C CA 1
ATOM 6196 C C . ARG C 1 261 ? -17.349 -2.564 -49.229 1.00 18.78 259 ARG C C 1
ATOM 6197 O O . ARG C 1 261 ? -18.378 -1.894 -49.341 1.00 18.97 259 ARG C O 1
ATOM 6205 N N . VAL C 1 262 ? -16.324 -2.452 -50.068 1.00 18.75 260 VAL C N 1
ATOM 6206 C CA . VAL C 1 262 ? -16.372 -1.575 -51.230 1.00 18.96 260 VAL C CA 1
ATOM 6207 C C . VAL C 1 262 ? -16.936 -2.405 -52.377 1.00 19.43 260 VAL C C 1
ATOM 6208 O O . VAL C 1 262 ? -16.241 -3.240 -52.959 1.00 19.53 260 VAL C O 1
ATOM 6212 N N . HIS C 1 263 ? -18.212 -2.184 -52.697 1.00 19.76 261 HIS C N 1
ATOM 6213 C CA . HIS C 1 263 ? -18.843 -2.897 -53.798 1.00 20.26 261 HIS C CA 1
ATOM 6214 C C . HIS C 1 263 ? -18.605 -2.224 -55.138 1.00 20.52 261 HIS C C 1
ATOM 6215 O O . HIS C 1 263 ? -18.762 -2.872 -56.178 1.00 21.03 261 HIS C O 1
ATOM 6222 N N . THR C 1 264 ? -18.207 -0.955 -55.134 1.00 20.33 262 THR C N 1
ATOM 6223 C CA . THR C 1 264 ? -17.941 -0.206 -56.354 1.00 20.58 262 THR C CA 1
ATOM 6224 C C . THR C 1 264 ? -16.715 0.659 -56.114 1.00 20.22 262 THR C C 1
ATOM 6225 O O . THR C 1 264 ? -16.707 1.483 -55.193 1.00 19.91 262 THR C O 1
ATOM 6229 N N . LEU C 1 265 ? -15.685 0.467 -56.934 1.00 20.30 263 LEU C N 1
ATOM 6230 C CA . LEU C 1 265 ? -14.429 1.200 -56.826 1.00 20.02 263 LEU C CA 1
ATOM 6231 C C . LEU C 1 265 ? -14.201 1.969 -58.117 1.00 20.38 263 LEU C C 1
ATOM 6232 O O . LEU C 1 265 ? -14.066 1.363 -59.185 1.00 20.75 263 LEU C O 1
ATOM 6237 N N . ASP C 1 266 ? -14.158 3.298 -58.012 1.00 20.31 264 ASP C N 1
ATOM 6238 C CA . ASP C 1 266 ? -13.983 4.178 -59.167 1.00 20.67 264 ASP C CA 1
ATOM 6239 C C . ASP C 1 266 ? -15.032 3.878 -60.233 1.00 27.37 264 ASP C C 1
ATOM 6240 O O . ASP C 1 266 ? -14.736 3.808 -61.428 1.00 21.59 264 ASP C O 1
ATOM 6245 N N . GLY C 1 267 ? -16.275 3.691 -59.789 1.00 26.23 265 GLY C N 1
ATOM 6246 C CA . GLY C 1 267 ? -17.378 3.415 -60.682 1.00 21.76 265 GLY C CA 1
ATOM 6247 C C . GLY C 1 267 ? -17.522 1.978 -61.130 1.00 21.99 265 GLY C C 1
ATOM 6248 O O . GLY C 1 267 ? -18.573 1.627 -61.681 1.00 22.40 265 GLY C O 1
ATOM 6249 N N . ARG C 1 268 ? -16.520 1.127 -60.915 1.00 21.77 266 ARG C N 1
ATOM 6250 C CA . ARG C 1 268 ? -16.583 -0.261 -61.357 1.00 22.03 266 ARG C CA 1
ATOM 6251 C C . ARG C 1 268 ? -17.186 -1.116 -60.256 1.00 21.80 266 ARG C C 1
ATOM 6252 O O . ARG C 1 268 ? -16.667 -1.151 -59.137 1.00 21.31 266 ARG C O 1
ATOM 6260 N N . ARG C 1 269 ? -18.277 -1.805 -60.570 1.00 22.18 267 ARG C N 1
ATOM 6261 C CA . ARG C 1 269 ? -18.893 -2.658 -59.570 1.00 23.96 267 ARG C CA 1
ATOM 6262 C C . ARG C 1 269 ? -18.004 -3.872 -59.352 1.00 22.47 267 ARG C C 1
ATOM 6263 O O . ARG C 1 269 ? -17.525 -4.491 -60.307 1.00 22.24 267 ARG C O 1
ATOM 6271 N N . LEU C 1 270 ? -17.794 -4.218 -58.093 1.00 23.05 268 LEU C N 1
ATOM 6272 C CA . LEU C 1 270 ? -16.883 -5.307 -57.802 1.00 23.52 268 LEU C CA 1
ATOM 6273 C C . LEU C 1 270 ? -17.645 -6.557 -57.391 1.00 25.23 268 LEU C C 1
ATOM 6274 O O . LEU C 1 270 ? -18.583 -6.477 -56.589 1.00 26.38 268 LEU C O 1
ATOM 6279 N N . PRO C 1 271 ? -17.264 -7.718 -57.917 1.00 27.76 269 PRO C N 1
ATOM 6280 C CA . PRO C 1 271 ? -18.008 -8.942 -57.615 1.00 28.86 269 PRO C CA 1
ATOM 6281 C C . PRO C 1 271 ? -17.843 -9.347 -56.160 1.00 27.32 269 PRO C C 1
ATOM 6282 O O . PRO C 1 271 ? -16.874 -8.990 -55.486 1.00 26.33 269 PRO C O 1
ATOM 6286 N N . ARG C 1 272 ? -18.815 -10.115 -55.684 1.00 28.10 270 ARG C N 1
ATOM 6287 C CA . ARG C 1 272 ? -18.827 -10.607 -54.316 1.00 27.08 270 ARG C CA 1
ATOM 6288 C C . ARG C 1 272 ? -18.214 -12.001 -54.274 1.00 28.41 270 ARG C C 1
ATOM 6289 O O . ARG C 1 272 ? -18.493 -12.842 -55.132 1.00 31.74 270 ARG C O 1
ATOM 6297 N N . THR C 1 273 ? -17.381 -12.233 -53.269 1.00 27.79 271 THR C N 1
ATOM 6298 C CA . THR C 1 273 ? -16.577 -13.419 -53.040 1.00 27.32 271 THR C CA 1
ATOM 6299 C C . THR C 1 273 ? -17.049 -14.121 -51.770 1.00 25.31 271 THR C C 1
ATOM 6300 O O . THR C 1 273 ? -17.568 -13.467 -50.860 1.00 23.94 271 THR C O 1
ATOM 6304 N N . PRO C 1 274 ? -16.925 -15.460 -51.689 1.00 27.52 272 PRO C N 1
ATOM 6305 C CA . PRO C 1 274 ? -17.311 -16.172 -50.459 1.00 29.75 272 PRO C CA 1
ATOM 6306 C C . PRO C 1 274 ? -16.749 -15.601 -49.164 1.00 26.53 272 PRO C C 1
ATOM 6307 O O . PRO C 1 274 ? -17.346 -15.792 -48.100 1.00 29.88 272 PRO C O 1
ATOM 6311 N N . ILE C 1 275 ? -15.623 -14.889 -49.233 1.00 22.25 273 ILE C N 1
ATOM 6312 C CA . ILE C 1 275 ? -15.050 -14.267 -48.043 1.00 22.89 273 ILE C CA 1
ATOM 6313 C C . ILE C 1 275 ? -15.870 -13.088 -47.537 1.00 22.98 273 ILE C C 1
ATOM 6314 O O . ILE C 1 275 ? -15.648 -12.632 -46.409 1.00 22.56 273 ILE C O 1
ATOM 6319 N N . ALA C 1 276 ? -16.827 -12.591 -48.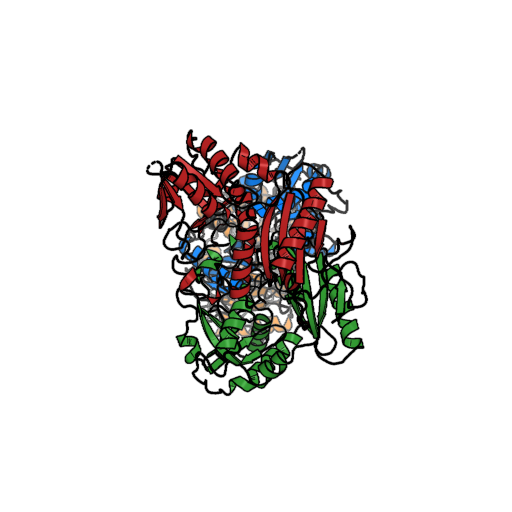326 1.00 21.64 274 ALA C N 1
ATOM 6320 C CA . ALA C 1 276 ? -17.528 -11.368 -47.943 1.00 22.14 274 ALA C CA 1
ATOM 6321 C C . ALA C 1 276 ? -18.451 -11.572 -46.749 1.00 25.38 274 ALA C C 1
ATOM 6322 O O . ALA C 1 276 ? -18.620 -10.650 -45.943 1.00 29.93 274 ALA C O 1
ATOM 6324 N N . GLU C 1 277 ? -19.057 -12.750 -46.609 1.00 25.89 275 GLU C N 1
ATOM 6325 C CA . GLU C 1 277 ? -19.907 -12.991 -45.446 1.00 30.17 275 GLU C CA 1
ATOM 6326 C C . GLU C 1 277 ? -19.104 -13.290 -44.186 1.00 30.70 275 GLU C C 1
ATOM 6327 O O . GLU C 1 277 ? -19.517 -12.898 -43.088 1.00 36.71 275 GLU C O 1
ATOM 6333 N N . VAL C 1 278 ? -17.956 -13.960 -44.313 1.00 23.72 276 VAL C N 1
ATOM 6334 C CA . VAL C 1 278 ? -17.176 -14.303 -43.128 1.00 20.95 276 VAL C CA 1
ATOM 6335 C C . VAL C 1 278 ? -16.381 -13.115 -42.602 1.00 19.05 276 VAL C C 1
ATOM 6336 O O . VAL C 1 278 ? -16.059 -13.080 -41.408 1.00 18.80 276 VAL C O 1
ATOM 6340 N N . PHE C 1 279 ? -16.058 -12.142 -43.459 1.00 18.89 277 PHE C N 1
ATOM 6341 C CA . PHE C 1 279 ? -15.213 -11.026 -43.044 1.00 18.40 277 PHE C CA 1
ATOM 6342 C C . PHE C 1 279 ? -15.872 -10.217 -41.934 1.00 18.23 277 PHE C C 1
ATOM 6343 O O . PHE C 1 279 ? -15.215 -9.837 -40.957 1.00 27.40 277 PHE C O 1
ATOM 6351 N N . ALA C 1 280 ? -17.174 -9.950 -42.063 1.00 18.51 278 ALA C N 1
ATOM 6352 C CA . ALA C 1 280 ? -17.886 -9.204 -41.031 1.00 18.79 278 ALA C CA 1
ATOM 6353 C C . ALA C 1 280 ? -17.896 -9.964 -39.712 1.00 18.41 278 ALA C C 1
ATOM 6354 O O . ALA C 1 280 ? -17.759 -9.363 -38.640 1.00 18.16 278 ALA C O 1
ATOM 6356 N N . GLU C 1 281 ? -18.061 -11.289 -39.770 1.00 18.72 279 GLU C N 1
ATOM 6357 C CA . GLU C 1 281 ? -17.984 -12.096 -38.556 1.00 21.94 279 GLU C CA 1
ATOM 6358 C C . GLU C 1 281 ? -16.596 -12.031 -37.939 1.00 21.73 279 GLU C C 1
ATOM 6359 O O . GLU C 1 281 ? -16.459 -12.063 -36.711 1.00 23.77 279 GLU C O 1
ATOM 6365 N N . LEU C 1 282 ? -15.559 -11.944 -38.773 1.00 20.03 280 LEU C N 1
ATOM 6366 C CA . LEU C 1 282 ? -14.201 -11.809 -38.262 1.00 17.76 280 LEU C CA 1
ATOM 6367 C C . LEU C 1 282 ? -14.028 -10.493 -37.514 1.00 17.40 280 LEU C C 1
ATOM 6368 O O . LEU C 1 282 ? -13.341 -10.436 -36.487 1.00 17.16 280 LEU C O 1
ATOM 6373 N N . VAL C 1 283 ? -14.656 -9.423 -38.008 1.00 17.39 281 VAL C N 1
ATOM 6374 C CA . VAL C 1 283 ? -14.569 -8.136 -37.327 1.00 17.11 281 VAL C CA 1
ATOM 6375 C C . VAL C 1 283 ? -15.427 -8.134 -36.069 1.00 17.21 281 VAL C C 1
ATOM 6376 O O . VAL C 1 283 ? -15.091 -7.465 -35.084 1.00 16.99 281 VAL C O 1
ATOM 6380 N N . ASP C 1 284 ? -16.533 -8.883 -36.066 1.00 17.59 282 ASP C N 1
ATOM 6381 C CA . ASP C 1 284 ? -17.373 -8.947 -34.874 1.00 17.75 282 ASP C CA 1
ATOM 6382 C C . ASP C 1 284 ? -16.607 -9.543 -33.700 1.00 17.62 282 ASP C C 1
ATOM 6383 O O . ASP C 1 284 ? -16.623 -8.999 -32.590 1.00 17.51 282 ASP C O 1
ATOM 6388 N N . ALA C 1 285 ? -15.917 -10.660 -33.929 1.00 17.65 283 ALA C N 1
ATOM 6389 C CA . ALA C 1 285 ? -15.125 -11.266 -32.868 1.00 17.55 283 ALA C CA 1
ATOM 6390 C C . ALA C 1 285 ? -13.878 -10.457 -32.541 1.00 17.11 283 ALA C C 1
ATOM 6391 O O . ALA C 1 285 ? -13.355 -10.573 -31.429 1.00 20.53 283 ALA C O 1
ATOM 6393 N N . ALA C 1 286 ? -13.396 -9.639 -33.477 1.00 22.16 284 ALA C N 1
ATOM 6394 C CA . ALA C 1 286 ? -12.187 -8.861 -33.228 1.00 18.54 284 ALA C CA 1
ATOM 6395 C C . ALA C 1 286 ? -12.419 -7.791 -32.167 1.00 16.38 284 ALA C C 1
ATOM 6396 O O . ALA C 1 286 ? -11.635 -7.663 -31.219 1.00 16.20 284 ALA C O 1
ATOM 6398 N N . ILE C 1 287 ? -13.490 -7.004 -32.312 1.00 16.50 285 ILE C N 1
ATOM 6399 C CA . ILE C 1 287 ? -13.764 -5.915 -31.378 1.00 17.86 285 ILE C CA 1
ATOM 6400 C C . ILE C 1 287 ? -14.242 -6.408 -30.021 1.00 22.99 285 ILE C C 1
ATOM 6401 O O . ILE C 1 287 ? -14.378 -5.604 -29.092 1.00 24.09 285 ILE C O 1
ATOM 6406 N N . VAL C 1 288 ? -14.528 -7.703 -29.892 1.00 26.23 286 VAL C N 1
ATOM 6407 C CA . VAL C 1 288 ? -14.907 -8.322 -28.627 1.00 17.03 286 VAL C CA 1
ATOM 6408 C C . VAL C 1 288 ? -13.831 -9.282 -28.128 1.00 16.95 286 VAL C C 1
ATOM 6409 O O . VAL C 1 288 ? -13.948 -9.824 -27.019 1.00 17.11 286 VAL C O 1
ATOM 6413 N N . SER C 1 289 ? -12.720 -9.400 -28.857 1.00 16.89 287 SER C N 1
ATOM 6414 C CA . SER C 1 289 ? -11.638 -10.284 -28.436 1.00 16.90 287 SER C CA 1
ATOM 6415 C C . SER C 1 289 ? -11.017 -9.847 -27.112 1.00 22.13 287 SER C C 1
ATOM 6416 O O . SER C 1 289 ? -10.434 -10.675 -26.402 1.00 23.59 287 SER C O 1
ATOM 6419 N N . ASP C 1 290 ? -11.113 -8.559 -26.769 1.00 24.18 288 ASP C N 1
ATOM 6420 C CA . ASP C 1 290 ? -10.665 -8.116 -25.451 1.00 24.76 288 ASP C CA 1
ATOM 6421 C C . ASP C 1 290 ? -11.514 -8.716 -24.337 1.00 24.19 288 ASP C C 1
ATOM 6422 O O . ASP C 1 290 ? -11.022 -8.920 -23.222 1.00 28.19 288 ASP C O 1
ATOM 6427 N N . ARG C 1 291 ? -12.790 -8.980 -24.606 1.00 21.77 289 ARG C N 1
ATOM 6428 C CA . ARG C 1 291 ? -13.663 -9.609 -23.620 1.00 22.87 289 ARG C CA 1
ATOM 6429 C C . ARG C 1 291 ? -13.565 -11.130 -23.691 1.00 28.19 289 ARG C C 1
ATOM 6430 O O . ARG C 1 291 ? -13.707 -11.819 -22.680 1.00 17.75 289 ARG C O 1
ATOM 6438 N N . ALA D 1 2 ? -8.724 38.226 -22.927 1.00 38.09 0 ALA D N 1
ATOM 6439 C CA . ALA D 1 2 ? -9.443 37.843 -24.135 1.00 37.29 0 ALA D CA 1
ATOM 6440 C C . ALA D 1 2 ? -10.887 38.333 -24.094 1.00 39.09 0 ALA D C 1
ATOM 6441 O O . ALA D 1 2 ? -11.533 38.293 -23.048 1.00 41.68 0 ALA D O 1
ATOM 6443 N N . MET D 1 3 ? -11.387 38.805 -25.231 1.00 36.74 1 MET D N 1
ATOM 6444 C CA . MET D 1 3 ? -12.748 39.309 -25.346 1.00 33.89 1 MET D CA 1
ATOM 6445 C C . MET D 1 3 ? -13.439 38.617 -26.508 1.00 28.76 1 MET D C 1
ATOM 6446 O O . MET D 1 3 ? -12.831 38.412 -27.560 1.00 27.85 1 MET D O 1
ATOM 6451 N N . VAL D 1 4 ? -14.704 38.253 -26.316 1.00 25.76 2 VAL D N 1
ATOM 6452 C CA . VAL D 1 4 ? -15.468 37.519 -27.317 1.00 25.39 2 VAL D CA 1
ATOM 6453 C C . VAL D 1 4 ? -16.751 38.286 -27.601 1.00 25.93 2 VAL D C 1
ATOM 6454 O O . VAL D 1 4 ? -17.436 38.727 -26.671 1.00 26.37 2 VAL D O 1
ATOM 6458 N N . VAL D 1 5 ? -17.067 38.452 -28.883 1.00 25.95 3 VAL D N 1
ATOM 6459 C CA . VAL D 1 5 ? -18.285 39.116 -29.338 1.00 26.44 3 VAL D CA 1
ATOM 6460 C C . VAL D 1 5 ? -18.879 38.242 -30.432 1.00 26.02 3 VAL D C 1
ATOM 6461 O O . VAL D 1 5 ? -18.283 38.099 -31.507 1.00 25.78 3 VAL D O 1
ATOM 6465 N N . THR D 1 6 ? -20.038 37.648 -30.163 1.00 25.95 4 THR D N 1
ATOM 6466 C CA . THR D 1 6 ? -20.672 36.791 -31.150 1.00 26.06 4 THR D CA 1
ATOM 6467 C C . THR D 1 6 ? -21.364 37.621 -32.227 1.00 31.23 4 THR D C 1
ATOM 6468 O O . THR D 1 6 ? -21.649 38.810 -32.051 1.00 33.29 4 THR D O 1
ATOM 6472 N N . LEU D 1 7 ? -21.648 36.964 -33.355 1.00 32.30 5 LEU D N 1
ATOM 6473 C CA . LEU D 1 7 ? -22.323 37.625 -34.467 1.00 33.60 5 LEU D CA 1
ATOM 6474 C C . LEU D 1 7 ? -23.737 38.050 -34.104 1.00 37.28 5 LEU D C 1
ATOM 6475 O O . LEU D 1 7 ? -24.326 38.872 -34.813 1.00 38.52 5 LEU D O 1
ATOM 6480 N N . ASP D 1 8 ? -24.297 37.498 -33.026 1.00 39.09 6 ASP D N 1
ATOM 6481 C CA . ASP D 1 8 ? -25.585 37.966 -32.535 1.00 38.97 6 ASP D CA 1
ATOM 6482 C C . ASP D 1 8 ? -25.511 39.408 -32.049 1.00 40.05 6 ASP D C 1
ATOM 6483 O O . ASP D 1 8 ? -26.537 40.088 -31.995 1.00 42.33 6 ASP D O 1
ATOM 6488 N N . GLY D 1 9 ? -24.317 39.890 -31.722 1.00 38.82 7 GLY D N 1
ATOM 6489 C CA . GLY D 1 9 ? -24.095 41.267 -31.335 1.00 39.51 7 GLY D CA 1
ATOM 6490 C C . GLY D 1 9 ? -23.911 41.543 -29.858 1.00 40.95 7 GLY D C 1
ATOM 6491 O O . GLY D 1 9 ? -23.853 42.716 -29.475 1.00 43.79 7 GLY D O 1
ATOM 6492 N N . GLU D 1 10 ? -23.821 40.515 -29.017 1.00 37.89 8 GLU D N 1
ATOM 6493 C CA . GLU D 1 10 ? -23.643 40.689 -27.582 1.00 32.68 8 GLU D CA 1
ATOM 6494 C C . GLU D 1 10 ? -22.221 40.313 -27.183 1.00 28.66 8 GLU D C 1
ATOM 6495 O O . GLU D 1 10 ? -21.567 39.494 -27.835 1.00 27.39 8 GLU D O 1
ATOM 6501 N N . ILE D 1 11 ? -21.754 40.918 -26.102 1.00 30.40 9 ILE D N 1
ATOM 6502 C CA . ILE D 1 11 ? -20.423 40.663 -25.563 1.00 29.90 9 ILE D CA 1
ATOM 6503 C C . ILE D 1 11 ? -20.542 39.616 -24.464 1.00 32.24 9 ILE D C 1
ATOM 6504 O O . ILE D 1 11 ? -21.342 39.764 -23.532 1.00 34.16 9 ILE D O 1
ATOM 6509 N N . LEU D 1 12 ? -19.780 38.536 -24.599 1.00 33.36 10 LEU D N 1
ATOM 6510 C CA . LEU D 1 12 ? -19.926 37.369 -23.743 1.00 35.37 10 LEU D CA 1
ATOM 6511 C C . LEU D 1 12 ? -19.262 37.591 -22.385 1.00 38.09 10 LEU D C 1
ATOM 6512 O O . LEU D 1 12 ? -18.245 38.281 -22.266 1.00 38.81 10 LEU D O 1
ATOM 6517 N N . GLN D 1 13 ? -19.859 36.985 -21.358 1.00 39.34 11 GLN D N 1
ATOM 6518 C CA . GLN D 1 13 ? -19.385 37.122 -19.977 1.00 40.35 11 GLN D CA 1
ATOM 6519 C C . GLN D 1 13 ? -18.006 36.497 -19.794 1.00 41.78 11 GLN D C 1
ATOM 6520 O O . GLN D 1 13 ? -17.777 35.370 -20.248 1.00 43.08 11 GLN D O 1
ATOM 6526 N N . PRO D 1 14 ? -17.064 37.188 -19.150 1.00 40.86 12 PRO D N 1
ATOM 6527 C CA . PRO D 1 14 ? -15.732 36.603 -18.967 1.00 38.91 12 PRO D CA 1
ATOM 6528 C C . PRO D 1 14 ? -15.798 35.403 -18.035 1.00 37.16 12 PRO D C 1
ATOM 6529 O O . PRO D 1 14 ? -16.589 35.371 -17.089 1.00 36.98 12 PRO D O 1
ATOM 6533 N N . GLY D 1 15 ? -14.969 34.403 -18.318 1.00 35.79 13 GLY D N 1
ATOM 6534 C CA . GLY D 1 15 ? -14.984 33.205 -17.508 1.00 35.61 13 GLY D CA 1
ATOM 6535 C C . GLY D 1 15 ? -16.070 32.217 -17.860 1.00 36.90 13 GLY D C 1
ATOM 6536 O O . GLY D 1 15 ? -16.275 31.256 -17.110 1.00 39.69 13 GLY D O 1
ATOM 6537 N N . MET D 1 16 ? -16.768 32.413 -18.978 1.00 34.78 14 MET D N 1
ATOM 6538 C CA . MET D 1 16 ? -17.872 31.543 -19.332 1.00 34.61 14 MET D CA 1
ATOM 6539 C C . MET D 1 16 ? -17.599 30.792 -20.628 1.00 32.34 14 MET D C 1
ATOM 6540 O O . MET D 1 16 ? -17.083 31.372 -21.589 1.00 34.10 14 MET D O 1
ATOM 6545 N N . PRO D 1 17 ? -17.933 29.505 -20.680 1.00 29.86 15 PRO D N 1
ATOM 6546 C CA . PRO D 1 17 ? -17.723 28.736 -21.910 1.00 28.70 15 PRO D CA 1
ATOM 6547 C C . PRO D 1 17 ? -18.667 29.200 -23.004 1.00 27.59 15 PRO D C 1
ATOM 6548 O O . PRO D 1 17 ? -19.802 29.609 -22.746 1.00 30.09 15 PRO D O 1
ATOM 6552 N N . LEU D 1 18 ? -18.184 29.140 -24.242 1.00 25.09 16 LEU D N 1
ATOM 6553 C CA . LEU D 1 18 ? -18.977 29.530 -25.401 1.00 24.30 16 LEU D CA 1
ATOM 6554 C C . LEU D 1 18 ? -19.398 28.362 -26.276 1.00 22.78 16 LEU D C 1
ATOM 6555 O O . LEU D 1 18 ? -20.528 28.346 -26.768 1.00 24.56 16 LEU D O 1
ATOM 6560 N N . LEU D 1 19 ? -18.526 27.381 -26.476 1.00 21.67 17 LEU D N 1
ATOM 6561 C CA . LEU D 1 19 ? -18.767 26.309 -27.432 1.00 21.26 17 LEU D CA 1
ATOM 6562 C C . LEU D 1 19 ? -19.226 25.043 -26.725 1.00 22.42 17 LEU D C 1
ATOM 6563 O O . LEU D 1 19 ? -18.758 24.723 -25.628 1.00 25.96 17 LEU D O 1
ATOM 6568 N N . HIS D 1 20 ? -20.141 24.323 -27.366 1.00 20.92 18 HIS D N 1
ATOM 6569 C CA . HIS D 1 20 ? -20.578 23.040 -26.845 1.00 20.69 18 HIS D CA 1
ATOM 6570 C C . HIS D 1 20 ? -19.541 21.964 -27.147 1.00 20.99 18 HIS D C 1
ATOM 6571 O O . HIS D 1 20 ? -18.647 22.138 -27.980 1.00 21.42 18 HIS D O 1
ATOM 6578 N N . ALA D 1 21 ? -19.677 20.831 -26.456 1.00 22.40 19 ALA D N 1
ATOM 6579 C CA . ALA D 1 21 ? -18.701 19.756 -26.584 1.00 21.70 19 ALA D CA 1
ATOM 6580 C C . ALA D 1 21 ? -18.749 19.072 -27.944 1.00 19.21 19 ALA D C 1
ATOM 6581 O O . ALA D 1 21 ? -17.781 18.398 -28.315 1.00 18.76 19 ALA D O 1
ATOM 6583 N N . ASP D 1 22 ? -19.834 19.236 -28.700 1.00 19.64 20 ASP D N 1
ATOM 6584 C CA . ASP D 1 22 ? -19.987 18.571 -29.989 1.00 21.30 20 ASP D CA 1
ATOM 6585 C C . ASP D 1 22 ? -19.823 19.534 -31.160 1.00 21.31 20 ASP D C 1
ATOM 6586 O O . ASP D 1 22 ? -20.191 19.198 -32.290 1.00 22.75 20 ASP D O 1
ATOM 6591 N N . ASP D 1 23 ? -19.279 20.723 -30.914 1.00 19.66 21 ASP D N 1
ATOM 6592 C CA . ASP D 1 23 ? -19.034 21.666 -31.996 1.00 19.63 21 ASP D CA 1
ATOM 6593 C C . ASP D 1 23 ? -17.971 21.103 -32.928 1.00 20.20 21 ASP D C 1
ATOM 6594 O O . ASP D 1 23 ? -16.926 20.622 -32.477 1.00 19.42 21 ASP D O 1
ATOM 6599 N N . LEU D 1 24 ? -18.245 21.152 -34.234 1.00 21.73 22 LEU D N 1
ATOM 6600 C CA . LEU D 1 24 ? -17.346 20.542 -35.206 1.00 20.19 22 LEU D CA 1
ATOM 6601 C C . LEU D 1 24 ? -15.997 21.244 -35.270 1.00 18.92 22 LEU D C 1
ATOM 6602 O O . LEU D 1 24 ? -15.039 20.669 -35.799 1.00 21.33 22 LEU D O 1
ATOM 6607 N N . ALA D 1 25 ? -15.899 22.467 -34.744 1.00 19.23 23 ALA D N 1
ATOM 6608 C CA . ALA D 1 25 ? -14.596 23.110 -34.632 1.00 19.20 23 ALA D CA 1
ATOM 6609 C C . ALA D 1 25 ? -13.700 22.356 -33.664 1.00 19.46 23 ALA D C 1
ATOM 6610 O O . ALA D 1 25 ? -12.482 22.293 -33.863 1.00 22.01 23 ALA D O 1
ATOM 6612 N N . ALA D 1 26 ? -14.286 21.772 -32.620 1.00 20.46 24 ALA D N 1
ATOM 6613 C CA . ALA D 1 26 ? -13.538 21.075 -31.584 1.00 19.54 24 ALA D CA 1
ATOM 6614 C C . ALA D 1 26 ? -13.378 19.589 -31.883 1.00 19.73 24 ALA D C 1
ATOM 6615 O O . ALA D 1 26 ? -12.326 19.010 -31.591 1.00 20.53 24 ALA D O 1
ATOM 6617 N N . VAL D 1 27 ? -14.405 18.959 -32.447 1.00 19.65 25 VAL D N 1
ATOM 6618 C CA . VAL D 1 27 ? -14.367 17.521 -32.690 1.00 17.75 25 VAL D CA 1
ATOM 6619 C C . VAL D 1 27 ? -13.688 17.185 -34.014 1.00 17.57 25 VAL D C 1
ATOM 6620 O O . VAL D 1 27 ? -13.108 16.102 -34.157 1.00 17.26 25 VAL D O 1
ATOM 6624 N N . ARG D 1 28 ? -13.704 18.104 -34.979 1.00 17.78 26 ARG D N 1
ATOM 6625 C CA . ARG D 1 28 ? -13.171 17.821 -36.299 1.00 17.68 26 ARG D CA 1
ATOM 6626 C C . ARG D 1 28 ? -12.266 18.914 -36.843 1.00 17.83 26 ARG D C 1
ATOM 6627 O O . ARG D 1 28 ? -11.775 18.772 -37.964 1.00 17.79 26 ARG D O 1
ATOM 6635 N N . GLY D 1 29 ? -12.004 19.973 -36.082 1.00 18.02 27 GLY D N 1
ATOM 6636 C CA . GLY D 1 29 ? -11.279 21.104 -36.633 1.00 18.25 27 GLY D CA 1
ATOM 6637 C C . GLY D 1 29 ? -11.941 21.628 -37.886 1.00 18.53 27 GLY D C 1
ATOM 6638 O O . GLY D 1 29 ? -11.267 22.168 -38.769 1.00 18.66 27 GLY D O 1
ATOM 6639 N N . ASP D 1 30 ? -13.264 21.478 -37.978 1.00 18.66 28 ASP D N 1
ATOM 6640 C CA . ASP D 1 30 ? -14.017 21.691 -39.212 1.00 21.60 28 ASP D CA 1
ATOM 6641 C C . ASP D 1 30 ? -14.554 23.117 -39.231 1.00 21.42 28 ASP D C 1
ATOM 6642 O O . ASP D 1 30 ? -15.673 23.394 -38.797 1.00 21.95 28 ASP D O 1
ATOM 6647 N N . GLY D 1 31 ? -13.754 24.030 -39.761 1.00 19.57 29 GLY D N 1
ATOM 6648 C CA . GLY D 1 31 ? -14.165 25.417 -39.857 1.00 20.06 29 GLY D CA 1
ATOM 6649 C C . GLY D 1 31 ? -13.035 26.238 -40.430 1.00 20.24 29 GLY D C 1
ATOM 6650 O O . GLY D 1 31 ? -11.937 25.733 -40.682 1.00 19.97 29 GLY D O 1
ATOM 6651 N N . VAL D 1 32 ? -13.315 27.523 -40.624 1.00 20.72 30 VAL D N 1
ATOM 6652 C CA . VAL D 1 32 ? -12.330 28.459 -41.144 1.00 21.00 30 VAL D CA 1
ATOM 6653 C C . VAL D 1 32 ? -12.202 29.616 -40.166 1.00 21.33 30 VAL D C 1
ATOM 6654 O O . VAL D 1 32 ? -13.092 29.879 -39.353 1.00 21.47 30 VAL D O 1
ATOM 6658 N N . PHE D 1 33 ? -11.075 30.316 -40.256 1.00 21.51 31 PHE D N 1
ATOM 6659 C CA . PHE D 1 33 ? -10.840 31.455 -39.388 1.00 21.89 31 PHE D CA 1
ATOM 6660 C C . PHE D 1 33 ? -9.934 32.451 -40.094 1.00 22.29 31 PHE D C 1
ATOM 6661 O O . PHE D 1 33 ? -9.331 32.157 -41.130 1.00 24.02 31 PHE D O 1
ATOM 6669 N N . GLU D 1 34 ? -9.834 33.637 -39.500 1.00 22.76 32 GLU D N 1
ATOM 6670 C CA . GLU D 1 34 ? -8.995 34.710 -40.007 1.00 23.23 32 GLU D CA 1
ATOM 6671 C C . GLU D 1 34 ? -8.350 35.415 -38.825 1.00 23.45 32 GLU D C 1
ATOM 6672 O O . GLU D 1 34 ? -8.888 35.409 -37.717 1.00 23.42 32 GLU D O 1
ATOM 6678 N N . THR D 1 35 ? -7.192 36.025 -39.069 1.00 23.72 33 THR D N 1
ATOM 6679 C CA . THR D 1 35 ? -6.456 36.743 -38.036 1.00 25.44 33 THR D CA 1
ATOM 6680 C C . THR D 1 35 ? -6.194 38.167 -38.497 1.00 27.95 33 THR D C 1
ATOM 6681 O O . THR D 1 35 ? -5.666 38.382 -39.593 1.00 29.48 33 THR D O 1
ATOM 6685 N N . LEU D 1 36 ? -6.571 39.135 -37.664 1.00 26.72 34 LEU D N 1
ATOM 6686 C CA . LEU D 1 36 ? -6.422 40.548 -37.974 1.00 25.98 34 LEU D CA 1
ATOM 6687 C C . LEU D 1 36 ? -5.658 41.236 -36.853 1.00 26.54 34 LEU D C 1
ATOM 6688 O O . LEU D 1 36 ? -5.712 40.815 -35.694 1.00 26.05 34 LEU D O 1
ATOM 6693 N N . LEU D 1 37 ? -4.950 42.304 -37.207 1.00 27.77 35 LEU D N 1
ATOM 6694 C CA . LEU D 1 37 ? -4.181 43.088 -36.250 1.00 29.39 35 LEU D CA 1
ATOM 6695 C C . LEU D 1 37 ? -4.932 44.369 -35.915 1.00 30.60 35 LEU D C 1
ATOM 6696 O O . LEU D 1 37 ? -5.330 45.114 -36.817 1.00 32.34 35 LEU D O 1
ATOM 6701 N N . VAL D 1 38 ? -5.118 44.622 -34.624 1.00 29.03 36 VAL D N 1
ATOM 6702 C CA . VAL D 1 38 ? -5.702 45.871 -34.148 1.00 29.58 36 VAL D CA 1
ATOM 6703 C C . VAL D 1 38 ? -4.572 46.833 -33.816 1.00 32.53 36 VAL D C 1
ATOM 6704 O O . VAL D 1 38 ? -3.752 46.559 -32.932 1.00 34.97 36 VAL D O 1
ATOM 6708 N N . ARG D 1 39 ? -4.531 47.966 -34.512 1.00 32.70 37 ARG D N 1
ATOM 6709 C CA . ARG D 1 39 ? -3.490 48.962 -34.295 1.00 34.75 37 ARG D CA 1
ATOM 6710 C C . ARG D 1 39 ? -4.104 50.349 -34.383 1.00 37.52 37 ARG D C 1
ATOM 6711 O O . ARG D 1 39 ? -4.711 50.696 -35.402 1.00 38.26 37 ARG D O 1
ATOM 6719 N N . ASP D 1 40 ? -3.927 51.137 -33.323 1.00 39.29 38 ASP D N 1
ATOM 6720 C CA . ASP D 1 40 ? -4.360 52.532 -33.279 1.00 40.36 38 ASP D CA 1
ATOM 6721 C C . ASP D 1 40 ? -5.839 52.679 -33.639 1.00 39.17 38 ASP D C 1
ATOM 6722 O O . ASP D 1 40 ? -6.224 53.483 -34.491 1.00 40.86 38 ASP D O 1
ATOM 6727 N N . GLY D 1 41 ? -6.675 51.885 -32.974 1.00 36.84 39 GLY D N 1
ATOM 6728 C CA . GLY D 1 41 ? -8.111 52.059 -33.037 1.00 36.23 39 GLY D CA 1
ATOM 6729 C C . GLY D 1 41 ? -8.845 51.293 -34.118 1.00 35.07 39 GLY D C 1
ATOM 6730 O O . GLY D 1 41 ? -10.065 51.462 -34.243 1.00 36.29 39 GLY D O 1
ATOM 6731 N N . ARG D 1 42 ? -8.162 50.471 -34.912 1.00 34.31 40 ARG D N 1
ATOM 6732 C CA . ARG D 1 42 ? -8.848 49.741 -35.969 1.00 36.05 40 ARG D CA 1
ATOM 6733 C C . ARG D 1 42 ? -8.090 48.464 -36.303 1.00 34.77 40 ARG D C 1
ATOM 6734 O O . ARG D 1 42 ? -6.857 48.422 -36.253 1.00 35.62 40 ARG D O 1
ATOM 6742 N N . ALA D 1 43 ? -8.847 47.420 -36.641 1.00 32.84 41 ALA D N 1
ATOM 6743 C CA . ALA D 1 43 ? -8.259 46.207 -37.191 1.00 31.25 41 ALA D CA 1
ATOM 6744 C C . ALA D 1 43 ? -7.797 46.465 -38.619 1.00 31.53 41 ALA D C 1
ATOM 6745 O O . ALA D 1 43 ? -8.464 47.162 -39.385 1.00 32.74 41 ALA D O 1
ATOM 6747 N N . CYS D 1 44 ? -6.677 45.861 -39.000 1.00 31.18 42 CYS D N 1
ATOM 6748 C CA . CYS D 1 44 ? -6.033 46.206 -40.259 1.00 31.22 42 CYS D CA 1
ATOM 6749 C C . CYS D 1 44 ? -6.578 45.342 -41.388 1.00 30.54 42 CYS D C 1
ATOM 6750 O O . CYS D 1 44 ? -6.658 44.116 -41.259 1.00 29.56 42 CYS D O 1
ATOM 6753 N N . LEU D 1 45 ? -6.955 45.995 -42.489 1.00 31.32 43 LEU D N 1
ATOM 6754 C CA . LEU D 1 45 ? -7.406 45.331 -43.711 1.00 31.25 43 LEU D CA 1
ATOM 6755 C C . LEU D 1 45 ? -8.579 44.393 -43.424 1.00 30.36 43 LEU D C 1
ATOM 6756 O O . LEU D 1 45 ? -8.528 43.188 -43.683 1.00 30.78 43 LEU D O 1
ATOM 6761 N N . VAL D 1 46 ? -9.648 44.976 -42.881 1.00 28.98 44 VAL D N 1
ATOM 6762 C CA . VAL D 1 46 ? -10.820 44.184 -42.525 1.00 28.67 44 VAL D CA 1
ATOM 6763 C C . VAL D 1 46 ? -11.474 43.611 -43.775 1.00 30.63 44 VAL D C 1
ATOM 6764 O O . VAL D 1 46 ? -11.832 42.428 -43.821 1.00 30.70 44 VAL D O 1
ATOM 6768 N N . GLU D 1 47 ? -11.634 44.439 -44.811 1.00 32.10 45 GLU D N 1
ATOM 6769 C CA . GLU D 1 47 ? -12.301 43.979 -46.025 1.00 32.01 45 GLU D CA 1
ATOM 6770 C C . GLU D 1 47 ? -11.529 42.843 -46.681 1.00 31.94 45 GLU D C 1
ATOM 6771 O O . GLU D 1 47 ? -12.120 41.845 -47.109 1.00 33.54 45 GLU D O 1
ATOM 6777 N N . ALA D 1 48 ? -10.203 42.975 -46.765 1.00 30.89 46 ALA D N 1
ATOM 6778 C CA . ALA D 1 48 ? -9.392 41.929 -47.377 1.00 30.23 46 ALA D CA 1
ATOM 6779 C C . ALA D 1 48 ? -9.440 40.635 -46.575 1.00 28.73 46 ALA D C 1
ATOM 6780 O O . ALA D 1 48 ? -9.335 39.546 -47.151 1.00 29.03 46 ALA D O 1
ATOM 6782 N N . HIS D 1 49 ? -9.606 40.727 -45.255 1.00 27.73 47 HIS D N 1
ATOM 6783 C CA . HIS D 1 49 ? -9.697 39.520 -44.443 1.00 26.08 47 HIS D CA 1
ATOM 6784 C C . HIS D 1 49 ? -11.058 38.852 -44.573 1.00 25.82 47 HIS D C 1
ATOM 6785 O O . HIS D 1 49 ? -11.146 37.620 -44.533 1.00 25.20 47 HIS D O 1
ATOM 6792 N N . LEU D 1 50 ? -12.120 39.639 -44.744 1.00 26.31 48 LEU D N 1
ATOM 6793 C CA . LEU D 1 50 ? -13.438 39.064 -44.970 1.00 26.15 48 LEU D CA 1
ATOM 6794 C C . LEU D 1 50 ? -13.558 38.486 -46.368 1.00 26.05 48 LEU D C 1
ATOM 6795 O O . LEU D 1 50 ? -14.389 37.599 -46.594 1.00 25.73 48 LEU D O 1
ATOM 6800 N N . GLN D 1 51 ? -12.743 38.975 -47.303 1.00 26.82 49 GLN D N 1
ATOM 6801 C CA . GLN D 1 51 ? -12.705 38.406 -48.643 1.00 27.96 49 GLN D CA 1
ATOM 6802 C C . GLN D 1 51 ? -12.107 37.005 -48.628 1.00 26.09 49 GLN D C 1
ATOM 6803 O O . GLN D 1 51 ? -12.665 36.075 -49.220 1.00 26.69 49 GLN D O 1
ATOM 6809 N N . ARG D 1 52 ? -10.973 36.831 -47.946 1.00 25.37 50 ARG D N 1
ATOM 6810 C CA . ARG D 1 52 ? -10.380 35.501 -47.849 1.00 24.64 50 ARG D CA 1
ATOM 6811 C C . ARG D 1 52 ? -11.229 34.578 -46.985 1.00 24.13 50 ARG D C 1
ATOM 6812 O O . ARG D 1 52 ? -11.317 33.374 -47.254 1.00 23.65 50 ARG D O 1
ATOM 6820 N N . LEU D 1 53 ? -11.857 35.121 -45.939 1.00 24.26 51 LEU D N 1
ATOM 6821 C CA . LEU D 1 53 ? -12.769 34.322 -45.128 1.00 23.86 51 LEU D CA 1
ATOM 6822 C C . LEU D 1 53 ? -13.954 33.833 -45.950 1.00 23.87 51 LEU D C 1
ATOM 6823 O O . LEU D 1 53 ? -14.407 32.694 -45.785 1.00 23.41 51 LEU D O 1
ATOM 6828 N N . THR D 1 54 ? -14.468 34.682 -46.844 1.00 24.42 52 THR D N 1
ATOM 6829 C CA . THR D 1 54 ? -15.574 34.279 -47.707 1.00 24.50 52 THR D CA 1
ATOM 6830 C C . THR D 1 54 ? -15.151 33.164 -48.657 1.00 24.14 52 THR D C 1
ATOM 6831 O O . THR D 1 54 ? -15.937 32.253 -48.945 1.00 23.91 52 THR D O 1
ATOM 6835 N N . GLN D 1 55 ? -13.912 33.214 -49.148 1.00 24.12 53 GLN D N 1
ATOM 6836 C CA . GLN D 1 55 ? -13.448 32.176 -50.059 1.00 23.83 53 GLN D CA 1
ATOM 6837 C C . GLN D 1 55 ? -13.201 30.874 -49.312 1.00 24.75 53 GLN D C 1
ATOM 6838 O O . GLN D 1 55 ? -13.590 29.800 -49.782 1.00 26.17 53 GLN D O 1
ATOM 6840 N N . SER D 1 56 ? -12.602 30.957 -48.119 1.00 23.69 54 SER D N 1
ATOM 6841 C CA . SER D 1 56 ? -12.351 29.759 -47.326 1.00 22.28 54 SER D CA 1
ATOM 6842 C C . SER D 1 56 ? -13.646 29.039 -46.988 1.00 22.08 54 SER D C 1
ATOM 6843 O O . SER D 1 56 ? -13.673 27.805 -46.929 1.00 21.82 54 SER D O 1
ATOM 6846 N N . ALA D 1 57 ? -14.728 29.786 -46.770 1.00 22.44 55 ALA D N 1
ATOM 6847 C CA . ALA D 1 57 ? -16.015 29.150 -46.518 1.00 22.33 55 ALA D CA 1
ATOM 6848 C C . ALA D 1 57 ? -16.501 28.407 -47.754 1.00 22.33 55 ALA D C 1
ATOM 6849 O O . ALA D 1 57 ? -17.107 27.334 -47.646 1.00 22.03 55 ALA D O 1
ATOM 6851 N N . ARG D 1 58 ? -16.232 28.960 -48.939 1.00 22.69 56 ARG D N 1
ATOM 6852 C CA . ARG D 1 58 ? -16.650 28.313 -50.178 1.00 23.18 56 ARG D CA 1
ATOM 6853 C C . ARG D 1 58 ? -15.870 27.029 -50.435 1.00 22.78 56 ARG D C 1
ATOM 6854 O O . ARG D 1 58 ? -16.458 26.017 -50.834 1.00 24.98 56 ARG D O 1
ATOM 6862 N N . LEU D 1 59 ? -14.551 27.040 -50.220 1.00 22.08 57 LEU D N 1
ATOM 6863 C CA . LEU D 1 59 ? -13.799 25.793 -50.323 1.00 21.61 57 LEU D CA 1
ATOM 6864 C C . LEU D 1 59 ? -14.202 24.792 -49.249 1.00 21.13 57 LEU D C 1
ATOM 6865 O O . LEU D 1 59 ? -13.976 23.590 -49.423 1.00 20.79 57 LEU D O 1
ATOM 6870 N N . MET D 1 60 ? -14.796 25.255 -48.153 1.00 21.14 58 MET D N 1
ATOM 6871 C CA . MET D 1 60 ? -15.169 24.388 -47.047 1.00 20.74 58 MET D CA 1
ATOM 6872 C C . MET D 1 60 ? -16.660 24.099 -47.003 1.00 20.86 58 MET D C 1
ATOM 6873 O O . MET D 1 60 ? -17.143 23.550 -46.007 1.00 20.62 58 MET D O 1
ATOM 6878 N N . ASP D 1 61 ? -17.390 24.447 -48.063 1.00 21.25 59 ASP D N 1
ATOM 6879 C CA . ASP D 1 61 ? -18.829 24.201 -48.155 1.00 21.43 59 ASP D CA 1
ATOM 6880 C C . ASP D 1 61 ? -19.565 24.783 -46.952 1.00 21.52 59 ASP D C 1
ATOM 6881 O O . ASP D 1 61 ? -20.509 24.193 -46.423 1.00 21.45 59 ASP D O 1
ATOM 6886 N N . LEU D 1 62 ? -19.124 25.954 -46.518 1.00 21.73 60 LEU D N 1
ATOM 6887 C CA . LEU D 1 62 ? -19.732 26.706 -45.437 1.00 21.92 60 LEU D CA 1
ATOM 6888 C C . LEU D 1 62 ? -20.666 27.770 -45.999 1.00 22.52 60 LEU D C 1
ATOM 6889 O O . LEU D 1 62 ? -20.443 28.279 -47.102 1.00 22.81 60 LEU D O 1
ATOM 6894 N N . PRO D 1 63 ? -21.732 28.111 -45.276 1.00 22.74 61 PRO D N 1
ATOM 6895 C CA . PRO D 1 63 ? -22.604 29.199 -45.730 1.00 23.35 61 PRO D CA 1
ATOM 6896 C C . PRO D 1 63 ? -21.812 30.483 -45.914 1.00 23.68 61 PRO D C 1
ATOM 6897 O O . PRO D 1 63 ? -20.894 30.781 -45.147 1.00 23.51 61 PRO D O 1
ATOM 6901 N N . GLU D 1 64 ? -22.170 31.238 -46.946 1.00 24.17 62 GLU D N 1
ATOM 6902 C CA . GLU D 1 64 ? -21.447 32.459 -47.267 1.00 24.55 62 GLU D CA 1
ATOM 6903 C C . GLU D 1 64 ? -21.550 33.424 -46.091 1.00 24.79 62 GLU D C 1
ATOM 6904 O O . GLU D 1 64 ? -22.668 33.737 -45.653 1.00 25.08 62 GLU D O 1
ATOM 6910 N N . PRO D 1 65 ? -20.431 33.898 -45.544 1.00 24.72 63 PRO D N 1
ATOM 6911 C CA . PRO D 1 65 ? -20.492 34.706 -44.320 1.00 24.93 63 PRO D CA 1
ATOM 6912 C C . PRO D 1 65 ? -21.247 36.010 -44.534 1.00 26.23 63 PRO D C 1
ATOM 6913 O O . PRO D 1 65 ? -21.100 36.678 -45.560 1.00 27.56 63 PRO D O 1
ATOM 6917 N N . ASP D 1 66 ? -22.065 36.362 -43.544 1.00 27.34 64 ASP D N 1
ATOM 6918 C CA . ASP D 1 66 ? -22.835 37.603 -43.557 1.00 29.59 64 ASP D CA 1
ATOM 6919 C C . ASP D 1 66 ? -21.892 38.747 -43.211 1.00 27.77 64 ASP D C 1
ATOM 6920 O O . ASP D 1 66 ? -21.634 39.025 -42.038 1.00 27.39 64 ASP D O 1
ATOM 6925 N N . LEU D 1 67 ? -21.393 39.430 -44.240 1.00 27.61 65 LEU D N 1
ATOM 6926 C CA . LEU D 1 67 ? -20.373 40.452 -44.024 1.00 27.59 65 LEU D CA 1
ATOM 6927 C C . LEU D 1 67 ? -20.852 41.630 -43.178 1.00 28.20 65 LEU D C 1
ATOM 6928 O O . LEU D 1 67 ? -20.059 42.111 -42.348 1.00 28.27 65 LEU D O 1
ATOM 6933 N N . PRO D 1 68 ? -22.080 42.149 -43.327 1.00 28.70 66 PRO D N 1
ATOM 6934 C CA . PRO D 1 68 ? -22.521 43.202 -42.395 1.00 29.28 66 PRO D CA 1
ATOM 6935 C C . PRO D 1 68 ? -22.518 42.753 -40.945 1.00 29.34 66 PRO D C 1
ATOM 6936 O O . PRO D 1 68 ? -22.219 43.555 -40.050 1.00 29.61 66 PRO D O 1
ATOM 6940 N N . ARG D 1 69 ? -22.839 41.483 -40.688 1.00 28.40 67 ARG D N 1
ATOM 6941 C CA . ARG D 1 69 ? -22.795 40.962 -39.326 1.00 27.97 67 ARG D CA 1
ATOM 6942 C C . ARG D 1 69 ? -21.359 40.809 -38.839 1.00 27.60 67 ARG D C 1
ATOM 6943 O O . ARG D 1 69 ? -21.064 41.077 -37.668 1.00 27.66 67 ARG D O 1
ATOM 6951 N N . TRP D 1 70 ? -20.451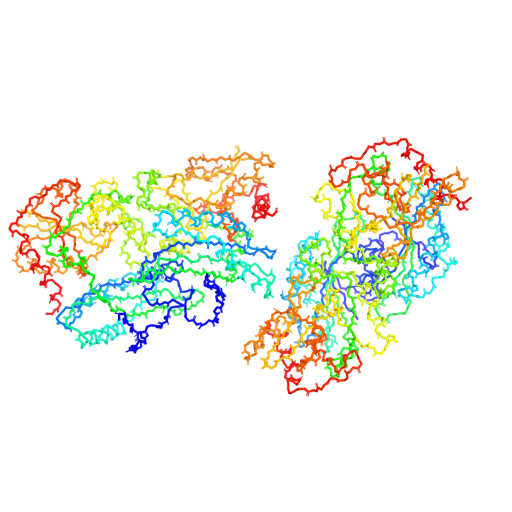 40.378 -39.720 1.00 27.26 68 TRP D N 1
ATOM 6952 C CA . TRP D 1 70 ? -19.048 40.238 -39.335 1.00 26.94 68 TRP D CA 1
ATOM 6953 C C . TRP D 1 70 ? -18.386 41.594 -39.101 1.00 27.55 68 TRP D C 1
ATOM 6954 O O . TRP D 1 70 ? -17.594 41.747 -38.165 1.00 27.49 68 TRP D O 1
ATOM 6965 N N . ARG D 1 71 ? -18.692 42.590 -39.941 1.00 28.17 69 ARG D N 1
ATOM 6966 C CA . ARG D 1 71 ? -18.064 43.902 -39.789 1.00 28.81 69 ARG D CA 1
ATOM 6967 C C . ARG D 1 71 ? -18.487 44.594 -38.501 1.00 29.22 69 ARG D C 1
ATOM 6968 O O . ARG D 1 71 ? -17.693 45.333 -37.907 1.00 29.54 69 ARG D O 1
ATOM 6976 N N . ARG D 1 72 ? -19.722 44.370 -38.053 1.00 29.26 70 ARG D N 1
ATOM 6977 C CA . ARG D 1 72 ? -20.169 44.965 -36.799 1.00 29.67 70 ARG D CA 1
ATOM 6978 C C . ARG D 1 72 ? -19.498 44.290 -35.611 1.00 29.17 70 ARG D C 1
ATOM 6979 O O . ARG D 1 72 ? -19.081 44.962 -34.661 1.00 29.52 70 ARG D O 1
ATOM 6981 N N . ALA D 1 73 ? -19.389 42.958 -35.650 1.00 28.40 71 ALA D N 1
ATOM 6982 C CA . ALA D 1 73 ? -18.715 42.230 -34.580 1.00 27.90 71 ALA D CA 1
ATOM 6983 C C . ALA D 1 73 ? -17.257 42.647 -34.464 1.00 27.92 71 ALA D C 1
ATOM 6984 O O . ALA D 1 73 ? -16.710 42.697 -33.356 1.00 27.91 71 ALA D O 1
ATOM 6986 N N . VAL D 1 74 ? -16.610 42.943 -35.592 1.00 27.99 72 VAL D N 1
ATOM 6987 C CA . VAL D 1 74 ? -15.232 43.421 -35.558 1.00 28.10 72 VAL D CA 1
ATOM 6988 C C . VAL D 1 74 ? -15.167 44.800 -34.916 1.00 28.91 72 VAL D C 1
ATOM 6989 O O . VAL D 1 74 ? -14.279 45.081 -34.102 1.00 29.00 72 VAL D O 1
ATOM 6993 N N . GLU D 1 75 ? -16.112 45.677 -35.260 1.00 29.53 73 GLU D N 1
ATOM 6994 C CA . GLU D 1 75 ? -16.106 47.036 -34.728 1.00 30.38 73 GLU D CA 1
ATOM 6995 C C . GLU D 1 75 ? -16.412 47.052 -33.234 1.00 30.47 73 GLU D C 1
ATOM 6996 O O . GLU D 1 75 ? -15.807 47.823 -32.479 1.00 30.92 73 GLU D O 1
ATOM 7002 N N . VAL D 1 76 ? -17.348 46.210 -32.790 1.00 30.08 74 VAL D N 1
ATOM 7003 C CA . VAL D 1 76 ? -17.690 46.154 -31.371 1.00 30.17 74 VAL D CA 1
ATOM 7004 C C . VAL D 1 76 ? -16.511 45.638 -30.555 1.00 30.06 74 VAL D C 1
ATOM 7005 O O . VAL D 1 76 ? -16.148 46.215 -29.523 1.00 30.82 74 VAL D O 1
ATOM 7009 N N . ALA D 1 77 ? -15.891 44.546 -31.009 1.00 29.27 75 ALA D N 1
ATOM 7010 C CA . ALA D 1 77 ? -14.753 43.994 -30.284 1.00 28.57 75 ALA D CA 1
ATOM 7011 C C . ALA D 1 77 ? -13.567 44.949 -30.318 1.00 29.01 75 ALA D C 1
ATOM 7012 O O . ALA D 1 77 ? -12.824 45.061 -29.336 1.00 29.55 75 ALA D O 1
ATOM 7014 N N . THR D 1 78 ? -13.377 45.645 -31.441 1.00 29.35 76 THR D N 1
ATOM 7015 C CA . THR D 1 78 ? -12.293 46.618 -31.541 1.00 29.86 76 THR D CA 1
ATOM 7016 C C . THR D 1 78 ? -12.483 47.746 -30.534 1.00 30.66 76 THR D C 1
ATOM 7017 O O . THR D 1 78 ? -11.565 48.078 -29.777 1.00 30.86 76 THR D O 1
ATOM 7021 N N . GLN D 1 79 ? -13.673 48.354 -30.517 1.00 33.04 77 GLN D N 1
ATOM 7022 C CA . GLN D 1 79 ? -13.932 49.435 -29.572 1.00 37.09 77 GLN D CA 1
ATOM 7023 C C . GLN D 1 79 ? -13.919 48.933 -28.136 1.00 37.64 77 GLN D C 1
ATOM 7024 O O . GLN D 1 79 ? -13.636 49.702 -27.211 1.00 39.75 77 GLN D O 1
ATOM 7030 N N . ARG D 1 80 ? -14.211 47.648 -27.934 1.00 35.28 78 ARG D N 1
ATOM 7031 C CA . ARG D 1 80 ? -14.140 47.072 -26.598 1.00 34.26 78 ARG D CA 1
ATOM 7032 C C . ARG D 1 80 ? -12.693 46.917 -26.148 1.00 33.87 78 ARG D C 1
ATOM 7033 O O . ARG D 1 80 ? -12.379 47.097 -24.965 1.00 34.47 78 ARG D O 1
ATOM 7041 N N . TRP D 1 81 ? -11.799 46.580 -27.080 1.00 33.39 79 TRP D N 1
ATOM 7042 C CA . TRP D 1 81 ? -10.380 46.440 -26.769 1.00 31.78 79 TRP D CA 1
ATOM 7043 C C . TRP D 1 81 ? -9.685 47.787 -26.607 1.00 30.85 79 TRP D C 1
ATOM 7044 O O . TRP D 1 81 ? -8.904 47.974 -25.667 1.00 31.41 79 TRP D O 1
ATOM 7055 N N . VAL D 1 82 ? -9.955 48.734 -27.510 1.00 31.40 80 VAL D N 1
ATOM 7056 C CA . VAL D 1 82 ? -9.272 50.026 -27.467 1.00 33.12 80 VAL D CA 1
ATOM 7057 C C . VAL D 1 82 ? -9.605 50.766 -26.180 1.00 33.51 80 VAL D C 1
ATOM 7058 O O . VAL D 1 82 ? -8.754 51.455 -25.604 1.00 33.50 80 VAL D O 1
ATOM 7062 N N . ALA D 1 83 ? -10.837 50.617 -25.693 1.00 34.68 81 ALA D N 1
ATOM 7063 C CA . ALA D 1 83 ? -11.185 51.222 -24.414 1.00 34.97 81 ALA D CA 1
ATOM 7064 C C . ALA D 1 83 ? -10.412 50.569 -23.278 1.00 33.75 81 ALA D C 1
ATOM 7065 O O . ALA D 1 83 ? -10.102 51.227 -22.278 1.00 33.84 81 ALA D O 1
ATOM 7067 N N . SER D 1 84 ? -10.089 49.282 -23.419 1.00 33.65 82 SER D N 1
ATOM 7068 C CA . SER D 1 84 ? -9.391 48.559 -22.364 1.00 33.03 82 SER D CA 1
ATOM 7069 C C . SER D 1 84 ? -7.892 48.840 -22.372 1.00 32.05 82 SER D C 1
ATOM 7070 O O . SER D 1 84 ? -7.266 48.887 -21.308 1.00 32.45 82 SER D O 1
ATOM 7073 N N . THR D 1 85 ? -7.297 49.025 -23.549 1.00 31.97 83 THR D N 1
ATOM 7074 C CA . THR D 1 85 ? -5.852 49.202 -23.624 1.00 32.05 83 THR D CA 1
ATOM 7075 C C . THR D 1 85 ? -5.481 49.889 -24.930 1.00 32.35 83 THR D C 1
ATOM 7076 O O . THR D 1 85 ? -6.221 49.839 -25.916 1.00 32.20 83 THR D O 1
ATOM 7080 N N . ALA D 1 86 ? -4.318 50.543 -24.913 1.00 32.81 84 ALA D N 1
ATOM 7081 C CA . ALA D 1 86 ? -3.729 51.125 -26.110 1.00 33.10 84 ALA D CA 1
ATOM 7082 C C . ALA D 1 86 ? -2.770 50.176 -26.814 1.00 32.59 84 ALA D C 1
ATOM 7083 O O . ALA D 1 86 ? -2.273 50.509 -27.896 1.00 34.58 84 ALA D O 1
ATOM 7085 N N . ASP D 1 87 ? -2.490 49.017 -26.222 1.00 31.98 85 ASP D N 1
ATOM 7086 C CA . ASP D 1 87 ? -1.626 48.027 -26.843 1.00 31.79 85 ASP D CA 1
ATOM 7087 C C . ASP D 1 87 ? -2.317 47.388 -28.045 1.00 32.81 85 ASP D C 1
ATOM 7088 O O . ASP D 1 87 ? -3.539 47.449 -28.203 1.00 33.17 85 ASP D O 1
ATOM 7093 N N . GLU D 1 88 ? -1.509 46.772 -28.903 1.00 33.42 86 GLU D N 1
ATOM 7094 C CA . GLU D 1 88 ? -2.040 46.061 -30.054 1.00 32.31 86 GLU D CA 1
ATOM 7095 C C . GLU D 1 88 ? -2.827 44.829 -29.610 1.00 30.79 86 GLU D C 1
ATOM 7096 O O . GLU D 1 88 ? -2.620 44.280 -28.522 1.00 31.95 86 GLU D O 1
ATOM 7102 N N . GLY D 1 89 ? -3.749 44.399 -30.473 1.00 28.25 87 GLY D N 1
ATOM 7103 C CA . GLY D 1 89 ? -4.601 43.273 -30.171 1.00 27.77 87 GLY D CA 1
ATOM 7104 C C . GLY D 1 89 ? -4.584 42.248 -31.288 1.00 27.24 87 GLY D C 1
ATOM 7105 O O . GLY D 1 89 ? -4.263 42.546 -32.438 1.00 27.75 87 GLY D O 1
ATOM 7106 N N . ALA D 1 90 ? -4.927 41.017 -30.917 1.00 27.38 88 ALA D N 1
ATOM 7107 C CA . ALA D 1 90 ? -5.033 39.897 -31.850 1.00 25.55 88 ALA D CA 1
ATOM 7108 C C . ALA D 1 90 ? -6.515 39.599 -32.066 1.00 25.41 88 ALA D C 1
ATOM 7109 O O . ALA D 1 90 ? -7.150 38.943 -31.237 1.00 25.10 88 ALA D O 1
ATOM 7111 N N . LEU D 1 91 ? -7.060 40.083 -33.180 1.00 25.66 89 LEU D N 1
ATOM 7112 C CA . LEU D 1 91 ? -8.465 39.893 -33.516 1.00 25.61 89 LEU D CA 1
ATOM 7113 C C . LEU D 1 91 ? -8.612 38.724 -34.482 1.00 27.13 89 LEU D C 1
ATOM 7114 O O . LEU D 1 91 ? -7.930 38.673 -35.511 1.00 28.85 89 LEU D O 1
ATOM 7119 N N . ARG D 1 92 ? -9.497 37.789 -34.145 1.00 27.66 90 ARG D N 1
ATOM 7120 C CA . ARG D 1 92 ? -9.720 36.589 -34.939 1.00 26.74 90 ARG D CA 1
ATOM 7121 C C . ARG D 1 92 ? -11.205 36.367 -35.190 1.00 23.97 90 ARG D C 1
ATOM 7122 O O . ARG D 1 92 ? -12.033 36.559 -34.295 1.00 24.13 90 ARG D O 1
ATOM 7130 N N . LEU D 1 93 ? -11.527 35.953 -36.416 1.00 23.81 91 LEU D N 1
ATOM 7131 C CA . LEU D 1 93 ? -12.886 35.614 -36.821 1.00 23.79 91 LEU D CA 1
ATOM 7132 C C . LEU D 1 93 ? -12.997 34.096 -36.875 1.00 23.10 91 LEU D C 1
ATOM 7133 O O . LEU D 1 93 ? -12.346 33.459 -37.705 1.00 22.78 91 LEU D O 1
ATOM 7138 N N . ILE D 1 94 ? -13.823 33.517 -36.011 1.00 22.92 92 ILE D N 1
ATOM 7139 C CA . ILE D 1 94 ? -13.978 32.067 -35.943 1.00 22.32 92 ILE D CA 1
ATOM 7140 C C . ILE D 1 94 ? -15.299 31.687 -36.594 1.00 22.34 92 ILE D C 1
ATOM 7141 O O . ILE D 1 94 ? -16.368 32.117 -36.148 1.00 22.66 92 ILE D O 1
ATOM 7146 N N . TYR D 1 95 ? -15.227 30.857 -37.633 1.00 22.03 93 TYR D N 1
ATOM 7147 C CA . TYR D 1 95 ? -16.391 30.470 -38.428 1.00 22.07 93 TYR D CA 1
ATOM 7148 C C . TYR D 1 95 ? -16.344 28.956 -38.612 1.00 21.51 93 TYR D C 1
ATOM 7149 O O . TYR D 1 95 ? -15.586 28.450 -39.445 1.00 21.26 93 TYR D O 1
ATOM 7158 N N . SER D 1 96 ? -17.146 28.235 -37.834 1.00 21.34 94 SER D N 1
ATOM 7159 C CA . SER D 1 96 ? -17.158 26.780 -37.851 1.00 20.84 94 SER D CA 1
ATOM 7160 C C . SER D 1 96 ? -18.486 26.263 -38.389 1.00 20.95 94 SER D C 1
ATOM 7161 O O . SER D 1 96 ? -19.477 26.992 -38.464 1.00 23.75 94 SER D O 1
ATOM 7164 N N . ARG D 1 97 ? -18.493 24.977 -38.748 1.00 20.53 95 ARG D N 1
ATOM 7165 C CA . ARG D 1 97 ? -19.680 24.344 -39.310 1.00 20.60 95 ARG D CA 1
ATOM 7166 C C . ARG D 1 97 ? -20.822 24.217 -38.310 1.00 21.20 95 ARG D C 1
ATOM 7167 O O . ARG D 1 97 ? -21.959 23.964 -38.724 1.00 20.94 95 ARG D O 1
ATOM 7175 N N . GLY D 1 98 ? -20.558 24.390 -37.022 1.00 20.70 96 GLY D N 1
ATOM 7176 C CA . GLY D 1 98 ? -21.585 24.279 -36.008 1.00 20.87 96 GLY D CA 1
ATOM 7177 C C . GLY D 1 98 ? -21.538 22.944 -35.295 1.00 20.47 96 GLY D C 1
ATOM 7178 O O . GLY D 1 98 ? -20.593 22.160 -35.415 1.00 23.66 96 GLY D O 1
ATOM 7179 N N . ARG D 1 99 ? -22.591 22.695 -34.525 1.00 21.07 97 ARG D N 1
ATOM 7180 C CA . ARG D 1 99 ? -22.681 21.460 -33.765 1.00 21.21 97 ARG D CA 1
ATOM 7181 C C . ARG D 1 99 ? -23.012 20.280 -34.674 1.00 24.48 97 ARG D C 1
ATOM 7182 O O . ARG D 1 99 ? -23.581 20.434 -35.758 1.00 25.20 97 ARG D O 1
ATOM 7190 N N . GLU D 1 100 ? -22.629 19.088 -34.222 1.00 27.91 98 GLU D N 1
ATOM 7191 C CA . GLU D 1 100 ? -22.984 17.869 -34.936 1.00 28.98 98 GLU D CA 1
ATOM 7192 C C . GLU D 1 100 ? -24.492 17.662 -34.889 1.00 31.60 98 GLU D C 1
ATOM 7193 O O . GLU D 1 100 ? -25.094 17.658 -33.813 1.00 31.99 98 GLU D O 1
ATOM 7199 N N . GLY D 1 101 ? -25.103 17.484 -36.059 1.00 36.98 99 GLY D N 1
ATOM 7200 C CA . GLY D 1 101 ? -26.538 17.343 -36.157 1.00 40.56 99 GLY D CA 1
ATOM 7201 C C . GLY D 1 101 ? -27.315 18.640 -36.175 1.00 41.74 99 GLY D C 1
ATOM 7202 O O . GLY D 1 101 ? -28.492 18.633 -36.554 1.00 41.32 99 GLY D O 1
ATOM 7203 N N . GLY D 1 102 ? -26.701 19.756 -35.775 1.00 41.96 100 GLY D N 1
ATOM 7204 C CA . GLY D 1 102 ? -27.346 21.048 -35.846 1.00 39.77 100 GLY D CA 1
ATOM 7205 C C . GLY D 1 102 ? -27.180 21.681 -37.215 1.00 38.49 100 GLY D C 1
ATOM 7206 O O . GLY D 1 102 ? -26.520 21.150 -38.107 1.00 37.30 100 GLY D O 1
ATOM 7207 N N . SER D 1 103 ? -27.801 22.845 -37.377 1.00 39.26 101 SER D N 1
ATOM 7208 C CA . SER D 1 103 ? -27.784 23.552 -38.652 1.00 37.97 101 SER D CA 1
ATOM 7209 C C . SER D 1 103 ? -27.052 24.883 -38.606 1.00 36.71 101 SER D C 1
ATOM 7210 O O . SER D 1 103 ? -26.307 25.200 -39.535 1.00 38.14 101 SER D O 1
ATOM 7213 N N . ALA D 1 104 ? -27.237 25.664 -37.551 1.00 33.93 102 ALA D N 1
ATOM 7214 C CA . ALA D 1 104 ? -26.624 26.984 -37.488 1.00 31.16 102 ALA D CA 1
ATOM 7215 C C . ALA D 1 104 ? -25.114 26.859 -37.318 1.00 29.14 102 ALA D C 1
ATOM 7216 O O . ALA D 1 104 ? -24.654 26.154 -36.412 1.00 29.16 102 ALA D O 1
ATOM 7218 N N . PRO D 1 105 ? -24.318 27.515 -38.156 1.00 27.51 103 PRO D N 1
ATOM 7219 C CA . PRO D 1 105 ? -22.866 27.493 -37.969 1.00 24.59 103 PRO D CA 1
ATOM 7220 C C . PRO D 1 105 ? -22.439 28.406 -36.832 1.00 22.39 103 PRO D C 1
ATOM 7221 O O . PRO D 1 105 ? -23.115 29.378 -36.491 1.00 22.88 103 PRO D O 1
ATOM 7225 N N . THR D 1 106 ? -21.290 28.080 -36.244 1.00 22.02 104 THR D N 1
ATOM 7226 C CA . THR D 1 106 ? -20.729 28.872 -35.157 1.00 22.17 104 THR D CA 1
ATOM 7227 C C . THR D 1 106 ? -19.890 30.006 -35.729 1.00 22.42 104 THR D C 1
ATOM 7228 O O . THR D 1 106 ? -19.050 29.785 -36.607 1.00 22.19 104 THR D O 1
ATOM 7232 N N . ALA D 1 107 ? -20.114 31.215 -35.222 1.00 22.93 105 ALA D N 1
ATOM 7233 C CA . ALA D 1 107 ? -19.429 32.397 -35.732 1.00 23.28 105 ALA D CA 1
ATOM 7234 C C . ALA D 1 107 ? -19.260 33.392 -34.597 1.00 23.67 105 ALA D C 1
ATOM 7235 O O . ALA D 1 107 ? -20.243 33.771 -33.956 1.00 24.02 105 ALA D O 1
ATOM 7237 N N . TYR D 1 108 ? -18.019 33.800 -34.340 1.00 23.63 106 TYR D N 1
ATOM 7238 C CA . TYR D 1 108 ? -17.752 34.821 -33.338 1.00 24.06 106 TYR D CA 1
ATOM 7239 C C . TYR D 1 108 ? -16.406 35.469 -33.630 1.00 24.14 106 TYR D C 1
ATOM 7240 O O . TYR D 1 108 ? -15.618 34.981 -34.444 1.00 23.80 106 TYR D O 1
ATOM 7249 N N . VAL D 1 109 ? -16.159 36.587 -32.951 1.00 24.65 107 VAL D N 1
ATOM 7250 C CA . VAL D 1 109 ? -14.927 37.356 -33.074 1.00 24.86 107 VAL D CA 1
ATOM 7251 C C . VAL D 1 109 ? -14.298 37.461 -31.691 1.00 24.88 107 VAL D C 1
ATOM 7252 O O . VAL D 1 109 ? -14.995 37.717 -30.704 1.00 25.15 107 VAL D O 1
ATOM 7256 N N . MET D 1 110 ? -12.980 37.277 -31.622 1.00 24.64 108 MET D N 1
ATOM 7257 C CA . MET D 1 110 ? -12.266 37.241 -30.352 1.00 25.24 108 MET D CA 1
ATOM 7258 C C . MET D 1 110 ? -11.000 38.078 -30.451 1.00 26.96 108 MET D C 1
ATOM 7259 O O . MET D 1 110 ? -10.238 37.943 -31.413 1.00 27.49 108 MET D O 1
ATOM 7264 N N . VAL D 1 111 ? -10.776 38.933 -29.453 1.00 28.33 109 VAL D N 1
ATOM 7265 C CA . VAL D 1 111 ? -9.574 39.754 -29.362 1.00 28.79 109 VAL D CA 1
ATOM 7266 C C . VAL D 1 111 ? -8.767 39.321 -28.146 1.00 26.42 109 VAL D C 1
ATOM 7267 O O . VAL D 1 111 ? -9.322 39.104 -27.063 1.00 25.58 109 VAL D O 1
ATOM 7271 N N . SER D 1 112 ? -7.456 39.223 -28.324 1.00 27.30 110 SER D N 1
ATOM 7272 C CA . SER D 1 112 ? -6.534 38.754 -27.303 1.00 27.52 110 SER D CA 1
ATOM 7273 C C . SER D 1 112 ? -5.260 39.578 -27.379 1.00 29.97 110 SER D C 1
ATOM 7274 O O . SER D 1 112 ? -5.014 40.257 -28.382 1.00 31.91 110 SER D O 1
ATOM 7277 N N . PRO D 1 113 ? -4.432 39.549 -26.336 1.00 30.60 111 PRO D N 1
ATOM 7278 C CA . PRO D 1 113 ? -3.153 40.264 -26.403 1.00 30.86 111 PRO D CA 1
ATOM 7279 C C . PRO D 1 113 ? -2.218 39.646 -27.430 1.00 30.63 111 PRO D C 1
ATOM 7280 O O . PRO D 1 113 ? -2.225 38.437 -27.667 1.00 31.49 111 PRO D O 1
ATOM 7284 N N . VAL D 1 114 ? -1.411 40.501 -28.045 1.00 30.78 112 VAL D N 1
ATOM 7285 C CA . VAL D 1 114 ? -0.385 40.032 -28.985 1.00 29.60 112 VAL D CA 1
ATOM 7286 C C . VAL D 1 114 ? 0.746 39.375 -28.202 1.00 30.18 112 VAL D C 1
ATOM 7287 O O . VAL D 1 114 ? 1.267 39.980 -27.248 1.00 32.94 112 VAL D O 1
ATOM 7291 N N . PRO D 1 115 ? 1.155 38.155 -28.549 1.00 27.64 113 PRO D N 1
ATOM 7292 C CA . PRO D 1 115 ? 2.197 37.475 -27.771 1.00 27.34 113 PRO D CA 1
ATOM 7293 C C . PRO D 1 115 ? 3.530 38.207 -27.846 1.00 28.26 113 PRO D C 1
ATOM 7294 O O . PRO D 1 115 ? 3.817 38.950 -28.787 1.00 28.84 113 PRO D O 1
ATOM 7298 N N . ALA D 1 116 ? 4.354 37.980 -26.818 1.00 28.56 114 ALA D N 1
ATOM 7299 C CA . ALA D 1 116 ? 5.660 38.625 -26.726 1.00 30.94 114 ALA D CA 1
ATOM 7300 C C . ALA D 1 116 ? 6.619 38.169 -27.818 1.00 31.86 114 ALA D C 1
ATOM 7301 O O . ALA D 1 116 ? 7.577 38.887 -28.122 1.00 33.90 114 ALA D O 1
ATOM 7303 N N . ARG D 1 117 ? 6.390 36.994 -28.408 1.00 30.22 115 ARG D N 1
ATOM 7304 C CA . ARG D 1 117 ? 7.228 36.526 -29.506 1.00 29.13 115 ARG D CA 1
ATOM 7305 C C . ARG D 1 117 ? 7.195 37.470 -30.701 1.00 29.55 115 ARG D C 1
ATOM 7306 O O . ARG D 1 117 ? 8.159 37.513 -31.474 1.00 27.78 115 ARG D O 1
ATOM 7314 N N . VAL D 1 118 ? 6.143 38.279 -30.827 1.00 32.98 116 VAL D N 1
ATOM 7315 C CA . VAL D 1 118 ? 5.989 39.116 -32.011 1.00 34.24 116 VAL D CA 1
ATOM 7316 C C . VAL D 1 118 ? 6.970 40.282 -31.992 1.00 34.06 116 VAL D C 1
ATOM 7317 O O . VAL D 1 118 ? 7.593 40.598 -33.013 1.00 36.27 116 VAL D O 1
ATOM 7321 N N . ILE D 1 119 ? 7.139 40.933 -30.838 1.00 33.01 117 ILE D N 1
ATOM 7322 C CA . ILE D 1 119 ? 8.029 42.091 -30.785 1.00 34.80 117 ILE D CA 1
ATOM 7323 C C . ILE D 1 119 ? 9.480 41.678 -31.010 1.00 36.61 117 ILE D C 1
ATOM 7324 O O . ILE D 1 119 ? 10.263 42.437 -31.596 1.00 40.17 117 ILE D O 1
ATOM 7329 N N . GLY D 1 120 ? 9.864 40.479 -30.570 1.00 35.16 118 GLY D N 1
ATOM 7330 C CA . GLY D 1 120 ? 11.218 40.017 -30.822 1.00 34.69 118 GLY D CA 1
ATOM 7331 C C . GLY D 1 120 ? 11.451 39.694 -32.285 1.00 36.03 118 GLY D C 1
ATOM 7332 O O . GLY D 1 120 ? 12.521 39.980 -32.831 1.00 37.92 118 GLY D O 1
ATOM 7333 N N . ALA D 1 121 ? 10.457 39.089 -32.940 1.00 33.91 119 ALA D N 1
ATOM 7334 C CA . ALA D 1 121 ? 10.592 38.767 -34.356 1.00 31.71 119 ALA D CA 1
ATOM 7335 C C . ALA D 1 121 ? 10.655 40.031 -35.206 1.00 31.87 119 ALA D C 1
ATOM 7336 O O . ALA D 1 121 ? 11.418 40.097 -36.175 1.00 33.58 119 ALA D O 1
ATOM 7338 N N . ARG D 1 122 ? 9.860 41.045 -34.859 1.00 30.82 120 ARG D N 1
ATOM 7339 C CA . ARG D 1 122 ? 9.907 42.304 -35.596 1.00 29.91 120 ARG D CA 1
ATOM 7340 C C . ARG D 1 122 ? 11.240 43.014 -35.393 1.00 29.30 120 ARG D C 1
ATOM 7341 O O . ARG D 1 122 ? 11.854 43.489 -36.355 1.00 29.30 120 ARG D O 1
ATOM 7349 N N . ARG D 1 123 ? 11.697 43.111 -34.143 1.00 32.39 121 ARG D N 1
ATOM 7350 C CA . ARG D 1 123 ? 12.901 43.883 -33.855 1.00 36.89 121 ARG D CA 1
ATOM 7351 C C . ARG D 1 123 ? 14.162 43.123 -34.254 1.00 38.89 121 ARG D C 1
ATOM 7352 O O . ARG D 1 123 ? 15.052 43.683 -34.904 1.00 39.57 121 ARG D O 1
ATOM 7360 N N . ASP D 1 124 ? 14.263 41.853 -33.864 1.00 39.04 122 ASP D N 1
ATOM 7361 C CA . ASP D 1 124 ? 15.485 41.081 -34.058 1.00 38.87 122 ASP D CA 1
ATOM 7362 C C . ASP D 1 124 ? 15.429 40.130 -35.246 1.00 37.57 122 ASP D C 1
ATOM 7363 O O . ASP D 1 124 ? 16.474 39.829 -35.831 1.00 40.62 122 ASP D O 1
ATOM 7368 N N . GLY D 1 125 ? 14.248 39.651 -35.614 1.00 32.90 123 GLY D N 1
ATOM 7369 C CA . GLY D 1 125 ? 14.133 38.626 -36.631 1.00 28.49 123 GLY D CA 1
ATOM 7370 C C . GLY D 1 125 ? 14.089 37.237 -36.032 1.00 27.04 123 GLY D C 1
ATOM 7371 O O . GLY D 1 125 ? 14.001 37.045 -34.815 1.00 26.43 123 GLY D O 1
ATOM 7372 N N . VAL D 1 126 ? 14.169 36.240 -36.914 1.00 25.54 124 VAL D N 1
ATOM 7373 C CA . VAL D 1 126 ? 14.015 34.844 -36.523 1.00 24.75 124 VAL D CA 1
ATOM 7374 C C . VAL D 1 126 ? 15.020 33.998 -37.289 1.00 24.58 124 VAL D C 1
ATOM 7375 O O . VAL D 1 126 ? 15.473 34.363 -38.378 1.00 24.96 124 VAL D O 1
ATOM 7379 N N . SER D 1 127 ? 15.367 32.857 -36.704 1.00 24.03 125 SER D N 1
ATOM 7380 C CA . SER D 1 127 ? 16.162 31.836 -37.370 1.00 23.76 125 SER D CA 1
ATOM 7381 C C . SER D 1 127 ? 15.222 30.747 -37.866 1.00 23.09 125 SER D C 1
ATOM 7382 O O . SER D 1 127 ? 14.446 30.185 -37.083 1.00 22.61 125 SER D O 1
ATOM 7385 N N . ALA D 1 128 ? 15.288 30.455 -39.160 1.00 23.20 126 ALA D N 1
ATOM 7386 C CA . ALA D 1 128 ? 14.377 29.521 -39.798 1.00 24.66 126 ALA D CA 1
ATOM 7387 C C . ALA D 1 128 ? 15.150 28.377 -40.436 1.00 25.15 126 ALA D C 1
ATOM 7388 O O . ALA D 1 128 ? 16.352 28.475 -40.696 1.00 28.20 126 ALA D O 1
ATOM 7390 N N . ILE D 1 129 ? 14.439 27.278 -40.668 1.00 22.69 127 ILE D N 1
ATOM 7391 C CA . ILE D 1 129 ? 14.970 26.129 -41.386 1.00 21.49 127 ILE D CA 1
ATOM 7392 C C . ILE D 1 129 ? 14.001 25.777 -42.503 1.00 21.33 127 ILE D C 1
ATOM 7393 O O . ILE D 1 129 ? 12.785 25.948 -42.375 1.00 21.15 127 ILE D O 1
ATOM 7398 N N . THR D 1 130 ? 14.548 25.312 -43.618 1.00 21.45 128 THR D N 1
ATOM 7399 C CA . THR D 1 130 ? 13.714 24.812 -44.698 1.00 21.29 128 THR D CA 1
ATOM 7400 C C . THR D 1 130 ? 13.286 23.386 -44.387 1.00 20.65 128 THR D C 1
ATOM 7401 O O . THR D 1 130 ? 14.074 22.582 -43.880 1.00 22.08 128 THR D O 1
ATOM 7405 N N . LEU D 1 131 ? 12.023 23.080 -44.669 1.00 20.37 129 LEU D N 1
ATOM 7406 C CA . LEU D 1 131 ? 11.491 21.750 -44.419 1.00 19.80 129 LEU D CA 1
ATOM 7407 C C . LEU D 1 131 ? 10.633 21.339 -45.602 1.00 22.88 129 LEU D C 1
ATOM 7408 O O . LEU D 1 131 ? 9.856 22.143 -46.125 1.00 27.01 129 LEU D O 1
ATOM 7413 N N . ASP D 1 132 ? 10.769 20.079 -46.008 1.00 24.88 130 ASP D N 1
ATOM 7414 C CA . ASP D 1 132 ? 9.971 19.550 -47.105 1.00 25.04 130 ASP D CA 1
ATOM 7415 C C . ASP D 1 132 ? 8.503 19.511 -46.710 1.00 24.75 130 ASP D C 1
ATOM 7416 O O . ASP D 1 132 ? 8.159 19.082 -45.604 1.00 25.44 130 ASP D O 1
ATOM 7421 N N . ARG D 1 133 ? 7.641 20.039 -47.579 1.00 24.80 131 ARG D N 1
ATOM 7422 C CA . ARG D 1 133 ? 6.211 19.988 -47.306 1.00 24.40 131 ARG D CA 1
ATOM 7423 C C . ARG D 1 133 ? 5.598 18.652 -47.718 1.00 25.53 131 ARG D C 1
ATOM 7424 O O . ARG D 1 133 ? 4.627 18.201 -47.098 1.00 25.21 131 ARG D O 1
ATOM 7432 N N . GLY D 1 134 ? 6.161 17.989 -48.729 1.00 25.83 132 GLY D N 1
ATOM 7433 C CA . GLY D 1 134 ? 5.605 16.749 -49.221 1.00 26.05 132 GLY D CA 1
ATOM 7434 C C . GLY D 1 134 ? 4.622 16.896 -50.360 1.00 28.75 132 GLY D C 1
ATOM 7435 O O . GLY D 1 134 ? 4.201 15.880 -50.927 1.00 30.36 132 GLY D O 1
ATOM 7436 N N . LEU D 1 135 ? 4.248 18.122 -50.715 1.00 28.49 133 LEU D N 1
ATOM 7437 C CA . LEU D 1 135 ? 3.333 18.498 -51.781 1.00 26.41 133 LEU D CA 1
ATOM 7438 C C . LEU D 1 135 ? 4.093 18.989 -53.004 1.00 26.49 133 LEU D C 1
ATOM 7439 O O . LEU D 1 135 ? 5.122 19.663 -52.872 1.00 27.80 133 LEU D O 1
ATOM 7444 N N . PRO D 1 136 ? 3.610 18.645 -54.193 1.00 23.26 134 PRO D N 1
ATOM 7445 C CA . PRO D 1 136 ? 4.157 19.233 -55.416 1.00 24.31 134 PRO D CA 1
ATOM 7446 C C . PRO D 1 136 ? 3.583 20.621 -55.663 1.00 26.96 134 PRO D C 1
ATOM 7447 O O . PRO D 1 136 ? 2.549 21.008 -55.117 1.00 30.80 134 PRO D O 1
ATOM 7451 N N . ALA D 1 137 ? 4.292 21.378 -56.505 1.00 27.24 135 ALA D N 1
ATOM 7452 C CA . ALA D 1 137 ? 3.915 22.766 -56.760 1.00 29.47 135 ALA D CA 1
ATOM 7453 C C . ALA D 1 137 ? 2.552 22.880 -57.437 1.00 35.03 135 ALA D C 1
ATOM 7454 O O . ALA D 1 137 ? 1.881 23.911 -57.305 1.00 35.66 135 ALA D O 1
ATOM 7456 N N . ASP D 1 138 ? 2.142 21.858 -58.187 1.00 37.85 136 ASP D N 1
ATOM 7457 C CA . ASP D 1 138 ? 0.835 21.827 -58.834 1.00 37.57 136 ASP D CA 1
ATOM 7458 C C . ASP D 1 138 ? -0.302 21.441 -57.893 1.00 40.38 136 ASP D C 1
ATOM 7459 O O . ASP D 1 138 ? -1.459 21.420 -58.326 1.00 44.28 136 ASP D O 1
ATOM 7464 N N . GLY D 1 139 ? -0.005 21.144 -56.625 1.00 40.08 137 GLY D N 1
ATOM 7465 C CA . GLY D 1 139 ? -0.977 20.543 -55.727 1.00 40.05 137 GLY D CA 1
ATOM 7466 C C . GLY D 1 139 ? -2.164 21.415 -55.374 1.00 39.73 137 GLY D C 1
ATOM 7467 O O . GLY D 1 139 ? -3.216 20.885 -55.001 1.00 40.36 137 GLY D O 1
ATOM 7468 N N . GLY D 1 140 ? -2.023 22.737 -55.468 1.00 38.42 138 GLY D N 1
ATOM 7469 C CA . GLY D 1 140 ? -3.125 23.603 -55.086 1.00 38.21 138 GLY D CA 1
ATOM 7470 C C . GLY D 1 140 ? -4.304 23.503 -56.034 1.00 39.96 138 GLY D C 1
ATOM 7471 O O . GLY D 1 140 ? -5.459 23.458 -55.601 1.00 41.67 138 GLY D O 1
ATOM 7472 N N . ASP D 1 141 ? -4.032 23.467 -57.338 1.00 39.48 139 ASP D N 1
ATOM 7473 C CA . ASP D 1 141 ? -5.077 23.423 -58.352 1.00 38.79 139 ASP D CA 1
ATOM 7474 C C . ASP D 1 141 ? -5.411 22.004 -58.805 1.00 37.88 139 ASP D C 1
ATOM 7475 O O . ASP D 1 141 ? -6.575 21.711 -59.101 1.00 38.66 139 ASP D O 1
ATOM 7480 N N . ALA D 1 142 ? -4.416 21.115 -58.872 1.00 36.99 140 ALA D N 1
ATOM 7481 C CA . ALA D 1 142 ? -4.662 19.764 -59.372 1.00 37.76 140 ALA D CA 1
ATOM 7482 C C . ALA D 1 142 ? -5.440 18.909 -58.379 1.00 37.89 140 ALA D C 1
ATOM 7483 O O . ALA D 1 142 ? -6.126 17.964 -58.788 1.00 40.85 140 ALA D O 1
ATOM 7485 N N . MET D 1 143 ? -5.364 19.223 -57.088 1.00 32.73 141 MET D N 1
ATOM 7486 C CA . MET D 1 143 ? -6.033 18.452 -56.039 1.00 29.81 141 MET D CA 1
ATOM 7487 C C . MET D 1 143 ? -6.868 19.409 -55.203 1.00 29.98 141 MET D C 1
ATOM 7488 O O . MET D 1 143 ? -6.464 19.810 -54.103 1.00 32.70 141 MET D O 1
ATOM 7493 N N . PRO D 1 144 ? -8.051 19.791 -55.691 1.00 28.61 142 PRO D N 1
ATOM 7494 C CA . PRO D 1 144 ? -8.881 20.733 -54.927 1.00 28.10 142 PRO D CA 1
ATOM 7495 C C . PRO D 1 144 ? -9.434 20.145 -53.644 1.00 29.04 142 PRO D C 1
ATOM 7496 O O . PRO D 1 144 ? -9.780 20.911 -52.737 1.00 32.68 142 PRO D O 1
ATOM 7500 N N . TRP D 1 145 ? -9.520 18.817 -53.530 1.00 25.97 143 TRP D N 1
ATOM 7501 C CA . TRP D 1 145 ? -10.035 18.215 -52.307 1.00 22.01 143 TRP D CA 1
ATOM 7502 C C . TRP D 1 145 ? -9.115 18.454 -51.119 1.00 23.30 143 TRP D C 1
ATOM 7503 O O . TRP D 1 145 ? -9.567 18.363 -49.973 1.00 27.31 143 TRP D O 1
ATOM 7514 N N . LEU D 1 146 ? -7.842 18.771 -51.364 1.00 19.46 144 LEU D N 1
ATOM 7515 C CA . LEU D 1 146 ? -6.915 19.077 -50.284 1.00 19.23 144 LEU D CA 1
ATOM 7516 C C . LEU D 1 146 ? -7.066 20.499 -49.760 1.00 19.47 144 LEU D C 1
ATOM 7517 O O . LEU D 1 146 ? -6.406 20.841 -48.773 1.00 19.32 144 LEU D O 1
ATOM 7522 N N . ILE D 1 147 ? -7.902 21.321 -50.407 1.00 20.79 145 ILE D N 1
ATOM 7523 C CA . ILE D 1 147 ? -8.280 22.674 -49.988 1.00 20.17 145 ILE D CA 1
ATOM 7524 C C . ILE D 1 147 ? -7.108 23.444 -49.391 1.00 20.28 145 ILE D C 1
ATOM 7525 O O . ILE D 1 147 ? -7.256 24.131 -48.373 1.00 21.40 145 ILE D O 1
ATOM 7530 N N . ALA D 1 148 ? -5.940 23.358 -50.032 1.00 20.28 146 ALA D N 1
ATOM 7531 C CA . ALA D 1 148 ? -4.748 23.996 -49.487 1.00 20.34 146 ALA D CA 1
ATOM 7532 C C . ALA D 1 148 ? -4.846 25.516 -49.467 1.00 20.82 146 ALA D C 1
ATOM 7533 O O . ALA D 1 148 ? -4.085 26.161 -48.738 1.00 20.88 146 ALA D O 1
ATOM 7535 N N . SER D 1 149 ? -5.767 26.101 -50.230 1.00 22.43 147 SER D N 1
ATOM 7536 C CA . SER D 1 149 ? -5.960 27.545 -50.239 1.00 23.67 147 SER D CA 1
ATOM 7537 C C . SER D 1 149 ? -6.985 28.018 -49.218 1.00 25.22 147 SER D C 1
ATOM 7538 O O . SER D 1 149 ? -7.251 29.222 -49.144 1.00 26.69 147 SER D O 1
ATOM 7541 N N . ALA D 1 150 ? -7.577 27.113 -48.444 1.00 24.29 148 ALA D N 1
ATOM 7542 C CA . ALA D 1 150 ? -8.550 27.478 -47.426 1.00 21.20 148 ALA D CA 1
ATOM 7543 C C . ALA D 1 150 ? -7.838 27.589 -46.086 1.00 22.15 148 ALA D C 1
ATOM 7544 O O . ALA D 1 150 ? -7.103 26.677 -45.692 1.00 23.81 148 ALA D O 1
ATOM 7546 N N . LYS D 1 151 ? -8.057 28.704 -45.388 1.00 21.91 149 LYS D N 1
ATOM 7547 C CA . LYS D 1 151 ? -7.486 28.905 -44.056 1.00 21.15 149 LYS D CA 1
ATOM 7548 C C . LYS D 1 151 ? -8.442 28.301 -43.038 1.00 22.13 149 LYS D C 1
ATOM 7549 O O . LYS D 1 151 ? -9.345 28.965 -42.528 1.00 24.53 149 LYS D O 1
ATOM 7555 N N . THR D 1 152 ? -8.232 27.027 -42.730 1.00 20.78 150 THR D N 1
ATOM 7556 C CA . THR D 1 152 ? -9.114 26.279 -41.850 1.00 20.02 150 THR D CA 1
ATOM 7557 C C . THR D 1 152 ? -8.580 26.261 -40.422 1.00 19.84 150 THR D C 1
ATOM 7558 O O . THR D 1 152 ? -7.444 26.651 -40.143 1.00 21.79 150 THR D O 1
ATOM 7562 N N . LEU D 1 153 ? -9.430 25.793 -39.509 1.00 19.66 151 LEU D N 1
ATOM 7563 C CA . LEU D 1 153 ? -9.083 25.646 -38.101 1.00 19.49 151 LEU D CA 1
ATOM 7564 C C . LEU D 1 153 ? -8.233 24.415 -37.817 1.00 19.01 151 LEU D C 1
ATOM 7565 O O . LEU D 1 153 ? -7.943 24.145 -36.649 1.00 22.01 151 LEU D O 1
ATOM 7570 N N . SER D 1 154 ? -7.837 23.660 -38.839 1.00 18.81 152 SER D N 1
ATOM 7571 C CA . SER D 1 154 ? -7.085 22.420 -38.643 1.00 18.37 152 SER D CA 1
ATOM 7572 C C . SER D 1 154 ? -5.590 22.720 -38.729 1.00 18.39 152 SER D C 1
ATOM 7573 O O . SER D 1 154 ? -4.925 22.474 -39.737 1.00 18.38 152 SER D O 1
ATOM 7576 N N . TYR D 1 155 ? -5.056 23.263 -37.632 1.00 18.46 153 TYR D N 1
ATOM 7577 C CA . TYR D 1 155 ? -3.679 23.742 -37.573 1.00 18.56 153 TYR D CA 1
ATOM 7578 C C . TYR D 1 155 ? -2.773 22.857 -36.723 1.00 18.22 153 TYR D C 1
ATOM 7579 O O . TYR D 1 155 ? -1.751 23.333 -36.220 1.00 18.33 153 TYR D O 1
ATOM 7588 N N . ALA D 1 156 ? -3.118 21.579 -36.548 1.00 17.82 154 ALA D N 1
ATOM 7589 C CA . ALA D 1 156 ? -2.295 20.712 -35.708 1.00 17.51 154 ALA D CA 1
ATOM 7590 C C . ALA D 1 156 ? -0.912 20.497 -36.310 1.00 17.47 154 ALA D C 1
ATOM 7591 O O . ALA D 1 156 ? 0.093 20.513 -35.590 1.00 18.14 154 ALA D O 1
ATOM 7593 N N . VAL D 1 157 ? -0.840 20.304 -37.630 1.00 20.10 155 VAL D N 1
ATOM 7594 C CA . VAL D 1 157 ? 0.446 20.065 -38.279 1.00 18.04 155 VAL D CA 1
ATOM 7595 C C . VAL D 1 157 ? 1.299 21.326 -38.257 1.00 20.91 155 VAL D C 1
ATOM 7596 O O . VAL D 1 157 ? 2.518 21.262 -38.059 1.00 24.48 155 VAL D O 1
ATOM 7600 N N . ASN D 1 158 ? 0.675 22.491 -38.458 1.00 18.83 156 ASN D N 1
ATOM 7601 C CA . ASN D 1 158 ? 1.417 23.746 -38.403 1.00 18.67 156 ASN D CA 1
ATOM 7602 C C . ASN D 1 158 ? 2.125 23.908 -37.064 1.00 18.65 156 ASN D C 1
ATOM 7603 O O . ASN D 1 158 ? 3.289 24.321 -37.015 1.00 18.85 156 ASN D O 1
ATOM 7608 N N . MET D 1 159 ? 1.445 23.571 -35.966 1.00 18.44 157 MET D N 1
ATOM 7609 C CA . MET D 1 159 ? 2.058 23.714 -34.649 1.00 18.45 157 MET D CA 1
ATOM 7610 C C . MET D 1 159 ? 3.129 22.654 -34.423 1.00 18.14 157 MET D C 1
ATOM 7611 O O . MET D 1 159 ? 4.174 22.937 -33.825 1.00 18.26 157 MET D O 1
ATOM 7616 N N . ALA D 1 160 ? 2.895 21.433 -34.909 1.00 17.76 158 ALA D N 1
ATOM 7617 C CA . ALA D 1 160 ? 3.889 20.377 -34.763 1.00 17.48 158 ALA D CA 1
ATOM 7618 C C . ALA D 1 160 ? 5.145 20.701 -35.559 1.00 17.69 158 ALA D C 1
ATOM 7619 O O . ALA D 1 160 ? 6.263 20.403 -35.119 1.00 17.66 158 ALA D O 1
ATOM 7621 N N . VAL D 1 161 ? 4.978 21.302 -36.739 1.00 17.94 159 VAL D N 1
ATOM 7622 C CA . VAL D 1 161 ? 6.124 21.712 -37.544 1.00 18.22 159 VAL D CA 1
ATOM 7623 C C . VAL D 1 161 ? 6.930 22.781 -36.814 1.00 18.58 159 VAL D C 1
ATOM 7624 O O . VAL D 1 161 ? 8.167 22.771 -36.834 1.00 18.71 159 VAL D O 1
ATOM 7628 N N . LEU D 1 162 ? 6.243 23.716 -36.150 1.00 18.79 160 LEU D N 1
ATOM 7629 C CA . LEU D 1 162 ? 6.939 24.765 -35.411 1.00 19.18 160 LEU D CA 1
ATOM 7630 C C . LEU D 1 162 ? 7.645 24.210 -34.178 1.00 18.99 160 LEU D C 1
ATOM 7631 O O . LEU D 1 162 ? 8.763 24.629 -33.858 1.00 21.09 160 LEU D O 1
ATOM 7636 N N . ARG D 1 163 ? 7.014 23.264 -33.476 1.00 18.57 161 ARG D N 1
ATOM 7637 C CA . ARG D 1 163 ? 7.664 22.660 -32.317 1.00 18.40 161 ARG D CA 1
ATOM 7638 C C . ARG D 1 163 ? 8.879 21.847 -32.735 1.00 18.26 161 ARG D C 1
ATOM 7639 O O . ARG D 1 163 ? 9.878 21.792 -32.007 1.00 18.33 161 ARG D O 1
ATOM 7647 N N . HIS D 1 164 ? 8.805 21.194 -33.897 1.00 18.08 162 HIS D N 1
ATOM 7648 C CA . HIS D 1 164 ? 9.958 20.460 -34.405 1.00 18.00 162 HIS D CA 1
ATOM 7649 C C . HIS D 1 164 ? 11.129 21.396 -34.663 1.00 18.74 162 HIS D C 1
ATOM 7650 O O . HIS D 1 164 ? 12.272 21.082 -34.313 1.00 20.97 162 HIS D O 1
ATOM 7657 N N . ALA D 1 165 ? 10.862 22.561 -35.257 1.00 18.98 163 ALA D N 1
ATOM 7658 C CA . ALA D 1 165 ? 11.935 23.513 -35.520 1.00 19.35 163 ALA D CA 1
ATOM 7659 C C . ALA D 1 165 ? 12.424 24.166 -34.237 1.00 22.16 163 ALA D C 1
ATOM 7660 O O . ALA D 1 165 ? 13.590 24.566 -34.152 1.00 28.40 163 ALA D O 1
ATOM 7662 N N . ALA D 1 166 ? 11.553 24.288 -33.234 1.00 19.90 164 ALA D N 1
ATOM 7663 C CA . ALA D 1 166 ? 11.993 24.821 -31.951 1.00 19.68 164 ALA D CA 1
ATOM 7664 C C . ALA D 1 166 ? 12.993 23.878 -31.297 1.00 19.47 164 ALA D C 1
ATOM 7665 O O . ALA D 1 166 ? 13.960 24.323 -30.669 1.00 20.46 164 ALA D O 1
ATOM 7667 N N . ARG D 1 167 ? 12.778 22.570 -31.445 1.00 18.97 165 ARG D N 1
ATOM 7668 C CA . ARG D 1 167 ? 13.725 21.584 -30.946 1.00 18.77 165 ARG D CA 1
ATOM 7669 C C . ARG D 1 167 ? 15.055 21.626 -31.682 1.00 21.01 165 ARG D C 1
ATOM 7670 O O . ARG D 1 167 ? 16.014 20.994 -31.226 1.00 23.13 165 ARG D O 1
ATOM 7678 N N . GLN D 1 168 ? 15.135 22.337 -32.808 1.00 23.44 166 GLN D N 1
ATOM 7679 C CA . GLN D 1 168 ? 16.373 22.474 -33.564 1.00 25.81 166 GLN D CA 1
ATOM 7680 C C . GLN D 1 168 ? 16.924 23.895 -33.507 1.00 25.07 166 GLN D C 1
ATOM 7681 O O . GLN D 1 168 ? 17.782 24.258 -34.317 1.00 27.87 166 GLN D O 1
ATOM 7687 N N . GLY D 1 169 ? 16.454 24.704 -32.559 1.00 23.85 167 GLY D N 1
ATOM 7688 C CA . GLY D 1 169 ? 16.941 26.059 -32.406 1.00 22.71 167 GLY D CA 1
ATOM 7689 C C . GLY D 1 169 ? 16.431 27.039 -33.437 1.00 22.82 167 GLY D C 1
ATOM 7690 O O . GLY D 1 169 ? 16.926 28.171 -33.492 1.00 22.71 167 GLY D O 1
ATOM 7691 N N . ALA D 1 170 ? 15.453 26.645 -34.247 1.00 22.15 168 ALA D N 1
ATOM 7692 C CA . ALA D 1 170 ? 14.899 27.487 -35.297 1.00 21.38 168 ALA D CA 1
ATOM 7693 C C . ALA D 1 170 ? 13.575 28.090 -34.848 1.00 21.37 168 ALA D C 1
ATOM 7694 O O . ALA D 1 170 ? 12.764 27.421 -34.203 1.00 21.43 168 ALA D O 1
ATOM 7696 N N . GLY D 1 171 ? 13.362 29.357 -35.191 1.00 21.90 169 GLY D N 1
ATOM 7697 C CA . GLY D 1 171 ? 12.169 30.058 -34.759 1.00 21.98 169 GLY D CA 1
ATOM 7698 C C . GLY D 1 171 ? 10.968 29.910 -35.672 1.00 22.52 169 GLY D C 1
ATOM 7699 O O . GLY D 1 171 ? 9.837 30.176 -35.251 1.00 24.12 169 GLY D O 1
ATOM 7700 N N . ASP D 1 172 ? 11.184 29.485 -36.913 1.00 22.57 170 ASP D N 1
ATOM 7701 C CA . ASP D 1 172 ? 10.088 29.306 -37.861 1.00 21.54 170 ASP D CA 1
ATOM 7702 C C . ASP D 1 172 ? 10.550 28.360 -38.964 1.00 21.31 170 ASP D C 1
ATOM 7703 O O . ASP D 1 172 ? 11.645 27.792 -38.899 1.00 21.24 170 ASP D O 1
ATOM 7708 N N . VAL D 1 173 ? 9.706 28.185 -39.982 1.00 21.23 171 VAL D N 1
ATOM 7709 C CA . VAL D 1 173 ? 9.921 27.189 -41.026 1.00 20.99 171 VAL D CA 1
ATOM 7710 C C . VAL D 1 173 ? 9.554 27.792 -42.376 1.00 21.36 171 VAL D C 1
ATOM 7711 O O . VAL D 1 173 ? 8.624 28.599 -42.476 1.00 22.30 171 VAL D O 1
ATOM 7715 N N . ILE D 1 174 ? 10.305 27.417 -43.409 1.00 21.48 172 ILE D N 1
ATOM 7716 C CA . ILE D 1 174 ? 9.960 27.702 -44.798 1.00 21.78 172 ILE D CA 1
ATOM 7717 C C . ILE D 1 174 ? 9.730 26.373 -45.505 1.00 21.36 172 ILE D C 1
ATOM 7718 O O . ILE D 1 174 ? 10.658 25.565 -45.639 1.00 21.22 172 ILE D O 1
ATOM 7723 N N . PHE D 1 175 ? 8.495 26.141 -45.947 1.00 21.18 173 PHE D N 1
ATOM 7724 C CA . PHE D 1 175 ? 8.145 24.906 -46.639 1.00 20.82 173 PHE D CA 1
ATOM 7725 C C . PHE D 1 175 ? 8.677 24.910 -48.067 1.00 21.19 173 PHE D C 1
ATOM 7726 O O . PHE D 1 175 ? 8.541 25.900 -48.792 1.00 21.69 173 PHE D O 1
ATOM 7734 N N . VAL D 1 176 ? 9.277 23.792 -48.468 1.00 20.98 174 VAL D N 1
ATOM 7735 C CA . VAL D 1 176 ? 9.784 23.593 -49.819 1.00 23.03 174 VAL D CA 1
ATOM 7736 C C . VAL D 1 176 ? 9.059 22.408 -50.440 1.00 25.86 174 VAL D C 1
ATOM 7737 O O . VAL D 1 176 ? 8.813 21.397 -49.773 1.00 26.68 174 VAL D O 1
ATOM 7741 N N . SER D 1 177 ? 8.710 22.542 -51.717 1.00 28.39 175 SER D N 1
ATOM 7742 C CA . SER D 1 177 ? 8.017 21.485 -52.433 1.00 31.15 175 SER D CA 1
ATOM 7743 C C . SER D 1 177 ? 8.963 20.325 -52.730 1.00 34.66 175 SER D C 1
ATOM 7744 O O . SER D 1 177 ? 10.188 20.446 -52.640 1.00 38.07 175 SER D O 1
ATOM 7747 N N . THR D 1 178 ? 8.372 19.178 -53.076 1.00 35.33 176 THR D N 1
ATOM 7748 C CA . THR D 1 178 ? 9.178 18.027 -53.471 1.00 37.11 176 THR D CA 1
ATOM 7749 C C . THR D 1 178 ? 10.007 18.330 -54.712 1.00 37.50 176 THR D C 1
ATOM 7750 O O . THR D 1 178 ? 11.098 17.771 -54.881 1.00 40.08 176 THR D O 1
ATOM 7754 N N . ASP D 1 179 ? 9.512 19.208 -55.590 1.00 36.43 177 ASP D N 1
ATOM 7755 C CA . ASP D 1 179 ? 10.293 19.646 -56.741 1.00 36.85 177 ASP D CA 1
ATOM 7756 C C . ASP D 1 179 ? 11.434 20.574 -56.350 1.00 35.93 177 ASP D C 1
ATOM 7757 O O . ASP D 1 179 ? 12.330 20.811 -57.166 1.00 37.96 177 ASP D O 1
ATOM 7762 N N . GLY D 1 180 ? 11.413 21.116 -55.137 1.00 33.50 178 GLY D N 1
ATOM 7763 C CA . GLY D 1 180 ? 12.457 22.000 -54.668 1.00 30.84 178 GLY D CA 1
ATOM 7764 C C . GLY D 1 180 ? 12.132 23.473 -54.736 1.00 30.58 178 GLY D C 1
ATOM 7765 O O . GLY D 1 180 ? 13.045 24.295 -54.612 1.00 32.53 178 GLY D O 1
ATOM 7766 N N . TYR D 1 181 ? 10.868 23.831 -54.935 1.00 29.32 179 TYR D N 1
ATOM 7767 C CA . TYR D 1 181 ? 10.448 25.223 -54.984 1.00 27.37 179 TYR D CA 1
ATOM 7768 C C . TYR D 1 181 ? 9.864 25.645 -53.640 1.00 25.56 179 TYR D C 1
ATOM 7769 O O . TYR D 1 181 ? 9.212 24.851 -52.953 1.00 22.48 179 TYR D O 1
ATOM 7778 N N . VAL D 1 182 ? 10.104 26.904 -53.272 1.00 25.89 180 VAL D N 1
ATOM 7779 C CA . VAL D 1 182 ? 9.635 27.436 -51.997 1.00 25.09 180 VAL D CA 1
ATOM 7780 C C . VAL D 1 182 ? 8.123 27.612 -52.025 1.00 23.18 180 VAL D C 1
ATOM 7781 O O . VAL D 1 182 ? 7.559 28.149 -52.987 1.00 23.47 180 VAL D O 1
ATOM 7785 N N . LEU D 1 183 ? 7.461 27.165 -50.958 1.00 22.91 181 LEU D N 1
ATOM 7786 C CA . LEU D 1 183 ? 6.012 27.266 -50.851 1.00 22.37 181 LEU D CA 1
ATOM 7787 C C . LEU D 1 183 ? 5.611 28.422 -49.943 1.00 22.55 181 LEU D C 1
ATOM 7788 O O . LEU D 1 183 ? 5.324 29.524 -50.423 1.00 23.07 181 LEU D O 1
ATOM 7793 N N . GLU D 1 184 ? 5.601 28.188 -48.635 1.00 22.16 182 GLU D N 1
ATOM 7794 C CA . GLU D 1 184 ? 5.180 29.200 -47.674 1.00 22.69 182 GLU D CA 1
ATOM 7795 C C . GLU D 1 184 ? 5.671 28.785 -46.294 1.00 23.46 182 GLU D C 1
ATOM 7796 O O . GLU D 1 184 ? 6.379 27.786 -46.139 1.00 24.24 182 GLU D O 1
ATOM 7802 N N . GLY D 1 185 ? 5.294 29.568 -45.287 1.00 22.94 183 GLY D N 1
ATOM 7803 C CA . GLY D 1 185 ? 5.525 29.197 -43.913 1.00 21.66 183 GLY D CA 1
ATOM 7804 C C . GLY D 1 185 ? 4.296 28.545 -43.316 1.00 21.19 183 GLY D C 1
ATOM 7805 O O . GLY D 1 185 ? 3.191 28.645 -43.857 1.00 21.22 183 GLY D O 1
ATOM 7806 N N . PRO D 1 186 ? 4.461 27.860 -42.181 1.00 20.77 184 PRO D N 1
ATOM 7807 C CA . PRO D 1 186 ? 3.294 27.281 -41.495 1.00 20.36 184 PRO D CA 1
ATOM 7808 C C . PRO D 1 186 ? 2.320 28.322 -40.961 1.00 23.31 184 PRO D C 1
ATOM 7809 O O . PRO D 1 186 ? 1.189 27.961 -40.610 1.00 25.52 184 PRO D O 1
ATOM 7813 N N . ARG D 1 187 ? 2.721 29.598 -40.888 1.00 21.59 185 ARG D N 1
ATOM 7814 C CA . ARG D 1 187 ? 1.817 30.638 -40.409 1.00 21.74 185 ARG D CA 1
ATOM 7815 C C . ARG D 1 187 ? 2.097 31.988 -41.063 1.00 22.18 185 ARG D C 1
ATOM 7816 O O . ARG D 1 187 ? 1.683 33.020 -40.519 1.00 22.57 185 ARG D O 1
ATOM 7824 N N . SER D 1 188 ? 2.775 32.016 -42.206 1.00 22.38 186 SER D N 1
ATOM 7825 C CA . SER D 1 188 ? 3.184 33.272 -42.817 1.00 23.07 186 SER D CA 1
ATOM 7826 C C . SER D 1 188 ? 3.489 33.034 -44.289 1.00 23.31 186 SER D C 1
ATOM 7827 O O . SER D 1 188 ? 3.543 31.895 -44.760 1.00 22.82 186 SER D O 1
ATOM 7830 N N . THR D 1 189 ? 3.690 34.134 -45.008 1.00 25.23 187 THR D N 1
ATOM 7831 C CA . THR D 1 189 ? 4.023 34.120 -46.424 1.00 26.09 187 THR D CA 1
ATOM 7832 C C . THR D 1 189 ? 5.488 34.496 -46.608 1.00 24.50 187 THR D C 1
ATOM 7833 O O . THR D 1 189 ? 5.988 35.417 -45.955 1.00 24.90 187 THR D O 1
ATOM 7837 N N . VAL D 1 190 ? 6.178 33.768 -47.480 1.00 24.41 188 VAL D N 1
ATOM 7838 C CA . VAL D 1 190 ? 7.595 33.997 -47.737 1.00 24.76 188 VAL D CA 1
ATOM 7839 C C . VAL D 1 190 ? 7.723 35.041 -48.839 1.00 25.53 188 VAL D C 1
ATOM 7840 O O . VAL D 1 190 ? 7.247 34.834 -49.960 1.00 25.61 188 VAL D O 1
ATOM 7844 N N . VAL D 1 191 ? 8.361 36.166 -48.521 1.00 26.12 189 VAL D N 1
ATOM 7845 C CA . VAL D 1 191 ? 8.644 37.214 -49.494 1.00 26.93 189 VAL D CA 1
ATOM 7846 C C . VAL D 1 191 ? 10.134 37.520 -49.452 1.00 27.35 189 VAL D C 1
ATOM 7847 O O . VAL D 1 191 ? 10.702 37.709 -48.371 1.00 27.32 189 VAL D O 1
ATOM 7851 N N . ILE D 1 192 ? 10.765 37.566 -50.623 1.00 27.77 190 ILE D N 1
ATOM 7852 C CA . ILE D 1 192 ? 12.177 37.892 -50.736 1.00 28.26 190 ILE D CA 1
ATOM 7853 C C . ILE D 1 192 ? 12.313 39.151 -51.587 1.00 29.97 190 ILE D C 1
ATOM 7854 O O . ILE D 1 192 ? 11.380 39.564 -52.277 1.00 32.44 190 ILE D O 1
ATOM 7859 N N . ALA D 1 193 ? 13.502 39.765 -51.528 1.00 32.45 191 ALA D N 1
ATOM 7860 C CA . ALA D 1 193 ? 13.766 41.040 -52.203 1.00 37.06 191 ALA D CA 1
ATOM 7861 C C . ALA D 1 193 ? 15.092 40.980 -52.964 1.00 40.28 191 ALA D C 1
ATOM 7862 O O . ALA D 1 193 ? 16.117 41.442 -52.456 1.00 43.76 191 ALA D O 1
ATOM 7864 N N . THR D 1 194 ? 15.085 40.428 -54.175 1.00 39.70 192 THR D N 1
ATOM 7865 C CA . THR D 1 194 ? 16.302 40.383 -54.972 1.00 42.03 192 THR D CA 1
ATOM 7866 C C . THR D 1 194 ? 16.053 40.939 -56.368 1.00 46.75 192 THR D C 1
ATOM 7867 O O . THR D 1 194 ? 14.931 40.918 -56.882 1.00 48.70 192 THR D O 1
ATOM 7871 N N . ASP D 1 195 ? 17.135 41.412 -56.983 1.00 49.62 193 ASP D N 1
ATOM 7872 C CA . ASP D 1 195 ? 17.101 41.943 -58.341 1.00 48.92 193 ASP D CA 1
ATOM 7873 C C . ASP D 1 195 ? 17.353 40.831 -59.353 1.00 50.81 193 ASP D C 1
ATOM 7874 O O . ASP D 1 195 ? 16.853 40.874 -60.477 1.00 52.67 193 ASP D O 1
ATOM 7879 N N . PRO D 1 203 ? 15.374 47.795 -56.710 1.00 45.06 201 PRO D N 1
ATOM 7880 C CA . PRO D 1 203 ? 15.153 46.497 -56.064 1.00 43.22 201 PRO D CA 1
ATOM 7881 C C . PRO D 1 203 ? 13.828 45.864 -56.472 1.00 41.49 201 PRO D C 1
ATOM 7882 O O . PRO D 1 203 ? 12.938 46.559 -56.965 1.00 42.62 201 PRO D O 1
ATOM 7886 N N . CYS D 1 204 ? 13.704 44.555 -56.264 1.00 38.96 202 CYS D N 1
ATOM 7887 C CA . CYS D 1 204 ? 12.527 43.810 -56.681 1.00 39.15 202 CYS D CA 1
ATOM 7888 C C . CYS D 1 204 ? 12.115 42.841 -55.584 1.00 32.44 202 CYS D C 1
ATOM 7889 O O . CYS D 1 204 ? 12.962 42.163 -54.998 1.00 33.21 202 CYS D O 1
ATOM 7892 N N . LEU D 1 205 ? 10.812 42.768 -55.324 1.00 32.02 203 LEU D N 1
ATOM 7893 C CA . LEU D 1 205 ? 10.251 41.892 -54.303 1.00 31.08 203 LEU D CA 1
ATOM 7894 C C . LEU D 1 205 ? 9.579 40.705 -54.979 1.00 32.67 203 LEU D C 1
ATOM 7895 O O . LEU D 1 205 ? 8.786 40.882 -55.910 1.00 33.55 203 LEU D O 1
ATOM 7900 N N . LEU D 1 206 ? 9.888 39.501 -54.505 1.00 33.12 204 LEU D N 1
ATOM 7901 C CA . LEU D 1 206 ? 9.365 38.281 -55.100 1.00 31.87 204 LEU D CA 1
ATOM 7902 C C . LEU D 1 206 ? 8.729 37.407 -54.030 1.00 30.07 204 LEU D C 1
ATOM 7903 O O . LEU D 1 206 ? 9.098 37.465 -52.853 1.00 30.27 204 LEU D O 1
ATOM 7908 N N . THR D 1 207 ? 7.777 36.583 -54.459 1.00 27.74 205 THR D N 1
ATOM 7909 C CA . THR D 1 207 ? 7.051 35.676 -53.583 1.00 26.91 205 THR D CA 1
ATOM 7910 C C . THR D 1 207 ? 6.551 34.514 -54.425 1.00 26.51 205 THR D C 1
ATOM 7911 O O . THR D 1 207 ? 6.361 34.672 -55.637 1.00 26.92 205 THR D O 1
ATOM 7915 N N . PRO D 1 208 ? 6.370 33.333 -53.834 1.00 25.76 206 PRO D N 1
ATOM 7916 C CA . PRO D 1 208 ? 5.866 32.208 -54.613 1.00 25.40 206 PRO D CA 1
ATOM 7917 C C . PRO D 1 208 ? 4.500 32.529 -55.186 1.00 25.54 206 PRO D C 1
ATOM 7918 O O . PRO D 1 208 ? 3.726 33.306 -54.596 1.00 27.75 206 PRO D O 1
ATOM 7922 N N . PRO D 1 209 ? 4.156 31.946 -56.334 1.00 25.59 207 PRO D N 1
ATOM 7923 C CA . PRO D 1 209 ? 2.916 32.330 -56.999 1.00 25.83 207 PRO D CA 1
ATOM 7924 C C . PRO D 1 209 ? 1.707 31.756 -56.279 1.00 26.64 207 PRO D C 1
ATOM 7925 O O . PRO D 1 209 ? 1.804 30.717 -55.608 1.00 29.39 207 PRO D O 1
ATOM 7929 N N . PRO D 1 210 ? 0.545 32.404 -56.396 1.00 25.45 208 PRO D N 1
ATOM 7930 C CA . PRO D 1 210 ? -0.610 31.986 -55.585 1.00 24.94 208 PRO D CA 1
ATOM 7931 C C . PRO D 1 210 ? -1.242 30.679 -56.032 1.00 24.49 208 PRO D C 1
ATOM 7932 O O . PRO D 1 210 ? -1.946 30.056 -55.228 1.00 26.42 208 PRO D O 1
ATOM 7936 N N . TRP D 1 211 ? -1.021 30.236 -57.272 1.00 24.71 209 TRP D N 1
ATOM 7937 C CA . TRP D 1 211 ? -1.593 28.961 -57.688 1.00 24.32 209 TRP D CA 1
ATOM 7938 C C . TRP D 1 211 ? -0.886 27.769 -57.056 1.00 28.78 209 TRP D C 1
ATOM 7939 O O . TRP D 1 211 ? -1.337 26.634 -57.239 1.00 29.51 209 TRP D O 1
ATOM 7950 N N . TYR D 1 212 ? 0.200 28.000 -56.323 1.00 30.51 210 TYR D N 1
ATOM 7951 C CA . TYR D 1 212 ? 0.808 26.963 -55.510 1.00 30.55 210 TYR D CA 1
ATOM 7952 C C . TYR D 1 212 ? -0.134 26.554 -54.380 1.00 27.71 210 TYR D C 1
ATOM 7953 O O . TYR D 1 212 ? -1.025 27.315 -53.995 1.00 29.04 210 TYR D O 1
ATOM 7962 N N . PRO D 1 213 ? 0.038 25.342 -53.830 1.00 23.53 211 PRO D N 1
ATOM 7963 C CA . PRO D 1 213 ? -0.805 24.923 -52.701 1.00 21.46 211 PRO D CA 1
ATOM 7964 C C . PRO D 1 213 ? -0.500 25.712 -51.438 1.00 21.42 211 PRO D C 1
ATOM 7965 O O . PRO D 1 213 ? -0.043 25.151 -50.438 1.00 21.27 211 PRO D O 1
ATOM 7969 N N . ILE D 1 214 ? -0.750 27.021 -51.478 1.00 21.88 212 ILE D N 1
ATOM 7970 C CA . ILE D 1 214 ? -0.421 27.928 -50.388 1.00 21.97 212 ILE D CA 1
ATOM 7971 C C . ILE D 1 214 ? -1.592 28.878 -50.180 1.00 22.40 212 ILE D C 1
ATOM 7972 O O . ILE D 1 214 ? -2.499 28.979 -51.008 1.00 22.43 212 ILE D O 1
ATOM 7977 N N . LEU D 1 215 ? -1.560 29.586 -49.056 1.00 24.40 213 LEU D N 1
ATOM 7978 C CA . LEU D 1 215 ? -2.542 30.627 -48.812 1.00 25.04 213 LEU D CA 1
ATOM 7979 C C . LEU D 1 215 ? -2.103 31.917 -49.490 1.00 28.53 213 LEU D C 1
ATOM 7980 O O . LEU D 1 215 ? -0.909 32.217 -49.583 1.00 31.62 213 LEU D O 1
ATOM 7985 N N . ARG D 1 216 ? -3.078 32.690 -49.956 1.00 28.33 214 ARG D N 1
ATOM 7986 C CA . ARG D 1 216 ? -2.799 34.023 -50.470 1.00 29.33 214 ARG D CA 1
ATOM 7987 C C . ARG D 1 216 ? -2.791 34.988 -49.293 1.00 28.66 214 ARG D C 1
ATOM 7988 O O . ARG D 1 216 ? -3.808 35.157 -48.611 1.00 29.54 214 ARG D O 1
ATOM 7996 N N . GLY D 1 217 ? -1.649 35.627 -49.067 1.00 26.70 215 GLY D N 1
ATOM 7997 C CA . GLY D 1 217 ? -1.478 36.480 -47.913 1.00 25.12 215 GLY D CA 1
ATOM 7998 C C . GLY D 1 217 ? -2.055 37.866 -48.086 1.00 25.82 215 GLY D C 1
ATOM 7999 O O . GLY D 1 217 ? -1.665 38.594 -49.002 1.00 26.40 215 GLY D O 1
ATOM 8000 N N . THR D 1 218 ? -2.999 38.235 -47.217 1.00 25.81 216 THR D N 1
ATOM 8001 C CA . THR D 1 218 ? -3.532 39.592 -47.249 1.00 26.51 216 THR D CA 1
ATOM 8002 C C . THR D 1 218 ? -2.426 40.608 -47.005 1.00 27.07 216 THR D C 1
ATOM 8003 O O . THR D 1 218 ? -2.389 41.665 -47.645 1.00 27.78 216 THR D O 1
ATOM 8007 N N . THR D 1 219 ? -1.510 40.300 -46.085 1.00 26.88 217 THR D N 1
ATOM 8008 C CA . THR D 1 219 ? -0.405 41.210 -45.803 1.00 29.61 217 THR D CA 1
ATOM 8009 C C . THR D 1 219 ? 0.563 41.285 -46.977 1.00 33.30 217 THR D C 1
ATOM 8010 O O . THR D 1 219 ? 1.065 42.366 -47.307 1.00 36.69 217 THR D O 1
ATOM 8014 N N . GLN D 1 220 ? 0.836 40.148 -47.622 1.00 31.63 218 GLN D N 1
ATOM 8015 C CA . GLN D 1 220 ? 1.761 40.143 -48.751 1.00 33.19 218 GLN D CA 1
ATOM 8016 C C . GLN D 1 220 ? 1.221 40.959 -49.918 1.00 35.94 218 GLN D C 1
ATOM 8017 O O . GLN D 1 220 ? 1.956 41.740 -50.534 1.00 37.52 218 GLN D O 1
ATOM 8023 N N . GLN D 1 221 ? -0.065 40.796 -50.232 1.00 36.12 219 GLN D N 1
ATOM 8024 C CA . GLN D 1 221 ? -0.647 41.499 -51.370 1.00 35.72 219 GLN D CA 1
ATOM 8025 C C . GLN D 1 221 ? -0.697 43.004 -51.137 1.00 37.07 219 GLN D C 1
ATOM 8026 O O . GLN D 1 221 ? -0.349 43.786 -52.030 1.00 41.74 219 GLN D O 1
ATOM 8032 N N . ALA D 1 222 ? -1.125 43.432 -49.948 1.00 34.48 220 ALA D N 1
ATOM 8033 C CA . ALA D 1 222 ? -1.127 44.858 -49.640 1.00 34.18 220 ALA D CA 1
ATOM 8034 C C . ALA D 1 222 ? 0.283 45.428 -49.623 1.00 35.41 220 ALA D C 1
ATOM 8035 O O . ALA D 1 222 ? 0.482 46.601 -49.959 1.00 38.32 220 ALA D O 1
ATOM 8037 N N . LEU D 1 223 ? 1.270 44.618 -49.236 1.00 33.87 221 LEU D N 1
ATOM 8038 C CA . LEU D 1 223 ? 2.657 45.069 -49.295 1.00 33.57 221 LEU D CA 1
ATOM 8039 C C . LEU D 1 223 ? 3.086 45.316 -50.740 1.00 35.26 221 LEU D C 1
ATOM 8040 O O . LEU D 1 223 ? 3.794 46.288 -51.028 1.00 38.35 221 LEU D O 1
ATOM 8045 N N . PHE D 1 224 ? 2.681 44.430 -51.657 1.00 33.64 222 PHE D N 1
ATOM 8046 C CA . PHE D 1 224 ? 2.971 44.629 -53.074 1.00 32.91 222 PHE D CA 1
ATOM 8047 C C . PHE D 1 224 ? 2.301 45.895 -53.596 1.00 34.32 222 PHE D C 1
ATOM 8048 O O . PHE D 1 224 ? 2.832 46.563 -54.492 1.00 37.73 222 PHE D O 1
ATOM 8056 N N . GLU D 1 225 ? 1.133 46.242 -53.046 1.00 32.73 223 GLU D N 1
ATOM 8057 C CA . GLU D 1 225 ? 0.393 47.406 -53.526 1.00 33.48 223 GLU D CA 1
ATOM 8058 C C . GLU D 1 225 ? 1.125 48.697 -53.203 1.00 33.59 223 GLU D C 1
ATOM 8059 O O . GLU D 1 225 ? 1.292 49.551 -54.079 1.00 34.41 223 GLU D O 1
ATOM 8065 N N . VAL D 1 226 ? 1.565 48.856 -51.947 1.00 33.45 224 VAL D N 1
ATOM 8066 C CA . VAL D 1 226 ? 2.233 50.084 -51.543 1.00 34.28 224 VAL D CA 1
ATOM 8067 C C . VAL D 1 226 ? 3.626 50.171 -52.170 1.00 37.66 224 VAL D C 1
ATOM 8068 O O . VAL D 1 226 ? 4.105 51.267 -52.516 1.00 41.52 224 VAL D O 1
ATOM 8072 N N . ALA D 1 227 ? 4.304 49.034 -52.325 1.00 36.25 225 ALA D N 1
ATOM 8073 C CA . ALA D 1 227 ? 5.659 49.048 -52.867 1.00 34.72 225 ALA D CA 1
ATOM 8074 C C . ALA D 1 227 ? 5.664 49.440 -54.337 1.00 35.90 225 ALA D C 1
ATOM 8075 O O . ALA D 1 227 ? 6.563 50.157 -54.790 1.00 35.83 225 ALA D O 1
ATOM 8077 N N . ARG D 1 228 ? 4.670 48.978 -55.100 1.00 36.40 226 ARG D N 1
ATOM 8078 C CA . ARG D 1 228 ? 4.580 49.363 -56.505 1.00 36.51 226 ARG D CA 1
ATOM 8079 C C . ARG D 1 228 ? 4.324 50.858 -56.652 1.00 36.93 226 ARG D C 1
ATOM 8080 O O . ARG D 1 228 ? 4.849 51.499 -57.570 1.00 37.28 226 ARG D O 1
ATOM 8088 N N . ALA D 1 229 ? 3.528 51.433 -55.750 1.00 36.57 227 ALA D N 1
ATOM 8089 C CA . ALA D 1 229 ? 3.265 52.864 -55.807 1.00 37.79 227 ALA D CA 1
ATOM 8090 C C . ALA D 1 229 ? 4.472 53.696 -55.402 1.00 38.63 227 ALA D C 1
ATOM 8091 O O . ALA D 1 229 ? 4.475 54.907 -55.646 1.00 40.32 227 ALA D O 1
ATOM 8093 N N . LYS D 1 230 ? 5.492 53.085 -54.800 1.00 38.23 228 LYS D N 1
ATOM 8094 C CA . LYS D 1 230 ? 6.705 53.787 -54.406 1.00 38.75 228 LYS D CA 1
ATOM 8095 C C . LYS D 1 230 ? 7.887 53.500 -55.323 1.00 40.26 228 LYS D C 1
ATOM 8096 O O . LYS D 1 230 ? 8.984 54.006 -55.069 1.00 42.16 228 LYS D O 1
ATOM 8102 N N . GLY D 1 231 ? 7.697 52.706 -56.375 1.00 40.13 229 GLY D N 1
ATOM 8103 C CA . GLY D 1 231 ? 8.747 52.429 -57.335 1.00 40.46 229 GLY D CA 1
ATOM 8104 C C . GLY D 1 231 ? 9.270 51.009 -57.326 1.00 39.62 229 GLY D C 1
ATOM 8105 O O . GLY D 1 231 ? 10.081 50.664 -58.195 1.00 38.66 229 GLY D O 1
ATOM 8106 N N . TYR D 1 232 ? 8.849 50.176 -56.378 1.00 40.75 230 TYR D N 1
ATOM 8107 C CA . TYR D 1 232 ? 9.305 48.795 -56.336 1.00 40.48 230 TYR D CA 1
ATOM 8108 C C . TYR D 1 232 ? 8.524 47.945 -57.329 1.00 42.30 230 TYR D C 1
ATOM 8109 O O . TYR D 1 232 ? 7.303 48.068 -57.450 1.00 42.71 230 TYR D O 1
ATOM 8118 N N . ASP D 1 233 ? 9.240 47.091 -58.054 1.00 43.41 231 ASP D N 1
ATOM 8119 C CA . ASP D 1 233 ? 8.628 46.111 -58.937 1.00 43.56 231 ASP D CA 1
ATOM 8120 C C . ASP D 1 233 ? 8.488 44.788 -58.198 1.00 41.60 231 ASP D C 1
ATOM 8121 O O . ASP D 1 233 ? 9.451 44.303 -57.595 1.00 41.31 231 ASP D O 1
ATOM 8126 N N . CYS D 1 234 ? 7.292 44.208 -58.252 1.00 40.17 232 CYS D N 1
ATOM 8127 C CA . CYS D 1 234 ? 6.989 42.960 -57.569 1.00 38.23 232 CYS D CA 1
ATOM 8128 C C . CYS D 1 234 ? 6.423 41.954 -58.559 1.00 37.60 232 CYS D C 1
ATOM 8129 O O . CYS D 1 234 ? 5.765 42.326 -59.534 1.00 39.56 232 CYS D O 1
ATOM 8132 N N . ASP D 1 235 ? 6.688 40.673 -58.303 1.00 35.82 233 ASP D N 1
ATOM 8133 C CA . ASP D 1 235 ? 6.230 39.618 -59.197 1.00 35.48 233 ASP D CA 1
ATOM 8134 C C . ASP D 1 235 ? 6.212 38.298 -58.440 1.00 34.49 233 ASP D C 1
ATOM 8135 O O . ASP D 1 235 ? 6.850 38.148 -57.393 1.00 35.87 233 ASP D O 1
ATOM 8140 N N . TYR D 1 236 ? 5.482 37.338 -59.005 1.00 31.00 234 TYR D N 1
ATOM 8141 C CA . TYR D 1 236 ? 5.300 36.011 -58.431 1.00 28.31 234 TYR D CA 1
ATOM 8142 C C . TYR D 1 236 ? 6.118 35.012 -59.240 1.00 28.22 234 TYR D C 1
ATOM 8143 O O . TYR D 1 236 ? 5.845 34.801 -60.427 1.00 30.44 234 TYR D O 1
ATOM 8152 N N . ARG D 1 237 ? 7.103 34.388 -58.600 1.00 27.85 235 ARG D N 1
ATOM 8153 C CA . ARG D 1 237 ? 8.025 33.502 -59.293 1.00 27.84 235 ARG D CA 1
ATOM 8154 C C . ARG D 1 237 ? 8.158 32.185 -58.547 1.00 27.03 235 ARG D C 1
ATOM 8155 O O . ARG D 1 237 ? 7.890 32.091 -57.346 1.00 26.50 235 ARG D O 1
ATOM 8163 N N . ALA D 1 238 ? 8.604 31.168 -59.278 1.00 27.62 236 ALA D N 1
ATOM 8164 C CA . ALA D 1 238 ? 8.908 29.872 -58.684 1.00 27.81 236 ALA D CA 1
ATOM 8165 C C . ALA D 1 238 ? 10.260 30.011 -58.003 1.00 28.46 236 ALA D C 1
ATOM 8166 O O . ALA D 1 238 ? 11.309 29.944 -58.649 1.00 28.59 236 ALA D O 1
ATOM 8168 N N . LEU D 1 239 ? 10.238 30.199 -56.689 1.00 27.94 237 LEU D N 1
ATOM 8169 C CA . LEU D 1 239 ? 11.453 30.436 -55.929 1.00 25.97 237 LEU D CA 1
ATOM 8170 C C . LEU D 1 239 ? 11.980 29.122 -55.379 1.00 25.33 237 LEU D C 1
ATOM 8171 O O . LEU D 1 239 ? 11.209 28.263 -54.942 1.00 26.70 237 LEU D O 1
ATOM 8176 N N . ARG D 1 240 ? 13.298 28.979 -55.393 1.00 25.55 238 ARG D N 1
ATOM 8177 C CA . ARG D 1 240 ? 13.978 27.820 -54.840 1.00 25.05 238 ARG D CA 1
ATOM 8178 C C . ARG D 1 240 ? 14.799 28.233 -53.628 1.00 27.53 238 ARG D C 1
ATOM 8179 O O . ARG D 1 240 ? 14.919 29.416 -53.298 1.00 31.24 238 ARG D O 1
ATOM 8187 N N . VAL D 1 241 ? 15.357 27.227 -52.951 1.00 26.19 239 VAL D N 1
ATOM 8188 C CA . VAL D 1 241 ? 16.136 27.483 -51.744 1.00 26.99 239 VAL D CA 1
ATOM 8189 C C . VAL D 1 241 ? 17.360 28.328 -52.072 1.00 31.41 239 VAL D C 1
ATOM 8190 O O . VAL D 1 241 ? 17.788 29.162 -51.264 1.00 35.79 239 VAL D O 1
ATOM 8194 N N . ALA D 1 242 ? 17.933 28.138 -53.264 1.00 29.29 240 ALA D N 1
ATOM 8195 C CA . ALA D 1 242 ? 19.074 28.946 -53.681 1.00 29.20 240 ALA D CA 1
ATOM 8196 C C . ALA D 1 242 ? 18.715 30.425 -53.753 1.00 31.21 240 ALA D C 1
ATOM 8197 O O . ALA D 1 242 ? 19.522 31.284 -53.379 1.00 33.56 240 ALA D O 1
ATOM 8199 N N . ASP D 1 243 ? 17.511 30.746 -54.234 1.00 31.04 241 ASP D N 1
ATOM 8200 C CA . ASP D 1 243 ? 17.088 32.142 -54.281 1.00 32.53 241 ASP D CA 1
ATOM 8201 C C . ASP D 1 243 ? 16.957 32.754 -52.893 1.00 32.24 241 ASP D C 1
ATOM 8202 O O . ASP D 1 243 ? 17.076 33.977 -52.754 1.00 33.04 241 ASP D O 1
ATOM 8207 N N . LEU D 1 244 ? 16.730 31.937 -51.863 1.00 31.61 242 LEU D N 1
ATOM 8208 C CA . LEU D 1 244 ? 16.664 32.467 -50.504 1.00 28.72 242 LEU D CA 1
ATOM 8209 C C . LEU D 1 244 ? 18.037 32.917 -50.023 1.00 29.55 242 LEU D C 1
ATOM 8210 O O . LEU D 1 244 ? 18.163 33.966 -49.381 1.00 32.12 242 LEU D O 1
ATOM 8215 N N . PHE D 1 245 ? 19.078 32.145 -50.328 1.00 27.30 243 PHE D N 1
ATOM 8216 C CA . PHE D 1 245 ? 20.409 32.477 -49.845 1.00 28.46 243 PHE D CA 1
ATOM 8217 C C . PHE D 1 245 ? 21.061 33.587 -50.656 1.00 32.24 243 PHE D C 1
ATOM 8218 O O . PHE D 1 245 ? 21.952 34.267 -50.137 1.00 34.58 243 PHE D O 1
ATOM 8226 N N . ASP D 1 246 ? 20.639 33.790 -51.904 1.00 32.14 244 ASP D N 1
ATOM 8227 C CA . ASP D 1 246 ? 21.205 34.845 -52.731 1.00 35.03 244 ASP D CA 1
ATOM 8228 C C . ASP D 1 246 ? 20.472 36.169 -52.576 1.00 35.46 244 ASP D C 1
ATOM 8229 O O . ASP D 1 246 ? 20.871 37.158 -53.200 1.00 36.16 244 ASP D O 1
ATOM 8234 N N . SER D 1 247 ? 19.423 36.216 -51.759 1.00 36.61 245 SER D N 1
ATOM 8235 C CA . SER D 1 247 ? 18.655 37.436 -51.581 1.00 36.91 245 SER D CA 1
ATOM 8236 C C . SER D 1 247 ? 19.336 38.340 -50.559 1.00 37.92 245 SER D C 1
ATOM 8237 O O . SER D 1 247 ? 20.167 37.903 -49.759 1.00 38.90 245 SER D O 1
ATOM 8240 N N . GLN D 1 248 ? 18.964 39.620 -50.589 1.00 38.21 246 GLN D N 1
ATOM 8241 C CA . GLN D 1 248 ? 19.395 40.538 -49.545 1.00 39.81 246 GLN D CA 1
ATOM 8242 C C . GLN D 1 248 ? 18.587 40.374 -48.269 1.00 39.16 246 GLN D C 1
ATOM 8243 O O . GLN D 1 248 ? 19.049 40.790 -47.201 1.00 40.36 246 GLN D O 1
ATOM 8249 N N . GLY D 1 249 ? 17.405 39.767 -48.355 1.00 37.93 247 GLY D N 1
ATOM 8250 C CA . GLY D 1 249 ? 16.584 39.528 -47.189 1.00 34.77 247 GLY D CA 1
ATOM 8251 C C . GLY D 1 249 ? 15.399 38.616 -47.437 1.00 32.69 247 GLY D C 1
ATOM 8252 O O . GLY D 1 249 ? 14.846 38.568 -48.541 1.00 34.47 247 GLY D O 1
ATOM 8253 N N . ILE D 1 250 ? 15.004 37.884 -46.398 1.00 29.78 248 ILE D N 1
ATOM 8254 C CA . ILE D 1 250 ? 13.822 37.033 -46.409 1.00 27.25 248 ILE D CA 1
ATOM 8255 C C . ILE D 1 250 ? 12.945 37.462 -45.246 1.00 27.02 248 ILE D C 1
ATOM 8256 O O . ILE D 1 250 ? 13.449 37.747 -44.154 1.00 27.09 248 ILE D O 1
ATOM 8261 N N . TRP D 1 251 ? 11.638 37.526 -45.481 1.00 26.83 249 TRP D N 1
ATOM 8262 C CA . TRP D 1 251 ? 10.696 37.883 -44.433 1.00 26.66 249 TRP D CA 1
ATOM 8263 C C . TRP D 1 251 ? 9.531 36.910 -44.439 1.00 26.01 249 TRP D C 1
ATOM 8264 O O . TRP D 1 251 ? 9.076 36.475 -45.501 1.00 25.81 249 TRP D O 1
ATOM 8275 N N . LEU D 1 252 ? 9.053 36.574 -43.247 1.00 26.83 250 LEU D N 1
ATOM 8276 C CA . LEU D 1 252 ? 7.839 35.785 -43.073 1.00 28.00 250 LEU D CA 1
ATOM 8277 C C . LEU D 1 252 ? 6.731 36.761 -42.692 1.00 31.77 250 LEU D C 1
ATOM 8278 O O . LEU D 1 252 ? 6.643 37.202 -41.543 1.00 35.68 250 LEU D O 1
ATOM 8283 N N . VAL D 1 253 ? 5.886 37.099 -43.663 1.00 28.40 251 VAL D N 1
ATOM 8284 C CA . VAL D 1 253 ? 4.883 38.145 -43.503 1.00 25.78 251 VAL D CA 1
ATOM 8285 C C . VAL D 1 253 ? 3.538 37.522 -43.161 1.00 26.81 251 VAL D C 1
ATOM 8286 O O . VAL D 1 253 ? 3.158 36.478 -43.709 1.00 29.32 251 VAL D O 1
ATOM 8290 N N . SER D 1 254 ? 2.816 38.166 -42.249 1.00 25.81 252 SER D N 1
ATOM 8291 C CA . SER D 1 254 ? 1.515 37.693 -41.798 1.00 27.55 252 SER D CA 1
ATOM 8292 C C . SER D 1 254 ? 0.750 38.884 -41.235 1.00 29.03 252 SER D C 1
ATOM 8293 O O . SER D 1 254 ? 1.268 40.001 -41.164 1.00 31.21 252 SER D O 1
ATOM 8296 N N . SER D 1 255 ? -0.499 38.639 -40.837 1.00 29.87 253 SER D N 1
ATOM 8297 C CA . SER D 1 255 ? -1.372 39.745 -40.454 1.00 31.86 253 SER D CA 1
ATOM 8298 C C . SER D 1 255 ? -0.998 40.312 -39.090 1.00 34.48 253 SER D C 1
ATOM 8299 O O . SER D 1 255 ? -1.082 41.526 -38.877 1.00 37.22 253 SER D O 1
ATOM 8302 N N . MET D 1 256 ? -0.585 39.457 -38.154 1.00 33.82 254 MET D N 1
ATOM 8303 C CA . MET D 1 256 ? -0.257 39.927 -36.813 1.00 33.97 254 MET D CA 1
ATOM 8304 C C . MET D 1 256 ? 1.233 40.215 -36.648 1.00 31.05 254 MET D C 1
ATOM 8305 O O . MET D 1 256 ? 1.607 41.259 -36.105 1.00 31.04 254 MET D O 1
ATOM 8310 N N . THR D 1 257 ? 2.093 39.303 -37.106 1.00 29.76 255 THR D N 1
ATOM 8311 C CA . THR D 1 257 ? 3.532 39.512 -36.997 1.00 29.74 255 THR D CA 1
ATOM 8312 C C . THR D 1 257 ? 4.041 40.539 -38.003 1.00 29.82 255 THR D C 1
ATOM 8313 O O . THR D 1 257 ? 5.159 41.044 -37.847 1.00 27.95 255 THR D O 1
ATOM 8317 N N . LEU D 1 258 ? 3.239 40.861 -39.020 1.00 30.50 256 LEU D N 1
ATOM 8318 C CA . LEU D 1 258 ? 3.602 41.813 -40.065 1.00 30.97 256 LEU D CA 1
ATOM 8319 C C . LEU D 1 258 ? 4.793 41.312 -40.872 1.00 32.41 256 LEU D C 1
ATOM 8320 O O . LEU D 1 258 ? 4.610 40.731 -41.944 1.00 32.83 256 LEU D O 1
ATOM 8325 N N . ALA D 1 259 ? 6.011 41.542 -40.386 1.00 33.16 257 ALA D N 1
ATOM 8326 C CA . ALA D 1 259 ? 7.217 41.174 -41.122 1.00 31.15 257 ALA D CA 1
ATOM 8327 C C . ALA D 1 259 ? 8.271 40.683 -40.144 1.00 30.94 257 ALA D C 1
ATOM 8328 O O . ALA D 1 259 ? 8.711 41.440 -39.275 1.00 33.49 257 ALA D O 1
ATOM 8330 N N . ALA D 1 260 ? 8.683 39.425 -40.293 1.00 29.11 258 ALA D N 1
ATOM 8331 C CA . ALA D 1 260 ? 9.736 38.831 -39.475 1.00 28.73 258 ALA D CA 1
ATOM 8332 C C . ALA D 1 260 ? 10.886 38.439 -40.392 1.00 27.97 258 ALA D C 1
ATOM 8333 O O . ALA D 1 260 ? 10.788 37.453 -41.131 1.00 28.93 258 ALA D O 1
ATOM 8335 N N . ARG D 1 261 ? 11.973 39.205 -40.339 1.00 27.08 259 ARG D N 1
ATOM 8336 C CA . ARG D 1 261 ? 13.132 38.918 -41.172 1.00 27.24 259 ARG D CA 1
ATOM 8337 C C . ARG D 1 261 ? 13.830 37.643 -40.718 1.00 26.62 259 ARG D C 1
ATOM 8338 O O . ARG D 1 261 ? 13.999 37.397 -39.522 1.00 26.38 259 ARG D O 1
ATOM 8346 N N . VAL D 1 262 ? 14.238 36.828 -41.688 1.00 26.38 260 VAL D N 1
ATOM 8347 C CA . VAL D 1 262 ? 14.988 35.605 -41.421 1.00 25.86 260 VAL D CA 1
ATOM 8348 C C . VAL D 1 262 ? 16.468 35.975 -41.431 1.00 26.40 260 VAL D C 1
ATOM 8349 O O . VAL D 1 262 ? 17.058 36.201 -42.489 1.00 26.82 260 VAL D O 1
ATOM 8353 N N . HIS D 1 263 ? 17.067 36.057 -40.243 1.00 26.43 261 HIS D N 1
ATOM 8354 C CA . HIS D 1 263 ? 18.486 36.365 -40.138 1.00 26.94 261 HIS D CA 1
ATOM 8355 C C . HIS D 1 263 ? 19.373 35.133 -40.245 1.00 26.53 261 HIS D C 1
ATOM 8356 O O . HIS D 1 263 ? 20.574 35.272 -40.502 1.00 26.97 261 HIS D O 1
ATOM 8363 N N . THR D 1 264 ? 18.816 33.938 -40.055 1.00 25.73 262 THR D N 1
ATOM 8364 C CA . THR D 1 264 ? 19.573 32.694 -40.150 1.00 25.31 262 THR D CA 1
ATOM 8365 C C . THR D 1 264 ? 18.695 31.637 -40.800 1.00 24.66 262 THR D C 1
ATOM 8366 O O . THR D 1 264 ? 17.610 31.336 -40.294 1.00 25.25 262 THR D O 1
ATOM 8370 N N . LEU D 1 265 ? 19.157 31.079 -41.917 1.00 24.67 263 LEU D N 1
ATOM 8371 C CA . LEU D 1 265 ? 18.422 30.054 -42.648 1.00 24.13 263 LEU D CA 1
ATOM 8372 C C . LEU D 1 265 ? 19.270 28.791 -42.723 1.00 25.35 263 LEU D C 1
ATOM 8373 O O . LEU D 1 265 ? 20.349 28.801 -43.325 1.00 28.19 263 LEU D O 1
ATOM 8378 N N . ASP D 1 266 ? 18.774 27.708 -42.120 1.00 25.62 264 ASP D N 1
ATOM 8379 C CA . ASP D 1 266 ? 19.461 26.413 -42.105 1.00 25.80 264 ASP D CA 1
ATOM 8380 C C . ASP D 1 266 ? 20.879 26.530 -41.547 1.00 26.75 264 ASP D C 1
ATOM 8381 O O . ASP D 1 266 ? 21.824 25.935 -42.068 1.00 25.65 264 ASP D O 1
ATOM 8386 N N . GLY D 1 267 ? 21.025 27.297 -40.468 1.00 28.95 265 GLY D N 1
ATOM 8387 C CA . GLY D 1 267 ? 22.307 27.481 -39.825 1.00 28.48 265 GLY D CA 1
ATOM 8388 C C . GLY D 1 267 ? 23.221 28.486 -40.487 1.00 30.79 265 GLY D C 1
ATOM 8389 O O . GLY D 1 267 ? 24.205 28.907 -39.864 1.00 31.62 265 GLY D O 1
ATOM 8390 N N . ARG D 1 268 ? 22.937 28.888 -41.724 1.00 29.31 266 ARG D N 1
ATOM 8391 C CA . ARG D 1 268 ? 23.772 29.844 -42.436 1.00 28.82 266 ARG D CA 1
ATOM 8392 C C . ARG D 1 268 ? 23.207 31.243 -42.219 1.00 28.56 266 ARG D C 1
ATOM 8393 O O . ARG D 1 268 ? 22.065 31.527 -42.599 1.00 26.38 266 ARG D O 1
ATOM 8401 N N . ARG D 1 269 ? 24.008 32.110 -41.607 1.00 30.56 267 ARG D N 1
ATOM 8402 C CA . ARG D 1 269 ? 23.570 33.465 -41.307 1.00 31.35 267 ARG D CA 1
ATOM 8403 C C . ARG D 1 269 ? 23.531 34.327 -42.560 1.00 32.42 267 ARG D C 1
ATOM 8404 O O . ARG D 1 269 ? 24.428 34.271 -43.405 1.00 35.34 267 ARG D O 1
ATOM 8412 N N . LEU D 1 270 ? 22.480 35.135 -42.667 1.00 31.48 268 LEU D N 1
ATOM 8413 C CA . LEU D 1 270 ? 22.217 36.015 -43.792 1.00 31.06 268 LEU D CA 1
ATOM 8414 C C . LEU D 1 270 ? 22.560 37.446 -43.414 1.00 31.49 268 LEU D C 1
ATOM 8415 O O . LEU D 1 270 ? 22.202 37.901 -42.319 1.00 31.75 268 LEU D O 1
ATOM 8420 N N . PRO D 1 271 ? 23.245 38.176 -44.288 1.00 31.13 269 PRO D N 1
ATOM 8421 C CA . PRO D 1 271 ? 23.678 39.529 -43.932 1.00 32.60 269 PRO D CA 1
ATOM 8422 C C . PRO D 1 271 ? 22.493 40.466 -43.791 1.00 34.15 269 PRO D C 1
ATOM 8423 O O . PRO D 1 271 ? 21.420 40.253 -44.359 1.00 37.20 269 PRO D O 1
ATOM 8427 N N . ARG D 1 272 ? 22.703 41.523 -43.014 1.00 33.64 270 ARG D N 1
ATOM 8428 C CA . ARG D 1 272 ? 21.672 42.525 -42.798 1.00 32.92 270 ARG D CA 1
ATOM 8429 C C . ARG D 1 272 ? 21.894 43.662 -43.782 1.00 37.54 270 ARG D C 1
ATOM 8430 O O . ARG D 1 272 ? 23.015 44.164 -43.919 1.00 40.57 270 ARG D O 1
ATOM 8438 N N . THR D 1 273 ? 20.825 44.062 -44.458 1.00 37.06 271 THR D N 1
ATOM 8439 C CA . THR D 1 273 ? 20.871 45.070 -45.496 1.00 37.34 271 THR D CA 1
ATOM 8440 C C . THR D 1 273 ? 19.970 46.240 -45.115 1.00 34.21 271 THR D C 1
ATOM 8441 O O . THR D 1 273 ? 18.973 46.052 -44.410 1.00 35.98 271 THR D O 1
ATOM 8445 N N . PRO D 1 274 ? 20.307 47.459 -45.543 1.00 35.23 272 PRO D N 1
ATOM 8446 C CA . PRO D 1 274 ? 19.409 48.603 -45.341 1.00 35.72 272 PRO D CA 1
ATOM 8447 C C . PRO D 1 274 ? 17.965 48.351 -45.758 1.00 35.74 272 PRO D C 1
ATOM 8448 O O . PRO D 1 274 ? 17.059 49.070 -45.328 1.00 37.68 272 PRO D O 1
ATOM 8452 N N . ILE D 1 275 ? 17.736 47.329 -46.589 1.00 34.56 273 ILE D N 1
ATOM 8453 C CA . ILE D 1 275 ? 16.384 47.002 -47.018 1.00 34.11 273 ILE D CA 1
ATOM 8454 C C . ILE D 1 275 ? 15.519 46.528 -45.856 1.00 33.27 273 ILE D C 1
ATOM 8455 O O . ILE D 1 275 ? 14.290 46.494 -45.979 1.00 32.96 273 ILE D O 1
ATOM 8460 N N . ALA D 1 276 ? 16.124 46.167 -44.721 1.00 33.80 274 ALA D N 1
ATOM 8461 C CA . ALA D 1 276 ? 15.335 45.656 -43.606 1.00 32.26 274 ALA D CA 1
ATOM 8462 C C . ALA D 1 276 ? 14.563 46.762 -42.896 1.00 32.85 274 ALA D C 1
ATOM 8463 O O . ALA D 1 276 ? 13.450 46.524 -42.415 1.00 33.14 274 ALA D O 1
ATOM 8465 N N . GLU D 1 277 ? 15.120 47.974 -42.830 1.00 35.45 275 GLU D N 1
ATOM 8466 C CA . GLU D 1 277 ? 14.415 49.069 -42.168 1.00 35.92 275 GLU D CA 1
ATOM 8467 C C . GLU D 1 277 ? 13.295 49.639 -43.025 1.00 37.59 275 GLU D C 1
ATOM 8468 O O . GLU D 1 277 ? 12.269 50.065 -42.485 1.00 39.54 275 GLU D O 1
ATOM 8474 N N . VAL D 1 278 ? 13.459 49.661 -44.347 1.00 36.93 276 VAL D N 1
ATOM 8475 C CA . VAL D 1 278 ? 12.392 50.213 -45.169 1.00 36.88 276 VAL D CA 1
ATOM 8476 C C . VAL D 1 278 ? 11.266 49.198 -45.312 1.00 35.42 276 VAL D C 1
ATOM 8477 O O . VAL D 1 278 ? 10.093 49.577 -45.400 1.00 35.70 276 VAL D O 1
ATOM 8481 N N . PHE D 1 279 ? 11.591 47.904 -45.259 1.00 33.37 277 PHE D N 1
ATOM 8482 C CA . PHE D 1 279 ? 10.579 46.875 -45.468 1.00 32.29 277 PHE D CA 1
ATOM 8483 C C . PHE D 1 279 ? 9.521 46.915 -44.373 1.00 31.93 277 PHE D C 1
ATOM 8484 O O . PHE D 1 279 ? 8.322 46.797 -44.654 1.00 31.67 277 PHE D O 1
ATOM 8492 N N . ALA D 1 280 ? 9.945 47.085 -43.117 1.00 33.28 278 ALA D N 1
ATOM 8493 C CA . ALA D 1 280 ? 8.988 47.154 -42.016 1.00 33.41 278 ALA D CA 1
ATOM 8494 C C . ALA D 1 280 ? 8.073 48.363 -42.157 1.00 34.52 278 ALA D C 1
ATOM 8495 O O . ALA D 1 280 ? 6.864 48.269 -41.911 1.00 33.05 278 ALA D O 1
ATOM 8497 N N . GLU D 1 281 ? 8.629 49.512 -42.553 1.00 36.27 279 GLU D N 1
ATOM 8498 C CA . GLU D 1 281 ? 7.790 50.671 -42.835 1.00 36.76 279 GLU D CA 1
ATOM 8499 C C . GLU D 1 281 ? 6.886 50.418 -44.032 1.00 36.04 279 GLU D C 1
ATOM 8500 O O . GLU D 1 281 ? 5.758 50.921 -44.071 1.00 36.67 279 GLU D O 1
ATOM 8506 N N . LEU D 1 282 ? 7.365 49.656 -45.017 1.00 34.42 280 LEU D N 1
ATOM 8507 C CA . LEU D 1 282 ? 6.519 49.316 -46.154 1.00 33.32 280 LEU D CA 1
ATOM 8508 C C . LEU D 1 282 ? 5.340 48.457 -45.710 1.00 32.47 280 LEU D C 1
ATOM 8509 O O . LEU D 1 282 ? 4.223 48.608 -46.219 1.00 32.49 280 LEU D O 1
ATOM 8514 N N . VAL D 1 283 ? 5.572 47.546 -44.765 1.00 31.74 281 VAL D N 1
ATOM 8515 C CA . VAL D 1 283 ? 4.483 46.724 -44.250 1.00 30.97 281 VAL D CA 1
ATOM 8516 C C . VAL D 1 283 ? 3.597 47.527 -43.301 1.00 31.26 281 VAL D C 1
ATOM 8517 O O . VAL D 1 283 ? 2.384 47.293 -43.235 1.00 30.95 281 VAL D O 1
ATOM 8521 N N . ASP D 1 284 ? 4.169 48.490 -42.571 1.00 33.49 282 ASP D N 1
ATOM 8522 C CA . ASP D 1 284 ? 3.370 49.306 -41.660 1.00 33.54 282 ASP D CA 1
ATOM 8523 C C . ASP D 1 284 ? 2.337 50.129 -42.417 1.00 32.78 282 ASP D C 1
ATOM 8524 O O . ASP D 1 284 ? 1.159 50.164 -42.045 1.00 32.64 282 ASP D O 1
ATOM 8529 N N . ALA D 1 285 ? 2.761 50.805 -43.486 1.00 34.03 283 ALA D N 1
ATOM 8530 C CA . ALA D 1 285 ? 1.819 51.575 -44.288 1.00 35.60 283 ALA D CA 1
ATOM 8531 C C . ALA D 1 285 ? 0.899 50.678 -45.099 1.00 34.20 283 ALA D C 1
ATOM 8532 O O . ALA D 1 285 ? -0.196 51.109 -45.473 1.00 33.60 283 ALA D O 1
ATOM 8534 N N . ALA D 1 286 ? 1.317 49.440 -45.370 1.00 35.08 284 ALA D N 1
ATOM 8535 C CA . ALA D 1 286 ? 0.483 48.528 -46.143 1.00 35.00 284 ALA D CA 1
ATOM 8536 C C . ALA D 1 286 ? -0.769 48.140 -45.368 1.00 33.62 284 ALA D C 1
ATOM 8537 O O . ALA D 1 286 ? -1.884 48.196 -45.901 1.00 35.28 284 ALA D O 1
ATOM 8539 N N . ILE D 1 287 ? -0.606 47.752 -44.101 1.00 31.08 285 ILE D N 1
ATOM 8540 C CA . ILE D 1 287 ? -1.739 47.292 -43.307 1.00 30.60 285 ILE D CA 1
ATOM 8541 C C . ILE D 1 287 ? -2.698 48.415 -42.947 1.00 31.24 285 ILE D C 1
ATOM 8542 O O . ILE D 1 287 ? -3.803 48.142 -42.466 1.00 30.96 285 ILE D O 1
ATOM 8547 N N . VAL D 1 288 ? -2.313 49.670 -43.177 1.00 32.14 286 VAL D N 1
ATOM 8548 C CA . VAL D 1 288 ? -3.192 50.815 -42.975 1.00 32.86 286 VAL D CA 1
ATOM 8549 C C . VAL D 1 288 ? -3.532 51.498 -44.293 1.00 33.99 286 VAL D C 1
ATOM 8550 O O . VAL D 1 288 ? -4.195 52.542 -44.296 1.00 35.00 286 VAL D O 1
ATOM 8554 N N . SER D 1 289 ? -3.094 50.933 -45.420 1.00 34.15 287 SER D N 1
ATOM 8555 C CA . SER D 1 289 ? -3.384 51.514 -46.726 1.00 34.12 287 SER D CA 1
ATOM 8556 C C . SER D 1 289 ? -4.875 51.541 -47.036 1.00 35.69 287 SER D C 1
ATOM 8557 O O . SER D 1 289 ? -5.308 52.347 -47.868 1.00 38.92 287 SER D O 1
ATOM 8560 N N . ASP D 1 290 ? -5.667 50.676 -46.396 1.00 34.53 288 ASP D N 1
ATOM 8561 C CA . ASP D 1 290 ? -7.115 50.728 -46.566 1.00 34.11 288 ASP D CA 1
ATOM 8562 C C . ASP D 1 290 ? -7.694 52.051 -46.078 1.00 33.95 288 ASP D C 1
ATOM 8563 O O . ASP D 1 290 ? -8.733 52.494 -46.580 1.00 36.72 288 ASP D O 1
ATOM 8568 N N . ARG D 1 291 ? -7.048 52.688 -45.107 1.00 34.29 289 ARG D N 1
ATOM 8569 C CA . ARG D 1 291 ? -7.499 53.980 -44.605 1.00 35.15 289 ARG D CA 1
ATOM 8570 C C . ARG D 1 291 ? -6.956 55.122 -45.457 1.00 37.44 289 ARG D C 1
ATOM 8571 O O . ARG D 1 291 ? -6.194 54.898 -46.399 1.00 39.45 289 ARG D O 1
#

GO terms:
  GO:0008696 4-amino-4-deoxychorismate lyase activity (F, EXP)
  GO:0047810 D-alanine:2-oxoglutarate transaminase activity (F, EXP)

InterPro domains:
  IPR001544 Aminotransferase class IV [PF01063] (29-261)
  IPR017824 Aminodeoxychorismate lyase, class IV [cd01559] (21-281)
  IPR036038 Aminotransferase-like, PLP-dependent enzymes [SSF56752] (2-283)
  IPR043131 Branched-chain-amino-acid aminotransferase-like, N-terminal [G3DSA:3.30.470.10] (3-112)
  IPR043132 Branched-chain-amino-acid aminotransferase-like, C-terminal [G3DSA:3.20.10.10] (117-285)
  IPR050571 Class-IV Pyridoxal-Phosphate-Dependent Aminotransferase [PTHR42743] (12-282)

Nearest PDB structures (foldseek):
  6q1s-assembly1_A  TM=1.002E+00  e=2.254E-63  Mycobacterium tuberculosis H37Rv
  6q1q-assembly1_B  TM=9.980E-01  e=1.583E-59  Mycobacterium tuberculosis H37Rv
  5k3w-assembly1_A  TM=9.306E-01  e=3.949E-35  Curtobacterium pusillum
  8pnw-assembly1_A  TM=9.663E-01  e=7.263E-34  Blastococcus saxobsidens
  5k3w-assembly1_B  TM=9.388E-01  e=3.107E-34  Curtobacterium pusillum

Secondary structure (DSSP, 8-state):
-EEEETTS-BPPTTS--B-TTBHHHHS--EEEEEEEEETTEESSHHHHHHHHHHHHHHTTPPPP-HHHHHHHHHHHHHHHHHH-SS-EEEEEEEE--BTT--SPEEEEEEEEPPHHHHHHHHT-EEEEEEE-SS-TTHHHH-GGG-TTS-BS--HHHHHHHHHHHTTT-SEEEEE-TTSBB---SSSEEEEEE--EEEE--TTTTSPPPHHHHHHHHHHHTTT-EEEE---BHHHHHTSSEEEEEETTTEEEEEEEETTEE----HHHHHHHHHHHHHTTTT-/--EEEETT-PBPPTT---B-TTBHHHHS--EEEEEEEEETTEES-HHHHHHHHHHHHHHTTPPPP-HHHHHHHHHHHHHHHHHH-SS-EEEEEEEE--BTT--SPEEEEEEEEPPHHHHHHHHT-EEEEEEE-S--TTHHHH-GGG-TTS-BS--HHHHHHHHHHHTTT-SEEEEE-TTSBB---SSSEEEEEE--EEEE--TTSSSPPPHHHHHHHHHHHHTT-EEEE---BHHHHHTSSEEEEEETTTEEEEEEEETTEE----THHHHHHHHHHHHTTTT-/-EEEETT---PPTTS--B-TTBHHHHS--EEEEEEEEETTEESSHHHHHHHHHHHHHHTTPPPP-HHHHHHHHHHHHHHHHHH-SS-EEEEEEEE--BTT--SPEEEEEEEEPPHHHHHHHHH-EEEEEEE-SS-TTHHHH-GGG-TTS-BS--HHHHHHHHHHHTTT-SEEEEE-TTSBB---SSSEEEEEE--EEEE--TTSSSPPPHHHHHHHHHHHHTT-EEEE---BHHHHHTSSEEEEEETTTEEEEEEEETTEE----THHHHHHHHHHHHTTTT-/-EEEETTS-BPPTT---B-TTBHHHHS--EEEEEEEEETTEETTHHHHHHHHHHHHHHTTPPPP-HHHHHHHHHHHHHHHHHH-SS-EEEEEEEE--BTT--SPEEEEEEEEPPHHHHHHHHT-EEEEEEE-S--TTHHHH-GGG-TTS-BS--HHHHHHHHHHHTTT-SEEEEE-TTSBB---SSSEEEEE---EEEE--TTSSSPPPHHHHHHHHHHHHTT-EEEE---BHHHHHTSS-EEEEETTTEEEEEEEETTEEPPP-THHHHHHHHHHHHHTTT-